Protein AF-A0A4Y2C2G0-F1 (afdb_monomer)

Secondary structure (DSSP, 8-state):
-HHHHHHHTSHHHHHHHHHHHHHHHHHHHHTSPPPEE-SS-TT-SEEE-SSTT--EEETTSSTT-----S-GGGSSTTHHHHHHHHHHTS-EEEEE-SSTTPPPEEEEHHHHHHHHHHHHHHHHHTTPPPSTT-EEEEE--S-HHHHHHHHHHHTTTPEEEE--TTTHHHHHHHHHHHTT-SEEEESSHHHHHHHHHTGGG-TT--EEEESS---HHHHHHHHHTT-EEEEHHHHHHHHHHS-----PPPTTSEEEEEEE--TTSSPEEEEEEHHHHHHHHHHHHHHHH--EE--SS--SS-HHHHHHHHHHT-----STT----HHHHHHHHHHHHHHHHHHHHH-----------S--------B-----------------SS----------SSSSGGGT-HHHHHHHHTT-HHHHHHHHGGG-TT--HHHHHHHHHHHHHHHHT--TTT--HHHHHHHHHHHHHTSS---GGGSPPPHHHHHHHHHHHHHHHHHHTT----GGGTTEEEETTEEEEPPP-S-SS-HHHHT-------SS--TT-HHHHTT--B-TT-TT--STT-S-BPP------------PPP------------------B---------------TTTTS-SS--TTS--TT-EEEE-S-TTSHHHHHHHHHHHHTT-EEEE--S-TTTHHHHHHHH--SEEEE-HHHHHHHHHHHHHHHTT-HHHHHHHHHHHHHHHHHHTTT---S-SHHIIIIIHHHHHHTTS---EEEE-SSPPPHHHHHHHHHHH-SEEEEEE--GGGTS-SEEPPTT----S---SBPTTEEEEEE-BGGGTB-GGGTEEEEEEEETTS---BTTBHHHHHTTB-TTS-EEEEEEEE---

Structure (mmCIF, N/CA/C/O backbone):
data_AF-A0A4Y2C2G0-F1
#
_entry.id   AF-A0A4Y2C2G0-F1
#
loop_
_atom_site.group_PDB
_atom_site.id
_atom_site.type_symbol
_atom_site.label_atom_id
_atom_site.label_alt_id
_atom_site.label_comp_id
_atom_site.label_asym_id
_atom_site.label_entity_id
_atom_site.label_seq_id
_atom_site.pdbx_PDB_ins_code
_atom_site.Cartn_x
_atom_site.Cartn_y
_atom_site.Cartn_z
_atom_site.occupancy
_atom_site.B_iso_or_equiv
_atom_site.auth_seq_id
_atom_site.auth_comp_id
_atom_site.auth_asym_id
_atom_site.auth_atom_id
_atom_site.pdbx_PDB_model_num
ATOM 1 N N . MET A 1 1 ? 35.100 42.587 -30.236 1.00 36.09 1 MET A N 1
ATOM 2 C CA . MET A 1 1 ? 33.977 41.600 -30.246 1.00 36.09 1 MET A CA 1
ATOM 3 C C . MET A 1 1 ? 34.137 40.690 -31.448 1.00 36.09 1 MET A C 1
ATOM 5 O O . MET A 1 1 ? 34.091 39.478 -31.284 1.00 36.09 1 MET A O 1
ATOM 9 N N . GLU A 1 2 ? 34.394 41.267 -32.622 1.00 31.27 2 GLU A N 1
ATOM 10 C CA . GLU A 1 2 ? 34.788 40.538 -33.831 1.00 31.27 2 GLU A CA 1
ATOM 11 C C . GLU A 1 2 ? 35.970 39.589 -33.584 1.00 31.27 2 GLU A C 1
ATOM 13 O O . GLU A 1 2 ? 35.878 38.430 -33.961 1.00 31.27 2 GLU A O 1
ATOM 18 N N . ASP A 1 3 ? 36.992 39.994 -32.825 1.00 39.81 3 ASP A N 1
ATOM 19 C CA . ASP A 1 3 ? 38.161 39.162 -32.466 1.00 39.81 3 ASP A CA 1
ATOM 20 C C . ASP A 1 3 ? 37.773 37.849 -31.764 1.00 39.81 3 ASP A C 1
ATOM 22 O O . ASP A 1 3 ? 38.381 36.803 -31.976 1.00 39.81 3 ASP A O 1
ATOM 26 N N . TYR A 1 4 ? 36.723 37.888 -30.937 1.00 40.72 4 TYR A N 1
ATOM 27 C CA . TYR A 1 4 ? 36.220 36.727 -30.201 1.00 40.72 4 TYR A CA 1
ATOM 28 C C . TYR A 1 4 ? 35.452 35.772 -31.125 1.00 40.72 4 TYR A C 1
ATOM 30 O O . TYR A 1 4 ? 35.603 34.556 -31.031 1.00 40.72 4 TYR A O 1
ATOM 38 N N . LEU A 1 5 ? 34.689 36.321 -32.077 1.00 36.00 5 LEU A N 1
ATOM 39 C CA . LEU A 1 5 ? 34.037 35.552 -33.142 1.00 36.00 5 LEU A CA 1
ATOM 40 C C . LEU A 1 5 ? 35.066 34.966 -34.124 1.00 36.00 5 LEU A C 1
ATOM 42 O O . LEU A 1 5 ? 34.912 33.833 -34.570 1.00 36.00 5 LEU A O 1
ATOM 46 N N . GLN A 1 6 ? 36.140 35.701 -34.412 1.00 41.50 6 GLN A N 1
ATOM 47 C CA . GLN A 1 6 ? 37.238 35.280 -35.280 1.00 41.50 6 GLN A CA 1
ATOM 48 C C . GLN A 1 6 ? 38.091 34.184 -34.620 1.00 41.50 6 GLN A C 1
ATOM 50 O O . GLN A 1 6 ? 38.476 33.223 -35.285 1.00 41.50 6 GLN A O 1
ATOM 55 N N . TYR A 1 7 ? 38.305 34.264 -33.301 1.00 46.50 7 TYR A N 1
ATOM 56 C CA . TYR A 1 7 ? 38.894 33.184 -32.510 1.00 46.50 7 TYR A CA 1
ATOM 57 C C . TYR A 1 7 ? 38.015 31.927 -32.548 1.00 46.50 7 TYR A C 1
ATOM 59 O O . TYR A 1 7 ? 38.510 30.864 -32.917 1.00 46.50 7 TYR A O 1
ATOM 67 N N . ILE A 1 8 ? 36.711 32.051 -32.261 1.00 39.62 8 ILE A N 1
ATOM 68 C CA . ILE A 1 8 ? 35.730 30.947 -32.315 1.00 39.62 8 ILE A CA 1
ATOM 69 C C . ILE A 1 8 ? 35.668 30.293 -33.704 1.00 39.62 8 ILE A C 1
ATOM 71 O O . ILE A 1 8 ? 35.632 29.068 -33.795 1.00 39.62 8 ILE A O 1
ATOM 75 N N . GLY A 1 9 ? 35.692 31.089 -34.777 1.00 36.72 9 GLY A N 1
ATOM 76 C CA . GLY A 1 9 ? 35.679 30.609 -36.163 1.00 36.72 9 GLY A CA 1
ATOM 77 C C . GLY A 1 9 ? 37.002 30.006 -36.655 1.00 36.72 9 GLY A C 1
ATOM 78 O O . GLY A 1 9 ? 37.049 29.472 -37.761 1.00 36.72 9 GLY A O 1
ATOM 79 N N . SER A 1 10 ? 38.080 30.079 -35.868 1.00 48.81 10 SER A N 1
ATOM 80 C CA . SER A 1 10 ? 39.360 29.450 -36.204 1.00 48.81 10 SER A CA 1
ATOM 81 C C . SER A 1 10 ? 39.348 27.945 -35.913 1.00 48.81 10 SER A C 1
ATOM 83 O O . SER A 1 10 ? 38.619 27.474 -35.041 1.00 48.81 10 SER A O 1
ATOM 85 N N . VAL A 1 11 ? 40.228 27.181 -36.571 1.00 44.66 11 VAL A N 1
ATOM 86 C CA . VAL A 1 11 ? 40.382 25.733 -36.313 1.00 44.66 11 VAL A CA 1
ATOM 87 C C . VAL A 1 11 ? 40.708 25.450 -34.838 1.00 44.66 11 VAL A C 1
ATOM 89 O O . VAL A 1 11 ? 40.210 24.475 -34.284 1.00 44.66 11 VAL A O 1
ATOM 92 N N . MET A 1 12 ? 41.478 26.321 -34.169 1.00 40.00 12 MET A N 1
ATOM 93 C CA . MET A 1 12 ? 41.769 26.175 -32.737 1.00 40.00 12 MET A CA 1
ATOM 94 C C . MET A 1 12 ? 40.580 26.542 -31.841 1.00 40.00 12 MET A C 1
ATOM 96 O O . MET A 1 12 ? 40.377 25.882 -30.829 1.00 40.00 12 MET A O 1
ATOM 100 N N . GLY A 1 13 ? 39.772 27.544 -32.204 1.00 39.56 13 GLY A N 1
ATOM 101 C CA . GLY A 1 13 ? 38.549 27.886 -31.470 1.00 39.56 13 GLY A CA 1
ATOM 102 C C . GLY A 1 13 ? 37.477 26.808 -31.597 1.00 39.56 13 GLY A C 1
ATOM 103 O O . GLY A 1 13 ? 36.889 26.408 -30.595 1.00 39.56 13 GLY A O 1
ATOM 104 N N . ALA A 1 14 ? 37.299 26.261 -32.801 1.00 41.44 14 ALA A N 1
ATOM 105 C CA . ALA A 1 14 ? 36.458 25.097 -33.048 1.00 41.44 14 ALA A CA 1
ATOM 106 C C . ALA A 1 14 ? 36.951 23.872 -32.259 1.00 41.44 14 ALA A C 1
ATOM 108 O O . ALA A 1 14 ? 36.154 23.242 -31.567 1.00 41.44 14 ALA A O 1
ATOM 109 N N . ALA A 1 15 ? 38.260 23.582 -32.279 1.00 43.28 15 ALA A N 1
ATOM 110 C CA . ALA A 1 15 ? 38.854 22.492 -31.505 1.00 43.28 15 ALA A CA 1
ATOM 111 C C . ALA A 1 15 ? 38.675 22.682 -29.988 1.00 43.28 15 ALA A C 1
ATOM 113 O O . ALA A 1 15 ? 38.294 21.738 -29.296 1.00 43.28 15 ALA A O 1
ATOM 114 N N . ALA A 1 16 ? 38.878 23.899 -29.471 1.00 44.44 16 ALA A N 1
ATOM 115 C CA . ALA A 1 16 ? 38.678 24.236 -28.063 1.00 44.44 16 ALA A CA 1
ATOM 116 C C . ALA A 1 16 ? 37.203 24.131 -27.646 1.00 44.44 16 ALA A C 1
ATOM 118 O O . ALA A 1 16 ? 36.913 23.596 -26.578 1.00 44.44 16 ALA A O 1
ATOM 119 N N . LEU A 1 17 ? 36.264 24.560 -28.497 1.00 43.09 17 LEU A N 1
ATOM 120 C CA . LEU A 1 17 ? 34.828 24.382 -28.272 1.00 43.09 17 LEU A CA 1
ATOM 121 C C . LEU A 1 17 ? 34.423 22.907 -28.315 1.00 43.09 17 LEU A C 1
ATOM 123 O O . LEU A 1 17 ? 33.691 22.471 -27.433 1.00 43.09 17 LEU A O 1
ATOM 127 N N . SER A 1 18 ? 34.927 22.115 -29.268 1.00 49.94 18 SER A N 1
ATOM 128 C CA . SER A 1 18 ? 34.667 20.670 -29.300 1.00 49.94 18 SER A CA 1
ATOM 129 C C . SER A 1 18 ? 35.321 19.931 -28.132 1.00 49.94 18 SER A C 1
ATOM 131 O O . SER A 1 18 ? 34.730 18.995 -27.610 1.00 49.94 18 SER A O 1
ATOM 133 N N . GLY A 1 19 ? 36.492 20.375 -27.664 1.00 46.22 19 GLY A N 1
ATOM 134 C CA . GLY A 1 19 ? 37.165 19.834 -26.484 1.00 46.22 19 GLY A CA 1
ATOM 135 C C . GLY A 1 19 ? 36.412 20.163 -25.197 1.00 46.22 19 GLY A C 1
ATOM 136 O O . GLY A 1 19 ? 36.141 19.270 -24.401 1.00 46.22 19 GLY A O 1
ATOM 137 N N . ALA A 1 20 ? 35.986 21.416 -25.020 1.00 48.75 20 ALA A N 1
ATOM 138 C CA . ALA A 1 20 ? 35.152 21.831 -23.895 1.00 48.75 20 ALA A CA 1
ATOM 139 C C . ALA A 1 20 ? 33.776 21.144 -23.916 1.00 48.75 20 ALA A C 1
ATOM 141 O O . ALA A 1 20 ? 33.302 20.703 -22.872 1.00 48.75 20 ALA A O 1
ATOM 142 N N . ALA A 1 21 ? 33.160 20.984 -25.092 1.00 50.19 21 ALA A N 1
ATOM 143 C CA . ALA A 1 21 ? 31.917 20.236 -25.258 1.00 50.19 21 ALA A CA 1
ATOM 144 C C . ALA A 1 21 ? 32.105 18.736 -24.982 1.00 50.19 21 ALA A C 1
ATOM 146 O O . ALA A 1 21 ? 31.253 18.140 -24.329 1.00 50.19 21 ALA A O 1
ATOM 147 N N . ALA A 1 22 ? 33.215 18.129 -25.409 1.00 51.44 22 ALA A N 1
ATOM 148 C CA . ALA A 1 22 ? 33.540 16.736 -25.109 1.00 51.44 22 ALA A CA 1
ATOM 149 C C . ALA A 1 22 ? 33.803 16.526 -23.611 1.00 51.44 22 ALA A C 1
ATOM 151 O O . ALA A 1 22 ? 33.259 15.593 -23.036 1.00 51.44 22 ALA A O 1
ATOM 152 N N . VAL A 1 23 ? 34.546 17.418 -22.947 1.00 52.75 23 VAL A N 1
ATOM 153 C CA . VAL A 1 23 ? 34.748 17.373 -21.487 1.00 52.75 23 VAL A CA 1
ATOM 154 C C . VAL A 1 23 ? 33.427 17.580 -20.745 1.00 52.75 23 VAL A C 1
ATOM 156 O O . VAL A 1 23 ? 33.126 16.817 -19.833 1.00 52.75 23 VAL A O 1
ATOM 159 N N . ALA A 1 24 ? 32.597 18.543 -21.157 1.00 54.22 24 ALA A N 1
ATOM 160 C CA . ALA A 1 24 ? 31.280 18.767 -20.563 1.00 54.22 24 ALA A CA 1
ATOM 161 C C . ALA A 1 24 ? 30.320 17.588 -20.799 1.00 54.22 24 ALA A C 1
ATOM 163 O O . ALA A 1 24 ? 29.557 17.245 -19.902 1.00 54.22 24 ALA A O 1
ATOM 164 N N . THR A 1 25 ? 30.385 16.935 -21.964 1.00 53.16 25 THR A N 1
ATOM 165 C CA . THR A 1 25 ? 29.585 15.743 -22.287 1.00 53.16 25 THR A CA 1
ATOM 166 C C . THR A 1 25 ? 30.076 14.526 -21.511 1.00 53.16 25 THR A C 1
ATOM 168 O O . THR A 1 25 ? 29.259 13.828 -20.927 1.00 53.16 25 THR A O 1
ATOM 171 N N . SER A 1 26 ? 31.384 14.284 -21.423 1.00 53.25 26 SER A N 1
ATOM 172 C CA . SER A 1 26 ? 31.941 13.191 -20.616 1.00 53.25 26 SER A CA 1
ATOM 173 C C . SER A 1 26 ? 31.661 13.390 -19.127 1.00 53.25 26 SER A C 1
ATOM 175 O O . SER A 1 26 ? 31.242 12.448 -18.460 1.00 53.25 26 SER A O 1
ATOM 177 N N . PHE A 1 27 ? 31.795 14.620 -18.615 1.00 56.88 27 PHE A N 1
ATOM 178 C CA . PHE A 1 27 ? 31.396 14.960 -17.249 1.00 56.88 27 PHE A CA 1
ATOM 179 C C . PHE A 1 27 ? 29.895 14.726 -17.042 1.00 56.88 27 PHE A C 1
ATOM 181 O O . PHE A 1 27 ? 29.511 14.037 -16.102 1.00 56.88 27 PHE A O 1
ATOM 188 N N . TYR A 1 28 ? 29.049 15.205 -17.961 1.00 61.09 28 TYR A N 1
ATOM 189 C CA . TYR A 1 28 ? 27.607 14.970 -17.932 1.00 61.09 28 TYR A CA 1
ATOM 190 C C . TYR A 1 28 ? 27.262 13.475 -17.887 1.00 61.09 28 TYR A C 1
ATOM 192 O O . TYR A 1 28 ? 26.554 13.046 -16.978 1.00 61.09 28 TYR A O 1
ATOM 200 N N . MET A 1 29 ? 27.826 12.674 -18.795 1.00 59.62 29 MET A N 1
ATOM 201 C CA . MET A 1 29 ? 27.631 11.221 -18.841 1.00 59.62 29 MET A CA 1
ATOM 202 C C . MET A 1 29 ? 28.123 10.544 -17.553 1.00 59.62 29 MET A C 1
ATOM 204 O O . MET A 1 29 ? 27.442 9.658 -17.052 1.00 59.62 29 MET A O 1
ATOM 208 N N . SER A 1 30 ? 29.223 11.013 -16.949 1.00 58.41 30 SER A N 1
ATOM 209 C CA . SER A 1 30 ? 29.698 10.532 -15.637 1.00 58.41 30 SER A CA 1
ATOM 210 C C . SER A 1 30 ? 28.842 10.976 -14.437 1.00 58.41 30 SER A C 1
ATOM 212 O O . SER A 1 30 ? 29.039 10.483 -13.331 1.00 58.41 30 SER A O 1
ATOM 214 N N . THR A 1 31 ? 27.885 11.894 -14.635 1.00 61.97 31 THR A N 1
ATOM 215 C CA . THR A 1 31 ? 26.891 12.292 -13.616 1.00 61.97 31 THR A CA 1
ATOM 216 C C . THR A 1 31 ? 25.510 11.659 -13.818 1.00 61.97 31 THR A C 1
ATOM 218 O O . THR A 1 31 ? 24.622 11.859 -12.984 1.00 61.97 31 THR A O 1
ATOM 221 N N . LEU A 1 32 ? 25.309 10.898 -14.899 1.00 64.69 32 LEU A N 1
ATOM 222 C CA . LEU A 1 32 ? 24.098 10.100 -15.090 1.00 64.69 32 LEU A CA 1
ATOM 223 C C . LEU A 1 32 ? 24.124 8.872 -14.161 1.00 64.69 32 LEU A C 1
ATOM 225 O O . LEU A 1 32 ? 25.192 8.307 -13.929 1.00 64.69 32 LEU A O 1
ATOM 229 N N . PRO A 1 33 ? 22.971 8.438 -13.620 1.00 68.44 33 PRO A N 1
ATOM 230 C CA . PRO A 1 33 ? 22.896 7.169 -12.911 1.00 68.44 33 PRO A CA 1
ATOM 231 C C . PRO A 1 33 ? 23.091 5.990 -13.885 1.00 68.44 33 PRO A C 1
ATOM 233 O O . PRO A 1 33 ? 22.782 6.128 -15.074 1.00 68.44 33 PRO A O 1
ATOM 236 N N . PRO A 1 34 ? 23.553 4.828 -13.392 1.00 66.81 34 PRO A N 1
ATOM 237 C CA . PRO A 1 34 ? 23.671 3.614 -14.197 1.00 66.81 34 PRO A CA 1
ATOM 238 C C . PRO A 1 34 ? 22.324 3.195 -14.824 1.00 66.81 34 PRO A C 1
ATOM 240 O O . PRO A 1 34 ? 21.275 3.412 -14.208 1.00 66.81 34 PRO A O 1
ATOM 243 N N . PRO A 1 35 ? 22.332 2.566 -16.017 1.00 73.75 35 PRO A N 1
ATOM 244 C CA . PRO A 1 35 ? 21.144 1.995 -16.650 1.00 73.75 35 PRO A CA 1
ATOM 245 C C . PRO A 1 35 ? 20.355 1.054 -15.734 1.00 73.75 35 PRO A C 1
ATOM 247 O O . PRO A 1 35 ? 20.924 0.165 -15.095 1.00 73.75 35 PRO A O 1
ATOM 250 N N . LEU A 1 36 ? 19.031 1.221 -15.716 1.00 74.19 36 LEU A N 1
ATOM 251 C CA . LEU A 1 36 ? 18.101 0.368 -14.979 1.00 74.19 36 LEU A CA 1
ATOM 252 C C . LEU A 1 36 ? 17.758 -0.864 -15.818 1.00 74.19 36 LEU A C 1
ATOM 254 O O . LEU A 1 36 ? 16.698 -0.926 -16.436 1.00 74.19 36 LEU A O 1
ATOM 258 N N . THR A 1 37 ? 18.672 -1.826 -15.888 1.00 69.00 37 THR A N 1
ATOM 259 C CA . THR A 1 37 ? 18.463 -3.045 -16.675 1.00 69.00 37 THR A CA 1
ATOM 260 C C . THR A 1 37 ? 17.424 -3.964 -16.018 1.00 69.00 37 THR A C 1
ATOM 262 O O . THR A 1 37 ? 17.632 -4.402 -14.880 1.00 69.00 37 THR A O 1
ATOM 265 N N . PRO A 1 38 ? 16.327 -4.310 -16.718 1.00 69.38 38 PRO A N 1
ATOM 266 C CA . PRO A 1 38 ? 15.430 -5.379 -16.293 1.00 69.38 38 PRO A CA 1
ATOM 267 C C . PRO A 1 38 ? 16.195 -6.706 -16.232 1.00 69.38 38 PRO A C 1
ATOM 269 O O . PRO A 1 38 ? 16.932 -7.046 -17.156 1.00 69.38 38 PRO A O 1
ATOM 272 N N . THR A 1 39 ? 15.994 -7.490 -15.174 1.00 67.19 39 THR A N 1
ATOM 273 C CA . THR A 1 39 ? 16.605 -8.827 -15.016 1.00 67.19 39 THR A CA 1
ATOM 274 C C . THR A 1 39 ? 16.009 -9.890 -15.936 1.00 67.19 39 THR A C 1
ATOM 276 O O . THR A 1 39 ? 16.542 -10.993 -16.034 1.00 67.19 39 THR A O 1
ATOM 279 N N . ILE A 1 40 ? 14.910 -9.571 -16.620 1.00 75.19 40 ILE A N 1
ATOM 280 C CA . ILE A 1 40 ? 14.229 -10.453 -17.563 1.00 75.19 40 ILE A CA 1
ATOM 281 C C . ILE A 1 40 ? 14.087 -9.717 -18.892 1.00 75.19 40 ILE A C 1
ATOM 283 O O . ILE A 1 40 ? 13.632 -8.575 -18.928 1.00 75.19 40 ILE A O 1
ATOM 287 N N . ASP A 1 41 ? 14.459 -10.402 -19.974 1.00 81.62 41 ASP A N 1
ATOM 288 C CA . ASP A 1 41 ? 14.264 -9.959 -21.355 1.00 81.62 41 ASP A CA 1
ATOM 289 C C . ASP A 1 41 ? 12.828 -9.447 -21.559 1.00 81.62 41 ASP A C 1
ATOM 291 O O . ASP A 1 41 ? 11.854 -10.174 -21.335 1.00 81.62 41 ASP A O 1
ATOM 295 N N . LEU A 1 42 ? 12.704 -8.187 -21.987 1.00 84.00 42 LEU A N 1
ATOM 296 C CA . LEU A 1 42 ? 11.422 -7.505 -22.169 1.00 84.00 42 LEU A CA 1
ATOM 297 C C . LEU A 1 42 ? 10.545 -8.160 -23.250 1.00 84.00 42 LEU A C 1
ATOM 299 O O . LEU A 1 42 ? 9.333 -7.994 -23.223 1.00 84.00 42 LEU A O 1
ATOM 303 N N . ASN A 1 43 ? 11.127 -8.981 -24.126 1.00 83.69 43 ASN A N 1
ATOM 304 C CA . ASN A 1 43 ? 10.408 -9.774 -25.128 1.00 83.69 43 ASN A CA 1
ATOM 305 C C . ASN A 1 43 ? 9.973 -11.156 -24.587 1.00 83.69 43 ASN A C 1
ATOM 307 O O . ASN A 1 43 ? 9.404 -11.965 -25.314 1.00 83.69 43 ASN A O 1
ATOM 311 N N . LYS A 1 44 ? 10.303 -11.489 -23.328 1.00 84.94 44 LYS A N 1
ATOM 312 C CA . LYS A 1 44 ? 10.062 -12.807 -22.706 1.00 84.94 44 LYS A CA 1
ATOM 313 C C . LYS A 1 44 ? 9.585 -12.696 -21.251 1.00 84.94 44 LYS A C 1
ATOM 315 O O . LYS A 1 44 ? 9.824 -13.598 -20.454 1.00 84.94 44 LYS A O 1
ATOM 320 N N . GLN A 1 45 ? 8.887 -11.618 -20.893 1.00 86.00 45 GLN A N 1
ATOM 321 C CA . GLN A 1 45 ? 8.479 -11.303 -19.511 1.00 86.00 45 GLN A CA 1
ATOM 322 C C . GLN A 1 45 ? 7.621 -12.398 -18.834 1.00 86.00 45 GLN A C 1
ATOM 324 O O . GLN A 1 45 ? 7.657 -12.560 -17.612 1.00 86.00 45 GLN A O 1
ATOM 329 N N . SER A 1 46 ? 6.869 -13.173 -19.623 1.00 88.94 46 SER A N 1
ATOM 330 C CA . SER A 1 46 ? 6.024 -14.287 -19.172 1.00 88.94 46 SER A CA 1
ATOM 331 C C . SER A 1 46 ? 6.450 -15.637 -19.772 1.00 88.94 46 SER A C 1
ATOM 333 O O . SER A 1 46 ? 7.205 -15.704 -20.750 1.00 88.94 46 SER A O 1
ATOM 335 N N . LYS A 1 47 ? 5.980 -16.731 -19.164 1.00 87.88 47 LYS A N 1
ATOM 336 C CA . LYS A 1 47 ? 6.089 -18.111 -19.669 1.00 87.88 47 LYS A CA 1
ATOM 337 C C . LYS A 1 47 ? 4.701 -18.751 -19.724 1.00 87.88 47 LYS A C 1
ATOM 339 O O . LYS A 1 47 ? 3.920 -18.569 -18.793 1.00 87.88 47 LYS A O 1
ATOM 344 N N . GLU A 1 48 ? 4.410 -19.484 -20.794 1.00 89.62 48 GLU A N 1
ATOM 345 C CA . GLU A 1 48 ? 3.226 -20.348 -20.879 1.00 89.62 48 GLU A CA 1
ATOM 346 C C . GLU A 1 48 ? 3.408 -21.577 -19.971 1.00 89.62 48 GLU A C 1
ATOM 348 O O . GLU A 1 48 ? 4.528 -22.060 -19.774 1.00 89.62 48 GLU A O 1
ATOM 353 N N . LEU A 1 49 ? 2.314 -22.038 -19.372 1.00 87.69 49 LEU A N 1
ATOM 354 C CA . LEU A 1 49 ? 2.239 -23.217 -18.516 1.00 87.69 49 LEU A CA 1
ATOM 355 C C . LEU A 1 49 ? 1.828 -24.445 -19.344 1.00 87.69 49 LEU A C 1
ATOM 357 O O . LEU A 1 49 ? 1.010 -24.320 -20.255 1.00 87.69 49 LEU A O 1
ATOM 361 N N . PRO A 1 50 ? 2.343 -25.646 -19.027 1.00 82.75 50 PRO A N 1
ATOM 362 C CA . PRO A 1 50 ? 1.975 -26.861 -19.744 1.00 82.75 50 PRO A CA 1
ATOM 363 C C . PRO A 1 50 ? 0.513 -27.243 -19.466 1.00 82.75 50 PRO A C 1
ATOM 365 O O . PRO A 1 50 ? 0.181 -27.713 -18.379 1.00 82.75 50 PRO A O 1
ATOM 368 N N . GLY A 1 51 ? -0.357 -27.078 -20.461 1.00 81.12 51 GLY A N 1
ATOM 369 C CA . GLY A 1 51 ? -1.767 -27.462 -20.388 1.00 81.12 51 GLY A CA 1
ATOM 370 C C . GLY A 1 51 ? -2.569 -26.993 -21.608 1.00 81.12 51 GLY A C 1
ATOM 371 O O . GLY A 1 51 ? -2.053 -26.229 -22.422 1.00 81.12 51 GLY A O 1
ATOM 372 N N . PRO A 1 52 ? -3.835 -27.425 -21.755 1.00 79.12 52 PRO A N 1
ATOM 373 C CA . PRO A 1 52 ? -4.697 -26.992 -22.858 1.00 79.12 52 PRO A CA 1
ATOM 374 C C . PRO A 1 52 ? -5.118 -25.516 -22.746 1.00 79.12 52 PRO A C 1
ATOM 376 O O . PRO A 1 52 ? -5.446 -24.902 -23.754 1.00 79.12 52 PRO A O 1
ATOM 379 N N . GLU A 1 53 ? -5.087 -24.942 -21.539 1.00 79.12 53 GLU A N 1
ATOM 380 C CA . GLU A 1 53 ? -5.555 -23.578 -21.247 1.00 79.12 53 GLU A CA 1
ATOM 381 C C . GLU A 1 53 ? -4.648 -22.456 -21.782 1.00 79.12 53 GLU A C 1
ATOM 383 O O . GLU A 1 53 ? -5.046 -21.294 -21.749 1.00 79.12 53 GLU A O 1
ATOM 388 N N . LYS A 1 54 ? -3.405 -22.771 -22.186 1.00 85.62 54 LYS A N 1
ATOM 389 C CA . LYS A 1 54 ? -2.351 -21.792 -22.535 1.00 85.62 54 LYS A CA 1
ATOM 390 C C . LYS A 1 54 ? -2.153 -20.668 -21.503 1.00 85.62 54 LYS A C 1
ATOM 392 O O . LYS A 1 54 ? -1.755 -19.549 -21.833 1.00 85.62 54 LYS A O 1
ATOM 397 N N . ALA A 1 55 ? -2.436 -20.959 -20.234 1.00 92.06 55 ALA A N 1
ATOM 398 C CA . ALA A 1 55 ? -2.259 -20.024 -19.134 1.00 92.06 55 ALA A CA 1
ATOM 399 C C . ALA A 1 55 ? -0.798 -19.561 -19.040 1.00 92.06 55 ALA A C 1
ATOM 401 O O . ALA A 1 55 ? 0.127 -20.361 -19.169 1.00 92.06 55 ALA A O 1
ATOM 402 N N . ARG A 1 56 ? -0.573 -18.275 -18.771 1.00 92.19 56 ARG A N 1
ATOM 403 C CA . ARG A 1 56 ? 0.761 -17.680 -18.639 1.00 92.19 56 ARG A CA 1
ATOM 404 C C . ARG A 1 56 ? 1.016 -17.228 -17.208 1.00 92.19 56 ARG A C 1
ATOM 406 O O . ARG A 1 56 ? 0.115 -16.780 -16.503 1.00 92.19 56 ARG A O 1
ATOM 413 N N . THR A 1 57 ? 2.271 -17.320 -16.791 1.00 90.44 57 THR A N 1
ATOM 414 C CA . THR A 1 57 ? 2.750 -16.885 -15.474 1.00 90.44 57 THR A CA 1
ATOM 415 C C . THR A 1 57 ? 4.014 -16.031 -15.602 1.00 90.44 57 THR A C 1
ATOM 417 O O . THR A 1 57 ? 4.641 -15.960 -16.666 1.00 90.44 57 THR A O 1
ATOM 420 N N . SER A 1 58 ? 4.393 -15.368 -14.512 1.00 88.25 58 SER A N 1
ATOM 421 C CA . SER A 1 58 ? 5.599 -14.547 -14.428 1.00 88.25 58 SER A CA 1
ATOM 422 C C . SER A 1 58 ? 6.873 -15.374 -14.627 1.00 88.25 58 SER A C 1
ATOM 424 O O . SER A 1 58 ? 6.962 -16.516 -14.167 1.00 88.25 58 SER A O 1
ATOM 426 N N . ARG A 1 59 ? 7.915 -14.796 -15.240 1.00 83.94 59 ARG A N 1
ATOM 427 C CA . ARG A 1 59 ? 9.261 -15.405 -15.204 1.00 83.94 59 ARG A CA 1
ATOM 428 C C . ARG A 1 59 ? 10.049 -15.107 -13.926 1.00 83.94 59 ARG A C 1
ATOM 430 O O . ARG A 1 59 ? 11.049 -15.776 -13.698 1.00 83.94 59 ARG A O 1
ATOM 437 N N . TYR A 1 60 ? 9.572 -14.203 -13.067 1.00 72.00 60 TYR A N 1
ATOM 438 C CA . TYR A 1 60 ? 10.213 -13.871 -11.785 1.00 72.00 60 TYR A CA 1
ATOM 439 C C . TYR A 1 60 ? 10.169 -14.969 -10.719 1.00 72.00 60 TYR A C 1
ATOM 441 O O . TYR A 1 60 ? 10.743 -14.785 -9.648 1.00 72.00 60 TYR A O 1
ATOM 449 N N . TYR A 1 61 ? 9.506 -16.097 -10.983 1.00 63.56 61 TYR A N 1
ATOM 450 C CA . TYR A 1 61 ? 9.439 -17.197 -10.030 1.00 63.56 61 TYR A CA 1
ATOM 451 C C . TYR A 1 61 ? 9.634 -18.567 -10.713 1.00 63.56 61 TYR A C 1
ATOM 453 O O . TYR A 1 61 ? 9.018 -18.826 -11.761 1.00 63.56 61 TYR A O 1
ATOM 461 N N . PRO A 1 62 ? 10.517 -19.442 -10.188 1.00 50.84 62 PRO A N 1
ATOM 462 C CA . PRO A 1 62 ? 10.752 -20.776 -10.737 1.00 50.84 62 PRO A CA 1
ATOM 463 C C . PRO A 1 62 ? 9.555 -21.714 -10.496 1.00 50.84 62 PRO A C 1
ATOM 465 O O . PRO A 1 62 ? 8.578 -21.359 -9.843 1.00 50.84 62 PRO A O 1
ATOM 468 N N . ASP A 1 63 ? 9.612 -22.902 -11.096 1.00 58.97 63 ASP A N 1
ATOM 469 C CA . ASP A 1 63 ? 8.823 -24.103 -10.756 1.00 58.97 63 ASP A CA 1
ATOM 470 C C . ASP A 1 63 ? 7.280 -24.019 -10.764 1.00 58.97 63 ASP A C 1
ATOM 472 O O . ASP A 1 63 ? 6.607 -24.989 -10.430 1.00 58.97 63 ASP A O 1
ATOM 476 N N . GLY A 1 64 ? 6.691 -22.896 -11.181 1.00 57.94 64 GLY A N 1
ATOM 477 C CA . GLY A 1 64 ? 5.243 -22.756 -11.405 1.00 57.94 64 GLY A CA 1
ATOM 478 C C . GLY A 1 64 ? 4.394 -22.604 -10.138 1.00 57.94 64 GLY A C 1
ATOM 479 O O . GLY A 1 64 ? 3.193 -22.376 -10.244 1.00 57.94 64 GLY A O 1
ATOM 480 N N . LYS A 1 65 ? 5.010 -22.662 -8.953 1.00 76.12 65 LYS A N 1
ATOM 481 C CA . LYS A 1 65 ? 4.392 -22.243 -7.687 1.00 76.12 65 LYS A CA 1
ATOM 482 C C . LYS A 1 65 ? 4.017 -20.751 -7.727 1.00 76.12 65 LYS A C 1
ATOM 484 O O . LYS A 1 65 ? 4.512 -19.993 -8.560 1.00 76.12 65 LYS A O 1
ATOM 489 N N . LEU A 1 66 ? 3.155 -20.336 -6.802 1.00 88.25 66 LEU A N 1
ATOM 490 C CA . LEU A 1 66 ? 2.740 -18.944 -6.621 1.00 88.25 66 LEU A CA 1
ATOM 491 C C . LEU A 1 66 ? 3.416 -18.340 -5.386 1.00 88.25 66 LEU A C 1
ATOM 493 O O . LEU A 1 66 ? 3.620 -19.032 -4.393 1.00 88.25 66 LEU A O 1
ATOM 497 N N . LEU A 1 67 ? 3.744 -17.050 -5.439 1.00 88.88 67 LEU A N 1
ATOM 498 C CA . LEU A 1 67 ? 4.396 -16.337 -4.340 1.00 88.88 67 LEU A CA 1
ATOM 499 C C . LEU A 1 67 ? 3.402 -16.012 -3.215 1.00 88.88 67 LEU A C 1
ATOM 501 O O . LEU A 1 67 ? 2.601 -15.087 -3.342 1.00 88.88 67 LEU A O 1
ATOM 505 N N . GLU A 1 68 ? 3.472 -16.734 -2.097 1.00 89.06 68 GLU A N 1
ATOM 506 C CA . GLU A 1 68 ? 2.606 -16.499 -0.930 1.00 89.06 68 GLU A CA 1
ATOM 507 C C . GLU A 1 68 ? 2.996 -15.254 -0.118 1.00 89.06 68 GLU A C 1
ATOM 509 O O . GLU A 1 68 ? 2.127 -14.486 0.293 1.00 89.06 68 GLU A O 1
ATOM 514 N N . TYR A 1 69 ? 4.292 -15.054 0.128 1.00 88.25 69 TYR A N 1
ATOM 515 C CA . TYR A 1 69 ? 4.854 -13.942 0.900 1.00 88.25 69 TYR A CA 1
ATOM 516 C C . TYR A 1 69 ? 6.335 -13.750 0.538 1.00 88.25 69 TYR A C 1
ATOM 518 O O . TYR A 1 69 ? 6.999 -14.700 0.132 1.00 88.25 69 TYR A O 1
ATOM 526 N N . CYS A 1 70 ? 6.874 -12.538 0.704 1.00 80.69 70 CYS A N 1
ATOM 527 C CA . CYS A 1 70 ? 8.312 -12.270 0.548 1.00 80.69 70 CYS A CA 1
ATOM 528 C C . CYS A 1 70 ? 9.081 -12.170 1.877 1.00 80.69 70 CYS A C 1
ATOM 530 O O . CYS A 1 70 ? 10.306 -12.228 1.855 1.00 80.69 70 CYS A O 1
ATOM 532 N N . PHE A 1 71 ? 8.397 -12.028 3.022 1.00 82.44 71 PHE A N 1
ATOM 533 C CA . PHE A 1 71 ? 9.031 -11.915 4.343 1.00 82.44 71 PHE A CA 1
ATOM 534 C C . PHE A 1 71 ? 8.326 -12.791 5.385 1.00 82.44 71 PHE A C 1
ATOM 536 O O . PHE A 1 71 ? 7.102 -12.745 5.525 1.00 82.44 71 PHE A O 1
ATOM 543 N N . GLU A 1 72 ? 9.108 -13.553 6.149 1.00 82.12 72 GLU A N 1
ATOM 544 C CA . GLU A 1 72 ? 8.614 -14.467 7.189 1.00 82.12 72 GLU A CA 1
ATOM 545 C C . GLU A 1 72 ? 7.915 -13.747 8.351 1.00 82.12 72 GLU A C 1
ATOM 547 O O . GLU A 1 72 ? 6.874 -14.187 8.842 1.00 82.12 72 GLU A O 1
ATOM 552 N N . ASP A 1 73 ? 8.440 -12.588 8.749 1.00 82.81 73 ASP A N 1
ATOM 553 C CA . ASP A 1 73 ? 7.896 -11.744 9.815 1.00 82.81 73 ASP A CA 1
ATOM 554 C C . ASP A 1 73 ? 6.729 -10.846 9.356 1.00 82.81 73 ASP A C 1
ATOM 556 O O . ASP A 1 73 ? 6.307 -9.970 10.107 1.00 82.81 73 ASP A O 1
ATOM 560 N N . ALA A 1 74 ? 6.176 -11.063 8.152 1.00 90.69 74 ALA A N 1
ATOM 561 C CA . ALA A 1 74 ? 5.087 -10.262 7.582 1.00 90.69 74 ALA A CA 1
ATOM 562 C C . ALA A 1 74 ? 4.035 -11.078 6.798 1.00 90.69 74 ALA A C 1
ATOM 564 O O . ALA A 1 74 ? 3.482 -10.606 5.806 1.00 90.69 74 ALA A O 1
ATOM 565 N N . ARG A 1 75 ? 3.703 -12.290 7.264 1.00 95.50 75 ARG A N 1
ATOM 566 C CA . ARG A 1 75 ? 2.673 -13.171 6.665 1.00 95.50 75 ARG A CA 1
ATOM 567 C C . ARG A 1 75 ? 1.218 -12.661 6.803 1.00 95.50 75 ARG A C 1
ATOM 569 O O . ARG A 1 75 ? 0.308 -13.259 6.230 1.00 95.50 75 ARG A O 1
ATOM 576 N N . THR A 1 76 ? 0.966 -11.573 7.542 1.00 98.44 76 THR A N 1
ATOM 577 C CA . THR A 1 76 ? -0.367 -10.958 7.740 1.00 98.44 76 THR A CA 1
ATOM 578 C C . THR A 1 76 ? -0.304 -9.430 7.838 1.00 98.44 76 THR A C 1
ATOM 580 O O . THR A 1 76 ? 0.719 -8.861 8.218 1.00 98.44 76 THR A O 1
ATOM 583 N N . LEU A 1 77 ? -1.431 -8.745 7.595 1.00 98.31 77 LEU A N 1
ATOM 584 C CA . LEU A 1 77 ? -1.529 -7.278 7.743 1.00 98.31 77 LEU A CA 1
ATOM 585 C C . LEU A 1 77 ? -1.457 -6.796 9.203 1.00 98.31 77 LEU A C 1
ATOM 587 O O . LEU A 1 77 ? -1.241 -5.613 9.447 1.00 98.31 77 LEU A O 1
ATOM 591 N N . TYR A 1 78 ? -1.601 -7.686 10.188 1.00 97.50 78 TYR A N 1
ATOM 592 C CA . TYR A 1 78 ? -1.225 -7.366 11.566 1.00 97.50 78 TYR A CA 1
ATOM 593 C C . TYR A 1 78 ? 0.303 -7.231 11.688 1.00 97.50 78 TYR A C 1
ATOM 595 O O . TYR A 1 78 ? 0.809 -6.253 12.234 1.00 97.50 78 TYR A O 1
ATOM 603 N N . GLN A 1 79 ? 1.045 -8.178 11.108 1.00 97.69 79 GLN A N 1
ATOM 604 C CA . GLN A 1 79 ? 2.501 -8.263 11.221 1.00 97.69 79 GLN A CA 1
ATOM 605 C C . GLN A 1 79 ? 3.265 -7.180 10.438 1.00 97.69 79 GLN A C 1
ATOM 607 O O . GLN A 1 79 ? 4.311 -6.745 10.917 1.00 97.69 79 GLN A O 1
ATOM 612 N N . ILE A 1 80 ? 2.754 -6.678 9.299 1.00 97.12 80 ILE A N 1
ATOM 613 C CA . ILE A 1 80 ? 3.477 -5.672 8.482 1.00 97.12 80 ILE A CA 1
ATOM 614 C C . ILE A 1 80 ? 3.884 -4.418 9.275 1.00 97.12 80 ILE A C 1
ATOM 616 O O . ILE A 1 80 ? 4.941 -3.856 9.014 1.00 97.12 80 ILE A O 1
ATOM 620 N N . MET A 1 81 ? 3.092 -4.004 10.272 1.00 95.38 81 MET A N 1
ATOM 621 C CA . MET A 1 81 ? 3.406 -2.840 11.114 1.00 95.38 81 MET A CA 1
ATOM 622 C C . MET A 1 81 ? 4.546 -3.124 12.097 1.00 95.38 81 MET A C 1
ATOM 624 O O . MET A 1 81 ? 5.356 -2.242 12.368 1.00 95.38 81 MET A O 1
ATOM 628 N N . HIS A 1 82 ? 4.644 -4.358 12.599 1.00 93.94 82 HIS A N 1
ATOM 629 C CA . HIS A 1 82 ? 5.745 -4.793 13.460 1.00 93.94 82 HIS A CA 1
ATOM 630 C C . HIS A 1 82 ? 7.044 -4.967 12.662 1.00 93.94 82 HIS A C 1
ATOM 632 O O . HIS A 1 82 ? 8.094 -4.510 13.115 1.00 93.94 82 HIS A O 1
ATOM 638 N N . ARG A 1 83 ? 6.973 -5.533 11.444 1.00 93.00 83 ARG A N 1
ATOM 639 C CA . ARG A 1 83 ? 8.112 -5.541 10.510 1.00 93.00 83 ARG A CA 1
ATOM 640 C C . ARG A 1 83 ? 8.560 -4.114 10.196 1.00 93.00 83 ARG A C 1
ATOM 642 O O . ARG A 1 83 ? 9.742 -3.816 10.336 1.00 93.00 83 ARG A O 1
ATOM 649 N N . GLY A 1 84 ? 7.627 -3.230 9.837 1.00 87.62 84 GLY A N 1
ATOM 650 C CA . GLY A 1 84 ? 7.904 -1.822 9.554 1.00 87.62 84 GLY A CA 1
ATOM 651 C C . GLY A 1 84 ? 8.593 -1.105 10.719 1.00 87.62 84 GLY A C 1
ATOM 652 O O . GLY A 1 84 ? 9.591 -0.421 10.501 1.00 87.62 84 GLY A O 1
ATOM 653 N N . ALA A 1 85 ? 8.146 -1.341 11.958 1.00 90.38 85 ALA A N 1
ATOM 654 C CA . ALA A 1 85 ? 8.793 -0.833 13.170 1.00 90.38 85 ALA A CA 1
ATOM 655 C C . ALA A 1 85 ? 10.244 -1.326 13.318 1.00 90.38 85 ALA A C 1
ATOM 657 O O . ALA A 1 85 ? 11.146 -0.514 13.532 1.00 90.38 85 ALA A O 1
ATOM 658 N N . LYS A 1 86 ? 10.469 -2.640 13.150 1.00 86.19 86 LYS A N 1
ATOM 659 C CA . LYS A 1 86 ? 11.793 -3.281 13.221 1.00 86.19 86 LYS A CA 1
ATOM 660 C C . LYS A 1 86 ? 12.750 -2.690 12.182 1.00 86.19 86 LYS A C 1
ATOM 662 O O . LYS A 1 86 ? 13.784 -2.144 12.547 1.00 86.19 86 LYS A O 1
ATOM 667 N N . ILE A 1 87 ? 12.406 -2.769 10.894 1.00 83.38 87 ILE A N 1
ATOM 668 C CA . ILE A 1 87 ? 13.347 -2.436 9.809 1.00 83.38 87 ILE A CA 1
ATOM 669 C C . ILE A 1 87 ? 13.551 -0.928 9.615 1.00 83.38 87 ILE A C 1
ATOM 671 O O . ILE A 1 87 ? 14.571 -0.522 9.069 1.00 83.38 87 ILE A O 1
ATOM 675 N N . SER A 1 88 ? 12.619 -0.088 10.082 1.00 83.31 88 SER A N 1
ATOM 676 C CA . SER A 1 88 ? 12.800 1.372 10.115 1.00 83.31 88 SER A CA 1
ATOM 677 C C . SER A 1 88 ? 13.549 1.880 11.353 1.00 83.31 88 SER A C 1
ATOM 679 O O . SER A 1 88 ? 13.882 3.064 11.393 1.00 83.31 88 SER A O 1
ATOM 681 N N . ASN A 1 89 ? 13.802 1.014 12.346 1.00 83.88 89 ASN A N 1
ATOM 682 C CA . ASN A 1 89 ? 14.276 1.378 13.684 1.00 83.88 89 ASN A CA 1
ATOM 683 C C . ASN A 1 89 ? 13.404 2.485 14.319 1.00 83.88 89 ASN A C 1
ATOM 685 O O . ASN A 1 89 ? 13.880 3.573 14.641 1.00 83.88 89 ASN A O 1
ATOM 689 N N . ASP A 1 90 ? 12.104 2.195 14.445 1.00 91.44 90 ASP A N 1
ATOM 690 C CA . ASP A 1 90 ? 11.057 3.123 14.908 1.00 91.44 90 ASP A CA 1
ATOM 691 C C . ASP A 1 90 ? 11.002 4.451 14.124 1.00 91.44 90 ASP A C 1
ATOM 693 O O . ASP A 1 90 ? 10.910 5.549 14.678 1.00 91.44 90 ASP A O 1
ATOM 697 N N . GLY A 1 91 ? 11.077 4.349 12.796 1.00 91.38 91 GLY A N 1
ATOM 698 C CA . GLY A 1 91 ? 11.016 5.497 11.898 1.00 91.38 91 GLY A CA 1
ATOM 699 C C . GLY A 1 91 ? 9.632 6.170 11.839 1.00 91.38 91 GLY A C 1
ATOM 700 O O . GLY A 1 91 ? 8.654 5.689 12.422 1.00 91.38 91 GLY A O 1
ATOM 701 N N . PRO A 1 92 ? 9.509 7.291 11.102 1.00 97.69 92 PRO A N 1
ATOM 702 C CA . PRO A 1 92 ? 8.224 7.940 10.853 1.00 97.69 92 PRO A CA 1
ATOM 703 C C . PRO A 1 92 ? 7.252 6.993 10.138 1.00 97.69 92 PRO A C 1
ATOM 705 O O . PRO A 1 92 ? 7.583 6.440 9.093 1.00 97.69 92 PRO A O 1
ATOM 708 N N . CYS A 1 93 ? 6.039 6.845 10.668 1.00 98.56 93 CYS A N 1
ATOM 709 C CA . CYS A 1 93 ? 5.030 5.932 10.137 1.00 98.56 93 CYS A CA 1
ATOM 710 C C . CYS A 1 93 ? 3.867 6.694 9.487 1.00 98.56 93 CYS A C 1
ATOM 712 O O . CYS A 1 93 ? 3.732 6.685 8.265 1.00 98.56 93 CYS A O 1
ATOM 714 N N . LEU A 1 94 ? 3.064 7.410 10.283 1.00 98.81 94 LEU A N 1
ATOM 715 C CA . LEU A 1 94 ? 1.853 8.102 9.824 1.00 98.81 94 LEU A CA 1
ATOM 716 C C . LEU A 1 94 ? 1.968 9.611 10.052 1.00 98.81 94 LEU A C 1
ATOM 718 O O . LEU A 1 94 ? 2.110 10.056 11.192 1.00 98.81 94 LEU A O 1
ATOM 722 N N . GLY A 1 95 ? 1.881 10.396 8.976 1.00 98.31 95 GLY A N 1
ATOM 723 C CA . GLY A 1 95 ? 2.044 11.848 8.994 1.00 98.31 95 GLY A CA 1
ATOM 724 C C . GLY A 1 95 ? 0.840 12.626 8.480 1.00 98.31 95 GLY A C 1
ATOM 725 O O . GLY A 1 95 ? 0.181 12.223 7.529 1.00 98.31 95 GLY A O 1
ATOM 726 N N . TRP A 1 96 ? 0.551 13.772 9.093 1.00 97.50 96 TRP A N 1
ATOM 727 C CA . TRP A 1 96 ? -0.563 14.651 8.723 1.00 97.50 96 TRP A CA 1
ATOM 728 C C . TRP A 1 96 ? -0.233 16.118 9.023 1.00 97.50 96 TRP A C 1
ATOM 730 O O . TRP A 1 96 ? 0.745 16.423 9.707 1.00 97.50 96 TRP A O 1
ATOM 740 N N . ARG A 1 97 ? -1.065 17.039 8.526 1.00 95.62 97 ARG A N 1
ATOM 741 C CA . ARG A 1 97 ? -0.971 18.484 8.795 1.00 95.62 97 ARG A CA 1
ATOM 742 C C . ARG A 1 97 ? -2.018 18.874 9.854 1.00 95.62 97 ARG A C 1
ATOM 744 O O . ARG A 1 97 ? -3.206 18.807 9.544 1.00 95.62 97 ARG A O 1
ATOM 751 N N . PRO A 1 98 ? -1.640 19.284 11.082 1.00 91.44 98 PRO A N 1
ATOM 752 C CA . PRO A 1 98 ? -2.602 19.645 12.136 1.00 91.44 98 PRO A CA 1
ATOM 753 C C . PRO A 1 98 ? -3.471 20.874 11.828 1.00 91.44 98 PRO A C 1
ATOM 755 O O . PRO A 1 98 ? -4.539 21.038 12.410 1.00 91.44 98 PRO A O 1
ATOM 758 N N . ALA A 1 99 ? -3.013 21.745 10.928 1.00 89.44 99 ALA A N 1
ATOM 759 C CA . ALA A 1 99 ? -3.758 22.895 10.421 1.00 89.44 99 ALA A CA 1
ATOM 760 C C . ALA A 1 99 ? -3.493 23.100 8.921 1.00 89.44 99 ALA A C 1
ATOM 762 O O . ALA A 1 99 ? -2.463 22.656 8.404 1.00 89.44 99 ALA A O 1
ATOM 763 N N . LYS A 1 100 ? -4.393 23.826 8.241 1.00 84.44 100 LYS A N 1
ATOM 764 C CA . LYS A 1 100 ? -4.378 24.030 6.781 1.00 84.44 100 LYS A CA 1
ATOM 765 C C . LYS A 1 100 ? -2.998 24.403 6.224 1.00 84.44 100 LYS A C 1
ATOM 767 O O . LYS A 1 100 ? -2.549 23.806 5.257 1.00 84.44 100 LYS A O 1
ATOM 772 N N . ASP A 1 101 ? -2.321 25.360 6.846 1.00 89.31 101 ASP A N 1
ATOM 773 C CA . ASP A 1 101 ? -1.067 25.928 6.333 1.00 89.31 101 ASP A CA 1
ATOM 774 C C . ASP A 1 101 ? 0.166 25.478 7.149 1.00 89.31 101 ASP A C 1
ATOM 776 O O . ASP A 1 101 ? 1.230 26.087 7.083 1.00 89.31 101 ASP A O 1
ATOM 780 N N . SER A 1 102 ? 0.030 24.406 7.942 1.00 93.06 102 SER A N 1
ATOM 781 C CA . SER A 1 102 ? 1.112 23.857 8.778 1.00 93.06 102 SER A CA 1
ATOM 782 C C . SER A 1 102 ? 2.028 22.885 8.024 1.00 93.06 102 SER A C 1
ATOM 784 O O . SER A 1 102 ? 1.644 22.313 7.000 1.00 93.06 102 SER A O 1
ATOM 786 N N . SER A 1 103 ? 3.231 22.658 8.557 1.00 95.69 103 SER A N 1
ATOM 787 C CA . SER A 1 103 ? 4.076 21.516 8.186 1.00 95.69 103 SER A CA 1
ATOM 788 C C . SER A 1 103 ? 3.399 20.181 8.520 1.00 95.69 103 SER A C 1
ATOM 790 O O . SER A 1 103 ? 2.520 20.114 9.380 1.00 95.69 103 SER A O 1
ATOM 792 N N . TYR A 1 104 ? 3.863 19.099 7.894 1.00 97.50 104 TYR A N 1
ATOM 793 C CA . TYR A 1 104 ? 3.552 17.750 8.366 1.00 97.50 104 TYR A CA 1
ATOM 794 C C . TYR A 1 104 ? 4.226 17.473 9.716 1.00 97.50 104 TYR A C 1
ATOM 796 O O . TYR A 1 104 ? 5.394 17.814 9.909 1.00 97.50 104 TYR A O 1
ATOM 804 N N . ILE A 1 105 ? 3.503 16.796 10.606 1.00 97.75 105 ILE A N 1
ATOM 805 C CA . ILE A 1 105 ? 4.063 16.059 11.745 1.00 97.75 105 ILE A CA 1
ATOM 806 C C . ILE A 1 105 ? 3.817 14.565 11.527 1.00 97.75 105 ILE A C 1
ATOM 808 O O . ILE A 1 105 ? 2.881 14.206 10.815 1.00 97.75 105 ILE A O 1
ATOM 812 N N . PHE A 1 106 ? 4.645 13.708 12.123 1.00 98.38 106 PHE A N 1
ATOM 813 C CA . PHE A 1 106 ? 4.546 12.250 12.022 1.00 98.38 106 PHE A CA 1
ATOM 814 C C . PHE A 1 106 ? 4.514 11.620 13.414 1.00 98.38 106 PHE A C 1
ATOM 816 O O . PHE A 1 106 ? 5.214 12.094 14.306 1.00 98.38 106 PHE A O 1
ATOM 823 N N . MET A 1 107 ? 3.745 10.542 13.565 1.00 98.62 107 MET A N 1
ATOM 824 C CA . MET A 1 107 ? 3.939 9.553 14.632 1.00 98.62 107 MET A CA 1
ATOM 825 C C . MET A 1 107 ? 4.966 8.512 14.173 1.00 98.62 107 MET A C 1
ATOM 827 O O . MET A 1 107 ? 5.003 8.174 12.981 1.00 98.62 107 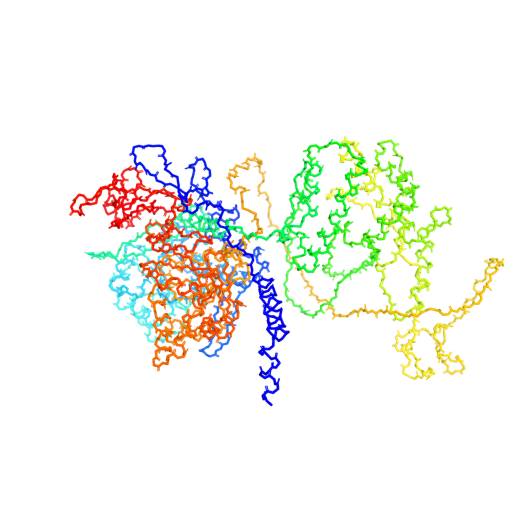MET A O 1
ATOM 831 N N . THR A 1 108 ? 5.762 7.978 15.097 1.00 98.56 108 THR A N 1
ATOM 832 C CA . THR A 1 108 ? 6.640 6.828 14.812 1.00 98.56 108 THR A CA 1
ATOM 833 C C . THR A 1 108 ? 5.846 5.522 14.682 1.00 98.56 108 THR A C 1
ATOM 835 O O . THR A 1 108 ? 4.649 5.475 14.985 1.00 98.56 108 THR A O 1
ATOM 838 N N . TYR A 1 109 ? 6.481 4.440 14.227 1.00 98.12 109 TYR A N 1
ATOM 839 C CA . TYR A 1 109 ? 5.837 3.123 14.164 1.00 98.12 109 TYR A CA 1
ATOM 840 C C . TYR A 1 109 ? 5.354 2.638 15.541 1.00 98.12 109 TYR A C 1
ATOM 842 O O . TYR A 1 109 ? 4.221 2.170 15.655 1.00 98.12 109 TYR A O 1
ATOM 850 N N . ASN A 1 110 ? 6.158 2.793 16.596 1.00 97.88 110 ASN A N 1
ATOM 851 C CA . ASN A 1 110 ? 5.780 2.406 17.956 1.00 97.88 110 ASN A CA 1
ATOM 852 C C . ASN A 1 110 ? 4.636 3.263 18.510 1.00 97.88 110 ASN A C 1
ATOM 854 O O . ASN A 1 110 ? 3.736 2.725 19.150 1.00 97.88 110 ASN A O 1
ATOM 858 N N . GLU A 1 111 ? 4.611 4.568 18.227 1.00 98.62 111 GLU A N 1
ATOM 859 C CA . GLU A 1 111 ? 3.499 5.445 18.625 1.00 98.62 111 GLU A CA 1
ATOM 860 C C . GLU A 1 111 ? 2.186 5.038 17.933 1.00 98.62 111 GLU A C 1
ATOM 862 O O . GLU A 1 111 ? 1.119 5.035 18.550 1.00 98.62 111 GLU A O 1
ATOM 867 N N . VAL A 1 112 ? 2.252 4.616 16.666 1.00 98.81 112 VAL A N 1
ATOM 868 C CA . VAL A 1 112 ? 1.095 4.074 15.936 1.00 98.81 112 VAL A CA 1
ATOM 869 C C . VAL A 1 112 ? 0.666 2.714 16.501 1.00 98.81 112 VAL A C 1
ATOM 871 O O . VAL A 1 112 ? -0.529 2.498 16.703 1.00 98.81 112 VAL A O 1
ATOM 874 N N . LEU A 1 113 ? 1.607 1.823 16.833 1.00 98.62 113 LEU A N 1
ATOM 875 C CA . LEU A 1 113 ? 1.329 0.531 17.478 1.00 98.62 113 LEU A CA 1
ATOM 876 C C . LEU A 1 113 ? 0.726 0.687 18.889 1.00 98.62 113 LEU A C 1
ATOM 878 O O . LEU A 1 113 ? -0.206 -0.044 19.233 1.00 98.62 113 LEU A O 1
ATOM 882 N N . GLU A 1 114 ? 1.181 1.661 19.687 1.00 98.56 114 GLU A N 1
ATOM 883 C CA . GLU A 1 114 ? 0.590 2.001 20.992 1.00 98.56 114 GLU A CA 1
ATOM 884 C C . GLU A 1 114 ? -0.871 2.450 20.817 1.00 98.56 114 GLU A C 1
ATOM 886 O O . GLU A 1 114 ? -1.767 1.948 21.501 1.00 98.56 114 GLU A O 1
ATOM 891 N N . ARG A 1 115 ? -1.150 3.325 19.841 1.00 98.69 115 ARG A N 1
ATOM 892 C CA . ARG A 1 115 ? -2.521 3.764 19.528 1.00 98.69 115 ARG A CA 1
ATOM 893 C C . ARG A 1 115 ? -3.402 2.641 18.981 1.00 98.69 115 ARG A C 1
ATOM 895 O O . ARG A 1 115 ? -4.564 2.554 19.365 1.00 98.69 115 ARG A O 1
ATOM 902 N N . ILE A 1 116 ? -2.862 1.724 18.175 1.00 98.81 116 ILE A N 1
ATOM 903 C CA . ILE A 1 116 ? -3.561 0.499 17.744 1.00 98.81 116 ILE A CA 1
ATOM 904 C C . ILE A 1 116 ? -3.906 -0.388 18.954 1.00 98.81 116 ILE A C 1
ATOM 906 O O . ILE A 1 116 ? -5.036 -0.879 19.053 1.00 98.81 116 ILE A O 1
ATOM 910 N N . LYS A 1 117 ? -2.984 -0.571 19.913 1.00 98.69 117 LYS A N 1
ATOM 911 C CA . LYS A 1 117 ? -3.245 -1.312 21.163 1.00 98.69 117 LYS A CA 1
ATOM 912 C C . LYS A 1 117 ? -4.348 -0.646 21.988 1.00 98.69 117 LYS A C 1
ATOM 914 O O . LYS A 1 117 ? -5.262 -1.343 22.431 1.00 98.69 117 LYS A O 1
ATOM 919 N N . HIS A 1 118 ? -4.306 0.674 22.155 1.00 98.81 118 HIS A N 1
ATOM 920 C CA . HIS A 1 118 ? -5.335 1.419 22.880 1.00 98.81 118 HIS A CA 1
ATOM 921 C C . HIS A 1 118 ? -6.691 1.375 22.180 1.00 98.81 118 HIS A C 1
ATOM 923 O O . HIS A 1 118 ? -7.661 0.926 22.782 1.00 98.81 118 HIS A O 1
ATOM 929 N N . PHE A 1 119 ? -6.775 1.755 20.904 1.00 98.81 119 PHE A N 1
ATOM 930 C CA . PHE A 1 119 ? -8.048 1.799 20.188 1.00 98.81 119 PHE A CA 1
ATOM 931 C C . PHE A 1 119 ? -8.700 0.411 20.082 1.00 98.81 119 PHE A C 1
ATOM 933 O O . PHE A 1 119 ? -9.880 0.275 20.392 1.00 98.81 119 PHE A O 1
ATOM 940 N N . SER A 1 120 ? -7.935 -0.647 19.766 1.00 98.50 120 SER A N 1
ATOM 941 C CA . SER A 1 120 ? -8.467 -2.025 19.768 1.00 98.50 120 SER A CA 1
ATOM 942 C C . SER A 1 120 ? -9.002 -2.451 21.138 1.00 98.50 120 SER A C 1
ATOM 944 O O . SER A 1 120 ? -10.086 -3.021 21.214 1.00 98.50 120 SER A O 1
ATOM 946 N N . SER A 1 121 ? -8.295 -2.127 22.224 1.00 98.69 121 SER A N 1
ATOM 947 C CA . SER A 1 121 ? -8.751 -2.443 23.584 1.00 98.69 121 SER A CA 1
ATOM 948 C C . SER A 1 121 ? -9.989 -1.638 23.986 1.00 98.69 121 SER A C 1
ATOM 950 O O . SER A 1 121 ? -10.883 -2.162 24.645 1.00 98.69 121 SER A O 1
ATOM 952 N N . GLY A 1 122 ? -10.098 -0.397 23.509 1.00 98.69 122 GLY A N 1
ATOM 953 C CA . GLY A 1 122 ? -11.280 0.439 23.676 1.00 98.69 122 GLY A CA 1
ATOM 954 C C . GLY A 1 122 ? -12.503 -0.119 22.958 1.00 98.69 122 GLY A C 1
ATOM 955 O O . GLY A 1 122 ? -13.584 -0.155 23.539 1.00 98.69 122 GLY A O 1
ATOM 956 N N . LEU A 1 123 ? -12.341 -0.607 21.723 1.00 98.44 123 LEU A N 1
ATOM 957 C CA . LEU A 1 123 ? -13.419 -1.274 20.986 1.00 98.44 123 LEU A CA 1
ATOM 958 C C . LEU A 1 123 ? -13.952 -2.484 21.769 1.00 98.44 123 LEU A C 1
ATOM 960 O O . LEU A 1 123 ? -15.166 -2.618 21.926 1.00 98.44 123 LEU A O 1
ATOM 964 N N . ILE A 1 124 ? -13.061 -3.326 22.308 1.00 98.38 124 ILE A N 1
ATOM 965 C CA . ILE A 1 124 ? -13.439 -4.472 23.153 1.00 98.38 124 ILE A CA 1
ATOM 966 C C . ILE A 1 124 ? -14.159 -4.006 24.431 1.00 98.38 124 ILE A C 1
ATOM 968 O O . ILE A 1 124 ? -15.225 -4.530 24.752 1.00 98.38 124 ILE A O 1
ATOM 972 N N . HIS A 1 125 ? -13.646 -2.979 25.121 1.00 98.00 125 HIS A N 1
ATOM 973 C CA . HIS A 1 125 ? -14.288 -2.394 26.307 1.00 98.00 125 HIS A CA 1
ATOM 974 C C . HIS A 1 125 ? -15.708 -1.872 26.016 1.00 98.00 125 HIS A C 1
ATOM 976 O O . HIS A 1 125 ? -16.622 -2.086 26.809 1.00 98.00 125 HIS A O 1
ATOM 982 N N . PHE A 1 126 ? -15.922 -1.248 24.854 1.00 97.06 126 PHE A N 1
ATOM 983 C CA . PHE A 1 126 ? -17.242 -0.794 24.408 1.00 97.06 126 PHE A CA 1
ATOM 984 C C . PHE A 1 126 ? -18.132 -1.908 23.820 1.00 97.06 126 PHE A C 1
ATOM 986 O O . PHE A 1 126 ? -19.238 -1.626 23.363 1.00 97.06 126 PHE A O 1
ATOM 993 N N . GLY A 1 127 ? -17.722 -3.179 23.895 1.00 95.31 127 GLY A N 1
ATOM 994 C CA . GLY A 1 127 ? -18.567 -4.333 23.570 1.00 95.31 127 GLY A CA 1
ATOM 995 C C . GLY A 1 127 ? -18.371 -4.918 22.170 1.00 95.31 127 GLY A C 1
ATOM 996 O O . GLY A 1 127 ? -19.165 -5.767 21.752 1.00 95.31 127 GLY A O 1
ATOM 997 N N . MET A 1 128 ? -17.319 -4.523 21.445 1.00 97.00 128 MET A N 1
ATOM 998 C CA . MET A 1 128 ? -16.856 -5.287 20.287 1.00 97.00 128 MET A CA 1
ATOM 999 C C . MET A 1 128 ? -16.435 -6.692 20.743 1.00 97.00 128 MET A C 1
ATOM 1001 O O . MET A 1 128 ? -15.716 -6.845 21.729 1.00 97.00 128 MET A O 1
ATOM 1005 N N . LYS A 1 129 ? -16.846 -7.732 20.011 1.00 96.56 129 LYS A N 1
ATOM 1006 C CA . LYS A 1 129 ? -16.284 -9.078 20.187 1.00 96.56 129 LYS A CA 1
ATOM 1007 C C . LYS A 1 129 ? -15.053 -9.236 19.289 1.00 96.56 129 LYS A C 1
ATOM 1009 O O . LYS A 1 129 ? -15.123 -8.792 18.142 1.00 96.56 129 LYS A O 1
ATOM 1014 N N . PRO A 1 130 ? -13.964 -9.872 19.740 1.00 97.06 130 PRO A N 1
ATOM 1015 C CA . PRO A 1 130 ? -12.868 -10.224 18.848 1.00 97.06 130 PRO A CA 1
ATOM 1016 C C . PRO A 1 130 ? -13.292 -11.382 17.926 1.00 97.06 130 PRO A C 1
ATOM 1018 O O . PRO A 1 130 ? -14.205 -12.145 18.252 1.00 97.06 130 PRO A O 1
ATOM 1021 N N . GLY A 1 131 ? -12.612 -11.528 16.792 1.00 97.50 131 GLY A N 1
ATOM 1022 C CA . GLY A 1 131 ? -12.798 -12.628 15.849 1.00 97.50 131 GLY A CA 1
ATOM 1023 C C . GLY A 1 131 ? -13.678 -12.318 14.634 1.00 97.50 131 GLY A C 1
ATOM 1024 O O . GLY A 1 131 ? -14.271 -11.251 14.484 1.00 97.50 131 GLY A O 1
ATOM 1025 N N . GLN A 1 132 ? -13.742 -13.306 13.743 1.00 97.56 132 GLN A N 1
ATOM 1026 C CA . GLN A 1 132 ? -14.147 -13.162 12.338 1.00 97.56 132 GLN A CA 1
ATOM 1027 C C . GLN A 1 132 ? -15.650 -12.936 12.098 1.00 97.56 132 GLN A C 1
ATOM 1029 O O . GLN A 1 132 ? -16.047 -12.608 10.985 1.00 97.56 132 GLN A O 1
ATOM 1034 N N . GLU A 1 133 ? -16.490 -13.079 13.126 1.00 96.12 133 GLU A N 1
ATOM 1035 C CA . GLU A 1 133 ? -17.919 -12.726 13.068 1.00 96.12 133 GLU A CA 1
ATOM 1036 C C . GLU A 1 133 ? -18.179 -11.223 13.299 1.00 96.12 133 GLU A C 1
ATOM 1038 O O . GLU A 1 133 ? -19.316 -10.753 13.184 1.00 96.12 133 GLU A O 1
ATOM 1043 N N . THR A 1 134 ? -17.145 -10.459 13.665 1.00 97.81 134 THR A N 1
ATOM 1044 C CA . THR A 1 134 ? -17.243 -9.023 13.933 1.00 97.81 134 THR A CA 1
ATOM 1045 C C . THR A 1 134 ? -16.834 -8.216 12.710 1.00 97.81 134 THR A C 1
ATOM 1047 O O . THR A 1 134 ? -15.683 -8.255 12.283 1.00 97.81 134 THR A O 1
ATOM 1050 N N . PHE A 1 135 ? -17.774 -7.412 12.213 1.00 98.38 135 PHE A N 1
ATOM 1051 C CA . PHE A 1 135 ? -17.579 -6.481 11.106 1.00 98.38 135 PHE A CA 1
ATOM 1052 C C . PHE A 1 135 ? -17.599 -5.040 11.628 1.00 98.38 135 PHE A C 1
ATOM 1054 O O . PHE A 1 135 ? -18.582 -4.615 12.248 1.00 98.38 135 PHE A O 1
ATOM 1061 N N . VAL A 1 136 ? -16.521 -4.295 11.375 1.00 98.62 136 VAL A N 1
ATOM 1062 C CA . VAL A 1 136 ? -16.371 -2.882 11.756 1.00 98.62 136 VAL A CA 1
ATOM 1063 C C . VAL A 1 136 ? -16.395 -2.026 10.496 1.00 98.62 136 VAL A C 1
ATOM 1065 O O . VAL A 1 136 ? -15.593 -2.230 9.585 1.00 98.62 136 VAL A O 1
ATOM 1068 N N . GLY A 1 137 ? -17.320 -1.070 10.438 1.00 98.19 137 GLY A N 1
ATOM 1069 C CA . GLY A 1 137 ? -17.396 -0.117 9.336 1.00 98.19 137 GLY A CA 1
ATOM 1070 C C . GLY A 1 137 ? -16.450 1.068 9.532 1.00 98.19 137 GLY A C 1
ATOM 1071 O O . GLY A 1 137 ? -16.280 1.527 10.661 1.00 98.19 137 GLY A O 1
ATOM 1072 N N . ILE A 1 138 ? -15.908 1.630 8.450 1.00 97.69 138 ILE A N 1
ATOM 1073 C CA . ILE A 1 138 ? -15.312 2.979 8.476 1.00 97.69 138 ILE A CA 1
ATOM 1074 C C . ILE A 1 138 ? -15.900 3.822 7.343 1.00 97.69 138 ILE A C 1
ATOM 1076 O O . ILE A 1 138 ? -15.845 3.411 6.189 1.00 97.69 138 ILE A O 1
ATOM 1080 N N . TYR A 1 139 ? -16.435 5.000 7.667 1.00 95.94 139 TYR A N 1
ATOM 1081 C CA . TYR A 1 139 ? -16.975 5.984 6.726 1.00 95.94 139 TYR A CA 1
ATOM 1082 C C . TYR A 1 139 ? -16.280 7.332 6.950 1.00 95.94 139 TYR A C 1
ATOM 1084 O O . TYR A 1 139 ? -16.702 8.140 7.774 1.00 95.94 139 TYR A O 1
ATOM 1092 N N . SER A 1 140 ? -15.144 7.526 6.285 1.00 93.56 140 SER A N 1
ATOM 1093 C CA . SER A 1 140 ? -14.167 8.576 6.593 1.00 93.56 140 SER A CA 1
ATOM 1094 C C . SER A 1 140 ? -13.260 8.827 5.389 1.00 93.56 140 SER A C 1
ATOM 1096 O O . SER A 1 140 ? -13.029 7.939 4.572 1.00 93.56 140 SER A O 1
ATOM 1098 N N . GLN A 1 141 ? -12.676 10.016 5.317 1.00 92.62 141 GLN A N 1
ATOM 1099 C CA . GLN A 1 141 ? -11.546 10.314 4.444 1.00 92.62 141 GLN A CA 1
ATOM 1100 C C . GLN A 1 141 ? -10.252 9.697 5.007 1.00 92.62 141 GLN A C 1
ATOM 1102 O O . GLN A 1 141 ? -10.192 9.281 6.173 1.00 92.62 141 GLN A O 1
ATOM 1107 N N . ASN A 1 142 ? -9.205 9.625 4.179 1.00 95.44 142 ASN A N 1
ATOM 1108 C CA . ASN A 1 142 ? -7.914 9.062 4.576 1.00 95.44 142 ASN A CA 1
ATOM 1109 C C . ASN A 1 142 ? -7.307 9.866 5.737 1.00 95.44 142 ASN A C 1
ATOM 1111 O O . ASN A 1 142 ? -7.194 11.088 5.669 1.00 95.44 142 ASN A O 1
ATOM 1115 N N . SER A 1 143 ? -6.893 9.179 6.799 1.00 96.50 143 SER A N 1
ATOM 1116 C CA . SER A 1 143 ? -6.339 9.800 8.004 1.00 96.50 143 SER A CA 1
ATOM 1117 C C . SER A 1 143 ? -5.508 8.791 8.804 1.00 96.50 143 SER A C 1
ATOM 1119 O O . SER A 1 143 ? -5.692 7.582 8.631 1.00 96.50 143 SER A O 1
ATOM 1121 N N . PRO A 1 144 ? -4.658 9.234 9.752 1.00 98.31 144 PRO A N 1
ATOM 1122 C CA . PRO A 1 144 ? -3.998 8.314 10.675 1.00 98.31 144 PRO A CA 1
ATOM 1123 C C . PRO A 1 144 ? -4.997 7.457 11.472 1.00 98.31 144 PRO A C 1
ATOM 1125 O O . PRO A 1 144 ? -4.740 6.288 11.737 1.00 98.31 144 PRO A O 1
ATOM 1128 N N . GLN A 1 145 ? -6.162 8.014 11.817 1.00 98.19 145 GLN A N 1
ATOM 1129 C CA . GLN A 1 145 ? -7.238 7.324 12.532 1.00 98.19 145 GLN A CA 1
ATOM 1130 C C . GLN A 1 145 ? -7.889 6.205 11.707 1.00 98.19 145 GLN A C 1
ATOM 1132 O O . GLN A 1 145 ? -8.312 5.204 12.288 1.00 98.19 145 GLN A O 1
ATOM 1137 N N . TRP A 1 146 ? -7.926 6.329 10.374 1.00 97.81 146 TRP A N 1
ATOM 1138 C CA . TRP A 1 146 ? -8.343 5.237 9.491 1.00 97.81 146 TRP A CA 1
ATOM 1139 C C . TRP A 1 146 ? -7.419 4.027 9.666 1.00 97.81 146 TRP A C 1
ATOM 1141 O O . TRP A 1 146 ? -7.882 2.943 10.008 1.00 97.81 146 TRP A O 1
ATOM 1151 N N . VAL A 1 147 ? -6.105 4.226 9.512 1.00 98.56 147 VAL A N 1
ATOM 1152 C CA . VAL A 1 147 ? -5.103 3.148 9.610 1.00 98.56 147 VAL A CA 1
ATOM 1153 C C . VAL A 1 147 ? -5.038 2.570 11.030 1.00 98.56 147 VAL A C 1
ATOM 1155 O O . VAL A 1 147 ? -4.958 1.356 11.202 1.00 98.56 147 VAL A O 1
ATOM 1158 N N . ILE A 1 148 ? -5.165 3.407 12.066 1.00 98.81 148 ILE A N 1
ATOM 1159 C CA . ILE A 1 148 ? -5.266 2.934 13.457 1.00 98.81 148 ILE A CA 1
ATOM 1160 C C . ILE A 1 148 ? -6.514 2.057 13.652 1.00 98.81 148 ILE A C 1
ATOM 1162 O O . ILE A 1 148 ? -6.421 1.028 14.314 1.00 98.81 148 ILE A O 1
ATOM 1166 N N . THR A 1 149 ? -7.658 2.404 13.048 1.00 98.75 149 THR A N 1
ATOM 1167 C CA . THR A 1 149 ? -8.876 1.567 13.087 1.00 98.75 149 THR A CA 1
ATOM 1168 C C . THR A 1 149 ? -8.678 0.249 12.343 1.00 98.75 149 THR A C 1
ATOM 1170 O O . THR A 1 149 ? -9.025 -0.809 12.862 1.00 98.75 149 THR A O 1
ATOM 1173 N N . GLU A 1 150 ? -8.097 0.302 11.145 1.00 98.50 150 GLU A N 1
ATOM 1174 C CA . GLU A 1 150 ? -7.811 -0.854 10.295 1.00 98.50 150 GLU A CA 1
ATOM 1175 C C . GLU A 1 150 ? -6.942 -1.890 11.017 1.00 98.50 150 GLU A C 1
ATOM 1177 O O . GLU A 1 150 ? -7.357 -3.034 11.214 1.00 98.50 150 GLU A O 1
ATOM 1182 N N . HIS A 1 151 ? -5.785 -1.472 11.529 1.00 98.69 151 HIS A N 1
ATOM 1183 C CA . HIS A 1 151 ? -4.898 -2.374 12.258 1.00 98.69 151 HIS A CA 1
ATOM 1184 C C . HIS A 1 151 ? -5.415 -2.724 13.665 1.00 98.69 151 HIS A C 1
ATOM 1186 O O . HIS A 1 151 ? -5.065 -3.784 14.185 1.00 98.69 151 HIS A O 1
ATOM 1192 N N . ALA A 1 152 ? -6.301 -1.921 14.269 1.00 98.69 152 ALA A N 1
ATOM 1193 C CA . ALA A 1 152 ? -7.024 -2.308 15.485 1.00 98.69 152 ALA A CA 1
ATOM 1194 C C . ALA A 1 152 ? -8.040 -3.437 15.241 1.00 98.69 152 ALA A C 1
ATOM 1196 O O . ALA A 1 152 ? -8.207 -4.287 16.119 1.00 98.69 152 ALA A O 1
ATOM 1197 N N . CYS A 1 153 ? -8.664 -3.492 14.058 1.00 98.62 153 CYS A N 1
ATOM 1198 C CA . CYS A 1 153 ? -9.490 -4.629 13.647 1.00 98.62 153 CYS A CA 1
ATOM 1199 C C . CYS A 1 153 ? -8.618 -5.880 13.466 1.00 98.62 153 CYS A C 1
ATOM 1201 O O . CYS A 1 153 ? -8.896 -6.913 14.077 1.00 98.62 153 CYS A O 1
ATOM 1203 N N . PHE A 1 154 ? -7.505 -5.763 12.727 1.00 98.50 154 PHE A N 1
ATOM 1204 C CA . PHE A 1 154 ? -6.566 -6.875 12.516 1.00 98.50 154 PHE A CA 1
ATOM 1205 C C . PHE A 1 154 ? -5.984 -7.410 13.834 1.00 98.50 154 PHE A C 1
ATOM 1207 O O . PHE A 1 154 ? -5.912 -8.622 14.013 1.00 98.50 154 PHE A O 1
ATOM 1214 N N . ARG A 1 155 ? -5.647 -6.535 14.795 1.00 98.12 155 ARG A N 1
ATOM 1215 C CA . ARG A 1 155 ? -5.160 -6.915 16.138 1.00 98.12 155 ARG A CA 1
ATOM 1216 C C . ARG A 1 155 ? -6.152 -7.780 16.933 1.00 98.12 155 ARG A C 1
ATOM 1218 O O . ARG A 1 155 ? -5.747 -8.449 17.880 1.00 98.12 155 ARG A O 1
ATOM 1225 N N . GLN A 1 156 ? -7.433 -7.758 16.572 1.00 98.25 156 GLN A N 1
ATOM 1226 C CA . GLN A 1 156 ? -8.492 -8.546 17.207 1.00 98.25 156 GLN A CA 1
ATOM 1227 C C . GLN A 1 156 ? -9.151 -9.551 16.249 1.00 98.25 156 GLN A C 1
ATOM 1229 O O . GLN A 1 156 ? -10.244 -10.037 16.537 1.00 98.25 156 GLN A O 1
ATOM 1234 N N . SER A 1 157 ? -8.516 -9.864 15.111 1.00 98.12 157 SER A N 1
ATOM 1235 C CA . SER A 1 157 ? -9.060 -10.729 14.047 1.00 98.12 157 SER A CA 1
ATOM 1236 C C . SER A 1 157 ? -10.476 -10.347 13.570 1.00 98.12 157 SER A C 1
ATOM 1238 O O . SER A 1 157 ? -11.223 -11.200 13.082 1.00 98.12 157 SER A O 1
ATOM 1240 N N . ALA A 1 158 ? -10.853 -9.075 13.716 1.00 98.50 158 ALA A N 1
ATOM 1241 C CA . ALA A 1 158 ? -12.123 -8.523 13.257 1.00 98.50 158 ALA A CA 1
ATOM 1242 C C . ALA A 1 158 ? -12.011 -8.036 11.803 1.00 98.50 158 ALA A C 1
ATOM 1244 O O . ALA A 1 158 ? -10.951 -7.587 11.360 1.00 98.50 158 ALA A O 1
ATOM 1245 N N . VAL A 1 159 ? -13.116 -8.107 11.064 1.00 98.69 159 VAL A N 1
ATOM 1246 C CA . VAL A 1 159 ? -13.169 -7.810 9.630 1.00 98.69 159 VAL A CA 1
ATOM 1247 C C . VAL A 1 159 ? -13.463 -6.329 9.391 1.00 98.69 159 VAL A C 1
ATOM 1249 O O . VAL A 1 159 ? -14.484 -5.801 9.839 1.00 98.69 159 VAL A O 1
ATOM 1252 N N . LEU A 1 160 ? -12.597 -5.661 8.627 1.00 98.50 160 LEU A N 1
ATOM 1253 C CA . LEU A 1 160 ? -12.782 -4.263 8.232 1.00 98.50 160 LEU A CA 1
ATOM 1254 C C . LEU A 1 160 ? -13.697 -4.131 7.002 1.00 98.50 160 LEU A C 1
ATOM 1256 O O . LEU A 1 160 ? -13.419 -4.711 5.951 1.00 98.50 160 LEU A O 1
ATOM 1260 N N . VAL A 1 161 ? -14.725 -3.286 7.080 1.00 98.38 161 VAL A N 1
ATOM 1261 C CA . VAL A 1 161 ? -15.630 -2.970 5.964 1.00 98.38 161 VAL A CA 1
ATOM 1262 C C . VAL A 1 161 ? -15.586 -1.467 5.636 1.00 98.38 161 VAL A C 1
ATOM 1264 O O . VAL A 1 161 ? -16.259 -0.672 6.297 1.00 98.38 161 VAL A O 1
ATOM 1267 N N . PRO A 1 162 ? -14.800 -1.022 4.639 1.00 96.62 162 PRO A N 1
ATOM 1268 C CA . PRO A 1 162 ? -14.832 0.369 4.199 1.00 96.62 162 PRO A CA 1
ATOM 1269 C C . PRO A 1 162 ? -16.185 0.756 3.579 1.00 96.62 162 PRO A C 1
ATOM 1271 O O . PRO A 1 162 ? -16.711 0.063 2.710 1.00 96.62 162 PRO A O 1
ATOM 1274 N N . LEU A 1 163 ? -16.711 1.910 3.988 1.00 93.88 163 LEU A N 1
ATOM 1275 C CA . LEU A 1 163 ? -17.887 2.568 3.421 1.00 93.88 163 LEU A CA 1
ATOM 1276 C C . LEU A 1 163 ? -17.415 3.748 2.565 1.00 93.88 163 LEU A C 1
ATOM 1278 O O . LEU A 1 163 ? -16.701 4.626 3.048 1.00 93.88 163 LEU A O 1
ATOM 1282 N N . TYR A 1 164 ? -17.778 3.755 1.282 1.00 83.81 164 TYR A N 1
ATOM 1283 C CA . TYR A 1 164 ? -17.148 4.636 0.298 1.00 83.81 164 TYR A CA 1
ATOM 1284 C C . TYR A 1 164 ? -17.981 5.892 -0.005 1.00 83.81 164 TYR A C 1
ATOM 1286 O O . TYR A 1 164 ? -19.108 5.812 -0.492 1.00 83.81 164 TYR A O 1
ATOM 1294 N N . ASP A 1 165 ? -17.369 7.057 0.225 1.00 77.56 165 ASP A N 1
ATOM 1295 C CA . ASP A 1 165 ? -17.877 8.420 0.002 1.00 77.56 165 ASP A CA 1
ATOM 1296 C C . ASP A 1 165 ? -18.706 8.661 -1.265 1.00 77.56 165 ASP A C 1
ATOM 1298 O O . ASP A 1 165 ? -19.620 9.484 -1.242 1.00 77.56 165 ASP A O 1
ATOM 1302 N N . THR A 1 166 ? -18.401 7.977 -2.368 1.00 78.94 166 THR A N 1
ATOM 1303 C CA . THR A 1 166 ? -19.072 8.197 -3.657 1.00 78.94 166 THR A CA 1
ATOM 1304 C C . THR A 1 166 ? -20.305 7.320 -3.882 1.00 78.94 166 THR A C 1
ATOM 1306 O O . THR A 1 166 ? -21.035 7.573 -4.834 1.00 78.94 166 THR A O 1
ATOM 1309 N N . LEU A 1 167 ? -20.555 6.307 -3.042 1.00 77.44 167 LEU A N 1
ATOM 1310 C CA . LEU A 1 167 ? -21.701 5.394 -3.194 1.00 77.44 167 LEU A CA 1
ATOM 1311 C C . LEU A 1 167 ? -23.025 5.992 -2.676 1.00 77.44 167 LEU A C 1
ATOM 1313 O O . LEU A 1 167 ? -24.103 5.578 -3.098 1.00 77.44 167 LEU A O 1
ATOM 1317 N N . GLY A 1 168 ? -22.957 6.978 -1.776 1.00 81.88 168 GLY A N 1
ATOM 1318 C CA . GLY A 1 168 ? -24.128 7.643 -1.198 1.00 81.88 168 GLY A CA 1
ATOM 1319 C C . GLY A 1 168 ? -24.808 6.882 -0.041 1.00 81.88 168 GLY A C 1
ATOM 1320 O O . GLY A 1 168 ? -24.470 5.735 0.261 1.00 81.88 168 GLY A O 1
ATOM 1321 N N . PRO A 1 169 ? -25.777 7.522 0.646 1.00 84.06 169 PRO A N 1
ATOM 1322 C CA . PRO A 1 169 ? -26.325 7.038 1.919 1.00 84.06 169 PRO A CA 1
ATOM 1323 C C . PRO A 1 169 ? -27.065 5.697 1.807 1.00 84.06 169 PRO A C 1
ATOM 1325 O O . PRO A 1 169 ? -26.904 4.836 2.674 1.00 84.06 169 PRO A O 1
ATOM 1328 N N . ASN A 1 170 ? -27.827 5.488 0.729 1.00 86.75 170 ASN A N 1
ATOM 1329 C CA . ASN A 1 170 ? -28.592 4.258 0.507 1.00 86.75 170 ASN A CA 1
ATOM 1330 C C . ASN A 1 170 ? -27.656 3.042 0.407 1.00 86.75 170 ASN A C 1
ATOM 1332 O O . ASN A 1 170 ? -27.881 2.026 1.060 1.00 86.75 170 ASN A O 1
ATOM 1336 N N . ALA A 1 171 ? -26.563 3.181 -0.348 1.00 89.06 171 ALA A N 1
ATOM 1337 C CA . ALA A 1 171 ? -25.548 2.148 -0.509 1.00 89.06 171 ALA A CA 1
ATOM 1338 C C . ALA A 1 171 ? -24.805 1.862 0.805 1.00 89.06 171 ALA A C 1
ATOM 1340 O O . ALA A 1 171 ? -24.654 0.702 1.177 1.00 89.06 171 ALA A O 1
ATOM 1341 N N . CYS A 1 172 ? -24.414 2.892 1.566 1.00 91.19 172 CYS A N 1
ATOM 1342 C CA . CYS A 1 172 ? -23.833 2.691 2.899 1.00 91.19 172 CYS A CA 1
ATOM 1343 C C . CYS A 1 172 ? -24.789 1.930 3.837 1.00 91.19 172 CYS A C 1
ATOM 1345 O O . CYS A 1 172 ? -24.352 1.069 4.597 1.00 91.19 172 CYS A O 1
ATOM 1347 N N . SER A 1 173 ? -26.093 2.196 3.751 1.00 92.31 173 SER A N 1
ATOM 1348 C CA . SER A 1 173 ? -27.123 1.525 4.557 1.00 92.31 173 SER A CA 1
ATOM 1349 C C . SER A 1 173 ? -27.321 0.064 4.155 1.00 92.31 173 SER A C 1
ATOM 1351 O O . SER A 1 173 ? -27.397 -0.814 5.016 1.00 92.31 173 SER A O 1
ATOM 1353 N N . TYR A 1 174 ? -27.333 -0.213 2.850 1.00 93.56 174 TYR A N 1
ATOM 1354 C CA . TYR A 1 174 ? -27.312 -1.566 2.301 1.00 93.56 174 TYR A CA 1
ATOM 1355 C C . TYR A 1 174 ? -26.083 -2.350 2.803 1.00 93.56 174 TYR A C 1
ATOM 1357 O O . TYR A 1 174 ? -26.241 -3.429 3.376 1.00 93.56 174 TYR A O 1
ATOM 1365 N N . ILE A 1 175 ? -24.881 -1.764 2.716 1.00 95.50 175 ILE A N 1
ATOM 1366 C CA . ILE A 1 175 ? -23.629 -2.383 3.182 1.00 95.50 175 ILE A CA 1
ATOM 1367 C C . ILE A 1 175 ? -23.669 -2.680 4.688 1.00 95.50 175 ILE A C 1
ATOM 1369 O O . ILE A 1 175 ? -23.325 -3.788 5.105 1.00 95.50 175 ILE A O 1
ATOM 1373 N N . ILE A 1 176 ? -24.121 -1.725 5.513 1.00 96.25 176 ILE A N 1
ATOM 1374 C CA . ILE A 1 176 ? -24.255 -1.901 6.970 1.00 96.25 176 ILE A CA 1
ATOM 1375 C C . ILE A 1 176 ? -25.161 -3.096 7.303 1.00 96.25 176 ILE A C 1
ATOM 1377 O O . ILE A 1 176 ? -24.850 -3.858 8.220 1.00 96.25 176 ILE A O 1
ATOM 1381 N N . ASN A 1 177 ? -26.234 -3.315 6.538 1.00 95.88 177 ASN A N 1
ATOM 1382 C CA . ASN A 1 177 ? -27.112 -4.470 6.716 1.00 95.88 177 ASN A CA 1
ATOM 1383 C C . ASN A 1 177 ? -26.506 -5.779 6.184 1.00 95.88 177 ASN A C 1
ATOM 1385 O O . ASN A 1 177 ? -26.510 -6.777 6.906 1.00 95.88 177 ASN A O 1
ATOM 1389 N N . GLN A 1 178 ? -25.957 -5.798 4.963 1.00 95.75 178 GLN A N 1
ATOM 1390 C CA . GLN A 1 178 ? -25.389 -7.011 4.357 1.00 95.75 178 GLN A CA 1
ATOM 1391 C C . GLN A 1 178 ? -24.181 -7.523 5.153 1.00 95.75 178 GLN A C 1
ATOM 1393 O O . GLN A 1 178 ? -24.110 -8.713 5.465 1.00 95.75 178 GLN A O 1
ATOM 1398 N N . ALA A 1 179 ? -23.279 -6.632 5.571 1.00 96.38 179 ALA A N 1
ATOM 1399 C CA . ALA A 1 179 ? -22.164 -6.952 6.464 1.00 96.38 179 ALA A CA 1
ATOM 1400 C C . ALA A 1 179 ? -22.544 -6.978 7.957 1.00 96.38 179 ALA A C 1
ATOM 1402 O O . ALA A 1 179 ? -21.695 -7.268 8.796 1.00 96.38 179 ALA A O 1
ATOM 1403 N N . THR A 1 180 ? -23.817 -6.764 8.316 1.00 96.44 180 THR A N 1
ATOM 1404 C CA . THR A 1 180 ? -24.324 -6.887 9.701 1.00 96.44 180 THR A CA 1
ATOM 1405 C C . THR A 1 180 ? -23.519 -6.059 10.722 1.00 96.44 180 THR A C 1
ATOM 1407 O O . THR A 1 180 ? -23.232 -6.500 11.839 1.00 96.44 180 THR A O 1
ATOM 1410 N N . ILE A 1 181 ? -23.123 -4.850 10.308 1.00 97.81 181 ILE A N 1
ATOM 1411 C CA . ILE A 1 181 ? -22.196 -3.964 11.020 1.00 97.81 181 ILE A CA 1
ATOM 1412 C C . ILE A 1 181 ? -22.873 -3.365 12.258 1.00 97.81 181 ILE A C 1
ATOM 1414 O O . ILE A 1 181 ? -23.957 -2.786 12.185 1.00 97.81 181 ILE A O 1
ATOM 1418 N N . LYS A 1 182 ? -22.195 -3.468 13.406 1.00 97.56 182 LYS A N 1
ATOM 1419 C CA . LYS A 1 182 ? -22.677 -2.959 14.708 1.00 97.56 182 LYS A CA 1
ATOM 1420 C C . LYS A 1 182 ? -22.000 -1.653 15.130 1.00 97.56 182 LYS A C 1
ATOM 1422 O O . LYS A 1 182 ? -22.601 -0.884 15.883 1.00 97.56 182 LYS A O 1
ATOM 1427 N N . ILE A 1 183 ? -20.786 -1.414 14.630 1.00 98.38 183 ILE A N 1
ATOM 1428 C CA . ILE A 1 183 ? -19.918 -0.278 14.954 1.00 98.38 183 ILE A CA 1
ATOM 1429 C C . ILE A 1 183 ? -19.442 0.350 13.641 1.00 98.38 183 ILE A C 1
ATOM 1431 O O . ILE A 1 183 ? -18.875 -0.357 12.807 1.00 98.38 183 ILE A O 1
ATOM 1435 N N . VAL A 1 184 ? -19.642 1.658 13.461 1.00 98.06 184 VAL A N 1
ATOM 1436 C CA . VAL A 1 184 ? -19.052 2.425 12.347 1.00 98.06 184 VAL A CA 1
ATOM 1437 C C . VAL A 1 184 ? -18.185 3.555 12.894 1.00 98.06 184 VAL A C 1
ATOM 1439 O O . VAL A 1 184 ? -18.635 4.324 13.744 1.00 98.06 184 VAL A O 1
ATOM 1442 N N . VAL A 1 185 ? -16.954 3.673 12.398 1.00 98.38 185 VAL A N 1
ATOM 1443 C CA . VAL A 1 185 ? -16.056 4.800 12.677 1.00 98.38 185 VAL A CA 1
ATOM 1444 C C . VAL A 1 185 ? -16.226 5.873 11.595 1.00 98.38 185 VAL A C 1
ATOM 1446 O O . VAL A 1 185 ? -16.158 5.572 10.407 1.00 98.38 185 VAL A O 1
ATOM 1449 N N . CYS A 1 186 ? -16.439 7.122 11.999 1.00 97.06 186 CYS A N 1
ATOM 1450 C CA . CYS A 1 186 ? -16.639 8.285 11.133 1.00 97.06 186 CYS A CA 1
ATOM 1451 C C . CYS A 1 186 ? -15.566 9.351 11.387 1.00 97.06 186 CYS A C 1
ATOM 1453 O O . CYS A 1 186 ? -15.158 9.550 12.534 1.00 97.06 186 CYS A O 1
ATOM 1455 N N . ASP A 1 187 ? -15.160 10.107 10.364 1.00 93.75 187 ASP A N 1
ATOM 1456 C CA . ASP A 1 187 ? -14.323 11.293 10.583 1.00 93.75 187 ASP A CA 1
ATOM 1457 C C . ASP A 1 187 ? -15.124 12.463 11.164 1.00 93.75 187 ASP A C 1
ATOM 1459 O O . ASP A 1 187 ? -14.718 13.020 12.186 1.00 93.75 187 ASP A O 1
ATOM 1463 N N . ASP A 1 188 ? -16.234 12.853 10.535 1.00 93.50 188 ASP A N 1
ATOM 1464 C CA . ASP A 1 188 ? -16.908 14.127 10.798 1.00 93.50 188 ASP A CA 1
ATOM 1465 C C . ASP A 1 188 ? -18.430 14.048 11.037 1.00 93.50 188 ASP A C 1
ATOM 1467 O O . ASP A 1 188 ? -19.091 13.012 10.917 1.00 93.50 188 ASP A O 1
ATOM 1471 N N . GLU A 1 189 ? -19.008 15.197 11.401 1.00 95.56 189 GLU A N 1
ATOM 1472 C CA . GLU A 1 189 ? -20.439 15.336 11.676 1.00 95.56 189 GLU A CA 1
ATOM 1473 C C . GLU A 1 189 ? -21.330 15.089 10.441 1.00 95.56 189 GLU A C 1
ATOM 1475 O O . GLU A 1 189 ? -22.487 14.696 10.592 1.00 95.56 189 GLU A O 1
ATOM 1480 N N . SER A 1 190 ? -20.827 15.294 9.219 1.00 93.56 190 SER A N 1
ATOM 1481 C CA . SER A 1 190 ? -21.575 15.032 7.983 1.00 93.56 190 SER A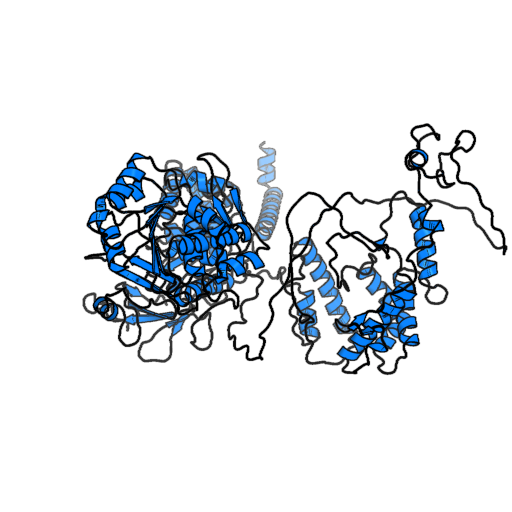 CA 1
ATOM 1482 C C . SER A 1 190 ? -21.768 13.531 7.754 1.00 93.56 190 SER A C 1
ATOM 1484 O O . SER A 1 190 ? -22.879 13.106 7.424 1.00 93.56 190 SER A O 1
ATOM 1486 N N . LYS A 1 191 ? -20.745 12.713 8.041 1.00 93.88 191 LYS A N 1
ATOM 1487 C CA . LYS A 1 191 ? -20.837 11.244 8.011 1.00 93.88 191 LYS A CA 1
ATOM 1488 C C . LYS A 1 191 ? -21.782 10.723 9.079 1.00 93.88 191 LYS A C 1
ATOM 1490 O O . LYS A 1 191 ? -22.667 9.925 8.772 1.00 93.88 191 LYS A O 1
ATOM 1495 N N . VAL A 1 192 ? -21.669 11.239 10.307 1.00 95.88 192 VAL A N 1
ATOM 1496 C CA . VAL A 1 192 ? -22.601 10.900 11.393 1.00 95.88 192 VAL A CA 1
ATOM 1497 C C . VAL A 1 192 ? -24.041 11.250 10.994 1.00 95.88 192 VAL A C 1
ATOM 1499 O O . VAL A 1 192 ? -24.900 10.377 11.053 1.00 95.88 192 VAL A O 1
ATOM 1502 N N . LYS A 1 193 ? -24.317 12.465 10.493 1.00 95.25 193 LYS A N 1
ATOM 1503 C CA . LYS A 1 193 ? -25.650 12.855 9.979 1.00 95.25 193 LYS A CA 1
ATOM 1504 C C . LYS A 1 193 ? -26.156 11.923 8.876 1.00 95.25 193 LYS A C 1
ATOM 1506 O O . LYS A 1 193 ? -27.313 11.515 8.917 1.00 95.25 193 LYS A O 1
ATOM 1511 N N . SER A 1 194 ? -25.298 11.568 7.919 1.00 93.50 194 SER A N 1
ATOM 1512 C CA . SER A 1 194 ? -25.640 10.655 6.822 1.00 93.50 194 SER A CA 1
ATOM 1513 C C . SER A 1 194 ? -26.088 9.280 7.326 1.00 93.50 194 SER A C 1
ATOM 1515 O O . SER A 1 194 ? -26.994 8.704 6.734 1.00 93.50 194 SER A O 1
ATOM 1517 N N . ILE A 1 195 ? -25.494 8.768 8.410 1.00 94.06 195 ILE A N 1
ATOM 1518 C CA . ILE A 1 195 ? -25.915 7.509 9.045 1.00 94.06 195 ILE A CA 1
ATOM 1519 C C . ILE A 1 195 ? -27.171 7.714 9.905 1.00 94.06 195 ILE A C 1
ATOM 1521 O O . ILE A 1 195 ? -28.086 6.899 9.848 1.00 94.06 195 ILE A O 1
ATOM 1525 N N . LEU A 1 196 ? -27.267 8.804 10.679 1.00 94.94 196 LEU A N 1
ATOM 1526 C CA . LEU A 1 196 ? -28.425 9.063 11.549 1.00 94.94 196 LEU A CA 1
ATOM 1527 C C . LEU A 1 196 ? -29.735 9.260 10.771 1.00 94.94 196 LEU A C 1
ATOM 1529 O O . LEU A 1 196 ? -30.794 8.881 11.268 1.00 94.94 196 LEU A O 1
ATOM 1533 N N . ASN A 1 197 ? -29.678 9.812 9.557 1.00 93.81 197 ASN A N 1
ATOM 1534 C CA . ASN A 1 197 ? -30.840 9.897 8.667 1.00 93.81 197 ASN A CA 1
ATOM 1535 C C . ASN A 1 197 ? -31.359 8.497 8.279 1.00 93.81 197 ASN A C 1
ATOM 1537 O O . ASN A 1 197 ? -32.567 8.266 8.265 1.00 93.81 197 ASN A O 1
ATOM 1541 N N . GLU A 1 198 ? -30.441 7.552 8.067 1.00 92.75 198 GLU A N 1
ATOM 1542 C CA . GLU A 1 198 ? -30.705 6.166 7.664 1.00 92.75 198 GLU A CA 1
ATOM 1543 C C . GLU A 1 198 ? -30.771 5.175 8.845 1.00 92.75 198 GLU A C 1
ATOM 1545 O O . GLU A 1 198 ? -30.872 3.962 8.651 1.00 92.75 198 GLU A O 1
ATOM 1550 N N . ALA A 1 199 ? -30.764 5.655 10.095 1.00 91.88 199 ALA A N 1
ATOM 1551 C CA . ALA A 1 199 ? -30.751 4.806 11.293 1.00 91.88 199 ALA A CA 1
ATOM 1552 C C . ALA A 1 199 ? -31.948 3.835 11.363 1.00 91.88 199 ALA A C 1
ATOM 1554 O O . ALA A 1 199 ? -31.827 2.715 11.857 1.00 91.88 199 ALA A O 1
ATOM 1555 N N . LYS A 1 200 ? -33.105 4.237 10.817 1.00 91.75 200 LYS A N 1
ATOM 1556 C CA . LYS A 1 200 ? -34.301 3.380 10.699 1.00 91.75 200 LYS A CA 1
ATOM 1557 C C . LYS A 1 200 ? -34.095 2.202 9.743 1.00 91.75 200 LYS A C 1
ATOM 1559 O O . LYS A 1 200 ? -34.674 1.142 9.955 1.00 91.75 200 LYS A O 1
ATOM 1564 N N . ASN A 1 201 ? -33.268 2.399 8.720 1.00 92.81 201 ASN A N 1
ATOM 1565 C CA . ASN A 1 201 ? -32.953 1.407 7.700 1.00 92.81 201 ASN A CA 1
ATOM 1566 C C . ASN A 1 201 ? -31.771 0.516 8.112 1.00 92.81 201 ASN A C 1
ATOM 1568 O O . ASN A 1 201 ? -31.518 -0.479 7.447 1.00 92.81 201 ASN A O 1
ATOM 1572 N N . THR A 1 202 ? -31.068 0.825 9.209 1.00 94.56 202 THR A N 1
ATOM 1573 C CA . THR A 1 202 ? -29.867 0.110 9.686 1.00 94.56 202 THR A CA 1
ATOM 1574 C C . THR A 1 202 ? -30.024 -0.438 11.121 1.00 94.56 202 THR A C 1
ATOM 1576 O O . THR A 1 202 ? -29.179 -0.199 11.985 1.00 94.56 202 THR A O 1
ATOM 1579 N N . PRO A 1 203 ? -31.080 -1.226 11.424 1.00 93.31 203 PRO A N 1
ATOM 1580 C CA . PRO A 1 203 ? -31.469 -1.594 12.795 1.00 93.31 203 PRO A CA 1
ATOM 1581 C C . PRO A 1 203 ? -30.439 -2.441 13.564 1.00 93.31 203 PRO A C 1
ATOM 1583 O O . PRO A 1 203 ? -30.556 -2.596 14.784 1.00 93.31 203 PRO A O 1
ATOM 1586 N N . GLN A 1 204 ? -29.427 -2.996 12.890 1.00 93.44 204 GLN A N 1
ATOM 1587 C CA . GLN A 1 204 ? -28.334 -3.740 13.526 1.00 93.44 204 GLN A CA 1
ATOM 1588 C C . GLN A 1 204 ? -27.221 -2.838 14.074 1.00 93.44 204 GLN A C 1
ATOM 1590 O O . GLN A 1 204 ? -26.549 -3.240 15.024 1.00 93.44 204 GLN A O 1
ATOM 1595 N N . LEU A 1 205 ? -27.083 -1.610 13.563 1.00 97.19 205 LEU A N 1
ATOM 1596 C CA . LEU A 1 205 ? -26.114 -0.632 14.050 1.00 97.19 205 LEU A CA 1
ATOM 1597 C C . LEU A 1 205 ? -26.414 -0.269 15.512 1.00 97.19 205 LEU A C 1
ATOM 1599 O O . LEU A 1 205 ? -27.576 -0.120 15.897 1.00 97.19 205 LEU A O 1
ATOM 1603 N N . LYS A 1 206 ? -25.380 -0.154 16.349 1.00 96.56 206 LYS A N 1
ATOM 1604 C CA . LYS A 1 206 ? -25.505 0.190 17.780 1.00 96.56 206 LYS A CA 1
ATOM 1605 C C . LYS A 1 206 ? -24.617 1.366 18.165 1.00 96.56 206 LYS A C 1
ATOM 1607 O O . LYS A 1 206 ? -25.026 2.191 18.979 1.00 96.56 206 LYS A O 1
ATOM 1612 N N . GLN A 1 207 ? -23.430 1.444 17.570 1.00 97.31 207 GLN A N 1
ATOM 1613 C CA . GLN A 1 207 ? -22.403 2.418 17.914 1.00 97.31 207 GLN A CA 1
ATOM 1614 C C . GLN A 1 207 ? -21.901 3.168 16.684 1.00 97.31 207 GLN A C 1
ATOM 1616 O O . GLN A 1 207 ? -21.656 2.583 15.627 1.00 97.31 207 GLN A O 1
ATOM 1621 N N . ILE A 1 208 ? -21.700 4.469 16.864 1.00 98.19 208 ILE A N 1
ATOM 1622 C CA . ILE A 1 208 ? -20.937 5.317 15.956 1.00 98.19 208 ILE A CA 1
ATOM 1623 C C . ILE A 1 208 ? -19.775 5.895 16.764 1.00 98.19 208 ILE A C 1
ATOM 1625 O O . ILE A 1 208 ? -19.984 6.486 17.825 1.00 98.19 208 ILE A O 1
ATOM 1629 N N . ILE A 1 209 ? -18.554 5.722 16.271 1.00 98.56 209 ILE A N 1
ATOM 1630 C CA . ILE A 1 209 ? -17.346 6.318 16.849 1.00 98.56 209 ILE A CA 1
ATOM 1631 C C . ILE A 1 209 ? -16.941 7.476 15.941 1.00 98.56 209 ILE A C 1
ATOM 1633 O O . ILE A 1 209 ? -16.836 7.277 14.737 1.00 98.56 209 ILE A O 1
ATOM 1637 N N . VAL A 1 210 ? -16.721 8.679 16.471 1.00 97.94 210 VAL A N 1
ATOM 1638 C CA . VAL A 1 210 ? -16.396 9.862 15.654 1.00 97.94 210 VAL A CA 1
ATOM 1639 C C . VAL A 1 210 ? -15.033 10.459 16.009 1.00 97.94 210 VAL A C 1
ATOM 1641 O O . VAL A 1 210 ? -14.713 10.653 17.182 1.00 97.94 210 VAL A O 1
ATOM 1644 N N . VAL A 1 211 ? -14.205 10.732 14.997 1.00 96.75 211 VAL A N 1
ATOM 1645 C CA . VAL A 1 211 ? -12.850 11.288 15.174 1.00 96.75 211 VAL A CA 1
ATOM 1646 C C . VAL A 1 211 ? -12.902 12.762 15.569 1.00 96.75 211 VAL A C 1
ATOM 1648 O O . VAL A 1 211 ? -12.263 13.167 16.541 1.00 96.75 211 VAL A O 1
ATOM 1651 N N . ASN A 1 212 ? -13.657 13.572 14.825 1.00 94.06 212 ASN A N 1
ATOM 1652 C CA . ASN A 1 212 ? -13.776 15.006 15.067 1.00 94.06 212 ASN A CA 1
ATOM 1653 C C . ASN A 1 212 ? -14.912 15.341 16.046 1.00 94.06 212 ASN A C 1
ATOM 1655 O O . ASN A 1 212 ? -15.809 14.544 16.319 1.00 94.06 212 ASN A O 1
ATOM 1659 N N . LYS A 1 213 ? -14.888 16.566 16.582 1.00 92.94 213 LYS A N 1
ATOM 1660 C CA . LYS A 1 213 ? -15.942 17.054 17.482 1.00 92.94 213 LYS A CA 1
ATOM 1661 C C . LYS A 1 213 ? -17.268 17.215 16.735 1.00 92.94 213 LYS A C 1
ATOM 1663 O O . LYS A 1 213 ? -17.313 17.828 15.672 1.00 92.94 213 LYS A O 1
ATOM 1668 N N . VAL A 1 214 ? -18.343 16.743 17.360 1.00 93.94 214 VAL A N 1
ATOM 1669 C CA . VAL A 1 214 ? -19.735 16.902 16.911 1.00 93.94 214 VAL A CA 1
ATOM 1670 C C . VAL A 1 214 ? -20.523 17.789 17.874 1.00 93.94 214 VAL A C 1
ATOM 1672 O O . VAL A 1 214 ? -20.263 17.807 19.083 1.00 93.94 214 VAL A O 1
ATOM 1675 N N . SER A 1 215 ? -21.502 18.510 17.337 1.00 94.69 215 SER A N 1
ATOM 1676 C CA . SER A 1 215 ? -22.450 19.336 18.082 1.00 94.69 215 SER A CA 1
ATOM 1677 C C . SER A 1 215 ? -23.368 18.504 18.981 1.00 94.69 215 SER A C 1
ATOM 1679 O O . SER A 1 215 ? -23.696 17.349 18.697 1.00 94.69 215 SER A O 1
ATOM 1681 N N . ASP A 1 216 ? -23.833 19.106 20.076 1.00 93.69 216 ASP A N 1
ATOM 1682 C CA . ASP A 1 216 ? -24.705 18.423 21.038 1.00 93.69 216 ASP A CA 1
ATOM 1683 C C . ASP A 1 216 ? -26.073 18.054 20.445 1.00 93.69 216 ASP A C 1
ATOM 1685 O O . ASP A 1 216 ? -26.658 17.049 20.844 1.00 93.69 216 ASP A O 1
ATOM 1689 N N . ALA A 1 217 ? -26.534 18.775 19.417 1.00 94.00 217 ALA A N 1
ATOM 1690 C CA . ALA A 1 217 ? -27.722 18.413 18.644 1.00 94.00 217 ALA A CA 1
ATOM 1691 C C . ALA A 1 217 ? -27.605 17.011 18.013 1.00 94.00 217 ALA A C 1
ATOM 1693 O O . ALA A 1 217 ? -28.562 16.239 18.045 1.00 94.00 217 ALA A O 1
ATOM 1694 N N . ILE A 1 218 ? -26.421 16.645 17.507 1.00 95.50 218 ILE A N 1
ATOM 1695 C CA . ILE A 1 218 ? -26.163 15.327 16.909 1.00 95.50 218 ILE A CA 1
ATOM 1696 C C . ILE A 1 218 ? -26.004 14.235 17.972 1.00 95.50 218 ILE A C 1
ATOM 1698 O O . ILE A 1 218 ? -26.486 13.120 17.773 1.00 95.50 218 ILE A O 1
ATOM 1702 N N . LYS A 1 219 ? -25.445 14.560 19.146 1.00 94.25 219 LYS A N 1
ATOM 1703 C CA . LYS A 1 219 ? -25.433 13.647 20.307 1.00 94.25 219 LYS A CA 1
ATOM 1704 C C . LYS A 1 219 ? -26.855 13.338 20.789 1.00 94.25 219 LYS A C 1
ATOM 1706 O O . LYS A 1 219 ? -27.173 12.183 21.071 1.00 94.25 219 LYS A O 1
ATOM 1711 N N . VAL A 1 220 ? -27.725 14.351 20.839 1.00 94.62 220 VAL A N 1
ATOM 1712 C CA . VAL A 1 220 ? -29.152 14.189 21.164 1.00 94.62 220 VAL A CA 1
ATOM 1713 C C . VAL A 1 220 ? -29.863 13.364 20.089 1.00 94.62 220 VAL A C 1
ATOM 1715 O O . VAL A 1 220 ? -30.522 12.389 20.440 1.00 94.62 220 VAL A O 1
ATOM 1718 N N . GLN A 1 221 ? -29.682 13.675 18.799 1.00 95.50 221 GLN A N 1
ATOM 1719 C CA . GLN A 1 221 ? -30.295 12.922 17.696 1.00 95.50 221 GLN A CA 1
ATOM 1720 C C . GLN A 1 221 ? -29.903 11.434 17.726 1.00 95.50 221 GLN A C 1
ATOM 1722 O O . GLN A 1 221 ? -30.782 10.577 17.635 1.00 95.50 221 GLN A O 1
ATOM 1727 N N . ALA A 1 222 ? -28.616 11.117 17.909 1.00 95.19 222 ALA A N 1
ATOM 1728 C CA . ALA A 1 222 ? -28.141 9.739 18.035 1.00 95.19 222 ALA A CA 1
ATOM 1729 C C . ALA A 1 222 ? -28.811 9.012 19.214 1.00 95.19 222 ALA A C 1
ATOM 1731 O O . ALA A 1 222 ? -29.373 7.930 19.036 1.00 95.19 222 ALA A O 1
ATOM 1732 N N . LYS A 1 223 ? -28.854 9.653 20.391 1.00 94.62 223 LYS A N 1
ATOM 1733 C CA . LYS A 1 223 ? -29.495 9.100 21.592 1.00 94.62 223 LYS A CA 1
ATOM 1734 C C . LYS A 1 223 ? -31.001 8.870 21.408 1.00 94.62 223 LYS A C 1
ATOM 1736 O O . LYS A 1 223 ? -31.506 7.838 21.841 1.00 94.62 223 LYS A O 1
ATOM 1741 N N . THR A 1 224 ? -31.715 9.780 20.742 1.00 95.19 224 THR A N 1
ATOM 1742 C CA . THR A 1 224 ? -33.142 9.619 20.399 1.00 95.19 224 THR A CA 1
ATOM 1743 C C . THR A 1 224 ? -33.384 8.455 19.432 1.00 95.19 224 THR A C 1
ATOM 1745 O O . THR A 1 224 ? -34.433 7.820 19.497 1.00 95.19 224 THR A O 1
ATOM 1748 N N . LEU A 1 225 ? -32.413 8.138 18.571 1.00 95.25 225 LEU A N 1
ATOM 1749 C CA . LEU A 1 225 ? -32.447 6.996 17.650 1.00 95.25 225 LEU A CA 1
ATOM 1750 C C . LEU A 1 225 ? -31.921 5.686 18.273 1.00 95.25 225 LEU A C 1
ATOM 1752 O O . LEU A 1 225 ? -31.839 4.675 17.582 1.00 95.25 225 LEU A O 1
ATOM 1756 N N . GLY A 1 226 ? -31.570 5.680 19.566 1.00 94.19 226 GLY A N 1
ATOM 1757 C CA . GLY A 1 226 ? -31.040 4.501 20.260 1.00 94.19 226 GLY A CA 1
ATOM 1758 C C . GLY A 1 226 ? -29.600 4.131 19.882 1.00 94.19 226 GLY A C 1
ATOM 1759 O O . GLY A 1 226 ? -29.163 3.021 20.183 1.00 94.19 226 GLY A O 1
ATOM 1760 N N . LEU A 1 227 ? -28.864 5.040 19.234 1.00 96.00 227 LEU A N 1
ATOM 1761 C CA . LEU A 1 227 ? -27.467 4.860 18.844 1.00 96.00 227 LEU A CA 1
ATOM 1762 C C . LEU A 1 227 ? -26.530 5.508 19.868 1.00 96.00 227 LEU A C 1
ATOM 1764 O O . LEU A 1 227 ? -26.704 6.664 20.261 1.00 96.00 227 LEU A O 1
ATOM 1768 N N . GLN A 1 228 ? -25.500 4.769 20.277 1.00 96.06 228 GLN A N 1
ATOM 1769 C CA . GLN A 1 228 ? -24.437 5.280 21.134 1.00 96.06 228 GLN A CA 1
ATOM 1770 C C . GLN A 1 228 ? -23.390 5.998 20.272 1.00 96.06 228 GLN A C 1
ATOM 1772 O O . GLN A 1 228 ? -22.766 5.386 19.407 1.00 96.06 228 GLN A O 1
ATOM 1777 N N . LEU A 1 229 ? -23.194 7.295 20.513 1.00 97.06 229 LEU A N 1
ATOM 1778 C CA . LEU A 1 229 ? -22.183 8.114 19.844 1.00 97.06 229 LEU A CA 1
ATOM 1779 C C . LEU A 1 229 ? -21.011 8.350 20.807 1.00 97.06 229 LEU A C 1
ATOM 1781 O O . LEU A 1 229 ? -21.217 8.893 21.891 1.00 97.06 229 LEU A O 1
ATOM 1785 N N . ILE A 1 230 ? -19.811 7.921 20.416 1.00 97.12 230 ILE A N 1
ATOM 1786 C CA . ILE A 1 230 ? -18.579 7.935 21.227 1.00 97.12 230 ILE A CA 1
ATOM 1787 C C . ILE A 1 230 ? -17.502 8.690 20.438 1.00 97.12 230 ILE A C 1
ATOM 1789 O O . ILE A 1 230 ? -17.447 8.552 19.217 1.00 97.12 230 ILE A O 1
ATOM 1793 N N . SER A 1 231 ? -16.624 9.474 21.066 1.00 98.06 231 SER A N 1
ATOM 1794 C CA . SER A 1 231 ? -15.451 10.001 20.354 1.00 98.06 231 SER A CA 1
ATOM 1795 C C . SER A 1 231 ? -14.326 8.967 20.263 1.00 98.06 231 SER A C 1
ATOM 1797 O O . SER A 1 231 ? -14.122 8.156 21.164 1.00 98.06 231 SER A O 1
ATOM 1799 N N . PHE A 1 232 ? -13.533 9.029 19.194 1.00 98.50 232 PHE A N 1
ATOM 1800 C CA . PHE A 1 232 ? -12.350 8.180 18.998 1.00 98.50 232 PHE A CA 1
ATOM 1801 C C . PHE A 1 232 ? -11.383 8.251 20.194 1.00 98.50 232 PHE A C 1
ATOM 1803 O O . PHE A 1 232 ? -10.813 7.245 20.606 1.00 98.50 232 PHE A O 1
ATOM 1810 N N . LYS A 1 233 ? -11.264 9.440 20.801 1.00 97.88 233 LYS A N 1
ATOM 1811 C CA . LYS A 1 233 ? -10.427 9.689 21.977 1.00 97.88 233 LYS A CA 1
ATOM 1812 C C . LYS A 1 233 ? -10.938 8.967 23.230 1.00 97.88 233 LYS A C 1
ATOM 1814 O O . LYS A 1 233 ? -10.130 8.382 23.939 1.00 97.88 233 LYS A O 1
ATOM 1819 N N . GLU A 1 234 ? -12.250 8.947 23.477 1.00 98.12 234 GLU A N 1
ATOM 1820 C CA . GLU A 1 234 ? -12.837 8.175 24.589 1.00 98.12 234 GLU A CA 1
ATOM 1821 C C . GLU A 1 234 ? -12.597 6.665 24.421 1.00 98.12 234 GLU A C 1
ATOM 1823 O O . GLU A 1 234 ? -12.397 5.967 25.412 1.00 98.12 234 GLU A O 1
ATOM 1828 N N . VAL A 1 235 ? -12.553 6.163 23.180 1.00 98.69 235 VAL A N 1
ATOM 1829 C CA . VAL A 1 235 ? -12.191 4.766 22.882 1.00 98.69 235 VAL A CA 1
ATOM 1830 C C . VAL A 1 235 ? -10.712 4.503 23.192 1.00 98.69 235 VAL A C 1
ATOM 1832 O O . VAL A 1 235 ? -10.410 3.554 23.912 1.00 98.69 235 VAL A O 1
ATOM 1835 N N . GLU A 1 236 ? -9.786 5.355 22.737 1.00 98.44 236 GLU A N 1
ATOM 1836 C CA . GLU A 1 236 ? -8.360 5.225 23.091 1.00 98.44 236 GLU A CA 1
ATOM 1837 C C . GLU A 1 236 ? -8.120 5.318 24.611 1.00 98.44 236 GLU A C 1
ATOM 1839 O O . GLU A 1 236 ? -7.355 4.528 25.164 1.00 98.44 236 GLU A O 1
ATOM 1844 N N . GLU A 1 237 ? -8.796 6.233 25.310 1.00 98.56 237 GLU A N 1
ATOM 1845 C CA . GLU A 1 237 ? -8.660 6.409 26.762 1.00 98.56 237 GLU A CA 1
ATOM 1846 C C . GLU A 1 237 ? -9.245 5.225 27.547 1.00 98.56 237 GLU A C 1
ATOM 1848 O O . GLU A 1 237 ? -8.586 4.707 28.452 1.00 98.56 237 GLU A O 1
ATOM 1853 N N . ALA A 1 238 ? -10.424 4.723 27.164 1.00 98.44 238 ALA A N 1
ATOM 1854 C CA . ALA A 1 238 ? -11.002 3.522 27.764 1.00 98.44 238 ALA A CA 1
ATOM 1855 C C . ALA A 1 238 ? -10.109 2.289 27.552 1.00 98.44 238 ALA A C 1
ATOM 1857 O O . ALA A 1 238 ? -9.917 1.508 28.483 1.00 98.44 238 ALA A O 1
ATOM 1858 N N . GLY A 1 239 ? -9.518 2.136 26.364 1.00 98.50 239 GLY A N 1
ATOM 1859 C CA . GLY A 1 239 ? -8.611 1.034 26.043 1.00 98.50 239 GLY A CA 1
ATOM 1860 C C . GLY A 1 239 ? -7.217 1.137 26.664 1.00 98.50 239 GLY A C 1
ATOM 1861 O O . GLY A 1 239 ? -6.575 0.110 26.877 1.00 98.50 239 GLY A O 1
ATOM 1862 N N . LYS A 1 240 ? -6.756 2.346 27.010 1.00 98.12 240 LYS A N 1
ATOM 1863 C CA . LYS A 1 240 ? -5.554 2.552 27.836 1.00 98.12 240 LYS A CA 1
ATOM 1864 C C . LYS A 1 240 ? -5.775 2.141 29.292 1.00 98.12 240 LYS A C 1
ATOM 1866 O O . LYS A 1 240 ? -4.856 1.626 29.922 1.00 98.12 240 LYS A O 1
ATOM 1871 N N . LEU A 1 241 ? -6.990 2.331 29.810 1.00 98.19 241 LEU A N 1
ATOM 1872 C CA . LEU A 1 241 ? -7.384 1.889 31.153 1.00 98.19 241 LEU A CA 1
ATOM 1873 C C . LEU A 1 241 ? -7.723 0.388 31.220 1.00 98.19 241 LEU A C 1
ATOM 1875 O O . LEU A 1 241 ? -7.539 -0.229 32.265 1.00 98.19 241 LEU A O 1
ATOM 1879 N N . HIS A 1 242 ? -8.187 -0.201 30.114 1.00 97.38 242 HIS A N 1
ATOM 1880 C CA . HIS A 1 242 ? -8.603 -1.605 30.025 1.00 97.38 242 HIS A CA 1
ATOM 1881 C C . HIS A 1 242 ? -7.883 -2.319 28.865 1.00 97.38 242 HIS A C 1
ATOM 1883 O O . HIS A 1 242 ? -8.528 -2.684 27.879 1.00 97.38 242 HIS A O 1
ATOM 1889 N N . PRO A 1 243 ? -6.548 -2.492 28.930 1.00 95.88 243 PRO A N 1
ATOM 1890 C CA . PRO A 1 243 ? -5.790 -3.138 27.866 1.00 95.88 243 PRO A CA 1
ATOM 1891 C C . PRO A 1 243 ? -6.224 -4.598 27.683 1.00 95.88 243 PRO A C 1
ATOM 1893 O O . PRO A 1 243 ? -6.427 -5.325 28.653 1.00 95.88 243 PRO A O 1
ATOM 1896 N N . CYS A 1 244 ? -6.316 -5.039 26.429 1.00 94.50 244 CYS A N 1
ATOM 1897 C CA . CYS A 1 244 ? -6.569 -6.435 26.075 1.00 94.50 244 CYS A CA 1
ATOM 1898 C C . CYS A 1 244 ? -5.452 -6.997 25.190 1.00 94.50 244 CYS A C 1
ATOM 1900 O O . CYS A 1 244 ? -4.821 -6.264 24.414 1.00 94.50 244 CYS A O 1
ATOM 1902 N N . GLU A 1 245 ? -5.232 -8.305 25.277 1.00 94.75 245 GLU A N 1
ATOM 1903 C CA . GLU A 1 245 ? -4.270 -9.021 24.439 1.00 94.75 245 GLU A CA 1
ATOM 1904 C C . GLU A 1 245 ? -4.760 -9.190 22.990 1.00 94.75 245 GLU A C 1
ATOM 1906 O O . GLU A 1 245 ? -5.960 -9.062 22.727 1.00 94.75 245 GLU A O 1
ATOM 1911 N N . PRO A 1 246 ? -3.848 -9.376 22.016 1.00 95.62 246 PRO A N 1
ATOM 1912 C CA . PRO A 1 246 ? -4.217 -9.463 20.612 1.00 95.62 246 PRO A CA 1
ATOM 1913 C C . PRO A 1 246 ? -4.762 -10.856 20.274 1.00 95.62 246 PRO A C 1
ATOM 1915 O O . PRO A 1 246 ? -4.086 -11.861 20.497 1.00 95.62 246 PRO A O 1
ATOM 1918 N N . LEU A 1 247 ? -5.935 -10.925 19.643 1.00 96.69 247 LEU A N 1
ATOM 1919 C CA . LEU A 1 247 ? -6.333 -12.125 18.908 1.00 96.69 247 LEU A CA 1
ATOM 1920 C C . LEU A 1 247 ? -5.657 -12.083 17.531 1.00 96.69 247 LEU A C 1
ATOM 1922 O O . LEU A 1 247 ? -6.219 -11.557 16.568 1.00 96.69 247 LEU A O 1
ATOM 1926 N N . VAL A 1 248 ? -4.419 -12.581 17.475 1.00 90.56 248 VAL A N 1
ATOM 1927 C CA . VAL A 1 248 ? -3.555 -12.549 16.283 1.00 90.56 248 VAL A CA 1
ATOM 1928 C C . VAL A 1 248 ? -4.194 -13.340 15.127 1.00 90.56 248 VAL A C 1
ATOM 1930 O O . VAL A 1 248 ? -4.534 -14.508 15.324 1.00 90.56 248 VAL A O 1
ATOM 1933 N N . PRO A 1 249 ? -4.348 -12.744 13.930 1.00 97.06 249 PRO A N 1
ATOM 1934 C CA . PRO A 1 249 ? -4.986 -13.403 12.797 1.00 97.06 249 PRO A CA 1
ATOM 1935 C C . PRO A 1 249 ? -4.045 -14.387 12.094 1.00 97.06 249 PRO A C 1
ATOM 1937 O O . PRO A 1 249 ? -2.826 -14.218 12.080 1.00 97.06 249 PRO A O 1
ATOM 1940 N N . THR A 1 250 ? -4.628 -15.388 11.438 1.00 97.75 250 THR A N 1
ATOM 1941 C CA . THR A 1 250 ? -3.937 -16.269 10.484 1.00 97.75 250 THR A CA 1
ATOM 1942 C C . THR A 1 250 ? -3.963 -15.670 9.068 1.00 97.75 250 THR A C 1
ATOM 1944 O O . THR A 1 250 ? -4.820 -14.829 8.777 1.00 97.75 250 THR A O 1
ATOM 1947 N N . PRO A 1 251 ? -3.085 -16.098 8.139 1.00 98.00 251 PRO A N 1
ATOM 1948 C CA . PRO A 1 251 ? -3.137 -15.652 6.742 1.00 98.00 251 PRO A CA 1
ATOM 1949 C C . PRO A 1 251 ? -4.491 -15.925 6.064 1.00 98.00 251 PRO A C 1
ATOM 1951 O O . PRO A 1 251 ? -4.943 -15.133 5.243 1.00 98.00 251 PRO A O 1
ATOM 1954 N N . GLN A 1 252 ? -5.170 -17.011 6.438 1.00 97.62 252 GLN A N 1
ATOM 1955 C CA . GLN A 1 252 ? -6.466 -17.415 5.891 1.00 97.62 252 GLN A CA 1
ATOM 1956 C C . GLN A 1 252 ? -7.644 -16.608 6.461 1.00 97.62 252 GLN A C 1
ATOM 1958 O O . GLN A 1 252 ? -8.747 -16.688 5.925 1.00 97.62 252 GLN A O 1
ATOM 1963 N N . ASN A 1 253 ? -7.445 -15.820 7.524 1.00 98.50 253 ASN A N 1
ATOM 1964 C CA . ASN A 1 253 ? -8.506 -14.967 8.048 1.00 98.50 253 ASN A CA 1
ATOM 1965 C C . ASN A 1 253 ? -8.849 -13.830 7.075 1.00 98.50 253 ASN A C 1
ATOM 1967 O O . ASN A 1 253 ? -7.968 -13.199 6.484 1.00 98.50 253 ASN A O 1
ATOM 1971 N N . VAL A 1 254 ? -10.149 -13.553 6.949 1.00 98.75 254 VAL A N 1
ATOM 1972 C CA . VAL A 1 254 ? -10.693 -12.393 6.243 1.00 98.75 254 VAL A CA 1
ATOM 1973 C C . VAL A 1 254 ? -10.184 -11.138 6.941 1.00 98.75 254 VAL A C 1
ATOM 1975 O O . VAL A 1 254 ? -10.451 -10.922 8.124 1.00 98.75 254 VAL A O 1
ATOM 1978 N N . ALA A 1 255 ? -9.461 -10.312 6.193 1.00 98.50 255 ALA A N 1
ATOM 1979 C CA . ALA A 1 255 ? -8.976 -9.023 6.654 1.00 98.50 255 ALA A CA 1
ATOM 1980 C C . ALA A 1 255 ? -10.028 -7.940 6.398 1.00 98.50 255 ALA A C 1
ATOM 1982 O O . ALA A 1 255 ? -10.290 -7.084 7.245 1.00 98.50 255 ALA A O 1
ATOM 1983 N N . THR A 1 256 ? -10.636 -7.953 5.207 1.00 98.50 256 THR A N 1
ATOM 1984 C CA . THR A 1 256 ? -11.501 -6.860 4.773 1.00 98.50 256 THR A CA 1
ATOM 1985 C C . THR A 1 256 ? -12.534 -7.283 3.733 1.00 98.50 256 THR A C 1
ATOM 1987 O O . THR A 1 256 ? -12.331 -8.253 3.005 1.00 98.50 256 THR A O 1
ATOM 1990 N N . ILE A 1 257 ? -13.641 -6.539 3.663 1.00 98.31 257 ILE A N 1
ATOM 1991 C CA . ILE A 1 257 ? -14.672 -6.699 2.634 1.00 98.31 257 ILE A CA 1
ATOM 1992 C C . ILE A 1 257 ? -14.852 -5.367 1.910 1.00 98.31 257 ILE A C 1
ATOM 1994 O O . ILE A 1 257 ? -15.471 -4.445 2.439 1.00 98.31 257 ILE A O 1
ATOM 1998 N N . CYS A 1 258 ? -14.284 -5.260 0.711 1.00 95.62 258 CYS A N 1
ATOM 1999 C CA . CYS A 1 258 ? -14.286 -4.030 -0.081 1.00 95.62 258 CYS A CA 1
ATOM 2000 C C . CYS A 1 258 ? -15.480 -4.013 -1.034 1.00 95.62 258 CYS A C 1
ATOM 2002 O O . CYS A 1 258 ? -15.654 -4.942 -1.816 1.00 95.62 258 CYS A O 1
ATOM 2004 N N . TYR A 1 259 ? -16.298 -2.964 -0.986 1.00 94.19 259 TYR A N 1
ATOM 2005 C CA . TYR A 1 259 ? -17.511 -2.898 -1.797 1.00 94.19 259 TYR A CA 1
ATOM 2006 C C . TYR A 1 259 ? -17.285 -2.222 -3.150 1.00 94.19 259 TYR A C 1
ATOM 2008 O O . TYR A 1 259 ? -16.918 -1.047 -3.210 1.00 94.19 259 TYR A O 1
ATOM 2016 N N . THR A 1 260 ? -17.550 -2.955 -4.231 1.00 88.62 260 THR A N 1
ATOM 2017 C CA . THR A 1 260 ? -17.525 -2.444 -5.607 1.00 88.62 260 THR A CA 1
ATOM 2018 C C . THR A 1 260 ? -18.914 -1.962 -6.025 1.00 88.62 260 THR A C 1
ATOM 2020 O O . THR A 1 260 ? -19.931 -2.575 -5.698 1.00 88.62 260 THR A O 1
ATOM 2023 N N . SER A 1 261 ? -18.984 -0.844 -6.752 1.00 74.81 261 SER A N 1
ATOM 2024 C CA . SER A 1 261 ? -20.217 -0.403 -7.412 1.00 74.81 261 SER A CA 1
ATOM 2025 C C . SER A 1 261 ? -20.465 -1.278 -8.640 1.00 74.81 261 SER A C 1
ATOM 2027 O O . SER A 1 261 ? -19.796 -1.100 -9.659 1.00 74.81 261 SER A O 1
ATOM 2029 N N . GLY A 1 262 ? -21.396 -2.228 -8.537 1.00 61.16 262 GLY A N 1
ATOM 2030 C CA . GLY A 1 262 ? -21.771 -3.091 -9.655 1.00 61.16 262 GLY A CA 1
ATOM 2031 C C . GLY A 1 262 ? -22.337 -2.292 -10.833 1.00 61.16 262 GLY A C 1
ATOM 2032 O O . GLY A 1 262 ? -22.978 -1.259 -10.649 1.00 61.16 262 GLY A O 1
ATOM 2033 N N . THR A 1 263 ? -22.134 -2.786 -12.053 1.00 52.19 263 THR A N 1
ATOM 2034 C CA . THR A 1 263 ? -22.564 -2.118 -13.295 1.00 52.19 263 THR A CA 1
ATOM 2035 C C . THR A 1 263 ? -24.083 -1.963 -13.431 1.00 52.19 263 THR A C 1
ATOM 2037 O O . THR A 1 263 ? -24.535 -1.109 -14.192 1.00 52.19 263 THR A O 1
ATOM 2040 N N . THR A 1 264 ? -24.879 -2.766 -12.711 1.00 53.19 264 THR A N 1
ATOM 2041 C CA . THR A 1 264 ? -26.342 -2.851 -12.883 1.00 53.19 264 THR A CA 1
ATOM 2042 C C . THR A 1 264 ? -27.142 -3.051 -11.582 1.00 53.19 264 THR A C 1
ATOM 2044 O O . THR A 1 264 ? -28.272 -3.535 -11.646 1.00 53.19 264 THR A O 1
ATOM 2047 N N . GLY A 1 265 ? -26.601 -2.750 -10.393 1.00 71.50 265 GLY A N 1
ATOM 2048 C CA . GLY A 1 265 ? -27.311 -3.037 -9.135 1.00 71.50 265 GLY A CA 1
ATOM 2049 C C . GLY A 1 265 ? -26.605 -2.587 -7.855 1.00 71.50 265 GLY A C 1
ATOM 2050 O O . GLY A 1 265 ? -25.715 -1.738 -7.894 1.00 71.50 265 GLY A O 1
ATOM 2051 N N . ASP A 1 266 ? -27.027 -3.158 -6.722 1.00 82.81 266 ASP A N 1
ATOM 2052 C CA . ASP A 1 266 ? -26.466 -2.868 -5.398 1.00 82.81 266 ASP A CA 1
ATOM 2053 C C . ASP A 1 266 ? -24.955 -3.196 -5.304 1.00 82.81 266 ASP A C 1
ATOM 2055 O O . ASP A 1 266 ? -24.451 -4.049 -6.046 1.00 82.81 266 ASP A O 1
ATOM 2059 N N . PRO A 1 267 ? -24.199 -2.541 -4.397 1.00 90.94 267 PRO A N 1
ATOM 2060 C CA . PRO A 1 267 ? -22.765 -2.782 -4.249 1.00 90.94 267 PRO A CA 1
ATOM 2061 C C . PRO A 1 267 ? -22.435 -4.225 -3.840 1.00 90.94 267 PRO A C 1
ATOM 2063 O O . PRO A 1 267 ? -23.046 -4.768 -2.921 1.00 90.94 267 PRO A O 1
ATOM 2066 N N . LYS A 1 268 ? -21.405 -4.832 -4.440 1.00 93.31 268 LYS A N 1
ATOM 2067 C CA . LYS A 1 268 ? -20.965 -6.194 -4.088 1.00 93.31 268 LYS A CA 1
ATOM 2068 C C . LYS A 1 268 ? -19.775 -6.163 -3.126 1.00 93.31 268 LYS A C 1
ATOM 2070 O O . LYS A 1 268 ? -18.789 -5.485 -3.397 1.00 93.31 268 LYS A O 1
ATOM 2075 N N . GLY A 1 269 ? -19.830 -6.912 -2.024 1.00 96.00 269 GLY A N 1
ATOM 2076 C CA . GLY A 1 269 ? -18.747 -6.963 -1.034 1.00 96.00 269 GLY A CA 1
ATOM 2077 C C . GLY A 1 269 ? -17.690 -8.018 -1.362 1.00 96.00 269 GLY A C 1
ATOM 2078 O O . GLY A 1 269 ? -17.913 -9.193 -1.088 1.00 96.00 269 GLY A O 1
ATOM 2079 N N . VAL A 1 270 ? -16.542 -7.615 -1.907 1.00 97.81 270 VAL A N 1
ATOM 2080 C CA . VAL A 1 270 ? -15.397 -8.482 -2.242 1.00 97.81 270 VAL A CA 1
ATOM 2081 C C . VAL A 1 270 ? -14.691 -8.949 -0.965 1.00 97.81 270 VAL A C 1
ATOM 2083 O O . VAL A 1 270 ? -14.114 -8.123 -0.257 1.00 97.81 270 VAL A O 1
ATOM 2086 N N . VAL A 1 271 ? -14.715 -10.251 -0.662 1.00 98.56 271 VAL A N 1
ATOM 2087 C CA . VAL A 1 271 ? -14.135 -10.817 0.572 1.00 98.56 271 VAL A CA 1
ATOM 2088 C C . VAL A 1 271 ? -12.649 -11.149 0.390 1.00 98.56 271 VAL A C 1
ATOM 2090 O O . VAL A 1 271 ? -12.305 -12.053 -0.371 1.00 98.56 271 VAL A O 1
ATOM 2093 N N . LEU A 1 272 ? -11.765 -10.450 1.114 1.00 98.69 272 LEU A N 1
ATOM 2094 C CA . LEU A 1 272 ? -10.306 -10.573 0.988 1.00 98.69 272 LEU A CA 1
ATOM 2095 C C . LEU A 1 272 ? -9.643 -11.028 2.298 1.00 98.69 272 LEU A C 1
ATOM 2097 O O . LEU A 1 272 ? -9.851 -10.429 3.360 1.00 98.69 272 LEU A O 1
ATOM 2101 N N . THR A 1 273 ? -8.801 -12.060 2.220 1.00 98.81 273 THR A N 1
ATOM 2102 C CA . THR A 1 273 ? -7.983 -12.550 3.341 1.00 98.81 273 THR A CA 1
ATOM 2103 C C . THR A 1 273 ? -6.694 -11.749 3.522 1.00 98.81 273 THR A C 1
ATOM 2105 O O . THR A 1 273 ? -6.276 -10.981 2.651 1.00 98.81 273 THR A O 1
ATOM 2108 N N . HIS A 1 274 ? -6.011 -11.960 4.649 1.00 98.69 274 HIS A N 1
ATOM 2109 C CA . HIS A 1 274 ? -4.640 -11.484 4.816 1.00 98.69 274 HIS A CA 1
ATOM 2110 C C . HIS A 1 274 ? -3.693 -12.066 3.752 1.00 98.69 274 HIS A C 1
ATOM 2112 O O . HIS A 1 274 ? -2.896 -11.314 3.195 1.00 98.69 274 HIS A O 1
ATOM 2118 N N . SER A 1 275 ? -3.800 -13.359 3.422 1.00 98.12 275 SER A N 1
ATOM 2119 C CA . SER A 1 275 ? -2.957 -14.014 2.415 1.00 98.12 275 SER A CA 1
ATOM 2120 C C . SER A 1 275 ? -3.167 -13.446 1.012 1.00 98.12 275 SER A C 1
ATOM 2122 O O . SER A 1 275 ? -2.176 -13.229 0.318 1.00 98.12 275 SER A O 1
ATOM 2124 N N . ASN A 1 276 ? -4.405 -13.111 0.620 1.00 98.44 276 ASN A N 1
ATOM 2125 C CA . ASN A 1 276 ? -4.677 -12.462 -0.667 1.00 98.44 276 ASN A CA 1
ATOM 2126 C C . ASN A 1 276 ? -3.869 -11.161 -0.813 1.00 98.44 276 ASN A C 1
ATOM 2128 O O . ASN A 1 276 ? -3.235 -10.912 -1.841 1.00 98.44 276 ASN A O 1
ATOM 2132 N N . ILE A 1 277 ? -3.870 -10.339 0.241 1.00 98.62 277 ILE A N 1
ATOM 2133 C CA . ILE A 1 277 ? -3.270 -9.002 0.222 1.00 98.62 277 ILE A CA 1
ATOM 2134 C C . ILE A 1 277 ? -1.742 -9.071 0.370 1.00 98.62 277 ILE A C 1
ATOM 2136 O O . ILE A 1 277 ? -1.026 -8.359 -0.338 1.00 98.62 277 ILE A O 1
ATOM 2140 N N . ILE A 1 278 ? -1.226 -9.956 1.230 1.00 98.25 278 ILE A N 1
ATOM 2141 C CA . ILE A 1 278 ? 0.219 -10.169 1.412 1.00 98.25 278 ILE A CA 1
ATOM 2142 C C . ILE A 1 278 ? 0.859 -10.797 0.170 1.00 98.25 278 ILE A C 1
ATOM 2144 O O . ILE A 1 278 ? 1.919 -10.329 -0.246 1.00 98.25 278 ILE A O 1
ATOM 2148 N N . SER A 1 279 ? 0.217 -11.779 -0.470 1.00 96.56 279 SER A N 1
ATOM 2149 C CA . SER A 1 279 ? 0.720 -12.406 -1.700 1.00 96.56 279 SER A CA 1
ATOM 2150 C C . SER A 1 279 ? 0.832 -11.395 -2.844 1.00 96.56 279 SER A C 1
ATOM 2152 O O . SER A 1 279 ? 1.897 -11.258 -3.451 1.00 96.56 279 SER A O 1
ATOM 2154 N N . CYS A 1 280 ? -0.220 -10.601 -3.077 1.00 97.44 280 CYS A N 1
ATOM 2155 C CA . CYS A 1 280 ? -0.189 -9.533 -4.075 1.00 97.44 280 CYS A CA 1
ATOM 2156 C C . CYS A 1 280 ? 0.895 -8.484 -3.769 1.00 97.44 280 CYS A C 1
ATOM 2158 O O . CYS A 1 280 ? 1.680 -8.128 -4.648 1.00 97.44 280 CYS A O 1
ATOM 2160 N N . SER A 1 281 ? 0.984 -8.020 -2.518 1.00 96.50 281 SER A N 1
ATOM 2161 C CA . SER A 1 281 ? 1.990 -7.027 -2.109 1.00 96.50 281 SER A CA 1
ATOM 2162 C C . SER A 1 281 ? 3.415 -7.560 -2.277 1.00 96.50 281 SER A C 1
ATOM 2164 O O . SER A 1 281 ? 4.282 -6.858 -2.786 1.00 96.50 281 SER A O 1
ATOM 2166 N N . SER A 1 282 ? 3.643 -8.828 -1.932 1.00 92.19 282 SER A N 1
ATOM 2167 C CA . SER A 1 282 ? 4.937 -9.506 -2.079 1.00 92.19 282 SER A CA 1
ATOM 2168 C C . SER A 1 282 ? 5.349 -9.654 -3.544 1.00 92.19 282 SER A C 1
ATOM 2170 O O . SER A 1 282 ? 6.513 -9.444 -3.880 1.00 92.19 282 SER A O 1
ATOM 2172 N N . ALA A 1 283 ? 4.399 -9.955 -4.433 1.00 91.62 283 ALA A N 1
ATOM 2173 C CA . ALA A 1 283 ? 4.635 -10.024 -5.874 1.00 91.62 283 ALA A CA 1
ATOM 2174 C C . ALA A 1 283 ? 4.977 -8.655 -6.479 1.00 91.62 283 ALA A C 1
ATOM 2176 O O . ALA A 1 283 ? 5.870 -8.561 -7.322 1.00 91.62 283 ALA A O 1
ATOM 2177 N N . VAL A 1 284 ? 4.330 -7.589 -6.001 1.00 92.25 284 VAL A N 1
ATOM 2178 C CA . VAL A 1 284 ? 4.656 -6.208 -6.379 1.00 92.25 284 VAL A CA 1
ATOM 2179 C C . VAL A 1 284 ? 6.044 -5.796 -5.860 1.00 92.25 284 VAL A C 1
ATOM 2181 O O . VAL A 1 284 ? 6.828 -5.252 -6.636 1.00 92.25 284 VAL A O 1
ATOM 2184 N N . ILE A 1 285 ? 6.400 -6.112 -4.604 1.00 87.56 285 ILE A N 1
ATOM 2185 C CA . ILE A 1 285 ? 7.752 -5.871 -4.057 1.00 87.56 285 ILE A CA 1
ATOM 2186 C C . ILE A 1 285 ? 8.812 -6.610 -4.879 1.00 87.56 285 ILE A C 1
ATOM 2188 O O . ILE A 1 285 ? 9.786 -5.986 -5.297 1.00 87.56 285 ILE A O 1
ATOM 2192 N N . LEU A 1 286 ? 8.614 -7.904 -5.163 1.00 84.19 286 LEU A N 1
ATOM 2193 C CA . LEU A 1 286 ? 9.569 -8.714 -5.925 1.00 84.19 286 LEU A CA 1
ATOM 2194 C C . LEU A 1 286 ? 9.852 -8.104 -7.306 1.00 84.19 286 LEU A C 1
ATOM 2196 O O . LEU A 1 286 ? 11.013 -7.913 -7.655 1.00 84.19 286 LEU A O 1
ATOM 2200 N N . VAL A 1 287 ? 8.813 -7.727 -8.058 1.00 82.44 287 VAL A N 1
ATOM 2201 C CA . VAL A 1 287 ? 8.968 -7.086 -9.379 1.00 82.44 287 VAL A CA 1
ATOM 2202 C C . VAL A 1 287 ? 9.631 -5.702 -9.285 1.00 82.44 287 VAL A C 1
ATOM 2204 O O . VAL A 1 287 ? 10.360 -5.306 -10.193 1.00 82.44 287 VAL A O 1
ATOM 2207 N N . MET A 1 288 ? 9.420 -4.949 -8.200 1.00 82.81 288 MET A N 1
ATOM 2208 C CA . MET A 1 288 ? 10.055 -3.636 -8.011 1.00 82.81 288 MET A CA 1
ATOM 2209 C C . MET A 1 288 ? 11.515 -3.705 -7.549 1.00 82.81 288 MET A C 1
ATOM 2211 O O . MET A 1 288 ? 12.291 -2.789 -7.830 1.00 82.81 288 MET A O 1
ATOM 2215 N N . TRP A 1 289 ? 11.892 -4.747 -6.809 1.00 73.69 289 TRP A N 1
ATOM 2216 C CA . TRP A 1 289 ? 13.254 -4.951 -6.309 1.00 73.69 289 TRP A CA 1
ATOM 2217 C C . TRP A 1 289 ? 14.143 -5.741 -7.276 1.00 73.69 289 TRP A C 1
ATOM 2219 O O . TRP A 1 289 ? 15.359 -5.732 -7.103 1.00 73.69 289 TRP A O 1
ATOM 2229 N N . SER A 1 290 ? 13.572 -6.382 -8.299 1.00 65.25 290 SER A N 1
ATOM 2230 C CA . SER A 1 290 ? 14.310 -7.265 -9.206 1.00 65.25 290 SER A CA 1
ATOM 2231 C C . SER A 1 290 ? 15.193 -6.570 -10.247 1.00 65.25 290 SER A C 1
ATOM 2233 O O . SER A 1 290 ? 16.027 -7.242 -10.849 1.00 65.25 290 SER A O 1
ATOM 2235 N N . ALA A 1 291 ? 15.037 -5.270 -10.508 1.00 57.78 291 ALA A N 1
ATOM 2236 C CA . ALA A 1 291 ? 15.877 -4.574 -11.486 1.00 57.78 291 ALA A CA 1
ATOM 2237 C C . ALA A 1 291 ? 17.282 -4.294 -10.933 1.00 57.78 291 ALA A C 1
ATOM 2239 O O . ALA A 1 291 ? 17.435 -3.777 -9.823 1.00 57.78 291 ALA A O 1
ATOM 2240 N N . HIS A 1 292 ? 18.305 -4.584 -11.737 1.00 52.56 292 HIS A N 1
ATOM 2241 C CA . HIS A 1 292 ? 19.694 -4.272 -11.411 1.00 52.56 292 HIS A CA 1
ATOM 2242 C C . HIS A 1 292 ? 20.120 -2.964 -12.079 1.00 52.56 292 HIS A C 1
ATOM 2244 O O . HIS A 1 292 ? 19.849 -2.731 -13.258 1.00 52.56 292 HIS A O 1
ATOM 2250 N N . SER A 1 293 ? 20.852 -2.136 -11.340 1.00 41.84 293 SER A N 1
ATOM 2251 C CA . SER A 1 293 ? 21.633 -1.042 -11.907 1.00 41.84 293 SER A CA 1
ATOM 2252 C C . SER A 1 293 ? 22.920 -1.595 -12.521 1.00 41.84 293 SER A C 1
ATOM 2254 O O . SER A 1 293 ? 23.780 -2.082 -11.783 1.00 41.84 293 SER A O 1
ATOM 2256 N N . MET A 1 294 ? 23.087 -1.501 -13.843 1.00 33.03 294 MET A N 1
ATOM 2257 C CA . MET A 1 294 ? 24.355 -1.859 -14.492 1.00 33.03 294 MET A CA 1
ATOM 2258 C C . MET A 1 294 ? 25.406 -0.766 -14.260 1.00 33.03 294 MET A C 1
ATOM 2260 O O . MET A 1 294 ? 25.592 0.127 -15.086 1.00 33.03 294 MET A O 1
ATOM 2264 N N . ASP A 1 295 ? 26.109 -0.850 -13.131 1.00 32.69 295 ASP A N 1
ATOM 2265 C CA . ASP A 1 295 ? 27.327 -0.083 -12.871 1.00 32.69 295 ASP A CA 1
ATOM 2266 C C . ASP A 1 295 ? 28.551 -1.023 -12.889 1.00 32.69 295 ASP A C 1
ATOM 2268 O O . ASP A 1 295 ? 28.707 -1.838 -11.977 1.00 32.69 295 ASP A O 1
ATOM 2272 N N . PRO A 1 296 ? 29.439 -0.940 -13.902 1.00 29.98 296 PRO A N 1
ATOM 2273 C CA . PRO A 1 296 ? 30.637 -1.783 -13.975 1.00 29.98 296 PRO A CA 1
ATOM 2274 C C . PRO A 1 296 ? 31.625 -1.579 -12.813 1.00 29.98 296 PRO A C 1
ATOM 2276 O O . PRO A 1 296 ? 32.476 -2.436 -12.567 1.00 29.98 296 PRO A O 1
ATOM 2279 N N . TRP A 1 297 ? 31.532 -0.453 -12.100 1.00 37.00 297 TRP A N 1
ATOM 2280 C CA . TRP A 1 297 ? 32.496 -0.029 -11.084 1.00 37.00 297 TRP A CA 1
ATOM 2281 C C . TRP A 1 297 ? 31.900 0.034 -9.675 1.00 37.00 297 TRP A C 1
ATOM 2283 O O . TRP A 1 297 ? 32.644 -0.107 -8.705 1.00 37.00 297 TRP A O 1
ATOM 2293 N N . ASN A 1 298 ? 30.579 0.174 -9.560 1.00 32.03 298 ASN A N 1
ATOM 2294 C CA . ASN A 1 298 ? 29.874 0.481 -8.316 1.00 32.03 298 ASN A CA 1
ATOM 2295 C C . ASN A 1 298 ? 28.756 -0.526 -7.984 1.00 32.03 298 ASN A C 1
ATOM 2297 O O . ASN A 1 298 ? 27.656 -0.152 -7.571 1.00 32.03 298 ASN A O 1
ATOM 2301 N N . ASP A 1 299 ? 29.054 -1.821 -8.124 1.00 30.88 299 ASP A N 1
ATOM 2302 C CA . ASP A 1 299 ? 28.399 -2.823 -7.277 1.00 30.88 299 ASP A CA 1
ATOM 2303 C C . ASP A 1 299 ? 28.547 -2.374 -5.813 1.00 30.88 299 ASP A C 1
ATOM 2305 O O . ASP A 1 299 ? 29.654 -2.095 -5.342 1.00 30.88 299 ASP A O 1
ATOM 2309 N N . THR A 1 300 ? 27.408 -2.219 -5.141 1.00 34.81 300 THR A N 1
ATOM 2310 C CA . THR A 1 300 ? 27.316 -1.700 -3.767 1.00 34.81 300 THR A CA 1
ATOM 2311 C C . THR A 1 300 ? 27.290 -2.813 -2.723 1.00 34.81 300 THR A C 1
ATOM 2313 O O . THR A 1 300 ? 27.321 -2.529 -1.524 1.00 34.81 300 THR A O 1
ATOM 2316 N N . SER A 1 301 ? 27.345 -4.070 -3.168 1.00 36.47 301 SER A N 1
ATOM 2317 C CA . SER A 1 301 ? 27.923 -5.157 -2.383 1.00 36.47 301 SER A CA 1
ATOM 2318 C C . SER A 1 301 ? 29.397 -4.818 -2.109 1.00 36.47 301 SER A C 1
ATOM 2320 O O . SER A 1 301 ? 30.123 -4.486 -3.050 1.00 36.47 301 SER A O 1
ATOM 2322 N N . PRO A 1 302 ? 29.899 -4.884 -0.863 1.00 36.38 302 PRO A N 1
ATOM 2323 C CA . PRO A 1 302 ? 31.315 -4.654 -0.623 1.00 36.38 302 PRO A CA 1
ATOM 2324 C C . PRO A 1 302 ? 32.101 -5.837 -1.196 1.00 36.38 302 PRO A C 1
ATOM 2326 O O . PRO A 1 302 ? 32.061 -6.938 -0.642 1.00 36.38 302 PRO A O 1
ATOM 2329 N N . LYS A 1 303 ? 32.841 -5.609 -2.290 1.00 36.19 303 LYS A N 1
ATOM 2330 C CA . LYS A 1 303 ? 33.566 -6.664 -3.027 1.00 36.19 303 LYS A CA 1
ATOM 2331 C C . LYS A 1 303 ? 34.587 -7.400 -2.153 1.00 36.19 303 LYS A C 1
ATOM 2333 O O . LYS A 1 303 ? 34.904 -8.550 -2.424 1.00 36.19 303 LYS A O 1
ATOM 2338 N N . PHE A 1 304 ? 35.028 -6.760 -1.067 1.00 36.38 304 PHE A N 1
ATOM 2339 C CA . PHE A 1 304 ? 35.802 -7.364 0.018 1.00 36.38 304 PHE A CA 1
ATOM 2340 C C . PHE A 1 304 ? 35.187 -8.666 0.556 1.00 36.38 304 PHE A C 1
ATOM 2342 O O . PHE A 1 304 ? 35.909 -9.642 0.718 1.00 36.38 304 PHE A O 1
ATOM 2349 N N . PHE A 1 305 ? 33.875 -8.702 0.816 1.00 37.50 305 PHE A N 1
ATOM 2350 C CA . PHE A 1 305 ? 33.219 -9.912 1.321 1.00 37.50 305 PHE A CA 1
ATOM 2351 C C . PHE A 1 305 ? 33.032 -10.937 0.203 1.00 37.50 305 PHE A C 1
ATOM 2353 O O . PHE A 1 305 ? 33.486 -12.062 0.362 1.00 37.50 305 PHE A O 1
ATOM 2360 N N . PHE A 1 306 ? 32.502 -10.529 -0.955 1.00 37.69 306 PHE A N 1
ATOM 2361 C CA . PHE A 1 306 ? 32.273 -11.438 -2.085 1.00 37.69 306 PHE A CA 1
ATOM 2362 C C . PHE A 1 306 ? 33.546 -12.138 -2.585 1.00 37.69 306 PHE A C 1
ATOM 2364 O O . PHE A 1 306 ? 33.500 -13.326 -2.894 1.00 37.69 306 PHE A O 1
ATOM 2371 N N . GLU A 1 307 ? 34.690 -11.448 -2.654 1.00 39.53 307 GLU A N 1
ATOM 2372 C CA . GLU A 1 307 ? 35.956 -12.089 -3.035 1.00 39.53 307 GLU A CA 1
ATOM 2373 C C . GLU A 1 307 ? 36.542 -12.958 -1.907 1.00 39.53 307 GLU A C 1
ATOM 2375 O O . GLU A 1 307 ? 37.216 -13.931 -2.219 1.00 39.53 307 GLU A O 1
ATOM 2380 N N . ILE A 1 308 ? 36.250 -12.693 -0.625 1.00 36.78 308 ILE A N 1
ATOM 2381 C CA . ILE A 1 308 ? 36.624 -13.590 0.489 1.00 36.78 308 ILE A CA 1
ATOM 2382 C C . ILE A 1 308 ? 35.737 -14.843 0.513 1.00 36.78 308 ILE A C 1
ATOM 2384 O O . ILE A 1 308 ? 36.258 -15.947 0.625 1.00 36.78 308 ILE A O 1
ATOM 2388 N N . GLU A 1 309 ? 34.421 -14.702 0.347 1.00 42.31 309 GLU A N 1
ATOM 2389 C CA . GLU A 1 309 ? 33.468 -15.815 0.218 1.00 42.31 309 GLU A CA 1
ATOM 2390 C C . GLU A 1 309 ? 33.869 -16.756 -0.929 1.00 42.31 309 GLU A C 1
ATOM 2392 O O . GLU A 1 309 ? 33.972 -17.969 -0.759 1.00 42.31 309 GLU A O 1
ATOM 2397 N N . LYS A 1 310 ? 34.194 -16.170 -2.086 1.00 39.00 310 LYS A N 1
ATOM 2398 C CA . LYS A 1 310 ? 34.632 -16.853 -3.312 1.00 39.00 310 LYS A CA 1
ATOM 2399 C C . LYS A 1 310 ? 36.066 -17.402 -3.252 1.00 39.00 310 LYS A C 1
ATOM 2401 O O . LYS A 1 310 ? 36.377 -18.332 -3.990 1.00 39.00 310 LYS A O 1
ATOM 2406 N N . PHE A 1 311 ? 36.932 -16.847 -2.403 1.00 41.06 311 PHE A N 1
ATOM 2407 C CA . PHE A 1 311 ? 38.283 -17.363 -2.140 1.00 41.06 311 PHE A CA 1
ATOM 2408 C C . PHE A 1 311 ? 38.261 -18.543 -1.157 1.00 41.06 311 PHE A C 1
ATOM 2410 O O . PHE A 1 311 ? 38.979 -19.521 -1.357 1.00 41.06 311 PHE A O 1
ATOM 2417 N N . CYS A 1 312 ? 37.415 -18.470 -0.126 1.00 34.22 312 CYS A N 1
ATOM 2418 C CA . CYS A 1 312 ? 37.292 -19.499 0.905 1.00 34.22 312 CYS A CA 1
ATOM 2419 C C . CYS A 1 312 ? 36.268 -20.605 0.574 1.00 34.22 312 CYS A C 1
ATOM 2421 O O . CYS A 1 312 ? 36.274 -21.626 1.253 1.00 34.22 312 CYS A O 1
ATOM 2423 N N . ASP A 1 313 ? 35.423 -20.425 -0.451 1.00 36.28 313 ASP A N 1
ATOM 2424 C CA . ASP A 1 313 ? 34.329 -21.339 -0.847 1.00 36.28 313 ASP A CA 1
ATOM 2425 C C . ASP A 1 313 ? 33.208 -21.446 0.223 1.00 36.28 313 ASP A C 1
ATOM 2427 O O . ASP A 1 313 ? 32.592 -22.492 0.416 1.00 36.28 313 ASP A O 1
ATOM 2431 N N . ILE A 1 314 ? 32.938 -20.342 0.939 1.00 35.59 314 ILE A N 1
ATOM 2432 C CA . ILE A 1 314 ? 31.962 -20.250 2.048 1.00 35.59 314 ILE A CA 1
ATOM 2433 C C . ILE A 1 314 ? 31.048 -19.034 1.856 1.00 35.59 314 ILE A C 1
ATOM 2435 O O . ILE A 1 314 ? 31.441 -18.047 1.244 1.00 35.59 314 ILE A O 1
ATOM 2439 N N . LYS A 1 315 ? 29.837 -19.075 2.422 1.00 32.69 315 LYS A N 1
ATOM 2440 C CA . LYS A 1 315 ? 28.817 -18.023 2.294 1.00 32.69 315 LYS A CA 1
ATOM 2441 C C . LYS A 1 315 ? 28.516 -17.368 3.645 1.00 32.69 315 LYS A C 1
ATOM 2443 O O . LYS A 1 315 ? 28.186 -18.069 4.600 1.00 32.69 315 LYS A O 1
ATOM 2448 N N . LEU A 1 316 ? 28.600 -16.042 3.722 1.00 35.88 316 LEU A N 1
ATOM 2449 C CA . LEU A 1 316 ? 28.428 -15.258 4.946 1.00 35.88 316 LEU A CA 1
ATOM 2450 C C . LEU A 1 316 ? 27.027 -14.634 5.040 1.00 35.88 316 LEU A C 1
ATOM 2452 O O . LEU A 1 316 ? 26.419 -14.223 4.053 1.00 35.88 316 LEU A O 1
ATOM 2456 N N . THR A 1 317 ? 26.514 -14.512 6.264 1.00 31.73 317 THR A N 1
ATOM 2457 C CA . THR A 1 317 ? 25.246 -13.829 6.570 1.00 31.73 317 THR A CA 1
ATOM 2458 C C . THR A 1 317 ? 25.526 -12.481 7.238 1.00 31.73 317 THR A C 1
ATOM 2460 O O . THR A 1 317 ? 25.439 -12.368 8.458 1.00 31.73 317 THR A O 1
ATOM 2463 N N . SER A 1 318 ? 25.916 -11.462 6.462 1.00 37.56 318 SER A N 1
ATOM 2464 C CA . SER A 1 318 ? 26.349 -10.164 7.015 1.00 37.56 318 SER A CA 1
ATOM 2465 C C . SER A 1 318 ? 25.900 -8.940 6.199 1.00 37.56 318 SER A C 1
ATOM 2467 O O . SER A 1 318 ? 26.719 -8.168 5.699 1.00 37.56 318 SER A O 1
ATOM 2469 N N . SER A 1 319 ? 24.587 -8.727 6.096 1.00 31.41 319 SER A N 1
ATOM 2470 C CA . SER A 1 319 ? 23.988 -7.480 5.582 1.00 31.41 319 SER A CA 1
ATOM 2471 C C . SER A 1 319 ? 24.083 -6.306 6.573 1.00 31.41 319 SER A C 1
ATOM 2473 O O . SER A 1 319 ? 24.132 -5.150 6.156 1.00 31.41 319 SER A O 1
ATOM 2475 N N . GLU A 1 320 ? 24.146 -6.574 7.881 1.00 31.06 320 GLU A N 1
ATOM 2476 C CA . GLU A 1 320 ? 23.978 -5.563 8.942 1.00 31.06 320 GLU A CA 1
ATOM 2477 C C . GLU A 1 320 ? 25.248 -4.770 9.322 1.00 31.06 320 GLU A C 1
ATOM 2479 O O . GLU A 1 320 ? 25.235 -4.001 10.284 1.00 31.06 320 GLU A O 1
ATOM 2484 N N . HIS A 1 321 ? 26.375 -4.949 8.623 1.00 35.62 321 HIS A N 1
ATOM 2485 C CA . HIS A 1 321 ? 27.681 -4.386 9.031 1.00 35.62 321 HIS A CA 1
ATOM 2486 C C . HIS A 1 321 ? 28.339 -3.454 7.991 1.00 35.62 321 HIS A C 1
ATOM 2488 O O . HIS A 1 321 ? 29.506 -3.084 8.132 1.00 35.62 321 HIS A O 1
ATOM 2494 N N . VAL A 1 322 ? 27.608 -3.036 6.952 1.00 35.53 322 VAL A N 1
ATOM 2495 C CA . VAL A 1 322 ? 28.152 -2.211 5.857 1.00 35.53 322 VAL A CA 1
ATOM 2496 C C . VAL A 1 322 ? 27.936 -0.710 6.097 1.00 35.53 322 VAL A C 1
ATOM 2498 O O . VAL A 1 322 ? 26.809 -0.221 6.146 1.00 35.53 322 VAL A O 1
ATOM 2501 N N . ASP A 1 323 ? 29.029 0.056 6.167 1.00 35.72 323 ASP A N 1
ATOM 2502 C CA . ASP A 1 323 ? 29.005 1.527 6.172 1.00 35.72 323 ASP A CA 1
ATOM 2503 C C . ASP A 1 323 ? 28.744 2.056 4.748 1.00 35.72 323 ASP A C 1
ATOM 2505 O O . ASP A 1 323 ? 29.669 2.272 3.966 1.00 35.72 323 ASP A O 1
ATOM 2509 N N . THR A 1 324 ? 27.468 2.260 4.405 1.00 36.28 324 THR A N 1
ATOM 2510 C CA . THR A 1 324 ? 26.975 2.572 3.045 1.00 36.28 324 THR A CA 1
ATOM 2511 C C . THR A 1 324 ? 27.372 3.952 2.486 1.00 36.28 324 THR A C 1
ATOM 2513 O O . THR A 1 324 ? 26.822 4.412 1.483 1.00 36.28 324 THR A O 1
ATOM 2516 N N . ARG A 1 325 ? 28.334 4.652 3.101 1.00 42.25 325 ARG A N 1
ATOM 2517 C CA . ARG A 1 325 ? 28.822 5.960 2.635 1.00 42.25 325 ARG A CA 1
ATOM 2518 C C . ARG A 1 325 ? 29.757 5.789 1.420 1.00 42.25 325 ARG A C 1
ATOM 2520 O O . ARG A 1 325 ? 30.796 5.148 1.567 1.00 42.25 325 ARG A O 1
ATOM 2527 N N . PRO A 1 326 ? 29.493 6.419 0.252 1.00 34.97 326 PRO A N 1
ATOM 2528 C CA . PRO A 1 326 ? 30.224 6.141 -0.998 1.00 34.97 326 PRO A CA 1
ATOM 2529 C C . PRO A 1 326 ? 31.756 6.262 -0.930 1.00 34.97 326 PRO A C 1
ATOM 2531 O O . PRO A 1 326 ? 32.466 5.448 -1.512 1.00 34.97 326 PRO A O 1
ATOM 2534 N N . PHE A 1 327 ? 32.278 7.234 -0.173 1.00 37.56 327 PHE A N 1
ATOM 2535 C CA . PHE A 1 327 ? 33.721 7.398 0.072 1.00 37.56 327 PHE A CA 1
ATOM 2536 C C . PHE A 1 327 ? 34.363 6.159 0.726 1.00 37.56 327 PHE A C 1
ATOM 2538 O O . P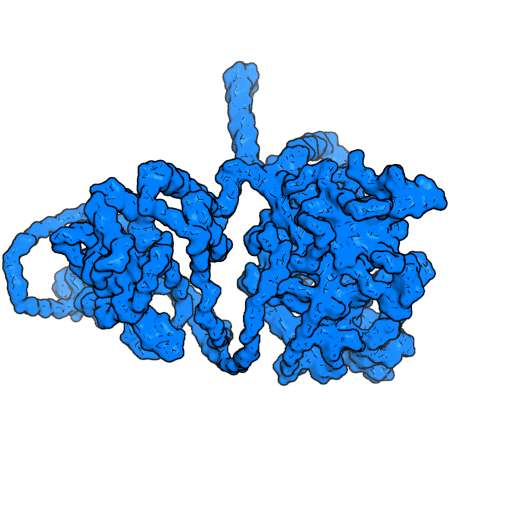HE A 1 327 ? 35.512 5.833 0.434 1.00 37.56 327 PHE A O 1
ATOM 2545 N N . ARG A 1 328 ? 33.623 5.466 1.600 1.00 41.09 328 ARG A N 1
ATOM 2546 C CA . ARG A 1 328 ? 34.097 4.273 2.302 1.00 41.09 328 ARG A CA 1
ATOM 2547 C C . ARG A 1 328 ? 34.152 3.077 1.356 1.00 41.09 328 ARG A C 1
ATOM 2549 O O . ARG A 1 328 ? 35.197 2.449 1.250 1.00 41.09 328 ARG A O 1
ATOM 2556 N N . ILE A 1 329 ? 33.069 2.852 0.608 1.00 39.00 329 ILE A N 1
ATOM 2557 C CA . ILE A 1 329 ? 32.941 1.782 -0.396 1.00 39.00 329 ILE A CA 1
ATOM 2558 C C . ILE A 1 329 ? 34.078 1.857 -1.427 1.00 39.00 329 ILE A C 1
ATOM 2560 O O . ILE A 1 329 ? 34.709 0.844 -1.714 1.00 39.00 329 ILE A O 1
ATOM 2564 N N . ALA A 1 330 ? 34.391 3.055 -1.937 1.00 40.47 330 ALA A N 1
ATOM 2565 C CA . ALA A 1 330 ? 35.460 3.245 -2.918 1.00 40.47 330 ALA A CA 1
ATOM 2566 C C . ALA A 1 330 ? 36.837 2.781 -2.401 1.00 40.47 330 ALA A C 1
ATOM 2568 O O . ALA A 1 330 ? 37.515 2.007 -3.074 1.00 40.47 330 ALA A O 1
ATOM 2569 N N . ARG A 1 331 ? 37.225 3.200 -1.187 1.00 44.31 331 ARG A N 1
ATOM 2570 C CA . ARG A 1 331 ? 38.492 2.790 -0.560 1.00 44.31 331 ARG A CA 1
ATOM 2571 C C . ARG A 1 331 ? 38.493 1.305 -0.198 1.00 44.31 331 ARG A C 1
ATOM 2573 O O . ARG A 1 331 ? 39.466 0.611 -0.462 1.00 44.31 331 ARG A O 1
ATOM 2580 N N . ASP A 1 332 ? 37.411 0.815 0.397 1.00 40.91 332 ASP A N 1
ATOM 2581 C CA . ASP A 1 332 ? 37.350 -0.557 0.901 1.00 40.91 332 ASP A CA 1
ATOM 2582 C C . ASP A 1 332 ? 37.333 -1.577 -0.273 1.00 40.91 332 ASP A C 1
ATOM 2584 O O . ASP A 1 332 ? 37.868 -2.677 -0.135 1.00 40.91 332 ASP A O 1
ATOM 2588 N N . ASN A 1 333 ? 36.854 -1.186 -1.467 1.00 40.38 333 ASN A N 1
ATOM 2589 C CA . ASN A 1 333 ? 37.023 -1.931 -2.729 1.00 40.38 333 ASN A CA 1
ATOM 2590 C C . ASN A 1 333 ? 38.454 -1.834 -3.315 1.00 40.38 333 ASN A C 1
ATOM 2592 O O . ASN A 1 333 ? 38.962 -2.808 -3.879 1.00 40.38 333 ASN A O 1
ATOM 2596 N N . GLU A 1 334 ? 39.131 -0.687 -3.181 1.00 43.31 334 GLU A N 1
AT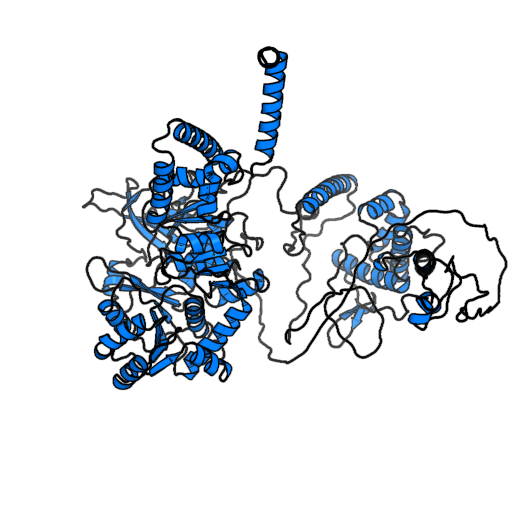OM 2597 C CA . GLU A 1 334 ? 40.543 -0.532 -3.571 1.00 43.31 334 GLU A CA 1
ATOM 2598 C C . GLU A 1 334 ? 41.451 -1.436 -2.716 1.00 43.31 334 GLU A C 1
ATOM 2600 O O . GLU A 1 334 ? 42.341 -2.111 -3.235 1.00 43.31 334 GLU A O 1
ATOM 2605 N N . ASP A 1 335 ? 41.188 -1.513 -1.410 1.00 42.19 335 ASP A N 1
ATOM 2606 C CA . ASP A 1 335 ? 41.918 -2.377 -0.478 1.00 42.19 335 ASP A CA 1
ATOM 2607 C C . ASP A 1 335 ? 41.559 -3.868 -0.657 1.00 42.19 335 ASP A C 1
ATOM 2609 O O . ASP A 1 335 ? 42.446 -4.719 -0.569 1.00 42.19 335 ASP A O 1
ATOM 2613 N N . ALA A 1 336 ? 40.313 -4.204 -1.022 1.00 40.03 336 ALA A N 1
ATOM 2614 C CA . ALA A 1 336 ? 39.931 -5.566 -1.424 1.00 40.03 336 ALA A CA 1
ATOM 2615 C C . ALA A 1 336 ? 40.728 -6.070 -2.639 1.00 40.03 336 ALA A C 1
ATOM 2617 O O . ALA A 1 336 ? 41.165 -7.220 -2.663 1.00 40.03 336 ALA A O 1
ATOM 2618 N N . THR A 1 337 ? 40.973 -5.195 -3.620 1.00 42.28 337 THR A N 1
ATOM 2619 C CA . THR A 1 337 ? 41.768 -5.524 -4.817 1.00 42.28 337 THR A CA 1
ATOM 2620 C C . THR A 1 337 ? 43.209 -5.899 -4.439 1.00 42.28 337 THR A C 1
ATOM 2622 O O . THR A 1 337 ? 43.765 -6.858 -4.972 1.00 42.28 337 THR A O 1
ATOM 2625 N N . LYS A 1 338 ? 43.792 -5.199 -3.456 1.00 44.19 338 LYS A N 1
ATOM 2626 C CA . LYS A 1 338 ? 45.149 -5.460 -2.940 1.00 44.19 338 LYS A CA 1
ATOM 2627 C C . LYS A 1 338 ? 45.224 -6.769 -2.144 1.00 44.19 338 LYS A C 1
ATOM 2629 O O . LYS A 1 338 ? 46.194 -7.507 -2.300 1.00 44.19 338 LYS A O 1
ATOM 2634 N N . LEU A 1 339 ? 44.207 -7.087 -1.332 1.00 39.97 339 LEU A N 1
ATOM 2635 C CA . LEU A 1 339 ? 44.130 -8.386 -0.641 1.00 39.97 339 LEU A CA 1
ATOM 2636 C C . LEU A 1 339 ? 43.961 -9.550 -1.624 1.00 39.97 339 LEU A C 1
ATOM 2638 O O . LEU A 1 339 ? 44.633 -10.563 -1.466 1.00 39.97 339 LEU A O 1
ATOM 2642 N N . SER A 1 340 ? 43.099 -9.406 -2.636 1.00 39.72 340 SER A N 1
ATOM 2643 C CA . SER A 1 340 ? 42.882 -10.433 -3.665 1.00 39.72 340 SER A CA 1
ATOM 2644 C C . SER A 1 340 ? 44.191 -10.791 -4.385 1.00 39.72 340 SER A C 1
ATOM 2646 O O . SER A 1 340 ? 44.536 -11.971 -4.483 1.00 39.72 340 SER A O 1
ATOM 2648 N N . GLN A 1 341 ? 44.981 -9.782 -4.777 1.00 43.53 341 GLN A N 1
ATOM 2649 C CA . GLN A 1 341 ? 46.315 -10.003 -5.337 1.00 43.53 341 GLN A CA 1
ATOM 2650 C C . GLN A 1 341 ? 47.243 -10.726 -4.342 1.00 43.53 341 GLN A C 1
ATOM 2652 O O . GLN A 1 341 ? 47.817 -11.758 -4.684 1.00 43.53 341 GLN A O 1
ATOM 2657 N N . TRP A 1 342 ? 47.351 -10.249 -3.099 1.00 43.44 342 TRP A N 1
ATOM 2658 C CA . TRP A 1 342 ? 48.228 -10.867 -2.097 1.00 43.44 342 TRP A CA 1
ATOM 2659 C C . TRP A 1 342 ? 47.888 -12.343 -1.813 1.00 43.44 342 TRP A C 1
ATOM 2661 O O . TRP A 1 342 ? 48.787 -13.187 -1.779 1.00 43.44 342 TRP A O 1
ATOM 2671 N N . PHE A 1 343 ? 46.599 -12.677 -1.676 1.00 41.28 343 PHE A N 1
ATOM 2672 C CA . PHE A 1 343 ? 46.135 -14.052 -1.462 1.00 41.28 343 PHE A CA 1
ATOM 2673 C C . PHE A 1 343 ? 46.446 -14.984 -2.641 1.00 41.28 343 PHE A C 1
ATOM 2675 O O . PHE A 1 343 ? 46.738 -16.161 -2.421 1.00 41.28 343 PHE A O 1
ATOM 2682 N N . SER A 1 344 ? 46.424 -14.471 -3.877 1.00 41.75 344 SER A N 1
ATOM 2683 C CA . SER A 1 344 ? 46.790 -15.247 -5.072 1.00 41.75 344 SER A CA 1
ATOM 2684 C C . SER A 1 344 ? 48.280 -15.604 -5.149 1.00 41.75 344 SER A C 1
ATOM 2686 O O . SER A 1 344 ? 48.650 -16.540 -5.854 1.00 41.75 344 SER A O 1
ATOM 2688 N N . GLU A 1 345 ? 49.120 -14.882 -4.404 1.00 38.78 345 GLU A N 1
ATOM 2689 C CA . GLU A 1 345 ? 50.574 -15.057 -4.375 1.00 38.78 345 GLU A CA 1
ATOM 2690 C C . GLU A 1 345 ? 51.050 -15.870 -3.144 1.00 38.78 345 GLU A C 1
ATOM 2692 O O . GLU A 1 345 ? 52.071 -16.548 -3.233 1.00 38.78 345 GLU A O 1
ATOM 2697 N N . HIS A 1 346 ? 50.320 -15.844 -2.012 1.00 44.56 346 HIS A N 1
ATOM 2698 C CA . HIS A 1 346 ? 50.817 -16.320 -0.700 1.00 44.56 346 HIS A CA 1
ATOM 2699 C C . HIS A 1 346 ? 49.864 -17.244 0.102 1.00 44.56 346 HIS A C 1
ATOM 2701 O O . HIS A 1 346 ? 49.977 -17.308 1.325 1.00 44.56 346 HIS A O 1
ATOM 2707 N N . ASN A 1 347 ? 48.910 -17.939 -0.535 1.00 43.06 347 ASN A N 1
ATOM 2708 C CA . ASN A 1 347 ? 47.857 -18.723 0.146 1.00 43.06 347 ASN A CA 1
ATOM 2709 C C . ASN A 1 347 ? 48.363 -19.667 1.281 1.00 43.06 347 ASN A C 1
ATOM 2711 O O . ASN A 1 347 ? 49.019 -20.667 0.977 1.00 43.06 347 ASN A O 1
ATOM 2715 N N . PRO A 1 348 ? 47.989 -19.427 2.560 1.00 40.53 348 PRO A N 1
ATOM 2716 C CA . PRO A 1 348 ? 48.432 -20.223 3.705 1.00 40.53 348 PRO A CA 1
ATOM 2717 C C . PRO A 1 348 ? 47.355 -21.166 4.291 1.00 40.53 348 PRO A C 1
ATOM 2719 O O . PRO A 1 348 ? 47.579 -21.732 5.361 1.00 40.53 348 PRO A O 1
ATOM 2722 N N . PHE A 1 349 ? 46.185 -21.328 3.653 1.00 36.16 349 PHE A N 1
ATOM 2723 C CA . PHE A 1 349 ? 45.032 -22.037 4.238 1.00 36.16 349 PHE A CA 1
ATOM 2724 C C . PHE A 1 349 ? 44.586 -23.274 3.435 1.00 36.16 349 PHE A C 1
ATOM 2726 O O . PHE A 1 349 ? 44.561 -23.274 2.203 1.00 36.16 349 PHE A O 1
ATOM 2733 N N . SER A 1 350 ? 44.181 -24.334 4.145 1.00 36.12 350 SER A N 1
ATOM 2734 C CA . SER A 1 350 ? 43.537 -25.533 3.584 1.00 36.12 350 SER A CA 1
ATOM 2735 C C . SER A 1 350 ? 42.007 -25.414 3.594 1.00 36.12 350 SER A C 1
ATOM 2737 O O . SER A 1 350 ? 41.454 -24.803 4.504 1.00 36.12 350 SER A O 1
ATOM 2739 N N . LYS A 1 351 ? 41.324 -26.032 2.616 1.00 34.75 351 LYS A N 1
ATOM 2740 C CA . LYS A 1 351 ? 39.853 -25.994 2.462 1.00 34.75 351 LYS A CA 1
ATOM 2741 C C . LYS A 1 351 ? 39.086 -26.464 3.710 1.00 34.75 351 LYS A C 1
ATOM 2743 O O . LYS A 1 351 ? 39.475 -27.453 4.329 1.00 34.75 351 LYS A O 1
ATOM 2748 N N . ILE A 1 352 ? 37.968 -25.790 4.002 1.00 35.59 352 ILE A N 1
ATOM 2749 C CA . ILE A 1 352 ? 36.984 -26.119 5.048 1.00 35.59 352 ILE A CA 1
ATOM 2750 C C . ILE A 1 352 ? 35.593 -25.748 4.507 1.00 35.59 352 ILE A C 1
ATOM 2752 O O . ILE A 1 352 ? 35.411 -24.623 4.054 1.00 35.59 352 ILE A O 1
ATOM 2756 N N . ASP A 1 353 ? 34.620 -26.663 4.549 1.00 30.52 353 ASP A N 1
ATOM 2757 C CA . ASP A 1 353 ? 33.392 -26.531 3.740 1.00 30.52 353 ASP A CA 1
ATOM 2758 C C . ASP A 1 353 ? 32.228 -25.748 4.401 1.00 30.52 353 ASP A C 1
ATOM 2760 O O . ASP A 1 353 ? 31.251 -25.427 3.726 1.00 30.52 353 ASP A O 1
ATOM 2764 N N . VAL A 1 354 ? 32.272 -25.448 5.712 1.00 26.72 354 VAL A N 1
ATOM 2765 C CA . VAL A 1 354 ? 31.195 -24.722 6.432 1.00 26.72 354 VAL A CA 1
ATOM 2766 C C . VAL A 1 354 ? 31.742 -23.890 7.602 1.00 26.72 354 VAL A C 1
ATOM 2768 O O . VAL A 1 354 ? 32.543 -24.383 8.392 1.00 26.72 354 VAL A O 1
ATOM 2771 N N . ILE A 1 355 ? 31.219 -22.670 7.787 1.00 27.34 355 ILE A N 1
ATOM 2772 C CA . ILE A 1 355 ? 31.303 -21.892 9.038 1.00 27.34 355 ILE A CA 1
ATOM 2773 C C . ILE A 1 355 ? 29.887 -21.440 9.434 1.00 27.34 355 ILE A C 1
ATOM 2775 O O . ILE A 1 355 ? 29.117 -21.002 8.581 1.00 27.34 355 ILE A O 1
ATOM 2779 N N . MET A 1 356 ? 29.537 -21.528 10.723 1.00 24.09 356 MET A N 1
ATOM 2780 C CA . MET A 1 356 ? 28.297 -20.944 11.259 1.00 24.09 356 MET A CA 1
ATOM 2781 C C . MET A 1 356 ? 28.510 -19.486 11.680 1.00 24.09 356 MET A C 1
ATOM 2783 O O . MET A 1 356 ? 29.523 -19.162 12.300 1.00 24.09 356 MET A O 1
ATOM 2787 N N . SER A 1 357 ? 27.521 -18.626 11.426 1.00 25.73 357 SER A N 1
ATOM 2788 C CA . SER A 1 357 ? 27.452 -17.307 12.067 1.00 25.73 357 SER A CA 1
ATOM 2789 C C . SER A 1 357 ? 27.117 -17.450 13.555 1.00 25.73 357 SER A C 1
ATOM 2791 O O . SER A 1 357 ? 26.264 -18.260 13.923 1.00 25.73 357 SER A O 1
ATOM 2793 N N . ILE A 1 358 ? 27.757 -16.652 14.414 1.00 27.06 358 ILE A N 1
ATOM 2794 C CA . ILE A 1 358 ? 27.449 -16.609 15.849 1.00 27.06 358 ILE A CA 1
ATOM 2795 C C . ILE A 1 358 ? 26.319 -15.599 16.085 1.00 27.06 358 ILE A C 1
ATOM 2797 O O . ILE A 1 358 ? 26.572 -14.455 16.452 1.00 27.06 358 ILE A O 1
ATOM 2801 N N . ASP A 1 359 ? 25.070 -16.041 15.914 1.00 24.58 359 ASP A N 1
ATOM 2802 C CA . ASP A 1 359 ? 23.910 -15.374 16.524 1.00 24.58 359 ASP A CA 1
ATOM 2803 C C . ASP A 1 359 ? 22.830 -16.376 16.973 1.00 24.58 359 ASP A C 1
ATOM 2805 O O . ASP A 1 359 ? 21.793 -16.578 16.341 1.00 24.58 359 ASP A O 1
ATOM 2809 N N . SER A 1 360 ? 23.093 -17.056 18.093 1.00 29.06 360 SER A N 1
ATOM 2810 C CA . SER A 1 360 ? 22.094 -17.884 18.781 1.00 29.06 360 SER A CA 1
ATOM 2811 C C . SER A 1 360 ? 22.367 -17.954 20.293 1.00 29.06 360 SER A C 1
ATOM 2813 O O . SER A 1 360 ? 22.718 -19.007 20.824 1.00 29.06 360 SER A O 1
ATOM 2815 N N . GLY A 1 361 ? 22.235 -16.809 20.981 1.00 23.64 361 GLY A N 1
ATOM 2816 C CA . GLY A 1 361 ? 22.711 -16.602 22.364 1.00 23.64 361 GLY A CA 1
ATOM 2817 C C . GLY A 1 361 ? 21.679 -16.344 23.482 1.00 23.64 361 GLY A C 1
ATOM 2818 O O . GLY A 1 361 ? 22.112 -16.135 24.606 1.00 23.64 361 GLY A O 1
ATOM 2819 N N . ILE A 1 362 ? 20.358 -16.398 23.218 1.00 27.09 362 ILE A N 1
ATOM 2820 C CA . ILE A 1 362 ? 19.240 -16.220 24.199 1.00 27.09 362 ILE A CA 1
ATOM 2821 C C . ILE A 1 362 ? 19.090 -14.760 24.723 1.00 27.09 362 ILE A C 1
ATOM 2823 O O . ILE A 1 362 ? 19.886 -14.277 25.512 1.00 27.09 362 ILE A O 1
ATOM 2827 N N . VAL A 1 363 ? 18.173 -13.944 24.177 1.00 25.42 363 VAL A N 1
ATOM 2828 C CA . VAL A 1 363 ? 16.764 -13.700 24.616 1.00 25.42 363 VAL A CA 1
ATOM 2829 C C . VAL A 1 363 ? 16.571 -13.059 26.019 1.00 25.42 363 VAL A C 1
ATOM 2831 O O . VAL A 1 363 ? 16.479 -13.769 27.011 1.00 25.42 363 VAL A O 1
ATOM 2834 N N . GLY A 1 364 ? 16.311 -11.736 26.054 1.00 27.25 364 GLY A N 1
ATOM 2835 C CA . GLY A 1 364 ? 14.966 -11.204 26.394 1.00 27.25 364 GLY A CA 1
ATOM 2836 C C . GLY A 1 364 ? 14.677 -10.455 27.725 1.00 27.25 364 GLY A C 1
ATOM 2837 O O . GLY A 1 364 ? 14.456 -11.094 28.746 1.00 27.25 364 GLY A O 1
ATOM 2838 N N . GLY A 1 365 ? 14.431 -9.130 27.637 1.00 24.91 365 GLY A N 1
ATOM 2839 C CA . GLY A 1 365 ? 13.550 -8.331 28.536 1.00 24.91 365 GLY A CA 1
ATOM 2840 C C . GLY A 1 365 ? 14.215 -7.517 29.672 1.00 24.91 365 GLY A C 1
ATOM 2841 O O . GLY A 1 365 ? 15.238 -7.937 30.193 1.00 24.91 365 GLY A O 1
ATOM 2842 N N . GLU A 1 366 ? 13.689 -6.363 30.127 1.00 27.05 366 GLU A N 1
ATOM 2843 C CA . GLU A 1 366 ? 12.610 -5.483 29.604 1.00 27.05 366 GLU A CA 1
ATOM 2844 C C . GLU A 1 366 ? 12.626 -4.081 30.305 1.00 27.05 366 GLU A C 1
ATOM 2846 O O . GLU A 1 366 ? 12.749 -4.039 31.524 1.00 27.05 366 GLU A O 1
ATOM 2851 N N . ARG A 1 367 ? 12.341 -2.973 29.572 1.00 25.45 367 ARG A N 1
ATOM 2852 C CA . ARG A 1 367 ? 11.981 -1.590 30.056 1.00 25.45 367 ARG A CA 1
ATOM 2853 C C . ARG A 1 367 ? 13.135 -0.707 30.631 1.00 25.45 367 ARG A C 1
ATOM 2855 O O . ARG A 1 367 ? 14.190 -1.235 30.949 1.00 25.45 367 ARG A O 1
ATOM 2862 N N . MET A 1 368 ? 13.033 0.640 30.729 1.00 22.66 368 MET A N 1
ATOM 2863 C CA . MET A 1 368 ? 11.843 1.527 30.633 1.00 22.66 368 MET A CA 1
ATOM 2864 C C . MET A 1 368 ? 11.982 2.802 29.738 1.00 22.66 368 MET A C 1
ATOM 2866 O O . MET A 1 368 ? 12.215 2.662 28.541 1.00 22.66 368 MET A O 1
ATOM 2870 N N . LEU A 1 369 ? 11.649 4.019 30.224 1.00 22.91 369 LEU A N 1
ATOM 2871 C CA . LEU A 1 369 ? 11.071 5.125 29.419 1.00 22.91 369 LEU A CA 1
ATOM 2872 C C . LEU A 1 369 ? 11.811 6.489 29.457 1.00 22.91 369 LEU A C 1
ATOM 2874 O O . LEU A 1 369 ? 11.879 7.135 30.494 1.00 22.91 369 LEU A O 1
ATOM 2878 N N . LYS A 1 370 ? 12.166 6.982 28.256 1.00 24.77 370 LYS A N 1
ATOM 2879 C CA . LYS A 1 370 ? 12.258 8.391 27.776 1.00 24.77 370 LYS A CA 1
ATOM 2880 C C . LYS A 1 370 ? 12.554 9.540 28.786 1.00 24.77 370 LYS A C 1
ATOM 2882 O O . LYS A 1 370 ? 11.624 10.115 29.349 1.00 24.77 370 LYS A O 1
ATOM 2887 N N . GLY A 1 371 ? 13.776 10.092 28.712 1.00 24.19 371 GLY A N 1
ATOM 2888 C CA . GLY A 1 371 ? 14.077 11.530 28.916 1.00 24.19 371 GLY A CA 1
ATOM 2889 C C . GLY A 1 371 ? 15.220 11.818 29.909 1.00 24.19 371 GLY A C 1
ATOM 2890 O O . GLY A 1 371 ? 15.180 11.307 31.015 1.00 24.19 371 GLY A O 1
ATOM 2891 N N . THR A 1 372 ? 16.236 12.645 29.619 1.00 21.70 372 THR A N 1
ATOM 2892 C CA . THR A 1 372 ? 16.433 13.630 28.528 1.00 21.70 372 THR A CA 1
ATOM 2893 C C . THR A 1 372 ? 17.899 13.739 28.066 1.00 21.70 372 THR A C 1
ATOM 2895 O O . THR A 1 372 ? 18.801 13.394 28.810 1.00 21.70 372 THR A O 1
ATOM 2898 N N . LYS A 1 373 ? 18.084 14.294 26.853 1.00 26.30 373 LYS A N 1
ATOM 2899 C CA . LYS A 1 373 ? 19.319 14.809 26.203 1.00 26.30 373 LYS A CA 1
ATOM 2900 C C . LYS A 1 373 ? 20.481 15.212 27.152 1.00 26.30 373 LYS A C 1
ATOM 2902 O O . LYS A 1 373 ? 20.202 15.889 28.136 1.00 26.30 373 LYS A O 1
ATOM 2907 N N . SER A 1 374 ? 21.759 14.996 26.799 1.00 24.58 374 SER A N 1
ATOM 2908 C CA . SER A 1 374 ? 22.315 14.550 25.496 1.00 24.58 374 SER A CA 1
ATOM 2909 C C . SER A 1 374 ? 23.808 14.198 25.529 1.00 24.58 374 SER A C 1
ATOM 2911 O O . SER A 1 374 ? 24.586 15.069 25.866 1.00 24.58 374 SER A O 1
ATOM 2913 N N . SER A 1 375 ? 24.193 13.059 24.934 1.00 26.36 375 SER A N 1
ATOM 2914 C CA . SER A 1 375 ? 25.514 12.736 24.330 1.00 26.36 375 SER A CA 1
ATOM 2915 C C . SER A 1 375 ? 26.774 12.623 25.211 1.00 26.36 375 SER A C 1
ATOM 2917 O O . SER A 1 375 ? 27.536 13.574 25.310 1.00 26.36 375 SER A O 1
ATOM 2919 N N . LEU A 1 376 ? 27.121 11.401 25.644 1.00 24.39 376 LEU A N 1
ATOM 2920 C CA . LEU A 1 376 ? 28.521 10.929 25.712 1.00 24.39 376 LEU A CA 1
ATOM 2921 C C . LEU A 1 376 ? 28.572 9.387 25.661 1.00 24.39 376 LEU A C 1
ATOM 2923 O O . LEU A 1 376 ? 27.778 8.761 26.350 1.00 24.39 376 LEU A O 1
ATOM 2927 N N . TYR A 1 377 ? 29.475 8.793 24.866 1.00 22.33 377 TYR A N 1
ATOM 2928 C CA . TYR A 1 377 ? 29.742 7.339 24.752 1.00 22.33 377 TYR A CA 1
ATOM 2929 C C . TYR A 1 377 ? 31.068 7.116 23.978 1.00 22.33 377 TYR A C 1
ATOM 2931 O O . TYR A 1 377 ? 31.234 7.741 22.931 1.00 22.33 377 TYR A O 1
ATOM 2939 N N . THR A 1 378 ? 32.031 6.247 24.333 1.00 25.36 378 THR A N 1
ATOM 2940 C CA . THR A 1 378 ? 32.336 5.475 25.571 1.00 25.36 378 THR A CA 1
ATOM 2941 C C . THR A 1 378 ? 33.703 4.787 25.384 1.00 25.36 378 THR A C 1
ATOM 2943 O O . THR A 1 378 ? 33.971 4.287 24.292 1.00 25.36 378 THR A O 1
ATOM 2946 N N . SER A 1 379 ? 34.531 4.644 26.430 1.00 23.55 379 SER A N 1
ATOM 2947 C CA . SER A 1 379 ? 35.641 3.664 26.432 1.00 23.55 379 SER A CA 1
ATOM 2948 C C . SER A 1 379 ? 36.160 3.332 27.842 1.00 23.55 379 SER A C 1
ATOM 2950 O O . SER A 1 379 ? 36.848 4.153 28.433 1.00 23.55 379 SER A O 1
ATOM 2952 N N . PHE A 1 380 ? 35.866 2.110 28.309 1.00 24.91 380 PHE A N 1
ATOM 2953 C CA . PHE A 1 380 ? 36.485 1.352 29.419 1.00 24.91 380 PHE A CA 1
ATOM 2954 C C . PHE A 1 380 ? 36.742 2.045 30.780 1.00 24.91 380 PHE A C 1
ATOM 2956 O O . PHE A 1 380 ? 37.589 2.920 30.906 1.00 24.91 380 PHE A O 1
ATOM 2963 N N . SER A 1 381 ? 36.119 1.508 31.837 1.00 23.78 381 SER A N 1
ATOM 2964 C CA . SER A 1 381 ? 36.469 1.759 33.246 1.00 23.78 381 SER A CA 1
ATOM 2965 C C . SER A 1 381 ? 36.435 0.445 34.049 1.00 23.78 381 SER A C 1
ATOM 2967 O O . SER A 1 381 ? 35.583 -0.401 33.750 1.00 23.78 381 SER A O 1
ATOM 2969 N N . PRO A 1 382 ? 37.322 0.247 35.048 1.00 25.64 382 PRO A N 1
ATOM 2970 C CA . PRO A 1 382 ? 37.193 -0.804 36.059 1.00 25.64 382 PRO A CA 1
ATOM 2971 C C . PRO A 1 382 ? 36.103 -0.464 37.101 1.00 25.64 382 PRO A C 1
ATOM 2973 O O . PRO A 1 382 ? 35.366 0.513 36.952 1.00 25.64 382 PRO A O 1
ATOM 2976 N N . ILE A 1 383 ? 35.955 -1.328 38.111 1.00 26.94 383 ILE A N 1
ATOM 2977 C CA . ILE A 1 383 ? 34.776 -1.427 38.988 1.00 26.94 383 ILE A CA 1
ATOM 2978 C C . ILE A 1 383 ? 34.831 -0.453 40.175 1.00 26.94 383 ILE A C 1
ATOM 2980 O O . ILE A 1 383 ? 35.720 -0.553 41.015 1.00 26.94 383 ILE A O 1
ATOM 2984 N N . THR A 1 384 ? 33.770 0.338 40.336 1.00 24.47 384 THR A N 1
ATOM 2985 C CA . THR A 1 384 ? 33.202 0.709 41.645 1.00 24.47 384 THR A CA 1
ATOM 2986 C C . THR A 1 384 ? 31.675 0.556 41.602 1.00 24.47 384 THR A C 1
ATOM 2988 O O . THR A 1 384 ? 31.094 0.343 40.535 1.00 24.47 384 THR A O 1
ATOM 2991 N N . GLU A 1 385 ? 31.031 0.559 42.769 1.00 31.88 385 GLU A N 1
ATOM 2992 C CA . GLU A 1 385 ? 29.599 0.269 42.931 1.00 31.88 385 GLU A CA 1
ATOM 2993 C C . GLU A 1 385 ? 28.694 1.452 42.508 1.00 31.88 385 GLU A C 1
ATOM 2995 O O . GLU A 1 385 ? 29.113 2.607 42.533 1.00 31.88 385 GLU A O 1
ATOM 3000 N N . ASP A 1 386 ? 27.445 1.141 42.136 1.00 33.34 386 ASP A N 1
ATOM 3001 C CA . ASP A 1 386 ? 26.329 2.062 41.842 1.00 33.34 386 ASP A CA 1
ATOM 3002 C C . ASP A 1 386 ? 26.536 3.184 40.789 1.00 33.34 386 ASP A C 1
ATOM 3004 O O . ASP A 1 386 ? 26.604 4.361 41.133 1.00 33.34 386 ASP A O 1
ATOM 3008 N N . VAL A 1 387 ? 26.470 2.842 39.485 1.00 23.80 387 VAL A N 1
ATOM 3009 C CA . VAL A 1 387 ? 25.842 3.664 38.408 1.00 23.80 387 VAL A CA 1
ATOM 3010 C C . VAL A 1 387 ? 25.692 2.863 37.090 1.00 23.80 387 VAL A C 1
ATOM 3012 O O . VAL A 1 387 ? 26.513 2.000 36.785 1.00 23.80 387 VAL A O 1
ATOM 3015 N N . LYS A 1 388 ? 24.653 3.153 36.284 1.00 32.91 388 LYS A N 1
ATOM 3016 C CA . LYS A 1 388 ? 24.486 2.690 34.882 1.00 32.91 388 LYS A CA 1
ATOM 3017 C C . LYS A 1 388 ? 24.665 3.863 33.910 1.00 32.91 388 LYS A C 1
ATOM 3019 O O . LYS A 1 388 ? 24.082 4.910 34.168 1.00 32.91 388 LYS A O 1
ATOM 3024 N N . PRO A 1 389 ? 25.290 3.646 32.741 1.00 29.30 389 PRO A N 1
ATOM 3025 C CA . PRO A 1 389 ? 24.668 4.114 31.494 1.00 29.30 389 PRO A CA 1
ATOM 3026 C C . PRO A 1 389 ? 24.665 3.047 30.375 1.00 29.30 389 PRO A C 1
ATOM 3028 O O . PRO A 1 389 ? 25.034 1.891 30.584 1.00 29.30 389 PRO A O 1
ATOM 3031 N N . GLU A 1 390 ? 24.162 3.414 29.192 1.00 29.11 390 GLU A N 1
ATOM 3032 C CA . GLU A 1 390 ? 23.910 2.510 28.059 1.00 29.11 390 GLU A CA 1
ATOM 3033 C C . GLU A 1 390 ? 25.185 2.268 27.205 1.00 29.11 390 GLU A C 1
ATOM 3035 O O . GLU A 1 390 ? 26.314 2.530 27.613 1.00 29.11 390 GLU A O 1
ATOM 3040 N N . GLY A 1 391 ? 25.006 1.815 25.959 1.00 32.59 391 GLY A N 1
ATOM 3041 C CA . GLY A 1 391 ? 25.864 2.282 24.866 1.00 32.59 391 GLY A CA 1
ATOM 3042 C C . GLY A 1 391 ? 27.319 1.805 24.861 1.00 32.59 391 GLY A C 1
ATOM 3043 O O . GLY A 1 391 ? 28.238 2.618 24.842 1.00 32.59 391 GLY A O 1
ATOM 3044 N N . SER A 1 392 ? 27.559 0.501 24.711 1.00 23.23 392 SER A N 1
ATOM 3045 C CA . SER A 1 392 ? 28.803 0.024 24.084 1.00 23.23 392 SER A CA 1
ATOM 3046 C C . SER A 1 392 ? 28.508 -1.043 23.027 1.00 23.23 392 SER A C 1
ATOM 3048 O O . SER A 1 392 ? 27.942 -2.097 23.299 1.00 23.23 392 SER A O 1
ATOM 3050 N N . ARG A 1 393 ? 28.864 -0.732 21.775 1.00 31.62 393 ARG A N 1
ATOM 3051 C CA . ARG A 1 393 ? 28.893 -1.691 20.662 1.00 31.62 393 ARG A CA 1
ATOM 3052 C C . ARG A 1 393 ? 30.286 -2.305 20.607 1.00 31.62 393 ARG A C 1
ATOM 3054 O O . ARG A 1 393 ? 31.254 -1.555 20.666 1.00 31.62 393 ARG A O 1
ATOM 3061 N N . GLY A 1 394 ? 30.381 -3.617 20.395 1.00 24.73 394 GLY A N 1
ATOM 3062 C CA . GLY A 1 394 ? 31.630 -4.226 19.937 1.00 24.73 394 GLY A CA 1
ATOM 3063 C C . GLY A 1 394 ? 31.879 -5.662 20.387 1.00 24.73 394 GLY A C 1
ATOM 3064 O O . GLY A 1 394 ? 32.378 -5.894 21.482 1.00 24.73 394 GLY A O 1
ATOM 3065 N N . CYS A 1 395 ? 31.720 -6.606 19.458 1.00 27.14 395 CYS A N 1
ATOM 3066 C CA . CYS A 1 395 ? 32.767 -7.607 19.250 1.00 27.14 395 CYS A CA 1
ATOM 3067 C C . CYS A 1 395 ? 33.659 -7.090 18.107 1.00 27.14 395 CYS A C 1
ATOM 3069 O O . CYS A 1 395 ? 33.590 -7.549 16.968 1.00 27.14 395 CYS A O 1
ATOM 3071 N N . ASP A 1 396 ? 34.392 -6.006 18.374 1.00 33.66 396 ASP A N 1
ATOM 3072 C CA . ASP A 1 396 ? 34.985 -5.175 17.321 1.00 33.66 396 ASP A CA 1
ATOM 3073 C C . ASP A 1 396 ? 36.395 -5.635 16.929 1.00 33.66 396 ASP A C 1
ATOM 3075 O O . ASP A 1 396 ? 37.405 -4.988 17.199 1.00 33.66 396 ASP A O 1
ATOM 3079 N N . ILE A 1 397 ? 36.459 -6.801 16.286 1.00 32.84 397 ILE A N 1
ATOM 3080 C CA . ILE A 1 397 ? 37.721 -7.428 15.869 1.00 32.84 397 ILE A CA 1
ATOM 3081 C C . ILE A 1 397 ? 38.361 -6.676 14.676 1.00 32.84 397 ILE A C 1
ATOM 3083 O O . ILE A 1 397 ? 39.543 -6.864 14.390 1.00 32.84 397 ILE A O 1
ATOM 3087 N N . THR A 1 398 ? 37.625 -5.809 13.955 1.00 34.94 398 THR A N 1
ATOM 3088 C CA . THR A 1 398 ? 38.105 -5.258 12.666 1.00 34.94 398 THR A CA 1
ATOM 3089 C C . THR A 1 398 ? 37.933 -3.753 12.408 1.00 34.94 398 THR A C 1
ATOM 3091 O O . THR A 1 398 ? 38.429 -3.291 11.367 1.00 34.94 398 THR A O 1
ATOM 3094 N N . SER A 1 399 ? 37.376 -2.943 13.322 1.00 34.84 399 SER A N 1
ATOM 3095 C CA . SER A 1 399 ? 37.420 -1.468 13.218 1.00 34.84 399 SER A CA 1
ATOM 3096 C C . SER A 1 399 ? 38.798 -0.899 13.575 1.00 34.84 399 SER A C 1
ATOM 3098 O O . SER A 1 399 ? 38.992 -0.170 14.542 1.00 34.84 399 SER A O 1
ATOM 3100 N N . ALA A 1 400 ? 39.767 -1.192 12.708 1.00 42.75 400 ALA A N 1
ATOM 3101 C CA . ALA A 1 400 ? 41.082 -0.558 12.655 1.00 42.75 400 ALA A CA 1
ATOM 3102 C C . ALA A 1 400 ? 41.991 -0.739 13.891 1.00 42.75 400 ALA A C 1
ATOM 3104 O O . ALA A 1 400 ? 42.680 0.214 14.252 1.00 42.75 400 ALA A O 1
ATOM 3105 N N . LEU A 1 401 ? 42.074 -1.963 14.444 1.00 43.59 401 LEU A N 1
ATOM 3106 C CA . LEU A 1 401 ? 43.209 -2.469 15.252 1.00 43.59 401 LEU A CA 1
ATOM 3107 C C . LEU A 1 401 ? 43.806 -1.410 16.199 1.00 43.59 401 LEU A C 1
ATOM 3109 O O . LEU A 1 401 ? 44.879 -0.864 15.938 1.00 43.59 401 LEU A O 1
ATOM 3113 N N . PHE A 1 402 ? 43.058 -1.072 17.253 1.00 50.34 402 PHE A N 1
ATOM 3114 C CA . PHE A 1 402 ? 43.450 -0.108 18.293 1.00 50.34 402 PHE A CA 1
ATOM 3115 C C . PHE A 1 402 ? 43.965 1.247 17.755 1.00 50.34 402 PHE A C 1
ATOM 3117 O O . PHE A 1 402 ? 44.952 1.818 18.222 1.00 50.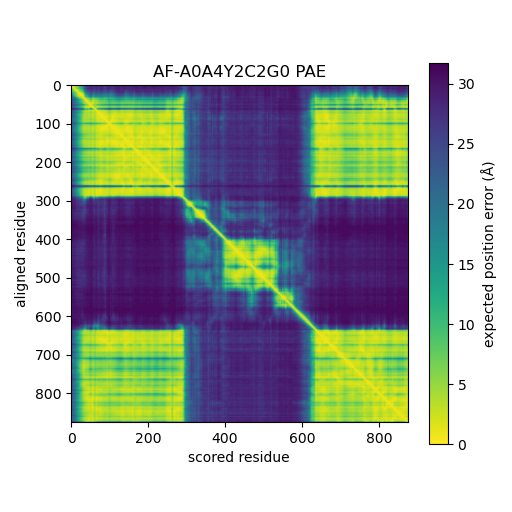34 402 PHE A O 1
ATOM 3124 N N . GLY A 1 403 ? 43.331 1.743 16.689 1.00 49.03 403 GLY A N 1
ATOM 3125 C CA . GLY A 1 403 ? 43.678 3.004 16.033 1.00 49.03 403 GLY A CA 1
ATOM 3126 C C . GLY A 1 403 ? 44.962 2.979 15.191 1.00 49.03 403 GLY A C 1
ATOM 3127 O O . GLY A 1 403 ? 45.312 4.012 14.621 1.00 49.03 403 GLY A O 1
ATOM 3128 N N . GLN A 1 404 ? 45.647 1.834 15.071 1.00 53.59 404 GLN A N 1
ATOM 3129 C CA . GLN A 1 404 ? 46.902 1.691 14.317 1.00 53.59 404 GLN A CA 1
ATOM 3130 C C . GLN A 1 404 ? 46.682 1.560 12.798 1.00 53.59 404 GLN A C 1
ATOM 3132 O O . GLN A 1 404 ? 47.548 1.941 12.011 1.00 53.59 404 GLN A O 1
ATOM 3137 N N . GLY A 1 405 ? 45.510 1.065 12.379 1.00 50.34 405 GLY A N 1
ATOM 3138 C CA . GLY A 1 405 ? 45.093 0.986 10.974 1.00 50.34 405 GLY A CA 1
ATOM 3139 C C . GLY A 1 405 ? 45.608 -0.239 10.199 1.00 50.34 405 GLY A C 1
ATOM 3140 O O . GLY A 1 405 ? 46.761 -0.654 10.318 1.00 50.34 405 GLY A O 1
ATOM 3141 N N . LYS A 1 406 ? 44.740 -0.804 9.343 1.00 49.59 406 LYS A N 1
ATOM 3142 C CA . LYS A 1 406 ? 44.979 -2.077 8.629 1.00 49.59 406 LYS A CA 1
ATOM 3143 C C . LYS A 1 406 ? 46.258 -2.064 7.774 1.00 49.59 406 LYS A C 1
ATOM 3145 O O . LYS A 1 406 ? 47.020 -3.024 7.807 1.00 49.59 406 LYS A O 1
ATOM 3150 N N . ASN A 1 407 ? 46.559 -0.955 7.095 1.00 49.69 407 ASN A N 1
ATOM 3151 C CA . ASN A 1 407 ? 47.740 -0.859 6.223 1.00 49.69 407 ASN A CA 1
ATOM 3152 C C . ASN A 1 407 ? 49.068 -0.801 7.006 1.00 49.69 407 ASN A C 1
ATOM 3154 O O . ASN A 1 407 ? 50.082 -1.287 6.505 1.00 49.69 407 ASN A O 1
ATOM 3158 N N . LYS A 1 408 ? 49.073 -0.282 8.248 1.00 54.38 408 LYS A N 1
ATOM 3159 C CA . LYS A 1 408 ? 50.246 -0.351 9.141 1.00 54.38 408 LYS A CA 1
ATOM 3160 C C . LYS A 1 408 ? 50.492 -1.799 9.567 1.00 54.38 408 LYS A C 1
ATOM 3162 O O . LYS A 1 408 ? 51.612 -2.277 9.448 1.00 54.38 408 LYS A O 1
ATOM 3167 N N . PHE A 1 409 ? 49.434 -2.497 9.990 1.00 58.38 409 PHE A N 1
ATOM 3168 C CA . PHE A 1 409 ? 49.473 -3.908 10.389 1.00 58.38 409 PHE A CA 1
ATOM 3169 C C . PHE A 1 409 ? 49.977 -4.815 9.254 1.00 58.38 409 PHE A C 1
ATOM 3171 O O . PHE A 1 409 ? 50.944 -5.546 9.439 1.00 58.38 409 PHE A O 1
ATOM 3178 N N . ILE A 1 410 ? 49.405 -4.701 8.049 1.00 56.03 410 ILE A N 1
ATOM 3179 C CA . ILE A 1 410 ? 49.847 -5.478 6.878 1.00 56.03 410 ILE A CA 1
ATOM 3180 C C . ILE A 1 410 ? 51.309 -5.149 6.529 1.00 56.03 410 ILE A C 1
ATOM 3182 O O . ILE A 1 410 ? 52.117 -6.058 6.357 1.00 56.03 410 ILE A O 1
ATOM 3186 N N . SER A 1 411 ? 51.701 -3.867 6.512 1.00 59.50 411 SER A N 1
ATOM 3187 C CA . SER A 1 411 ? 53.104 -3.493 6.276 1.00 59.50 411 SER A CA 1
ATOM 3188 C C . SER A 1 411 ? 54.069 -3.991 7.360 1.00 59.50 411 SER A C 1
ATOM 3190 O O . SER A 1 411 ? 55.264 -4.046 7.076 1.00 59.50 411 SER A O 1
ATOM 3192 N N . LEU A 1 412 ? 53.608 -4.272 8.578 1.00 62.59 412 LEU A N 1
ATOM 3193 C CA . LEU A 1 412 ? 54.437 -4.769 9.674 1.00 62.59 412 LEU A CA 1
ATOM 3194 C C . LEU A 1 412 ? 54.728 -6.264 9.479 1.00 62.59 412 LEU A C 1
ATOM 3196 O O . LEU A 1 412 ? 55.888 -6.663 9.438 1.00 62.59 412 LEU A O 1
ATOM 3200 N N . PHE A 1 413 ? 53.689 -7.068 9.243 1.00 60.69 413 PHE A N 1
ATOM 3201 C CA . PHE A 1 413 ? 53.833 -8.496 8.937 1.00 60.69 413 PHE A CA 1
ATOM 3202 C C . PHE A 1 413 ? 54.637 -8.751 7.651 1.00 60.69 413 PHE A C 1
ATOM 3204 O O . PHE A 1 413 ? 55.433 -9.682 7.608 1.00 60.69 413 PHE A O 1
ATOM 3211 N N . LEU A 1 414 ? 54.520 -7.881 6.639 1.00 59.72 414 LEU A N 1
ATOM 3212 C CA . LEU A 1 414 ? 55.340 -7.936 5.417 1.00 59.72 414 LEU A CA 1
ATOM 3213 C C . LEU A 1 414 ? 56.815 -7.521 5.606 1.00 59.72 414 LEU A C 1
ATOM 3215 O O . LEU A 1 414 ? 57.600 -7.657 4.672 1.00 59.72 414 LEU A O 1
ATOM 3219 N N . LYS A 1 415 ? 57.199 -6.968 6.765 1.00 60.97 415 LYS A N 1
ATOM 3220 C CA . LYS A 1 415 ? 58.577 -6.516 7.060 1.00 60.97 415 LYS A CA 1
ATOM 3221 C C . LYS A 1 415 ? 59.293 -7.358 8.112 1.00 60.97 415 LYS A C 1
ATOM 3223 O O . LYS A 1 415 ? 60.516 -7.301 8.185 1.00 60.97 415 LYS A O 1
ATOM 3228 N N . HIS A 1 416 ? 58.549 -8.112 8.917 1.00 62.47 416 HIS A N 1
ATOM 3229 C CA . HIS A 1 416 ? 59.075 -8.882 10.039 1.00 62.47 416 HIS A CA 1
ATOM 3230 C C . HIS A 1 416 ? 58.576 -10.328 9.944 1.00 62.47 416 HIS A C 1
ATOM 3232 O O . HIS A 1 416 ? 57.546 -10.685 10.513 1.00 62.47 416 HIS A O 1
ATOM 3238 N N . GLU A 1 417 ? 59.324 -11.162 9.220 1.00 62.31 417 GLU A N 1
ATOM 3239 C CA . GLU A 1 417 ? 59.028 -12.587 8.988 1.00 62.31 417 GLU A CA 1
ATOM 3240 C C . GLU A 1 417 ? 58.860 -13.378 10.303 1.00 62.31 417 GLU A C 1
ATOM 3242 O O . GLU A 1 417 ? 58.025 -14.274 10.412 1.00 62.31 417 GLU A O 1
ATOM 3247 N N . GLU A 1 418 ? 59.560 -12.968 11.362 1.00 64.12 418 GLU A N 1
ATOM 3248 C CA . GLU A 1 418 ? 59.396 -13.507 12.717 1.00 64.12 418 GLU A CA 1
ATOM 3249 C C . GLU A 1 418 ? 57.972 -13.349 13.280 1.00 64.12 418 GLU A C 1
ATOM 3251 O O . GLU A 1 418 ? 57.526 -14.198 14.050 1.00 64.12 418 GLU A O 1
ATOM 3256 N N . LEU A 1 419 ? 57.219 -12.316 12.881 1.00 63.31 419 LEU A N 1
ATOM 3257 C CA . LEU A 1 419 ? 55.824 -12.142 13.304 1.00 63.31 419 LEU A CA 1
ATOM 3258 C C . LEU A 1 419 ? 54.885 -13.123 12.594 1.00 63.31 419 LEU A C 1
ATOM 3260 O O . LEU A 1 419 ? 53.919 -13.577 13.204 1.00 63.31 419 LEU A O 1
ATOM 3264 N N . LEU A 1 420 ? 55.185 -13.506 11.346 1.00 62.09 420 LEU A N 1
ATOM 3265 C CA . LEU A 1 420 ? 54.474 -14.587 10.651 1.00 62.09 420 LEU A CA 1
ATOM 3266 C C . LEU A 1 420 ? 54.741 -15.930 11.345 1.00 62.09 420 LEU A C 1
ATOM 3268 O O . LEU A 1 420 ? 53.802 -16.679 11.607 1.00 62.09 420 LEU A O 1
ATOM 3272 N N . ASN A 1 421 ? 55.992 -16.189 11.742 1.00 63.97 421 ASN A N 1
ATOM 3273 C CA . ASN A 1 421 ? 56.358 -17.382 12.511 1.00 63.97 421 ASN A CA 1
ATOM 3274 C C . ASN A 1 421 ? 55.677 -17.424 13.894 1.00 63.97 421 ASN A C 1
ATOM 3276 O O . ASN A 1 421 ? 55.187 -18.476 14.299 1.00 63.97 421 ASN A O 1
ATOM 3280 N N . ARG A 1 422 ? 55.562 -16.286 14.597 1.00 68.00 422 ARG A N 1
ATOM 3281 C CA . ARG A 1 422 ? 54.801 -16.189 15.859 1.00 68.00 422 ARG A CA 1
ATOM 3282 C C . ARG A 1 422 ? 53.292 -16.370 15.639 1.00 68.00 422 ARG A C 1
ATOM 3284 O O . ARG A 1 422 ? 52.647 -17.057 16.423 1.00 68.00 422 ARG A O 1
ATOM 3291 N N . ALA A 1 423 ? 52.723 -15.833 14.559 1.00 63.84 423 ALA A N 1
ATOM 3292 C CA . ALA A 1 423 ? 51.318 -16.063 14.212 1.00 63.84 423 ALA A CA 1
ATOM 3293 C C . ALA A 1 423 ? 51.028 -17.532 13.845 1.00 63.84 423 ALA A C 1
ATOM 3295 O O . ALA A 1 423 ? 49.958 -18.041 14.176 1.00 63.84 423 ALA A O 1
ATOM 3296 N N . ALA A 1 424 ? 51.983 -18.250 13.241 1.00 67.00 424 ALA A N 1
ATOM 3297 C CA . ALA A 1 424 ? 51.845 -19.673 12.925 1.00 67.00 424 ALA A CA 1
ATOM 3298 C C . ALA A 1 424 ? 51.645 -20.562 14.172 1.00 67.00 424 ALA A C 1
ATOM 3300 O O . ALA A 1 424 ? 51.011 -21.614 14.069 1.00 67.00 424 ALA A O 1
ATOM 3301 N N . THR A 1 425 ? 52.072 -20.118 15.364 1.00 72.19 425 THR A N 1
ATOM 3302 C CA . THR A 1 425 ? 51.740 -20.768 16.647 1.00 72.19 425 THR A CA 1
ATOM 3303 C C . THR A 1 425 ? 50.234 -20.965 16.820 1.00 72.19 425 THR A C 1
ATOM 3305 O O . THR A 1 425 ? 49.815 -21.992 17.349 1.00 72.19 425 THR A O 1
ATOM 3308 N N . PHE A 1 426 ? 49.401 -20.047 16.312 1.00 72.31 426 PHE A N 1
ATOM 3309 C CA . PHE A 1 426 ? 47.946 -20.156 16.442 1.00 72.31 426 PHE A CA 1
ATOM 3310 C C . PHE A 1 426 ? 47.338 -21.296 15.610 1.00 72.31 426 PHE A C 1
ATOM 3312 O O . PHE A 1 426 ? 46.234 -21.753 15.908 1.00 72.31 426 PHE A O 1
ATOM 3319 N N . LEU A 1 427 ? 48.060 -21.782 14.596 1.00 61.72 427 LEU A N 1
ATOM 3320 C CA . LEU A 1 427 ? 47.643 -22.895 13.742 1.00 61.72 427 LEU A CA 1
ATOM 3321 C C . LEU A 1 427 ? 48.069 -24.259 14.310 1.00 61.72 427 LEU A C 1
ATOM 3323 O O . LEU A 1 427 ? 47.436 -25.267 14.003 1.00 61.72 427 LEU A O 1
ATOM 3327 N N . ASN A 1 428 ? 49.102 -24.310 15.160 1.00 76.88 428 ASN A N 1
ATOM 3328 C CA . ASN A 1 428 ? 49.593 -25.545 15.774 1.00 76.88 428 ASN A CA 1
ATOM 3329 C C . ASN A 1 428 ? 48.612 -26.063 16.851 1.00 76.88 428 ASN A C 1
ATOM 3331 O O . ASN A 1 428 ? 48.542 -25.464 17.922 1.00 76.88 428 ASN A O 1
ATOM 3335 N N . PRO A 1 429 ? 47.932 -27.212 16.659 1.00 78.31 429 PRO A N 1
ATOM 3336 C CA . PRO A 1 429 ? 46.960 -27.729 17.624 1.00 78.31 429 PRO A CA 1
ATOM 3337 C C . PRO A 1 429 ? 47.577 -28.246 18.930 1.00 78.31 429 PRO A C 1
ATOM 3339 O O . PRO A 1 429 ? 46.829 -28.610 19.839 1.00 78.31 429 PRO A O 1
ATOM 3342 N N . GLN A 1 430 ? 48.906 -28.318 19.034 1.00 84.50 430 GLN A N 1
ATOM 3343 C CA . GLN A 1 430 ? 49.635 -28.722 20.240 1.00 84.50 430 GLN A CA 1
ATOM 3344 C C . GLN A 1 430 ? 50.383 -27.549 20.900 1.00 84.50 430 GLN A C 1
ATOM 3346 O O . GLN A 1 430 ? 51.210 -27.786 21.777 1.00 84.50 430 GLN A O 1
ATOM 3351 N N . ALA A 1 431 ? 50.120 -26.298 20.496 1.00 82.75 431 ALA A N 1
ATOM 3352 C CA . ALA A 1 431 ? 50.690 -25.137 21.176 1.00 82.75 431 ALA A CA 1
ATOM 3353 C C . ALA A 1 431 ? 50.160 -25.033 22.616 1.00 82.75 431 ALA A C 1
ATOM 3355 O O . ALA A 1 431 ? 48.964 -25.245 22.865 1.00 82.75 431 ALA A O 1
ATOM 3356 N N . THR A 1 432 ? 51.052 -24.720 23.559 1.00 89.56 432 THR A N 1
ATOM 3357 C CA . THR A 1 432 ? 50.695 -24.526 24.971 1.00 89.56 432 THR A CA 1
ATOM 3358 C C . THR A 1 432 ? 50.092 -23.143 25.212 1.00 89.56 432 THR A C 1
ATOM 3360 O O . THR A 1 432 ? 50.184 -22.245 24.372 1.00 89.56 432 THR A O 1
ATOM 3363 N N . THR A 1 433 ? 49.473 -22.962 26.377 1.00 82.69 433 THR A N 1
ATOM 3364 C CA . THR A 1 433 ? 48.918 -21.679 26.824 1.00 82.69 433 THR A CA 1
ATOM 3365 C C . THR A 1 433 ? 49.965 -20.565 26.810 1.00 82.69 433 THR A C 1
ATOM 3367 O O . THR A 1 433 ? 49.684 -19.476 26.323 1.00 82.69 433 THR A O 1
ATOM 3370 N N . GLU A 1 434 ? 51.194 -20.871 27.224 1.00 86.38 434 GLU A N 1
ATOM 3371 C CA . GLU A 1 434 ? 52.322 -19.934 27.309 1.00 86.38 434 GLU A CA 1
ATOM 3372 C C . GLU A 1 434 ? 52.830 -19.542 25.917 1.00 86.38 434 GLU A C 1
ATOM 3374 O O . GLU A 1 434 ? 53.081 -18.372 25.650 1.00 86.38 434 GLU A O 1
ATOM 3379 N N . GLN A 1 435 ? 52.923 -20.505 24.994 1.00 83.50 435 GLN A N 1
ATOM 3380 C CA . GLN A 1 435 ? 53.328 -20.241 23.609 1.00 83.50 435 GLN A CA 1
ATOM 3381 C C . GLN A 1 435 ? 52.317 -19.343 22.882 1.00 83.50 435 GLN A C 1
ATOM 3383 O O . GLN A 1 435 ? 52.696 -18.501 22.069 1.00 83.50 435 GLN A O 1
ATOM 3388 N N . VAL A 1 436 ? 51.026 -19.517 23.175 1.00 78.81 436 VAL A N 1
ATOM 3389 C CA . VAL A 1 436 ? 49.936 -18.712 22.611 1.00 78.81 436 VAL A CA 1
ATOM 3390 C C . VAL A 1 436 ? 49.928 -17.293 23.183 1.00 78.81 436 VAL A C 1
ATOM 3392 O O . VAL A 1 436 ? 49.780 -16.337 22.417 1.00 78.81 436 VAL A O 1
ATOM 3395 N N . THR A 1 437 ? 50.105 -17.131 24.498 1.00 81.38 437 THR A N 1
ATOM 3396 C CA . THR A 1 437 ? 50.163 -15.803 25.126 1.00 81.38 437 THR A CA 1
ATOM 3397 C C . THR A 1 437 ? 51.413 -15.038 24.713 1.00 81.38 437 THR A C 1
ATOM 3399 O O . THR A 1 437 ? 51.286 -13.894 24.279 1.00 81.38 437 THR A O 1
ATOM 3402 N N . GLU A 1 438 ? 52.585 -15.679 24.730 1.00 83.00 438 GLU A N 1
ATOM 3403 C CA . GLU A 1 438 ? 53.843 -15.102 24.247 1.00 83.00 438 GLU A CA 1
ATOM 3404 C C . GLU A 1 438 ? 53.726 -14.669 22.776 1.00 83.00 438 GLU A C 1
ATOM 3406 O O . GLU A 1 438 ? 54.121 -13.558 22.420 1.00 83.00 438 GLU A O 1
ATOM 3411 N N . ALA A 1 439 ? 53.163 -15.509 21.902 1.00 78.31 439 ALA A N 1
ATOM 3412 C CA . ALA A 1 439 ? 52.980 -15.163 20.494 1.00 78.31 439 ALA A CA 1
ATOM 3413 C C . ALA A 1 439 ? 52.036 -13.963 20.301 1.00 78.31 439 ALA A C 1
ATOM 3415 O O . ALA A 1 439 ? 52.346 -13.059 19.522 1.00 78.31 439 ALA A O 1
ATOM 3416 N N . GLY A 1 440 ? 50.901 -13.939 21.009 1.00 74.94 440 GLY A N 1
ATOM 3417 C CA . GLY A 1 440 ? 49.911 -12.864 20.910 1.00 74.94 440 GLY A CA 1
ATOM 3418 C C . GLY A 1 440 ? 50.408 -11.523 21.456 1.00 74.94 440 GLY A C 1
ATOM 3419 O O . GLY A 1 440 ? 50.211 -10.489 20.815 1.00 74.94 440 GLY A O 1
ATOM 3420 N N . GLU A 1 441 ? 51.097 -11.534 22.598 1.00 77.75 441 GLU A N 1
ATOM 3421 C CA . GLU A 1 441 ? 51.710 -10.342 23.188 1.00 77.75 441 GLU A CA 1
ATOM 3422 C C . GLU A 1 441 ? 52.797 -9.758 22.279 1.00 77.75 441 GLU A C 1
ATOM 3424 O O . GLU A 1 441 ? 52.739 -8.577 21.940 1.00 77.75 441 GLU A O 1
ATOM 3429 N N . ASN A 1 442 ? 53.734 -10.582 21.803 1.00 79.88 442 ASN A N 1
ATOM 3430 C CA . ASN A 1 442 ? 54.841 -10.117 20.963 1.00 79.88 442 ASN A CA 1
ATOM 3431 C C . ASN A 1 442 ? 54.378 -9.556 19.605 1.00 79.88 442 ASN A C 1
ATOM 3433 O O . ASN A 1 442 ? 54.965 -8.601 19.090 1.00 79.88 442 ASN A O 1
ATOM 3437 N N . VAL A 1 443 ? 53.290 -10.088 19.035 1.00 75.19 443 VAL A N 1
ATOM 3438 C CA . VAL A 1 443 ? 52.635 -9.482 17.863 1.00 75.19 443 VAL A CA 1
ATOM 3439 C C . VAL A 1 443 ? 52.083 -8.092 18.195 1.00 75.19 443 VAL A C 1
ATOM 3441 O O . VAL A 1 443 ? 52.252 -7.162 17.404 1.00 75.19 443 VAL A O 1
ATOM 3444 N N . LEU A 1 444 ? 51.451 -7.916 19.358 1.00 72.88 444 LEU A N 1
ATOM 3445 C CA . LEU A 1 444 ? 50.906 -6.623 19.772 1.00 72.88 444 LEU A CA 1
ATOM 3446 C C . LEU A 1 444 ? 52.013 -5.602 20.087 1.00 72.88 444 LEU A C 1
ATOM 3448 O O . LEU A 1 444 ? 51.909 -4.470 19.615 1.00 72.88 444 LEU A O 1
ATOM 3452 N N . VAL A 1 445 ? 53.101 -5.996 20.761 1.00 77.69 445 VAL A N 1
ATOM 3453 C CA . VAL A 1 445 ? 54.295 -5.151 20.989 1.00 77.69 445 VAL A CA 1
ATOM 3454 C C . VAL A 1 445 ? 54.772 -4.515 19.676 1.00 77.69 445 VAL A C 1
ATOM 3456 O O . VAL A 1 445 ? 54.863 -3.286 19.567 1.00 77.69 445 VAL A O 1
ATOM 3459 N N . ALA A 1 446 ? 54.963 -5.334 18.636 1.00 74.94 446 ALA A N 1
ATOM 3460 C CA . ALA A 1 446 ? 55.386 -4.857 17.321 1.00 74.94 446 ALA A CA 1
ATOM 3461 C C . ALA A 1 446 ? 54.326 -3.972 16.630 1.00 74.94 446 ALA A C 1
ATOM 3463 O O . ALA A 1 446 ? 54.665 -2.965 16.006 1.00 74.94 446 ALA A O 1
ATOM 3464 N N . VAL A 1 447 ? 53.031 -4.291 16.759 1.00 71.81 447 VAL A N 1
ATOM 3465 C CA . VAL A 1 447 ? 51.929 -3.484 16.191 1.00 71.81 447 VAL A CA 1
ATOM 3466 C C . VAL A 1 447 ? 51.881 -2.075 16.787 1.00 71.81 447 VAL A C 1
ATOM 3468 O O . VAL A 1 447 ? 51.630 -1.110 16.052 1.00 71.81 447 VAL A O 1
ATOM 3471 N N . TYR A 1 448 ? 52.175 -1.923 18.079 1.00 73.19 448 TYR A N 1
ATOM 3472 C CA . TYR A 1 448 ? 52.311 -0.612 18.721 1.00 73.19 448 TYR A CA 1
ATOM 3473 C C . TYR A 1 448 ? 53.654 0.075 18.435 1.00 73.19 448 TYR A C 1
ATOM 3475 O O . TYR A 1 448 ? 53.722 1.304 18.482 1.00 73.19 448 TYR A O 1
ATOM 3483 N N . GLY A 1 449 ? 54.663 -0.675 17.987 1.00 74.12 449 GLY A N 1
ATOM 3484 C CA . GLY A 1 449 ? 55.951 -0.157 17.520 1.00 74.12 449 GLY A CA 1
ATOM 3485 C C . GLY A 1 449 ? 57.071 -0.218 18.557 1.00 74.12 449 GLY A C 1
ATOM 3486 O O . GLY A 1 449 ? 58.011 0.567 18.450 1.00 74.12 449 GLY A O 1
ATOM 3487 N N . GLY A 1 450 ? 56.955 -1.107 19.547 1.00 76.44 450 GLY A N 1
ATOM 3488 C CA . GLY A 1 450 ? 58.080 -1.530 20.379 1.00 76.44 450 GLY A CA 1
ATOM 3489 C C . GLY A 1 450 ? 58.802 -2.746 19.799 1.00 76.44 450 GLY A C 1
ATOM 3490 O O . GLY A 1 450 ? 58.358 -3.327 18.805 1.00 76.44 450 GLY A O 1
ATOM 3491 N N . ASP A 1 451 ? 59.908 -3.129 20.432 1.00 80.44 451 ASP A N 1
ATOM 3492 C CA . ASP A 1 451 ? 60.704 -4.308 20.076 1.00 80.44 451 ASP A CA 1
ATOM 3493 C C . ASP A 1 451 ? 60.293 -5.551 20.902 1.00 80.44 451 ASP A C 1
ATOM 3495 O O . ASP A 1 451 ? 60.542 -5.578 22.109 1.00 80.44 451 ASP A O 1
ATOM 3499 N N . PRO A 1 452 ? 59.728 -6.610 20.283 1.00 74.69 452 PRO A N 1
ATOM 3500 C CA . PRO A 1 452 ? 59.349 -7.847 20.976 1.00 74.69 452 PRO A CA 1
ATOM 3501 C C . PRO A 1 452 ? 60.527 -8.668 21.529 1.00 74.69 452 PRO A C 1
ATOM 3503 O O . PRO A 1 452 ? 60.310 -9.667 22.207 1.00 74.69 452 PRO A O 1
ATOM 3506 N N . ALA A 1 453 ? 61.777 -8.309 21.220 1.00 73.69 453 ALA A N 1
ATOM 3507 C CA . ALA A 1 453 ? 62.947 -8.938 21.830 1.00 73.69 453 ALA A CA 1
ATOM 3508 C C . ALA A 1 453 ? 63.367 -8.282 23.159 1.00 73.69 453 ALA A C 1
ATOM 3510 O O . ALA A 1 453 ? 64.139 -8.886 23.905 1.00 73.69 453 ALA A O 1
ATOM 3511 N N . THR A 1 454 ? 62.899 -7.060 23.457 1.00 69.62 454 THR A N 1
ATOM 3512 C CA . THR A 1 454 ? 63.397 -6.260 24.594 1.00 69.62 454 THR A CA 1
ATOM 3513 C C . THR A 1 454 ? 62.331 -5.505 25.396 1.00 69.62 454 THR A C 1
ATOM 3515 O O . THR A 1 454 ? 62.685 -4.915 26.414 1.00 69.62 454 THR A O 1
ATOM 3518 N N . GLN A 1 455 ? 61.054 -5.513 24.991 1.00 71.50 455 GLN A N 1
ATOM 3519 C CA . GLN A 1 455 ? 59.985 -4.729 25.631 1.00 71.50 455 GLN A CA 1
ATOM 3520 C C . GLN A 1 455 ? 58.686 -5.527 25.804 1.00 71.50 455 GLN A C 1
ATOM 3522 O O . GLN A 1 455 ? 58.290 -6.269 24.905 1.00 71.50 455 GLN A O 1
ATOM 3527 N N . ASN A 1 456 ? 57.972 -5.305 26.911 1.00 77.25 456 ASN A N 1
ATOM 3528 C CA . ASN A 1 456 ? 56.604 -5.811 27.116 1.00 77.25 456 ASN A CA 1
ATOM 3529 C C . ASN A 1 456 ? 55.533 -4.723 26.889 1.00 77.25 456 ASN A C 1
ATOM 3531 O O . ASN A 1 456 ? 55.833 -3.536 26.715 1.00 77.25 456 ASN A O 1
ATOM 3535 N N . LEU A 1 457 ? 54.259 -5.132 26.855 1.00 69.06 457 LEU A N 1
ATOM 3536 C CA . LEU A 1 457 ? 53.147 -4.210 26.604 1.00 69.06 457 LEU A CA 1
ATOM 3537 C C . LEU A 1 457 ? 52.916 -3.209 27.742 1.00 69.06 457 LEU A C 1
ATOM 3539 O O . LEU A 1 457 ? 52.579 -2.062 27.452 1.00 69.06 457 LEU A O 1
ATOM 3543 N N . ASP A 1 458 ? 53.126 -3.601 29.001 1.00 69.50 458 ASP A N 1
ATOM 3544 C CA . ASP A 1 458 ? 52.926 -2.718 30.158 1.00 69.50 458 ASP A CA 1
ATOM 3545 C C . ASP A 1 458 ? 53.948 -1.557 30.172 1.00 69.50 458 ASP A C 1
ATOM 3547 O O . ASP A 1 458 ? 53.572 -0.400 30.381 1.00 69.50 458 ASP A O 1
ATOM 3551 N N . GLU A 1 459 ? 55.218 -1.814 29.837 1.00 66.81 459 GLU A N 1
ATOM 3552 C CA . GLU A 1 459 ? 56.259 -0.788 29.633 1.00 66.81 459 GLU A CA 1
ATOM 3553 C C . GLU A 1 459 ? 55.930 0.159 28.472 1.00 66.81 459 GLU A C 1
ATOM 3555 O O . GLU A 1 459 ? 56.030 1.386 28.595 1.00 66.81 459 GLU A O 1
ATOM 3560 N N . LEU A 1 460 ? 55.507 -0.392 27.331 1.00 68.44 460 LEU A N 1
ATOM 3561 C CA . LEU A 1 460 ? 55.098 0.399 26.168 1.00 68.44 460 LEU A CA 1
ATOM 3562 C C . LEU A 1 460 ? 53.844 1.225 26.461 1.00 68.44 460 LEU A C 1
ATOM 3564 O O . LEU A 1 460 ? 53.741 2.363 25.991 1.00 68.44 460 LEU A O 1
ATOM 3568 N N . GLY A 1 461 ? 52.923 0.688 27.261 1.00 65.75 461 GLY A N 1
ATOM 3569 C CA . GLY A 1 461 ? 51.769 1.384 27.815 1.00 65.75 461 GLY A CA 1
ATOM 3570 C C . GLY A 1 461 ? 52.203 2.561 28.681 1.00 65.75 461 GLY A C 1
ATOM 3571 O O . GLY A 1 461 ? 51.829 3.698 28.395 1.00 65.75 461 GLY A O 1
ATOM 3572 N N . TYR A 1 462 ? 53.072 2.321 29.665 1.00 60.84 462 TYR A N 1
ATOM 3573 C CA . TYR A 1 462 ? 53.624 3.347 30.551 1.00 60.84 462 TYR A CA 1
ATOM 3574 C C . TYR A 1 462 ? 54.320 4.476 29.776 1.00 60.84 462 TYR A C 1
ATOM 3576 O O . TYR A 1 462 ? 53.955 5.646 29.920 1.00 60.84 462 TYR A O 1
ATOM 3584 N N . HIS A 1 463 ? 55.261 4.154 28.881 1.00 61.81 463 HIS A N 1
ATOM 3585 C CA . HIS A 1 463 ? 55.956 5.160 28.072 1.00 61.81 463 HIS A CA 1
ATOM 3586 C C . HIS A 1 463 ? 55.015 5.914 27.120 1.00 61.81 463 HIS A C 1
ATOM 3588 O O . HIS A 1 463 ? 55.183 7.123 26.919 1.00 61.81 463 HIS A O 1
ATOM 3594 N N . SER A 1 464 ? 53.999 5.245 26.563 1.00 63.25 464 SER A N 1
ATOM 3595 C CA . SER A 1 464 ? 52.970 5.894 25.741 1.00 63.25 464 SER A CA 1
ATOM 3596 C C . SER A 1 464 ? 52.106 6.851 26.565 1.00 63.25 464 SER A C 1
ATOM 3598 O O . SER A 1 464 ? 51.867 7.972 26.119 1.00 63.25 464 SER A O 1
ATOM 3600 N N . SER A 1 465 ? 51.711 6.461 27.780 1.00 57.72 465 SER A N 1
ATOM 3601 C CA . SER A 1 465 ? 50.921 7.272 28.715 1.00 57.72 465 SER A CA 1
ATOM 3602 C C . SER A 1 465 ? 51.697 8.476 29.261 1.00 57.72 465 SER A C 1
ATOM 3604 O O . SER A 1 465 ? 51.162 9.583 29.292 1.00 57.72 465 SER A O 1
ATOM 3606 N N . VAL A 1 466 ? 52.987 8.332 29.583 1.00 54.53 466 VAL A N 1
ATOM 3607 C CA . VAL A 1 466 ? 53.861 9.469 29.942 1.00 54.53 466 VAL A CA 1
ATOM 3608 C C . VAL A 1 466 ? 53.970 10.461 28.773 1.00 54.53 466 VAL A C 1
ATOM 3610 O O . VAL A 1 466 ? 53.823 11.673 28.947 1.00 54.53 466 VAL A O 1
ATOM 3613 N N . LYS A 1 467 ? 54.158 9.955 27.547 1.00 55.38 467 LYS A N 1
ATOM 3614 C CA . LYS A 1 467 ? 54.233 10.761 26.312 1.00 55.38 467 LYS A CA 1
ATOM 3615 C C . LYS A 1 467 ? 52.879 11.351 25.884 1.00 55.38 467 LYS A C 1
ATOM 3617 O O . LYS A 1 467 ? 52.848 12.294 25.089 1.00 55.38 467 LYS A O 1
ATOM 3622 N N . ALA A 1 468 ? 51.778 10.814 26.406 1.00 55.56 468 ALA A N 1
ATOM 3623 C CA . ALA A 1 468 ? 50.420 11.321 26.258 1.00 55.56 468 ALA A CA 1
ATOM 3624 C C . ALA A 1 468 ? 50.109 12.448 27.252 1.00 55.56 468 ALA A C 1
ATOM 3626 O O . ALA A 1 468 ? 49.659 13.509 26.829 1.00 55.56 468 ALA A O 1
ATOM 3627 N N . ALA A 1 469 ? 50.418 12.262 28.540 1.00 48.56 469 ALA A N 1
ATOM 3628 C CA . ALA A 1 469 ? 50.192 13.247 29.606 1.00 48.56 469 ALA A CA 1
ATOM 3629 C C . ALA A 1 469 ? 50.970 14.566 29.403 1.00 48.56 469 ALA A C 1
ATOM 3631 O O . ALA A 1 469 ? 50.611 15.609 29.949 1.00 48.56 469 ALA A O 1
ATOM 3632 N N . ALA A 1 470 ? 52.019 14.543 28.574 1.00 44.75 470 ALA A N 1
ATOM 3633 C CA . ALA A 1 470 ? 52.750 15.728 28.129 1.00 44.75 470 ALA A CA 1
ATOM 3634 C C . ALA A 1 470 ? 52.024 16.570 27.048 1.00 44.75 470 ALA A C 1
ATOM 3636 O O . ALA A 1 470 ? 52.530 17.631 26.674 1.00 44.75 470 ALA A O 1
ATOM 3637 N N . LYS A 1 471 ? 50.874 16.119 26.521 1.00 47.34 471 LYS A N 1
ATOM 3638 C CA . LYS A 1 471 ? 50.116 16.774 25.437 1.00 47.34 471 LYS A CA 1
ATOM 3639 C C . LYS A 1 471 ? 48.822 17.410 25.944 1.00 47.34 471 LYS A C 1
ATOM 3641 O O . LYS A 1 471 ? 48.262 17.004 26.953 1.00 47.34 471 LYS A O 1
ATOM 3646 N N . THR A 1 472 ? 48.331 18.417 25.219 1.00 42.31 472 THR A N 1
ATOM 3647 C CA . THR A 1 472 ? 47.151 19.208 25.636 1.00 42.31 472 THR A CA 1
ATOM 3648 C C . THR A 1 472 ? 45.802 18.530 25.366 1.00 42.31 472 THR A C 1
ATOM 3650 O O . THR A 1 472 ? 44.774 19.005 25.846 1.00 42.31 472 THR A O 1
ATOM 3653 N N . LYS A 1 473 ? 45.806 17.418 24.624 1.00 41.16 473 LYS A N 1
ATOM 3654 C CA . LYS A 1 473 ? 44.729 16.425 24.489 1.00 41.16 473 LYS A CA 1
ATOM 3655 C C . LYS A 1 473 ? 45.384 15.046 24.343 1.00 41.16 473 LYS A C 1
ATOM 3657 O O . LYS A 1 473 ? 46.581 14.963 24.059 1.00 41.16 473 LYS A O 1
ATOM 3662 N N . PHE A 1 474 ? 44.618 13.962 24.441 1.00 46.59 474 PHE A N 1
ATOM 3663 C CA . PHE A 1 474 ? 45.061 12.629 24.023 1.00 46.59 474 PHE A CA 1
ATOM 3664 C C . PHE A 1 474 ? 43.875 11.673 23.849 1.00 46.59 474 PHE A C 1
ATOM 3666 O O . PHE A 1 474 ? 42.922 11.756 24.608 1.00 46.59 474 PHE A O 1
ATOM 3673 N N . ASN A 1 475 ? 43.959 10.753 22.881 1.00 51.84 475 ASN A N 1
ATOM 3674 C CA . ASN A 1 475 ? 42.952 9.712 22.670 1.00 51.84 475 ASN A CA 1
ATOM 3675 C C . ASN A 1 475 ? 43.428 8.406 23.325 1.00 51.84 475 ASN A C 1
ATOM 3677 O O . ASN A 1 475 ? 44.335 7.749 22.808 1.00 51.84 475 ASN A O 1
ATOM 3681 N N . LEU A 1 476 ? 42.817 8.035 24.453 1.00 48.72 476 LEU A N 1
ATOM 3682 C CA . LEU A 1 476 ? 43.219 6.873 25.260 1.00 48.72 476 LEU A CA 1
ATOM 3683 C C . LEU A 1 476 ? 43.096 5.539 24.503 1.00 48.72 476 LEU A C 1
ATOM 3685 O O . LEU A 1 476 ? 43.920 4.650 24.695 1.00 48.72 476 LEU A O 1
ATOM 3689 N N . ALA A 1 477 ? 42.156 5.429 23.559 1.00 50.44 477 ALA A N 1
ATOM 3690 C CA . ALA A 1 477 ? 41.946 4.237 22.728 1.00 50.44 477 ALA A CA 1
ATOM 3691 C C . ALA A 1 477 ? 43.079 3.938 21.712 1.00 50.44 477 ALA A C 1
ATOM 3693 O O . ALA A 1 477 ? 42.956 3.011 20.910 1.00 50.44 477 ALA A O 1
ATOM 3694 N N . ARG A 1 478 ? 44.181 4.706 21.735 1.00 55.62 478 ARG A N 1
ATOM 3695 C CA . ARG A 1 478 ? 45.430 4.438 20.995 1.00 55.62 478 ARG A CA 1
ATOM 3696 C C . ARG A 1 478 ? 46.588 3.944 21.869 1.00 55.62 478 ARG A C 1
ATOM 3698 O O . ARG A 1 478 ? 47.685 3.760 21.340 1.00 55.62 478 ARG A O 1
ATOM 3705 N N . LEU A 1 479 ? 46.387 3.757 23.175 1.00 59.62 479 LEU A N 1
ATOM 3706 C CA . LEU A 1 479 ? 47.385 3.125 24.044 1.00 59.62 479 LEU A CA 1
ATOM 3707 C C . LEU A 1 479 ? 47.505 1.621 23.749 1.00 59.62 479 LEU A C 1
ATOM 3709 O O . LEU A 1 479 ? 46.531 1.019 23.284 1.00 59.62 479 LEU A O 1
ATOM 3713 N N . PRO A 1 480 ? 48.672 1.008 24.019 1.00 64.31 480 PRO A N 1
ATOM 3714 C CA . PRO A 1 480 ? 48.793 -0.438 24.195 1.00 64.31 480 PRO A CA 1
ATOM 3715 C C . PRO A 1 480 ? 47.776 -0.968 25.221 1.00 64.31 480 PRO A C 1
ATOM 3717 O O . PRO A 1 480 ? 47.534 -0.287 26.221 1.00 64.31 480 PRO A O 1
ATOM 3720 N N . PRO A 1 481 ? 47.175 -2.156 25.014 1.00 66.25 481 PRO A N 1
ATOM 3721 C CA . PRO A 1 481 ? 46.514 -2.873 26.100 1.00 66.25 481 PRO A CA 1
ATOM 3722 C C . PRO A 1 481 ? 47.568 -3.337 27.113 1.00 66.25 481 PRO A C 1
ATOM 3724 O O . PRO A 1 481 ? 48.737 -3.473 26.757 1.00 66.25 481 PRO A O 1
ATOM 3727 N N . THR A 1 482 ? 47.158 -3.643 28.344 1.00 65.50 482 THR A N 1
ATOM 3728 C CA . THR A 1 482 ? 48.059 -4.297 29.304 1.00 65.50 482 THR A CA 1
ATOM 3729 C C . THR A 1 482 ? 48.422 -5.711 28.853 1.00 65.50 482 THR A C 1
ATOM 3731 O O . THR A 1 482 ? 47.644 -6.366 28.146 1.00 65.50 482 THR A O 1
ATOM 3734 N N . THR A 1 483 ? 49.581 -6.198 29.298 1.00 70.06 483 THR A N 1
ATOM 3735 C CA . THR A 1 483 ? 50.078 -7.560 29.056 1.00 70.06 483 THR A CA 1
ATOM 3736 C C . THR A 1 483 ? 48.994 -8.598 29.369 1.00 70.06 483 THR A C 1
ATOM 3738 O O . THR A 1 483 ? 48.582 -9.339 28.478 1.00 70.06 483 THR A O 1
ATOM 3741 N N . ASP A 1 484 ? 48.409 -8.585 30.570 1.00 61.09 484 ASP A N 1
ATOM 3742 C CA . ASP A 1 484 ? 47.352 -9.532 30.963 1.00 61.09 484 ASP A CA 1
ATOM 3743 C C . ASP A 1 484 ? 46.133 -9.488 30.026 1.00 61.09 484 ASP A C 1
ATOM 3745 O O . ASP A 1 484 ? 45.599 -10.527 29.636 1.00 61.09 484 ASP A O 1
ATOM 3749 N N . ALA A 1 485 ? 45.682 -8.295 29.622 1.00 62.50 485 ALA A N 1
ATOM 3750 C CA . ALA A 1 485 ? 44.529 -8.158 28.732 1.00 62.50 485 ALA A CA 1
ATOM 3751 C C . ALA A 1 485 ? 44.817 -8.712 27.323 1.00 62.50 485 ALA A C 1
ATOM 3753 O O . ALA A 1 485 ? 43.946 -9.349 26.718 1.00 62.50 485 ALA A O 1
ATOM 3754 N N . ALA A 1 486 ? 46.038 -8.509 26.821 1.00 67.19 486 ALA A N 1
ATOM 3755 C CA . ALA A 1 486 ? 46.513 -9.070 25.561 1.00 67.19 486 ALA A CA 1
ATOM 3756 C C . ALA A 1 486 ? 46.636 -10.600 25.615 1.00 67.19 486 ALA A C 1
ATOM 3758 O O . ALA A 1 486 ? 46.152 -11.285 24.712 1.00 67.19 486 ALA A O 1
ATOM 3759 N N . GLN A 1 487 ? 47.206 -11.145 26.692 1.00 73.62 487 GLN A N 1
ATOM 3760 C CA . GLN A 1 487 ? 47.366 -12.585 26.895 1.00 73.62 487 GLN A CA 1
ATOM 3761 C C . GLN A 1 487 ? 46.006 -13.306 27.004 1.00 73.62 487 GLN A C 1
ATOM 3763 O O . GLN A 1 487 ? 45.757 -14.272 26.277 1.00 73.62 487 GLN A O 1
ATOM 3768 N N . LEU A 1 488 ? 45.067 -12.780 27.802 1.00 64.12 488 LEU A N 1
ATOM 3769 C CA . LEU A 1 488 ? 43.691 -13.299 27.892 1.00 64.12 488 LEU A CA 1
ATOM 3770 C C . LEU A 1 488 ? 42.955 -13.250 26.535 1.00 64.12 488 LEU A C 1
ATOM 3772 O O . LEU A 1 488 ? 42.114 -14.103 26.238 1.00 64.12 488 LEU A O 1
ATOM 3776 N N . HIS A 1 489 ? 43.229 -12.242 25.698 1.00 66.69 489 HIS A N 1
ATOM 3777 C CA . HIS A 1 489 ? 42.692 -12.174 24.336 1.00 66.69 489 HIS A CA 1
ATOM 3778 C C . HIS A 1 489 ? 43.333 -13.228 23.417 1.00 66.69 489 HIS A C 1
ATOM 3780 O O . HIS A 1 489 ? 42.608 -13.910 22.692 1.00 66.69 489 HIS A O 1
ATOM 3786 N N . ALA A 1 490 ? 44.654 -13.415 23.492 1.00 68.00 490 ALA A N 1
ATOM 3787 C CA . ALA A 1 490 ? 45.391 -14.416 22.724 1.00 68.00 490 ALA A CA 1
ATOM 3788 C C . ALA A 1 490 ? 44.861 -15.841 22.965 1.00 68.00 490 ALA A C 1
ATOM 3790 O O . ALA A 1 490 ? 44.543 -16.540 22.002 1.00 68.00 490 ALA A O 1
ATOM 3791 N N . MET A 1 491 ? 44.666 -16.246 24.228 1.00 70.00 491 MET A N 1
ATOM 3792 C CA . MET A 1 491 ? 44.138 -17.578 24.566 1.00 70.00 491 MET A CA 1
ATOM 3793 C C . MET A 1 491 ? 42.751 -17.845 23.962 1.00 70.00 491 MET A C 1
ATOM 3795 O O . MET A 1 491 ? 42.511 -18.910 23.386 1.00 70.00 491 MET A O 1
ATOM 3799 N N . ARG A 1 492 ? 41.838 -16.867 24.039 1.00 73.56 492 ARG A N 1
ATOM 3800 C CA . ARG A 1 492 ? 40.488 -16.993 23.463 1.00 73.56 492 ARG A CA 1
ATOM 3801 C C . ARG A 1 492 ? 40.512 -17.034 21.937 1.00 73.56 492 ARG A C 1
ATOM 3803 O O . ARG A 1 492 ? 39.813 -17.856 21.348 1.00 73.56 492 ARG A O 1
ATOM 3810 N N . SER A 1 493 ? 41.336 -16.197 21.308 1.00 63.31 493 SER A N 1
ATOM 3811 C CA . SER A 1 493 ? 41.523 -16.187 19.854 1.00 63.31 493 SER A CA 1
ATOM 3812 C C . SER A 1 493 ? 42.120 -17.506 19.347 1.00 63.31 493 SER A C 1
ATOM 3814 O O . SER A 1 493 ? 41.661 -18.023 18.334 1.00 63.31 493 SER A O 1
ATOM 3816 N N . TYR A 1 494 ? 43.064 -18.115 20.075 1.00 67.94 494 TYR A N 1
ATOM 3817 C CA . TYR A 1 494 ? 43.589 -19.445 19.748 1.00 67.94 494 TYR A CA 1
ATOM 3818 C C . TYR A 1 494 ? 42.531 -20.542 19.846 1.00 67.94 494 TYR A C 1
ATOM 3820 O O . TYR A 1 494 ? 42.386 -21.317 18.908 1.00 67.94 494 TYR A O 1
ATOM 3828 N N . ASN A 1 495 ? 41.760 -20.592 20.937 1.00 61.41 495 ASN A N 1
ATOM 3829 C CA . ASN A 1 495 ? 40.665 -21.554 21.077 1.00 61.41 495 ASN A CA 1
ATOM 3830 C C . ASN A 1 495 ? 39.682 -21.445 19.895 1.00 61.41 495 ASN A C 1
ATOM 3832 O O . ASN A 1 495 ? 39.347 -22.444 19.261 1.00 61.41 495 ASN A O 1
ATOM 3836 N N . GLN A 1 496 ? 39.315 -20.216 19.520 1.00 54.72 496 GLN A N 1
ATOM 3837 C CA . GLN A 1 496 ? 38.430 -19.969 18.386 1.00 54.72 496 GLN A CA 1
ATOM 3838 C C . GLN A 1 496 ? 39.033 -20.407 17.035 1.00 54.72 496 GLN A C 1
ATOM 3840 O O . GLN A 1 496 ? 38.321 -21.010 16.231 1.00 54.72 496 GLN A O 1
ATOM 3845 N N . VAL A 1 497 ? 40.329 -20.163 16.799 1.00 52.91 497 VAL A N 1
ATOM 3846 C CA . VAL A 1 497 ? 41.056 -20.633 15.602 1.00 52.91 497 VAL A CA 1
ATOM 3847 C C . VAL A 1 497 ? 41.156 -22.159 15.57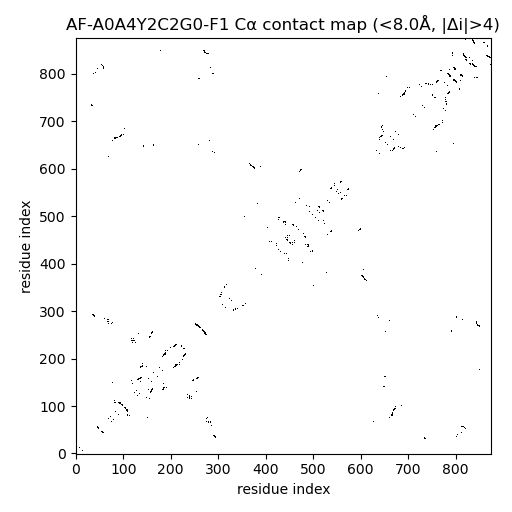0 1.00 52.91 497 VAL A C 1
ATOM 3849 O O . VAL A 1 497 ? 40.941 -22.771 14.528 1.00 52.91 497 VAL A O 1
ATOM 3852 N N . GLN A 1 498 ? 41.428 -22.797 16.706 1.00 64.50 498 GLN A N 1
ATOM 3853 C CA . GLN A 1 498 ? 41.516 -24.252 16.797 1.00 64.50 498 GLN A CA 1
ATOM 3854 C C . GLN A 1 498 ? 40.160 -24.925 16.566 1.00 64.50 498 GLN A C 1
ATOM 3856 O O . GLN A 1 498 ? 40.104 -25.916 15.839 1.00 64.50 498 GLN A O 1
ATOM 3861 N N . ALA A 1 499 ? 39.068 -24.333 17.058 1.00 52.03 499 ALA A N 1
ATOM 3862 C CA . ALA A 1 499 ? 37.712 -24.766 16.736 1.00 52.03 499 ALA A CA 1
ATOM 3863 C C . ALA A 1 499 ? 37.390 -24.633 15.232 1.00 52.03 499 ALA A C 1
ATOM 3865 O O . ALA A 1 499 ? 36.780 -25.540 14.669 1.00 52.03 499 ALA A O 1
ATOM 3866 N N . TRP A 1 500 ? 37.841 -23.565 14.553 1.00 51.38 500 TRP A N 1
ATOM 3867 C CA . TRP A 1 500 ? 37.718 -23.450 13.088 1.00 51.38 500 TRP A CA 1
ATOM 3868 C C . TRP A 1 500 ? 38.504 -24.540 12.349 1.00 51.38 500 TRP A C 1
ATOM 3870 O O . TRP A 1 500 ? 38.015 -25.081 11.364 1.00 51.38 500 TRP A O 1
ATOM 3880 N N . LEU A 1 501 ? 39.684 -24.914 12.851 1.00 47.50 501 LEU A N 1
ATOM 3881 C CA . LEU A 1 501 ? 40.508 -26.013 12.328 1.00 47.50 501 LEU A CA 1
ATOM 3882 C C . LEU A 1 501 ? 39.989 -27.418 12.715 1.00 47.50 501 LEU A C 1
ATOM 3884 O O . LEU A 1 501 ? 40.688 -28.407 12.501 1.00 47.50 501 LEU A O 1
ATOM 3888 N N . GLY A 1 502 ? 38.789 -27.526 13.299 1.00 50.56 502 GLY A N 1
ATOM 3889 C CA . GLY A 1 502 ? 38.168 -28.793 13.703 1.00 50.56 502 GLY A CA 1
ATOM 3890 C C . GLY A 1 502 ? 38.754 -29.433 14.969 1.00 50.56 502 GLY A C 1
ATOM 3891 O O . GLY A 1 502 ? 38.399 -30.562 15.303 1.00 50.56 502 GLY A O 1
ATOM 3892 N N . ASN A 1 503 ? 39.637 -28.736 15.689 1.00 60.41 503 ASN A N 1
ATOM 3893 C CA . ASN A 1 503 ? 40.268 -29.223 16.913 1.00 60.41 503 ASN A CA 1
ATOM 3894 C C . ASN A 1 503 ? 39.468 -28.771 18.141 1.00 60.41 503 ASN A C 1
ATOM 3896 O O . ASN A 1 503 ? 39.579 -27.626 18.577 1.00 60.41 503 ASN A O 1
ATOM 3900 N N . GLU A 1 504 ? 38.698 -29.680 18.740 1.00 69.31 504 GLU A N 1
ATOM 3901 C CA . GLU A 1 504 ? 37.949 -29.392 19.966 1.00 69.31 504 GLU A CA 1
ATOM 3902 C C . GLU A 1 504 ? 38.900 -29.099 21.147 1.00 69.31 504 GLU A C 1
ATOM 3904 O O . GLU A 1 504 ? 39.828 -29.862 21.437 1.00 69.31 504 GLU A O 1
ATOM 3909 N N . LYS A 1 505 ? 38.678 -27.968 21.830 1.00 68.38 505 LYS A N 1
ATOM 3910 C CA . LYS A 1 505 ? 39.447 -27.517 22.998 1.00 68.38 505 LYS A CA 1
ATOM 3911 C C . LYS A 1 505 ? 38.503 -27.225 24.160 1.00 68.38 505 LYS A C 1
ATOM 3913 O O . LYS A 1 505 ? 37.500 -26.544 23.994 1.00 68.38 505 LYS A O 1
ATOM 3918 N N . ASP A 1 506 ? 38.871 -27.692 25.351 1.00 77.25 506 ASP A N 1
ATOM 3919 C CA . ASP A 1 506 ? 38.193 -27.372 26.614 1.00 77.25 506 ASP A CA 1
ATOM 3920 C C . ASP A 1 506 ? 38.261 -25.854 26.894 1.00 77.25 506 ASP A C 1
ATOM 3922 O O . ASP A 1 506 ? 39.354 -25.356 27.194 1.00 77.25 506 ASP A O 1
ATOM 3926 N N . PRO A 1 507 ? 37.144 -25.098 26.828 1.00 69.62 507 PRO A N 1
ATOM 3927 C CA . PRO A 1 507 ? 37.187 -23.641 26.934 1.00 69.62 507 PRO A CA 1
ATOM 3928 C C . PRO A 1 507 ? 37.692 -23.133 28.287 1.00 69.62 507 PRO A C 1
ATOM 3930 O O . PRO A 1 507 ? 38.271 -22.049 28.357 1.00 69.62 507 PRO A O 1
ATOM 3933 N N . LEU A 1 508 ? 37.538 -23.919 29.358 1.00 73.69 508 LEU A N 1
ATOM 3934 C CA . LEU A 1 508 ? 37.963 -23.538 30.710 1.00 73.69 508 LEU A CA 1
ATOM 3935 C C . LEU A 1 508 ? 39.494 -23.437 30.831 1.00 73.69 508 LEU A C 1
ATOM 3937 O O . LEU A 1 508 ? 40.009 -22.730 31.702 1.00 73.69 508 LEU A O 1
ATOM 3941 N N . LYS A 1 509 ? 40.221 -24.100 29.920 1.00 75.94 509 LYS A N 1
ATOM 3942 C CA . LYS A 1 509 ? 41.684 -24.032 29.783 1.00 75.94 509 LYS A CA 1
ATOM 3943 C C . LYS A 1 509 ? 42.172 -22.883 28.889 1.00 75.94 509 LYS A C 1
ATOM 3945 O O . LYS A 1 509 ? 43.372 -22.664 28.821 1.00 75.94 509 LYS A O 1
ATOM 3950 N N . TRP A 1 510 ? 41.265 -22.150 28.238 1.00 74.50 510 TRP A N 1
ATOM 3951 C CA . TRP A 1 510 ? 41.568 -21.060 27.298 1.00 74.50 510 TRP A CA 1
ATOM 3952 C C . TRP A 1 510 ? 40.767 -19.792 27.635 1.00 74.50 510 TRP A C 1
ATOM 3954 O O . TRP A 1 510 ? 40.081 -19.208 26.797 1.00 74.50 510 TRP A O 1
ATOM 3964 N N . ASP A 1 511 ? 40.827 -19.419 28.913 1.00 67.25 511 ASP A N 1
ATOM 3965 C CA . ASP A 1 511 ? 40.256 -18.207 29.514 1.00 67.25 511 ASP A CA 1
ATOM 3966 C C . ASP A 1 511 ? 38.769 -17.938 29.294 1.00 67.25 511 ASP A C 1
ATOM 3968 O O . ASP A 1 511 ? 38.315 -16.788 29.223 1.00 67.25 511 ASP A O 1
ATOM 3972 N N . TRP A 1 512 ? 38.007 -19.028 29.355 1.00 69.12 512 TRP A N 1
ATOM 3973 C CA . TRP A 1 512 ? 36.607 -19.023 29.761 1.00 69.12 512 TRP A CA 1
ATOM 3974 C C . TRP A 1 512 ? 36.452 -19.535 31.201 1.00 69.12 512 TRP A C 1
ATOM 3976 O O . TRP A 1 512 ? 37.327 -20.204 31.751 1.00 69.12 512 TRP A O 1
ATOM 3986 N N . MET A 1 513 ? 35.321 -19.216 31.819 1.00 60.69 513 MET A N 1
ATOM 3987 C CA . MET A 1 513 ? 34.891 -19.704 33.128 1.00 60.69 513 MET A CA 1
ATOM 3988 C C . MET A 1 513 ? 33.393 -20.012 33.095 1.00 60.69 513 MET A C 1
ATOM 3990 O O . MET A 1 513 ? 32.641 -19.362 32.366 1.00 60.69 513 MET A O 1
ATOM 3994 N N . HIS A 1 514 ? 32.942 -20.979 33.893 1.00 55.72 514 HIS A N 1
ATOM 3995 C CA . HIS A 1 514 ? 31.511 -21.226 34.055 1.00 55.72 514 HIS A CA 1
ATOM 3996 C C . HIS A 1 514 ? 30.860 -20.203 34.987 1.00 55.72 514 HIS A C 1
ATOM 3998 O O . HIS A 1 514 ? 31.379 -19.889 36.058 1.00 55.72 514 HIS A O 1
ATOM 4004 N N . THR A 1 515 ? 29.672 -19.755 34.598 1.00 49.75 515 THR A N 1
ATOM 4005 C CA . THR A 1 515 ? 28.730 -18.995 35.425 1.00 49.75 515 THR A CA 1
ATOM 4006 C C . THR A 1 515 ? 27.352 -19.672 35.347 1.00 49.75 515 THR A C 1
ATOM 4008 O O . THR A 1 515 ? 27.128 -20.505 34.463 1.00 49.75 515 THR A O 1
ATOM 4011 N N . PRO A 1 516 ? 26.377 -19.308 36.202 1.00 37.00 516 PRO A N 1
ATOM 4012 C CA . PRO A 1 516 ? 24.997 -19.785 36.065 1.00 37.00 516 PRO A CA 1
ATOM 4013 C C . PRO A 1 516 ? 24.328 -19.428 34.724 1.00 37.00 516 PRO A C 1
ATOM 4015 O O . PRO A 1 516 ? 23.303 -20.011 34.385 1.00 37.00 516 PRO A O 1
ATOM 4018 N N . SER A 1 517 ? 24.896 -18.481 33.970 1.00 35.47 517 SER A N 1
ATOM 4019 C CA . SER A 1 517 ? 24.424 -18.018 32.661 1.00 35.47 517 SER A CA 1
ATOM 4020 C C . SER A 1 517 ? 25.240 -18.551 31.470 1.00 35.47 517 SER A C 1
ATOM 4022 O O . SER A 1 517 ? 24.949 -18.174 30.339 1.00 35.47 517 SER A O 1
ATOM 4024 N N . GLY A 1 518 ? 26.227 -19.437 31.680 1.00 48.94 518 GLY A N 1
ATOM 4025 C CA . GLY A 1 518 ? 26.927 -20.147 30.598 1.00 48.94 518 GLY A CA 1
ATOM 4026 C C . GLY A 1 518 ? 28.450 -20.200 30.749 1.00 48.94 518 GLY A C 1
ATOM 4027 O O . GLY A 1 518 ? 28.977 -20.489 31.825 1.00 48.94 518 GLY A O 1
ATOM 4028 N N . LEU A 1 519 ? 29.161 -19.960 29.643 1.00 46.38 519 LEU A N 1
ATOM 4029 C CA . LEU A 1 519 ? 30.607 -19.728 29.611 1.00 46.38 519 LEU A CA 1
ATOM 4030 C C . LEU A 1 519 ? 30.862 -18.233 29.406 1.00 46.38 519 LEU A C 1
ATOM 4032 O O . LEU A 1 519 ? 30.363 -17.646 28.450 1.00 46.38 519 LEU A O 1
ATOM 4036 N N . PHE A 1 520 ? 31.653 -17.628 30.288 1.00 47.97 520 PHE A N 1
ATOM 4037 C CA . PHE A 1 520 ? 32.037 -16.217 30.222 1.00 47.97 520 PHE A CA 1
ATOM 4038 C C . PHE A 1 520 ? 33.554 -16.083 30.063 1.00 47.97 520 PHE A C 1
ATOM 4040 O O . PHE A 1 520 ? 34.288 -16.903 30.614 1.00 47.97 520 PHE A O 1
ATOM 4047 N N . PRO A 1 521 ? 34.055 -15.067 29.340 1.00 53.00 521 PRO A N 1
ATOM 4048 C CA . PRO A 1 521 ? 35.486 -14.813 29.247 1.00 53.00 521 PRO A CA 1
ATOM 4049 C C . PRO A 1 521 ? 36.026 -14.316 30.595 1.00 53.00 521 PRO A C 1
ATOM 4051 O O . PRO A 1 521 ? 35.435 -13.424 31.210 1.00 53.00 521 PRO A O 1
ATOM 4054 N N . LYS A 1 522 ? 37.176 -14.839 31.036 1.00 57.66 522 LYS A N 1
ATOM 4055 C CA . LYS A 1 522 ? 37.888 -14.284 32.198 1.00 57.66 522 LYS A CA 1
ATOM 4056 C C . LYS A 1 522 ? 38.349 -12.853 31.892 1.00 57.66 522 LYS A C 1
ATOM 4058 O O . LYS A 1 522 ? 38.841 -12.571 30.792 1.00 57.66 522 LYS A O 1
ATOM 4063 N N . LYS A 1 523 ? 38.191 -11.958 32.866 1.00 55.53 523 LYS A N 1
ATOM 4064 C CA . LYS A 1 523 ? 38.686 -10.574 32.825 1.00 55.53 523 LYS A CA 1
ATOM 4065 C C . LYS A 1 523 ? 40.073 -10.501 33.474 1.00 55.53 523 LYS A C 1
ATOM 4067 O O . LYS A 1 523 ? 40.427 -11.396 34.233 1.00 55.53 523 LYS A O 1
ATOM 4072 N N . SER A 1 524 ? 40.830 -9.445 33.181 1.00 60.56 524 SER A N 1
ATOM 4073 C CA . SER A 1 524 ? 41.998 -9.098 33.999 1.00 60.56 524 SER A CA 1
ATOM 4074 C C . SER A 1 524 ? 41.530 -8.457 35.307 1.00 60.56 524 SER A C 1
ATOM 4076 O O . SER A 1 524 ? 40.519 -7.751 35.314 1.00 60.56 524 SER A O 1
ATOM 4078 N N . GLU A 1 525 ? 42.270 -8.707 36.384 1.00 51.47 525 GLU A N 1
ATOM 4079 C CA . GLU A 1 525 ? 42.076 -8.095 37.706 1.00 51.47 525 GLU A CA 1
ATOM 4080 C C . GLU A 1 525 ? 43.084 -6.956 37.972 1.00 51.47 525 GLU A C 1
ATOM 4082 O O . GLU A 1 525 ? 43.018 -6.315 39.015 1.00 51.47 525 GLU A O 1
ATOM 4087 N N . LYS A 1 526 ? 44.006 -6.678 37.033 1.00 51.47 526 LYS A N 1
ATOM 4088 C CA . LYS A 1 526 ? 44.942 -5.543 37.113 1.00 51.47 526 LYS A CA 1
ATOM 4089 C C . LYS A 1 526 ? 44.311 -4.250 36.596 1.00 51.47 526 LYS A C 1
ATOM 4091 O O . LYS A 1 526 ? 43.697 -4.240 35.526 1.00 51.47 526 LYS A O 1
ATOM 4096 N N . ASP A 1 527 ? 44.558 -3.150 37.302 1.00 49.00 527 ASP A N 1
ATOM 4097 C CA . ASP A 1 527 ? 44.153 -1.810 36.874 1.00 49.00 527 ASP A CA 1
ATOM 4098 C C . ASP A 1 527 ? 44.860 -1.356 35.582 1.00 49.00 527 ASP A C 1
ATOM 4100 O O . ASP A 1 527 ? 46.039 -1.654 35.372 1.00 49.00 527 ASP A O 1
ATOM 4104 N N . PRO A 1 528 ? 44.176 -0.598 34.703 1.00 47.75 528 PRO A N 1
ATOM 4105 C CA . PRO A 1 528 ? 44.687 -0.265 33.374 1.00 47.75 528 PRO A CA 1
ATOM 4106 C C . PRO A 1 528 ? 45.754 0.845 33.347 1.00 47.75 528 PRO A C 1
ATOM 4108 O O . PRO A 1 528 ? 46.305 1.118 32.283 1.00 47.75 528 PRO A O 1
ATOM 4111 N N . THR A 1 529 ? 46.027 1.545 34.455 1.00 49.44 529 THR A N 1
ATOM 4112 C CA . THR A 1 529 ? 47.067 2.592 34.556 1.00 49.44 529 THR A CA 1
ATOM 4113 C C . THR A 1 529 ? 47.424 2.849 36.033 1.00 49.44 529 THR A C 1
ATOM 4115 O O . THR A 1 529 ? 46.506 2.936 36.845 1.00 49.44 529 THR A O 1
ATOM 4118 N N . PRO A 1 530 ? 48.712 3.031 36.402 1.00 47.47 530 PRO A N 1
ATOM 4119 C CA . PRO A 1 530 ? 49.117 3.368 37.771 1.00 47.47 530 PRO A CA 1
ATOM 4120 C C . PRO A 1 530 ? 48.522 4.686 38.292 1.00 47.47 530 PRO A C 1
ATOM 4122 O O . PRO A 1 530 ? 48.527 5.702 37.594 1.00 47.47 530 PRO A O 1
ATOM 4125 N N . GLU A 1 531 ? 48.093 4.704 39.556 1.00 42.69 531 GLU A N 1
ATOM 4126 C CA . GLU A 1 531 ? 47.400 5.847 40.174 1.00 42.69 531 GLU A CA 1
ATOM 4127 C C . GLU A 1 531 ? 48.219 7.156 40.144 1.00 42.69 531 GLU A C 1
ATOM 4129 O O . GLU A 1 531 ? 47.670 8.238 39.930 1.00 42.69 531 GLU A O 1
ATOM 4134 N N . SER A 1 532 ? 49.548 7.069 40.258 1.00 43.34 532 SER A N 1
ATOM 4135 C CA . SER A 1 532 ? 50.460 8.221 40.186 1.00 43.34 532 SER A CA 1
ATOM 4136 C C . SER A 1 532 ? 50.434 8.955 38.835 1.00 43.34 532 SER A C 1
ATOM 4138 O O . SER A 1 532 ? 50.679 10.163 38.789 1.00 43.34 532 SER A O 1
ATOM 4140 N N . LEU A 1 533 ? 50.092 8.266 37.738 1.00 46.91 533 LEU A N 1
ATOM 4141 C CA . LEU A 1 533 ? 49.915 8.882 36.417 1.00 46.91 533 LEU A CA 1
ATOM 4142 C C . LEU A 1 533 ? 48.569 9.605 36.288 1.00 46.91 533 LEU A C 1
ATOM 4144 O O . LEU A 1 533 ? 48.508 10.660 35.654 1.00 46.91 533 LEU A O 1
ATOM 4148 N N . LEU A 1 534 ? 47.512 9.091 36.926 1.00 45.59 534 LEU A N 1
ATOM 4149 C CA . LEU A 1 534 ? 46.165 9.681 36.887 1.00 45.59 534 LEU A CA 1
ATOM 4150 C C . LEU A 1 534 ? 46.103 11.071 37.551 1.00 45.59 534 LEU A C 1
ATOM 4152 O O . LEU A 1 534 ? 45.210 11.864 37.257 1.00 45.59 534 LEU A O 1
ATOM 4156 N N . GLN A 1 535 ? 47.074 11.399 38.407 1.00 44.50 535 GLN A N 1
ATOM 4157 C CA . GLN A 1 535 ? 47.155 12.679 39.122 1.00 44.50 535 GLN A CA 1
ATOM 4158 C C . GLN A 1 535 ? 47.863 13.803 38.325 1.00 44.50 535 GLN A C 1
ATOM 4160 O O . GLN A 1 535 ? 47.961 14.936 38.804 1.00 44.50 535 GLN A O 1
ATOM 4165 N N . CYS A 1 536 ? 48.349 13.538 37.104 1.00 46.47 536 CYS A N 1
ATOM 4166 C CA . CYS A 1 536 ? 49.123 14.497 36.303 1.00 46.47 536 CYS A CA 1
ATOM 4167 C C . CYS A 1 536 ? 48.319 15.140 35.155 1.00 46.47 536 CYS A C 1
ATOM 4169 O O . CYS A 1 536 ? 47.987 14.488 34.171 1.00 46.47 536 CYS A O 1
ATOM 4171 N N . ILE A 1 537 ? 48.096 16.462 35.225 1.00 49.25 537 ILE A N 1
ATOM 4172 C CA . ILE A 1 537 ? 47.400 17.252 34.185 1.00 49.25 537 ILE A CA 1
ATOM 4173 C C . ILE A 1 537 ? 48.177 18.504 33.737 1.00 49.25 537 ILE A C 1
ATOM 4175 O O . ILE A 1 537 ? 48.914 19.121 34.515 1.00 49.25 537 ILE A O 1
ATOM 4179 N N . SER A 1 538 ? 47.974 18.924 32.481 1.00 45.00 538 SER A N 1
ATOM 4180 C CA . SER A 1 538 ? 48.547 20.152 31.906 1.00 45.00 538 SER A CA 1
ATOM 4181 C C . SER A 1 538 ? 47.684 21.393 32.196 1.00 45.00 538 SER A C 1
ATOM 4183 O O . SER A 1 538 ? 46.503 21.409 31.850 1.00 45.00 538 SER A O 1
ATOM 4185 N N . CYS A 1 539 ? 48.249 22.476 32.752 1.00 51.38 539 CYS A N 1
ATOM 4186 C CA . CYS A 1 539 ? 47.507 23.741 32.888 1.00 51.38 539 CYS A CA 1
ATOM 4187 C C . CYS A 1 539 ? 47.539 24.584 31.601 1.00 51.38 539 CYS A C 1
ATOM 4189 O O . CYS A 1 539 ? 48.602 24.854 31.049 1.00 51.38 539 CYS A O 1
ATOM 4191 N N . THR A 1 540 ? 46.395 25.165 31.231 1.00 49.97 540 THR A N 1
ATOM 4192 C CA . THR A 1 540 ? 46.244 26.205 30.189 1.00 49.97 540 THR A CA 1
ATOM 4193 C C . THR A 1 540 ? 46.659 27.622 30.648 1.00 49.97 540 THR A C 1
ATOM 4195 O O . THR A 1 540 ? 46.340 28.627 30.007 1.00 49.97 540 THR A O 1
ATOM 4198 N N . CYS A 1 541 ? 47.373 27.715 31.773 1.00 57.50 541 CYS A N 1
ATOM 4199 C CA . CYS A 1 541 ? 47.857 28.922 32.443 1.00 57.50 541 CYS A CA 1
ATOM 4200 C C . CYS A 1 541 ? 48.740 29.783 31.506 1.00 57.50 541 CYS A C 1
ATOM 4202 O O . CYS A 1 541 ? 49.867 29.396 31.239 1.00 57.50 541 CYS A O 1
ATOM 4204 N N . ARG A 1 542 ? 48.294 30.960 31.025 1.00 54.56 542 ARG A N 1
ATOM 4205 C CA . ARG A 1 542 ? 49.047 31.723 29.989 1.00 54.56 542 ARG A CA 1
ATOM 4206 C C . ARG A 1 542 ? 50.109 32.718 30.494 1.00 54.56 542 ARG A C 1
ATOM 4208 O O . ARG A 1 542 ? 51.072 32.969 29.777 1.00 54.56 542 ARG A O 1
ATOM 4215 N N . LYS A 1 543 ? 49.951 33.310 31.686 1.00 55.50 543 LYS A N 1
ATOM 4216 C CA . LYS A 1 543 ? 50.954 34.182 32.345 1.00 55.50 543 LYS A CA 1
ATOM 4217 C C . LYS A 1 543 ? 50.762 34.177 33.867 1.00 55.50 543 LYS A C 1
ATOM 4219 O O . LYS A 1 543 ? 49.933 34.926 34.377 1.00 55.50 543 LYS A O 1
ATOM 4224 N N . GLY A 1 544 ? 51.557 33.374 34.577 1.00 58.56 544 GLY A N 1
ATOM 4225 C CA . GLY A 1 544 ? 51.551 33.300 36.042 1.00 58.56 544 GLY A CA 1
ATOM 4226 C C . GLY A 1 544 ? 50.308 32.626 36.642 1.00 58.56 544 GLY A C 1
ATOM 4227 O O . GLY A 1 544 ? 49.254 32.520 36.015 1.00 58.56 544 GLY A O 1
ATOM 4228 N N . CYS A 1 545 ? 50.434 32.162 37.885 1.00 63.09 545 CYS A N 1
ATOM 4229 C CA . CYS A 1 545 ? 49.361 31.475 38.604 1.00 63.09 545 CYS A CA 1
ATOM 4230 C C . CYS A 1 545 ? 48.568 32.458 39.474 1.00 63.09 545 CYS A C 1
ATOM 4232 O O . CYS A 1 545 ? 48.910 32.682 40.629 1.00 63.09 545 CYS A O 1
ATOM 4234 N N . THR A 1 546 ? 47.499 33.028 38.920 1.00 62.44 546 THR A N 1
ATOM 4235 C CA . THR A 1 546 ? 46.574 33.932 39.630 1.00 62.44 546 THR A CA 1
ATOM 4236 C C . THR A 1 546 ? 45.287 33.205 40.054 1.00 62.44 546 THR A C 1
ATOM 4238 O O . THR A 1 546 ? 45.137 32.002 39.830 1.00 62.44 546 THR A O 1
ATOM 4241 N N . ASN A 1 547 ? 44.310 33.935 40.604 1.00 61.75 547 ASN A N 1
ATOM 4242 C CA . ASN A 1 547 ? 42.986 33.423 41.006 1.00 61.75 547 ASN A CA 1
ATOM 4243 C C . ASN A 1 547 ? 42.179 32.779 39.851 1.00 61.75 547 ASN A C 1
ATOM 4245 O O . ASN A 1 547 ? 41.148 32.149 40.081 1.00 61.75 547 ASN A O 1
ATOM 4249 N N . ALA A 1 548 ? 42.633 32.915 38.600 1.00 56.66 548 ALA A N 1
ATOM 4250 C CA . ALA A 1 548 ? 42.065 32.229 37.442 1.00 56.66 548 ALA A CA 1
ATOM 4251 C C . ALA A 1 548 ? 42.584 30.785 37.239 1.00 56.66 548 ALA A C 1
ATOM 4253 O O . ALA A 1 548 ? 42.057 30.094 36.370 1.00 56.66 548 ALA A O 1
ATOM 4254 N N . CYS A 1 549 ? 43.590 30.333 38.002 1.00 62.88 549 CYS A N 1
ATOM 4255 C CA . CYS A 1 549 ? 44.275 29.046 37.821 1.00 62.88 549 CYS A CA 1
ATOM 4256 C C . CYS A 1 549 ? 43.321 27.836 37.813 1.00 62.88 549 CYS A C 1
ATOM 4258 O O . CYS A 1 549 ? 42.625 27.581 38.797 1.00 62.88 549 CYS A O 1
ATOM 4260 N N . GLY A 1 550 ? 43.347 27.063 36.718 1.00 58.00 550 GLY A N 1
ATOM 4261 C CA . GLY A 1 550 ? 42.500 25.883 36.519 1.00 58.00 550 GLY A CA 1
ATOM 4262 C C . GLY A 1 550 ? 42.699 24.813 37.593 1.00 58.00 550 GLY A C 1
ATOM 4263 O O . GLY A 1 550 ? 41.727 24.417 38.224 1.00 58.00 550 GLY A O 1
ATOM 4264 N N . CYS A 1 551 ? 43.949 24.432 37.887 1.00 61.53 551 CYS A N 1
ATOM 4265 C CA . CYS A 1 551 ? 44.267 23.434 38.917 1.00 61.53 551 CYS A CA 1
ATOM 4266 C C . CYS A 1 551 ? 43.659 23.812 40.279 1.00 61.53 551 CYS A C 1
ATOM 4268 O O . CYS A 1 551 ? 42.953 23.012 40.883 1.00 61.53 551 CYS A O 1
ATOM 4270 N N . ARG A 1 552 ? 43.826 25.075 40.715 1.00 61.50 552 ARG A N 1
ATOM 4271 C CA . ARG A 1 552 ? 43.272 25.552 41.997 1.00 61.50 552 ARG A CA 1
ATOM 4272 C C . ARG A 1 552 ? 41.734 25.576 41.998 1.00 61.50 552 ARG A C 1
ATOM 4274 O O . ARG A 1 552 ? 41.138 25.321 43.036 1.00 61.50 552 ARG A O 1
ATOM 4281 N N . LYS A 1 553 ? 41.088 25.854 40.858 1.00 58.41 553 LYS A N 1
ATOM 4282 C CA . LYS A 1 553 ? 39.619 25.780 40.714 1.00 58.41 553 LYS A CA 1
ATOM 4283 C C . LYS A 1 553 ? 39.082 24.345 40.704 1.00 58.41 553 LYS A C 1
ATOM 4285 O O . LYS A 1 553 ? 37.964 24.137 41.151 1.00 58.41 553 LYS A O 1
ATOM 4290 N N . ALA A 1 554 ? 39.874 23.389 40.224 1.00 55.22 554 ALA A N 1
ATOM 4291 C CA . ALA A 1 554 ? 39.561 21.960 40.235 1.00 55.22 554 ALA A CA 1
ATOM 4292 C C . ALA A 1 554 ? 39.919 21.260 41.565 1.00 55.22 554 ALA A C 1
ATOM 4294 O O . ALA A 1 554 ? 39.746 20.054 41.677 1.00 55.22 554 ALA A O 1
ATOM 4295 N N . GLY A 1 555 ? 40.447 21.985 42.561 1.00 55.25 555 GLY A N 1
ATOM 4296 C CA . GLY A 1 555 ? 40.888 21.411 43.841 1.00 55.25 555 GLY A CA 1
ATOM 4297 C C . GLY A 1 555 ? 42.223 20.652 43.790 1.00 55.25 555 GLY A C 1
ATOM 4298 O O . GLY A 1 555 ? 42.611 20.050 44.784 1.00 55.25 555 GLY A O 1
ATOM 4299 N N . LEU A 1 556 ? 42.942 20.699 42.665 1.00 59.53 556 LEU A N 1
ATOM 4300 C CA . LEU A 1 556 ? 44.161 19.925 42.410 1.00 59.53 556 LEU A CA 1
ATOM 4301 C C . LEU A 1 556 ? 45.434 20.766 42.586 1.00 59.53 556 LEU A C 1
ATOM 4303 O O . LEU A 1 556 ? 45.454 21.973 42.316 1.00 59.53 556 LEU A O 1
ATOM 4307 N N . HIS A 1 557 ? 46.530 20.125 42.991 1.00 58.03 557 HIS A N 1
ATOM 4308 C CA . HIS A 1 557 ? 47.840 20.770 43.104 1.00 58.03 557 HIS A CA 1
ATOM 4309 C C . HIS A 1 557 ? 48.483 21.072 41.734 1.00 58.03 557 HIS A C 1
ATOM 4311 O O . HIS A 1 557 ? 48.248 20.387 40.741 1.00 58.03 557 HIS A O 1
ATOM 4317 N N . CYS A 1 558 ? 49.322 22.112 41.658 1.00 60.50 558 CYS A N 1
ATOM 4318 C CA . CYS A 1 558 ? 50.007 22.496 40.419 1.00 60.50 558 CYS A CA 1
ATOM 4319 C C . CYS A 1 558 ? 51.289 21.673 40.193 1.00 60.50 558 CYS A C 1
ATOM 4321 O O . CYS A 1 558 ? 52.294 21.869 40.886 1.00 60.50 558 CYS A O 1
ATOM 4323 N N . SER A 1 559 ? 51.265 20.806 39.178 1.00 58.62 559 SER A N 1
ATOM 4324 C CA . SER A 1 559 ? 52.399 19.983 38.733 1.00 58.62 559 SER A CA 1
ATOM 4325 C C . SER A 1 559 ? 53.540 20.804 38.097 1.00 58.62 559 SER A C 1
ATOM 4327 O O . SER A 1 559 ? 53.393 21.988 37.772 1.00 58.62 559 SER A O 1
ATOM 4329 N N . LEU A 1 560 ? 54.697 20.158 37.893 1.00 50.69 560 LEU A N 1
ATOM 4330 C CA . LEU A 1 560 ? 55.866 20.739 37.209 1.00 50.69 560 LEU A CA 1
ATOM 4331 C C . LEU A 1 560 ? 55.673 20.941 35.694 1.00 50.69 560 LEU A C 1
ATOM 4333 O O . LEU A 1 560 ? 56.398 21.729 35.094 1.00 50.69 560 LEU A O 1
ATOM 4337 N N . LEU A 1 561 ? 54.687 20.283 35.075 1.00 49.69 561 LEU A N 1
ATOM 4338 C CA . LEU A 1 561 ? 54.451 20.328 33.622 1.00 49.69 561 LEU A CA 1
ATOM 4339 C C . LEU A 1 561 ? 53.912 21.691 33.133 1.00 49.69 561 LEU A C 1
ATOM 4341 O O . LEU A 1 561 ? 53.900 21.981 31.936 1.00 49.69 561 LEU A O 1
ATOM 4345 N N . CYS A 1 562 ? 53.486 22.568 34.047 1.00 53.59 562 CYS A N 1
ATOM 4346 C CA . CYS A 1 562 ? 53.008 23.908 33.719 1.00 53.59 562 CYS A CA 1
ATOM 4347 C C . CYS A 1 562 ? 54.169 24.876 33.399 1.00 53.59 562 CYS A C 1
ATOM 4349 O O . CYS A 1 562 ? 54.638 25.600 34.281 1.00 53.59 562 CYS A O 1
ATOM 4351 N N . LYS A 1 563 ? 54.539 24.988 32.109 1.00 50.56 563 LYS A N 1
ATOM 4352 C CA . LYS A 1 563 ? 55.578 25.898 31.551 1.00 50.56 563 LYS A CA 1
ATOM 4353 C C . LYS A 1 563 ? 55.450 27.396 31.924 1.00 50.56 563 LYS A C 1
ATOM 4355 O O . LYS A 1 563 ? 56.337 28.184 31.609 1.00 50.56 563 LYS A O 1
ATOM 4360 N N . HIS A 1 564 ? 54.368 27.808 32.587 1.00 54.00 564 HIS A N 1
ATOM 4361 C CA . HIS A 1 564 ? 54.093 29.193 32.996 1.00 54.00 564 HIS A CA 1
ATOM 4362 C C . HIS A 1 564 ? 53.938 29.393 34.520 1.00 54.00 564 HIS A C 1
ATOM 4364 O O . HIS A 1 564 ? 53.601 30.496 34.961 1.00 54.00 564 HIS A O 1
ATOM 4370 N N . CYS A 1 565 ? 54.186 28.358 35.337 1.00 57.09 565 CYS A N 1
ATOM 4371 C CA . CYS A 1 565 ? 54.181 28.453 36.800 1.00 57.09 565 CYS A CA 1
ATOM 4372 C C . CYS A 1 565 ? 55.598 28.727 37.329 1.00 57.09 565 CYS A C 1
ATOM 4374 O O . CYS A 1 565 ? 56.417 27.822 37.439 1.00 57.09 565 CYS A O 1
ATOM 4376 N N . ILE A 1 566 ? 55.883 29.973 37.719 1.00 56.75 566 ILE A N 1
ATOM 4377 C CA . ILE A 1 566 ? 57.221 30.393 38.193 1.00 56.75 566 ILE A CA 1
ATOM 4378 C C . ILE A 1 566 ? 57.562 29.912 39.624 1.00 56.75 566 ILE A C 1
ATOM 4380 O O . ILE A 1 566 ? 58.594 30.292 40.168 1.00 56.75 566 ILE A O 1
ATOM 4384 N N . ARG A 1 567 ? 56.677 29.122 40.259 1.00 53.59 567 ARG A N 1
ATOM 4385 C CA . ARG A 1 567 ? 56.669 28.659 41.670 1.00 53.59 567 ARG A CA 1
ATOM 4386 C C . ARG A 1 567 ? 56.723 29.740 42.770 1.00 53.59 567 ARG A C 1
ATOM 4388 O O . ARG A 1 567 ? 55.982 29.615 43.734 1.00 53.59 567 ARG A O 1
ATOM 4395 N N . GLN A 1 568 ? 57.467 30.835 42.607 1.00 54.31 568 GLN A N 1
ATOM 4396 C CA . GLN A 1 568 ? 57.641 31.923 43.590 1.00 54.31 568 GLN A CA 1
ATOM 4397 C C . GLN A 1 568 ? 56.353 32.677 43.979 1.00 54.31 568 GLN A C 1
ATOM 4399 O O . GLN A 1 568 ? 56.337 33.389 44.977 1.00 54.31 568 GLN A O 1
ATOM 4404 N N . SER A 1 569 ? 55.283 32.557 43.189 1.00 54.16 569 SER A N 1
ATOM 4405 C CA . SER A 1 569 ? 54.002 33.258 43.405 1.00 54.16 569 SER A CA 1
ATOM 4406 C C . SER A 1 569 ? 52.797 32.312 43.393 1.00 54.16 569 SER A C 1
ATOM 4408 O O . SER A 1 569 ? 51.667 32.757 43.214 1.00 54.16 569 SER A O 1
ATOM 4410 N N . CYS A 1 570 ? 53.020 30.998 43.502 1.00 61.31 570 CYS A N 1
ATOM 4411 C CA . CYS A 1 570 ? 51.953 30.003 43.473 1.00 61.31 570 CYS A CA 1
ATOM 4412 C C . CYS A 1 570 ? 51.803 29.356 44.851 1.00 61.31 570 CYS A C 1
ATOM 4414 O O . CYS A 1 570 ? 52.669 28.602 45.274 1.00 61.31 570 CYS A O 1
ATOM 4416 N N . GLU A 1 571 ? 50.679 29.611 45.519 1.00 63.22 571 GLU A N 1
ATOM 4417 C CA . GLU A 1 571 ? 50.354 29.060 46.849 1.00 63.22 571 GLU A CA 1
ATOM 4418 C C . GLU A 1 571 ? 49.796 27.623 46.784 1.00 63.22 571 GLU A C 1
ATOM 4420 O O . GLU A 1 571 ? 49.370 27.079 47.795 1.00 63.22 571 GLU A O 1
ATOM 4425 N N . ASN A 1 572 ? 49.745 27.018 45.592 1.00 66.25 572 ASN A N 1
ATOM 4426 C CA . ASN A 1 572 ? 49.237 25.661 45.370 1.00 66.25 572 ASN A CA 1
ATOM 4427 C C . ASN A 1 572 ? 50.195 24.810 44.500 1.00 66.25 572 ASN A C 1
ATOM 4429 O O . ASN A 1 572 ? 49.775 24.307 43.454 1.00 66.25 572 ASN A O 1
ATOM 4433 N N . PRO A 1 573 ? 51.495 24.690 44.839 1.00 64.12 573 PRO A N 1
ATOM 4434 C CA . PRO A 1 573 ? 52.398 23.769 44.161 1.00 64.12 573 PRO A CA 1
ATOM 4435 C C . PRO A 1 573 ? 52.140 22.330 44.629 1.00 64.12 573 PRO A C 1
ATOM 4437 O O . PRO A 1 573 ? 51.745 22.101 45.768 1.00 64.12 573 PRO A O 1
ATOM 4440 N N . MET A 1 574 ? 52.417 21.354 43.769 1.00 60.16 574 MET A N 1
ATOM 4441 C CA . MET A 1 574 ? 52.462 19.946 44.170 1.00 60.16 574 MET A CA 1
ATOM 4442 C C . MET A 1 574 ? 53.598 19.708 45.180 1.00 60.16 574 MET A C 1
ATOM 4444 O O . MET A 1 574 ? 54.730 20.131 44.897 1.00 60.16 574 MET A O 1
ATOM 4448 N N . PRO A 1 575 ? 53.336 19.042 46.325 1.00 51.34 575 PRO A N 1
ATOM 4449 C CA . PRO A 1 575 ? 54.390 18.530 47.193 1.00 51.34 575 PRO A CA 1
ATOM 4450 C C . PRO A 1 575 ? 55.320 17.627 46.382 1.00 51.34 575 PRO A C 1
ATOM 4452 O O . PRO A 1 575 ? 54.856 16.768 45.635 1.00 51.34 575 PRO A O 1
ATOM 4455 N N . VAL A 1 576 ? 56.630 17.834 46.497 1.00 46.22 576 VAL A N 1
ATOM 4456 C CA . VAL A 1 576 ? 57.610 16.942 45.869 1.00 46.22 576 VAL A CA 1
ATOM 4457 C C . VAL A 1 576 ? 58.002 15.904 46.910 1.00 46.22 576 VAL A C 1
ATOM 4459 O O . VAL A 1 576 ? 58.813 16.191 47.788 1.00 46.22 576 VAL A O 1
ATOM 4462 N N . ILE A 1 577 ? 57.397 14.723 46.820 1.00 38.62 577 ILE A N 1
ATOM 4463 C CA . ILE A 1 577 ? 57.870 13.536 47.529 1.00 38.62 577 ILE A CA 1
ATOM 4464 C C . ILE A 1 577 ? 59.008 12.959 46.680 1.00 38.62 577 ILE A C 1
ATOM 4466 O O . ILE A 1 577 ? 58.806 12.634 45.511 1.00 38.62 577 ILE A O 1
ATOM 4470 N N . LEU A 1 578 ? 60.217 12.928 47.244 1.00 34.31 578 LEU A N 1
ATOM 4471 C CA . LEU A 1 578 ? 61.385 12.270 46.658 1.00 34.31 578 LEU A CA 1
ATOM 4472 C C . LEU A 1 578 ? 61.610 10.956 47.403 1.00 34.31 578 LEU A C 1
ATOM 4474 O O . LEU A 1 578 ? 62.470 10.878 48.282 1.00 34.31 578 LEU A O 1
ATOM 4478 N N . ASP A 1 579 ? 60.823 9.944 47.051 1.00 31.30 579 ASP A N 1
ATOM 4479 C CA . ASP A 1 579 ? 61.106 8.575 47.464 1.00 31.30 579 ASP A CA 1
ATOM 4480 C C . ASP A 1 579 ? 62.270 8.067 46.605 1.00 31.30 579 ASP A C 1
ATOM 4482 O O . ASP A 1 579 ? 62.114 7.720 45.434 1.00 31.30 579 ASP A O 1
ATOM 4486 N N . ASN A 1 580 ? 63.473 8.132 47.175 1.00 33.66 580 ASN A N 1
ATOM 4487 C CA . ASN A 1 580 ? 64.676 7.568 46.571 1.00 33.66 580 ASN A CA 1
ATOM 4488 C C . ASN A 1 580 ? 64.675 6.050 46.778 1.00 33.66 580 ASN A C 1
ATOM 4490 O O . ASN A 1 580 ? 64.445 5.622 47.905 1.00 33.66 580 ASN A O 1
ATOM 4494 N N . GLU A 1 581 ? 65.062 5.276 45.761 1.00 32.69 581 GLU A N 1
ATOM 4495 C CA . GLU A 1 581 ? 66.213 4.355 45.833 1.00 32.69 581 GLU A CA 1
ATOM 4496 C C . GLU A 1 581 ? 66.480 3.666 44.476 1.00 32.69 581 GLU A C 1
ATOM 4498 O O . GLU A 1 581 ? 65.556 3.183 43.832 1.00 32.69 581 GLU A O 1
ATOM 4503 N N . SER A 1 582 ? 67.766 3.591 44.088 1.00 29.89 582 SER A N 1
ATOM 4504 C CA . SER A 1 582 ? 68.356 2.888 42.918 1.00 29.89 582 SER A CA 1
ATOM 4505 C C . SER A 1 582 ? 67.875 3.275 41.493 1.00 29.89 582 SER A C 1
ATOM 4507 O O . SER A 1 582 ? 66.690 3.436 41.239 1.00 29.89 582 SER A O 1
ATOM 4509 N N . GLU A 1 583 ? 68.737 3.420 40.478 1.00 30.22 583 GLU A N 1
ATOM 4510 C CA . GLU A 1 583 ? 70.207 3.569 40.456 1.00 30.22 583 GLU A CA 1
ATOM 4511 C C . GLU A 1 583 ? 70.639 4.396 39.213 1.00 30.22 583 GLU A C 1
ATOM 4513 O O . GLU A 1 583 ? 69.799 4.785 38.401 1.00 30.22 583 GLU A O 1
ATOM 4518 N N . GLU A 1 584 ? 71.921 4.759 39.092 1.00 29.91 584 GLU A N 1
ATOM 4519 C CA . GLU A 1 584 ? 72.397 5.784 38.139 1.00 29.91 584 GLU A CA 1
ATOM 4520 C C . GLU A 1 584 ? 72.561 5.289 36.681 1.00 29.91 584 GLU A C 1
ATOM 4522 O O . GLU A 1 584 ? 73.185 4.257 36.438 1.00 29.91 584 GLU A O 1
ATOM 4527 N N . GLY A 1 585 ? 72.109 6.076 35.689 1.00 30.88 585 GLY A N 1
ATOM 4528 C CA . GLY A 1 585 ? 72.417 5.835 34.267 1.00 30.88 585 GLY A CA 1
ATOM 4529 C C . GLY A 1 585 ? 71.757 6.797 33.261 1.00 30.88 585 GLY A C 1
ATOM 4530 O O . GLY A 1 585 ? 70.541 6.817 33.129 1.00 30.88 585 GLY A O 1
ATOM 4531 N N . ASP A 1 586 ? 72.580 7.569 32.542 1.00 25.89 586 ASP A N 1
ATOM 4532 C CA . ASP A 1 586 ? 72.327 8.299 31.280 1.00 25.89 586 ASP A CA 1
ATOM 4533 C C . ASP A 1 586 ? 70.975 9.012 31.034 1.00 25.89 586 ASP A C 1
ATOM 4535 O O . ASP A 1 586 ? 70.010 8.452 30.513 1.00 25.89 586 ASP A O 1
ATOM 4539 N N . ALA A 1 587 ? 70.979 10.342 31.209 1.00 26.25 587 ALA A N 1
ATOM 4540 C CA . ALA A 1 587 ? 69.930 11.247 30.728 1.00 26.25 587 ALA A CA 1
ATOM 4541 C C . ALA A 1 587 ? 70.458 12.268 29.689 1.00 26.25 587 ALA A C 1
ATOM 4543 O O . ALA A 1 587 ? 71.239 13.156 30.044 1.00 26.25 587 ALA A O 1
ATOM 4544 N N . PRO A 1 588 ? 69.996 12.221 28.422 1.00 26.52 588 PRO A N 1
ATOM 4545 C CA . PRO A 1 588 ? 70.160 13.310 27.452 1.00 26.52 588 PRO A CA 1
ATOM 4546 C C . PRO A 1 588 ? 69.018 14.346 27.517 1.00 26.52 588 PRO A C 1
ATOM 4548 O O . PRO A 1 588 ? 67.868 14.021 27.808 1.00 26.52 588 PRO A O 1
ATOM 4551 N N . ALA A 1 589 ? 69.327 15.607 27.202 1.00 25.78 589 ALA A N 1
ATOM 4552 C CA . ALA A 1 589 ? 68.378 16.730 27.208 1.00 25.78 589 ALA A CA 1
ATOM 4553 C C . ALA A 1 589 ? 67.505 16.809 25.919 1.00 25.78 589 ALA A C 1
ATOM 4555 O O . ALA A 1 589 ? 67.858 16.197 24.910 1.00 25.78 589 ALA A O 1
ATOM 4556 N N . PRO A 1 590 ? 66.366 17.542 25.921 1.00 33.56 590 PRO A N 1
ATOM 4557 C CA . PRO A 1 590 ? 65.325 17.411 24.892 1.00 33.56 590 PRO A CA 1
ATOM 4558 C C . PRO A 1 590 ? 65.427 18.397 23.712 1.00 33.56 590 PRO A C 1
ATOM 4560 O O . PRO A 1 590 ? 65.914 19.517 23.866 1.00 33.56 590 PRO A O 1
ATOM 4563 N N . THR A 1 591 ? 64.803 18.028 22.584 1.00 24.23 591 THR A N 1
ATOM 4564 C CA . THR A 1 591 ? 64.455 18.936 21.469 1.00 24.23 591 THR A CA 1
ATOM 4565 C C . THR A 1 591 ? 63.085 18.570 20.867 1.00 24.23 591 THR A C 1
ATOM 4567 O O . THR A 1 591 ? 62.604 17.449 21.036 1.00 24.23 591 THR A O 1
ATOM 4570 N N . ASP A 1 592 ? 62.427 19.529 20.211 1.00 25.36 592 ASP A N 1
ATOM 4571 C CA . ASP A 1 592 ? 60.984 19.527 19.917 1.00 25.36 592 ASP A CA 1
ATOM 4572 C C . ASP A 1 592 ? 60.484 18.571 18.811 1.00 25.36 592 ASP A C 1
ATOM 4574 O O . ASP A 1 592 ? 61.140 18.366 17.793 1.00 25.36 592 ASP A O 1
ATOM 4578 N N . MET A 1 593 ? 59.222 18.130 18.946 1.00 22.83 593 MET A N 1
ATOM 4579 C CA . MET A 1 593 ? 58.273 17.920 17.835 1.00 22.83 593 MET A CA 1
ATOM 4580 C C . MET A 1 593 ? 56.842 18.279 18.290 1.00 22.83 593 MET A C 1
ATOM 4582 O O . MET A 1 593 ? 56.519 18.150 19.470 1.00 22.83 593 MET A O 1
ATOM 4586 N N . VAL A 1 594 ? 56.005 18.762 17.362 1.00 24.83 594 VAL A N 1
ATOM 4587 C CA . VAL A 1 594 ? 54.795 19.574 17.643 1.00 24.83 594 VAL A CA 1
ATOM 4588 C C . VAL A 1 594 ? 53.467 18.811 17.419 1.00 24.83 594 VAL A C 1
ATOM 4590 O O . VAL A 1 594 ? 53.441 17.740 16.815 1.00 24.83 594 VAL A O 1
ATOM 4593 N N . ASP A 1 595 ? 52.390 19.358 17.993 1.00 24.83 595 ASP A N 1
ATOM 4594 C CA . ASP A 1 595 ? 51.002 18.874 18.100 1.00 24.83 595 ASP A CA 1
ATOM 4595 C C . ASP A 1 595 ? 50.256 18.528 16.787 1.00 24.83 595 ASP A C 1
ATOM 4597 O O . ASP A 1 595 ? 50.598 19.015 15.716 1.00 24.83 595 ASP A O 1
ATOM 4601 N N . GLU A 1 596 ? 49.153 17.765 16.900 1.00 24.56 596 GLU A N 1
ATOM 4602 C CA . GLU A 1 596 ? 47.773 18.307 16.764 1.00 24.56 596 GLU A CA 1
ATOM 4603 C C . GLU A 1 596 ? 46.679 17.261 17.096 1.00 24.56 596 GLU A C 1
ATOM 4605 O O . GLU A 1 596 ? 46.841 16.075 16.809 1.00 24.56 596 GLU A O 1
ATOM 4610 N N . GLN A 1 597 ? 45.561 17.692 17.716 1.00 21.52 597 GLN A N 1
ATOM 4611 C CA . GLN A 1 597 ? 44.471 16.835 18.242 1.00 21.52 597 GLN A CA 1
ATOM 4612 C C . GLN A 1 597 ? 43.093 17.546 18.342 1.00 21.52 597 GLN A C 1
ATOM 4614 O O . GLN A 1 597 ? 43.003 18.746 18.630 1.00 21.52 597 GLN A O 1
ATOM 4619 N N . LEU A 1 598 ? 41.998 16.774 18.246 1.00 24.75 598 LEU A N 1
ATOM 4620 C CA . LEU A 1 598 ? 40.588 17.180 18.427 1.00 24.75 598 LEU A CA 1
ATOM 4621 C C . LEU A 1 598 ? 39.764 16.052 19.084 1.00 24.75 598 LEU A C 1
ATOM 4623 O O . LEU A 1 598 ? 39.911 14.917 18.649 1.00 24.75 598 LEU A O 1
ATOM 4627 N N . GLU A 1 599 ? 38.898 16.386 20.056 1.00 25.09 599 GLU A N 1
ATOM 4628 C CA . GLU A 1 599 ? 37.852 15.538 20.689 1.00 25.09 599 GLU A CA 1
ATOM 4629 C C . GLU A 1 599 ? 36.673 16.427 21.188 1.00 25.09 599 GLU A C 1
ATOM 4631 O O . GLU A 1 599 ? 36.710 17.634 20.925 1.00 25.09 599 GLU A O 1
ATOM 4636 N N . CYS A 1 600 ? 35.635 15.845 21.825 1.00 25.31 600 CYS A N 1
ATOM 4637 C CA . CYS A 1 600 ? 34.305 16.443 22.117 1.00 25.31 600 CYS A CA 1
ATOM 4638 C C . CYS A 1 600 ? 33.705 16.049 23.504 1.00 25.31 600 CYS A C 1
ATOM 4640 O O . CYS A 1 600 ? 34.251 15.175 24.170 1.00 25.31 600 CYS A O 1
ATOM 4642 N N . GLU A 1 601 ? 32.558 16.656 23.864 1.00 24.61 601 GLU A N 1
ATOM 4643 C CA . GLU A 1 601 ? 31.768 16.632 25.134 1.00 24.61 601 GLU A CA 1
ATOM 4644 C C . GLU A 1 601 ? 30.232 16.448 24.834 1.00 24.61 601 GLU A C 1
ATOM 4646 O O . GLU A 1 601 ? 29.871 16.576 23.660 1.00 24.61 601 GLU A O 1
ATOM 4651 N N . ASP A 1 602 ? 29.195 16.287 25.693 1.00 25.73 602 ASP A N 1
ATOM 4652 C CA . ASP A 1 602 ? 28.838 15.778 27.064 1.00 25.73 602 ASP A CA 1
ATOM 4653 C C . ASP A 1 602 ? 27.265 15.881 27.173 1.00 25.73 602 ASP A C 1
ATOM 4655 O O . ASP A 1 602 ? 26.736 16.819 26.568 1.00 25.73 602 ASP A O 1
ATOM 4659 N N . ILE A 1 603 ? 26.385 15.110 27.872 1.00 26.94 603 ILE A N 1
ATOM 4660 C CA . ILE A 1 603 ? 26.352 13.871 28.705 1.00 26.94 603 ILE A CA 1
ATOM 4661 C C . ILE A 1 603 ? 24.911 13.199 28.760 1.00 26.94 603 ILE A C 1
ATOM 4663 O O . ILE A 1 603 ? 23.912 13.916 28.714 1.00 26.94 603 ILE A O 1
ATOM 4667 N N . GLU A 1 604 ? 24.820 11.845 28.858 1.00 25.08 604 GLU A N 1
ATOM 4668 C CA . GLU A 1 604 ? 23.732 10.898 29.356 1.00 25.08 604 GLU A CA 1
ATOM 4669 C C . GLU A 1 604 ? 22.203 11.075 28.967 1.00 25.08 604 GLU A C 1
ATOM 4671 O O . GLU A 1 604 ? 21.961 11.744 27.959 1.00 25.08 604 GLU A O 1
ATOM 4676 N N . LEU A 1 605 ? 21.093 10.462 29.512 1.00 26.41 605 LEU A N 1
ATOM 4677 C CA . LEU A 1 605 ? 20.629 9.572 30.664 1.00 26.41 605 LEU A CA 1
ATOM 4678 C C . LEU A 1 605 ? 19.310 8.754 30.272 1.00 26.41 605 LEU A C 1
ATOM 4680 O O . LEU A 1 605 ? 18.711 9.176 29.281 1.00 26.41 605 LEU A O 1
ATOM 4684 N N . ILE A 1 606 ? 18.594 7.804 30.969 1.00 25.53 606 ILE A N 1
ATOM 4685 C CA . ILE A 1 606 ? 18.707 6.573 31.864 1.00 25.53 606 ILE A CA 1
ATOM 4686 C C . ILE A 1 606 ? 17.247 5.940 32.089 1.00 25.53 606 ILE A C 1
ATOM 4688 O O . ILE A 1 606 ? 16.301 6.562 31.606 1.00 25.53 606 ILE A O 1
ATOM 4692 N N . VAL A 1 607 ? 17.027 4.779 32.796 1.00 26.12 607 VAL A N 1
ATOM 4693 C CA . VAL A 1 607 ? 15.787 4.240 33.536 1.00 26.12 607 VAL A CA 1
ATOM 4694 C C . VAL A 1 607 ? 15.205 2.810 33.175 1.00 26.12 607 VAL A C 1
ATOM 4696 O O . VAL A 1 607 ? 15.201 2.408 32.013 1.00 26.12 607 VAL A O 1
ATOM 4699 N N . ASP A 1 608 ? 14.660 2.049 34.168 1.00 26.12 608 ASP A N 1
ATOM 4700 C CA . ASP A 1 608 ? 14.593 0.548 34.265 1.00 26.12 608 ASP A CA 1
ATOM 4701 C C . ASP A 1 608 ? 13.226 -0.228 34.344 1.00 26.12 608 ASP A C 1
ATOM 4703 O O . ASP A 1 608 ? 12.241 0.267 34.886 1.00 26.12 608 ASP A O 1
ATOM 4707 N N . ASP A 1 609 ? 13.257 -1.517 33.939 1.00 26.06 609 ASP A N 1
ATOM 4708 C CA . ASP A 1 609 ? 12.591 -2.744 34.485 1.00 26.06 609 ASP A CA 1
ATOM 4709 C C . ASP A 1 609 ? 11.062 -3.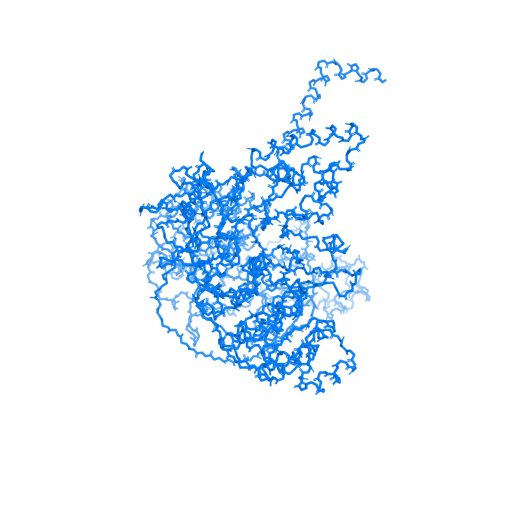052 34.401 1.00 26.06 609 ASP A C 1
ATOM 4711 O O . ASP A 1 609 ? 10.200 -2.288 34.837 1.00 26.06 609 ASP A O 1
ATOM 4715 N N . CYS A 1 610 ? 10.727 -4.280 33.937 1.00 21.80 610 CYS A N 1
ATOM 4716 C CA . CYS A 1 610 ? 9.815 -5.279 34.572 1.00 21.80 610 CYS A CA 1
ATOM 4717 C C . CYS A 1 610 ? 9.846 -6.644 33.814 1.00 21.80 610 CYS A C 1
ATOM 4719 O O . CYS A 1 610 ? 10.334 -6.688 32.696 1.00 21.80 610 CYS A O 1
ATOM 4721 N N . GLN A 1 611 ? 9.330 -7.759 34.363 1.00 23.72 611 GLN A N 1
ATOM 4722 C CA . GLN A 1 611 ? 9.606 -9.131 33.862 1.00 23.72 611 GLN A CA 1
ATOM 4723 C C . GLN A 1 611 ? 8.399 -9.975 33.367 1.00 23.72 611 GLN A C 1
ATOM 4725 O O . GLN A 1 611 ? 7.274 -9.835 33.847 1.00 23.72 611 GLN A O 1
ATOM 4730 N N . SER A 1 612 ? 8.742 -11.016 32.584 1.00 23.00 612 SER A N 1
ATOM 4731 C CA . SER A 1 612 ? 8.157 -12.382 32.518 1.00 23.00 612 SER A CA 1
ATOM 4732 C C . SER A 1 612 ? 7.001 -12.721 31.550 1.00 23.00 612 SER A C 1
ATOM 4734 O O . SER A 1 612 ? 5.862 -12.302 31.727 1.00 23.00 612 SER A O 1
ATOM 4736 N N . LEU A 1 613 ? 7.280 -13.633 30.601 1.00 22.22 613 LEU A N 1
ATOM 4737 C CA . LEU A 1 613 ? 6.706 -14.996 30.506 1.00 22.22 613 LEU A CA 1
ATOM 4738 C C . LEU A 1 613 ? 7.415 -15.797 29.389 1.00 22.22 613 LEU A C 1
ATOM 4740 O O . LEU A 1 613 ? 7.892 -15.213 28.422 1.00 22.22 613 LEU A O 1
ATOM 4744 N N . ASP A 1 614 ? 7.521 -17.123 29.532 1.00 24.44 614 ASP A N 1
ATOM 4745 C CA . ASP A 1 614 ? 8.447 -17.965 28.748 1.00 24.44 614 ASP A CA 1
ATOM 4746 C C . ASP A 1 614 ? 7.829 -19.329 28.347 1.00 24.44 614 ASP A C 1
ATOM 4748 O O . ASP A 1 614 ? 6.880 -19.788 28.989 1.00 24.44 614 ASP A O 1
ATOM 4752 N N . ARG A 1 615 ? 8.440 -20.011 27.357 1.00 24.30 615 ARG A N 1
ATOM 4753 C CA . ARG A 1 615 ? 8.050 -21.285 26.689 1.00 24.30 615 ARG A CA 1
ATOM 4754 C C . ARG A 1 615 ? 6.913 -21.093 25.664 1.00 24.30 615 ARG A C 1
ATOM 4756 O O . ARG A 1 615 ? 5.935 -20.414 25.930 1.00 24.30 615 ARG A O 1
ATOM 4763 N N . ILE A 1 616 ? 6.955 -21.676 24.460 1.00 22.20 616 ILE A N 1
ATOM 4764 C CA . ILE A 1 616 ? 7.498 -22.988 24.052 1.00 22.20 616 ILE A CA 1
ATOM 4765 C C . ILE A 1 616 ? 8.385 -22.874 22.792 1.00 22.20 616 ILE A C 1
ATOM 4767 O O . ILE A 1 616 ? 8.020 -22.200 21.835 1.00 22.20 616 ILE A O 1
ATOM 4771 N N . ARG A 1 617 ? 9.500 -23.623 22.747 1.00 24.94 617 ARG A N 1
ATOM 4772 C CA . ARG A 1 617 ? 10.261 -23.938 21.519 1.00 24.94 617 ARG A CA 1
ATOM 4773 C C . ARG A 1 617 ? 10.240 -25.449 21.264 1.00 24.94 617 ARG A C 1
ATOM 4775 O O . ARG A 1 617 ? 10.636 -26.201 22.152 1.00 24.94 617 ARG A O 1
ATOM 4782 N N . GLN A 1 618 ? 9.878 -25.884 20.054 1.00 23.69 618 GLN A N 1
ATOM 4783 C CA . GLN A 1 618 ? 10.217 -27.214 19.528 1.00 23.69 618 GLN A CA 1
ATOM 4784 C C . GLN A 1 618 ? 10.508 -27.157 18.017 1.00 23.69 618 GLN A C 1
ATOM 4786 O O . GLN A 1 618 ? 9.614 -26.873 17.232 1.00 23.69 618 GLN A O 1
ATOM 4791 N N . ARG A 1 619 ? 11.769 -27.454 17.678 1.00 22.41 619 ARG A N 1
ATOM 4792 C CA . ARG A 1 619 ? 12.311 -28.056 16.442 1.00 22.41 619 ARG A CA 1
ATOM 4793 C C . ARG A 1 619 ? 11.801 -27.605 15.059 1.00 22.41 619 ARG A C 1
ATOM 4795 O O . ARG A 1 619 ? 10.774 -28.064 14.581 1.00 22.41 619 ARG A O 1
ATOM 4802 N N . ASP A 1 620 ? 12.661 -26.851 14.376 1.00 32.31 620 ASP A N 1
ATOM 4803 C CA . ASP A 1 620 ? 13.403 -27.323 13.191 1.00 32.31 620 ASP A CA 1
ATOM 4804 C C . ASP A 1 620 ? 12.633 -28.039 12.059 1.00 32.31 620 ASP A C 1
ATOM 4806 O O . ASP A 1 620 ? 12.793 -29.239 11.857 1.00 32.31 620 ASP A O 1
ATOM 4810 N N . GLU A 1 621 ? 11.910 -27.276 11.230 1.00 22.80 621 GLU A N 1
ATOM 4811 C CA . GLU A 1 621 ? 11.629 -27.639 9.824 1.00 22.80 621 GLU A CA 1
ATOM 4812 C C . GLU A 1 621 ? 11.351 -26.364 8.983 1.00 22.80 621 GLU A C 1
ATOM 4814 O O . GLU A 1 621 ? 10.223 -26.046 8.607 1.00 22.80 621 GLU A O 1
ATOM 4819 N N . CYS A 1 622 ? 12.386 -25.545 8.741 1.00 24.94 622 CYS A N 1
ATOM 4820 C CA . CYS A 1 622 ? 12.243 -24.208 8.134 1.00 24.94 622 CYS A CA 1
ATOM 4821 C C . CYS A 1 622 ? 12.097 -24.243 6.593 1.00 24.94 622 CYS A C 1
ATOM 4823 O O . CYS A 1 622 ? 12.999 -23.867 5.843 1.00 24.94 622 CYS A O 1
ATOM 4825 N N . GLY A 1 623 ? 10.952 -24.724 6.106 1.00 24.33 623 GLY A N 1
ATOM 4826 C CA . GLY A 1 623 ? 10.655 -24.887 4.678 1.00 24.33 623 GLY A CA 1
ATOM 4827 C C . GLY A 1 623 ? 10.198 -23.614 3.949 1.00 24.33 623 GLY A C 1
ATOM 4828 O O . GLY A 1 623 ? 9.054 -23.560 3.502 1.00 24.33 623 GLY A O 1
ATOM 4829 N N . SER A 1 624 ? 11.071 -22.610 3.789 1.00 32.28 624 SER A N 1
ATOM 4830 C CA . SER A 1 624 ? 10.752 -21.358 3.068 1.00 32.28 624 SER A CA 1
ATOM 4831 C C . SER A 1 624 ? 11.434 -21.270 1.684 1.00 32.28 624 SER A C 1
ATOM 4833 O O . SER A 1 624 ? 12.632 -20.993 1.605 1.00 32.28 624 SER A O 1
ATOM 4835 N N . PRO A 1 625 ? 10.718 -21.484 0.557 1.00 30.69 625 PRO A N 1
ATOM 4836 C CA . PRO A 1 625 ? 11.295 -21.532 -0.797 1.00 30.69 625 PRO A CA 1
ATOM 4837 C C . PRO A 1 625 ? 11.503 -20.143 -1.446 1.00 30.69 625 PRO A C 1
ATOM 4839 O O . PRO A 1 625 ? 11.424 -20.003 -2.668 1.00 30.69 625 PRO A O 1
ATOM 4842 N N . TYR A 1 626 ? 11.715 -19.095 -0.645 1.00 46.22 626 TYR A N 1
ATOM 4843 C CA . TYR A 1 626 ? 11.622 -17.691 -1.079 1.00 46.22 626 TYR A CA 1
ATOM 4844 C C . TYR A 1 626 ? 12.932 -16.887 -0.918 1.00 46.22 626 TYR A C 1
ATOM 4846 O O . TYR A 1 626 ? 12.931 -15.663 -1.033 1.00 46.22 626 TYR A O 1
ATOM 4854 N N . SER A 1 627 ? 14.072 -17.555 -0.699 1.00 30.89 627 SER A N 1
ATOM 4855 C CA . SER A 1 627 ? 15.371 -16.963 -0.314 1.00 30.89 627 SER A CA 1
ATOM 4856 C C . SER A 1 627 ? 16.117 -16.156 -1.401 1.00 30.89 627 SER A C 1
ATOM 4858 O O . SER A 1 627 ? 17.346 -16.074 -1.375 1.00 30.89 627 SER A O 1
ATOM 4860 N N . CYS A 1 628 ? 15.415 -15.598 -2.388 1.00 31.91 628 CYS A N 1
ATOM 4861 C CA . CYS A 1 628 ? 15.998 -14.862 -3.519 1.00 31.91 628 CYS A CA 1
ATOM 4862 C C . CYS A 1 628 ? 16.026 -13.337 -3.315 1.00 31.91 628 CYS A C 1
ATOM 4864 O O . CYS A 1 628 ? 16.494 -12.612 -4.190 1.00 31.91 628 CYS A O 1
ATOM 4866 N N . VAL A 1 629 ? 15.504 -12.845 -2.189 1.00 37.91 629 VAL A N 1
ATOM 4867 C CA . VAL A 1 629 ? 15.330 -11.416 -1.909 1.00 37.91 629 VAL A CA 1
ATOM 4868 C C . VAL A 1 629 ? 16.135 -11.041 -0.667 1.00 37.91 629 VAL A C 1
ATOM 4870 O O . VAL A 1 629 ? 15.757 -11.390 0.448 1.00 37.91 629 VAL A O 1
ATOM 4873 N N . GLY A 1 630 ? 17.256 -10.343 -0.858 1.00 36.78 630 GLY A N 1
ATOM 4874 C CA . GLY A 1 630 ? 18.057 -9.823 0.252 1.00 36.78 630 GLY A CA 1
ATOM 4875 C C . GLY A 1 630 ? 17.302 -8.753 1.047 1.00 36.78 630 GLY A C 1
ATOM 4876 O O . GLY A 1 630 ? 16.551 -7.961 0.477 1.00 36.78 630 GLY A O 1
ATOM 4877 N N . GLU A 1 631 ? 17.518 -8.701 2.364 1.00 36.44 631 GLU A N 1
ATOM 4878 C CA . GLU A 1 631 ? 16.862 -7.713 3.239 1.00 36.44 631 GLU A CA 1
ATOM 4879 C C . GLU A 1 631 ? 17.309 -6.266 2.962 1.00 36.44 631 GLU A C 1
ATOM 4881 O O . GLU A 1 631 ? 16.594 -5.313 3.278 1.00 36.44 631 GLU A O 1
ATOM 4886 N N . SER A 1 632 ? 18.450 -6.097 2.287 1.00 35.25 632 SER A N 1
ATOM 4887 C CA . SER A 1 632 ? 18.865 -4.878 1.592 1.00 35.25 632 SER A CA 1
ATOM 4888 C C . SER A 1 632 ? 17.955 -4.597 0.386 1.00 35.25 632 SER A C 1
ATOM 4890 O O . SER A 1 632 ? 18.337 -4.798 -0.767 1.00 35.25 632 SER A O 1
ATOM 4892 N N . GLY A 1 633 ? 16.735 -4.131 0.675 1.00 40.72 633 GLY A N 1
ATOM 4893 C CA . GLY A 1 633 ? 15.657 -3.929 -0.295 1.00 40.72 633 GLY A CA 1
ATOM 4894 C C . GLY A 1 633 ? 16.092 -3.224 -1.583 1.00 40.72 633 GLY A C 1
ATOM 4895 O O . GLY A 1 633 ? 16.721 -2.162 -1.549 1.00 40.72 633 GLY A O 1
ATOM 4896 N N . GLY A 1 634 ? 15.750 -3.841 -2.719 1.00 45.94 634 GLY A N 1
ATOM 4897 C CA . GLY A 1 634 ? 16.278 -3.504 -4.040 1.00 45.94 634 GLY A CA 1
ATOM 4898 C C . GLY A 1 634 ? 16.113 -2.030 -4.414 1.00 45.94 634 GLY A C 1
ATOM 4899 O O . GLY A 1 634 ? 15.079 -1.413 -4.155 1.00 45.94 634 GLY A O 1
ATOM 4900 N N . VAL A 1 635 ? 17.144 -1.486 -5.072 1.00 53.56 635 VAL A N 1
ATOM 4901 C CA . VAL A 1 635 ? 17.438 -0.047 -5.264 1.00 53.56 635 VAL A CA 1
ATOM 4902 C C . VAL A 1 635 ? 16.235 0.811 -5.707 1.00 53.56 635 VAL A C 1
ATOM 4904 O O . VAL A 1 635 ? 16.172 2.006 -5.388 1.00 53.56 635 VAL A O 1
ATOM 4907 N N . HIS A 1 636 ? 15.269 0.218 -6.415 1.00 66.44 636 HIS A N 1
ATOM 4908 C CA . HIS A 1 636 ? 14.172 0.917 -7.084 1.00 66.44 636 HIS A CA 1
ATOM 4909 C C . HIS A 1 636 ? 12.801 0.809 -6.401 1.00 66.44 636 HIS A C 1
ATOM 4911 O O . HIS A 1 636 ? 12.051 1.787 -6.450 1.00 66.44 636 HIS A O 1
ATOM 4917 N N . GLY A 1 637 ? 12.477 -0.286 -5.708 1.00 75.69 637 GLY A N 1
ATOM 4918 C CA . GLY A 1 637 ? 11.207 -0.412 -4.974 1.00 75.69 637 GLY A CA 1
ATOM 4919 C C . GLY A 1 637 ? 11.209 0.295 -3.612 1.00 75.69 637 GLY A C 1
ATOM 4920 O O . GLY A 1 637 ? 12.208 0.925 -3.260 1.00 75.69 637 GLY A O 1
ATOM 4921 N N . PRO A 1 638 ? 10.104 0.244 -2.845 1.00 85.50 638 PRO A N 1
ATOM 4922 C CA . PRO A 1 638 ? 9.938 0.999 -1.598 1.00 85.50 638 PRO A CA 1
ATOM 4923 C C . PRO A 1 638 ? 10.959 0.642 -0.510 1.00 85.50 638 PRO A C 1
ATOM 4925 O O . PRO A 1 638 ? 11.357 -0.517 -0.391 1.00 85.50 638 PRO A O 1
ATOM 4928 N N . LYS A 1 639 ? 11.348 1.634 0.301 1.00 84.75 639 LYS A N 1
ATOM 4929 C CA . LYS A 1 639 ? 12.319 1.515 1.407 1.00 84.75 639 LYS A CA 1
ATOM 4930 C C . LYS A 1 639 ? 12.000 2.459 2.574 1.00 84.75 639 LYS A C 1
ATOM 4932 O O . LYS A 1 639 ? 11.228 3.403 2.432 1.00 84.75 639 LYS A O 1
ATOM 4937 N N . THR A 1 640 ? 12.692 2.275 3.695 1.00 88.19 640 THR A N 1
ATOM 4938 C CA . THR A 1 640 ? 12.495 3.012 4.963 1.00 88.19 640 THR A CA 1
ATOM 4939 C C . THR A 1 640 ? 12.594 4.538 4.866 1.00 88.19 640 THR A C 1
ATOM 4941 O O . THR A 1 640 ? 11.986 5.259 5.650 1.00 88.19 640 THR A O 1
ATOM 4944 N N . SER A 1 641 ? 13.338 5.057 3.886 1.00 89.44 641 SER A N 1
ATOM 4945 C CA . SER A 1 641 ? 13.501 6.499 3.641 1.00 89.44 641 SER A CA 1
ATOM 4946 C C . SER A 1 641 ? 12.433 7.112 2.722 1.00 89.44 641 SER A C 1
ATOM 4948 O O . SER A 1 641 ? 12.510 8.303 2.408 1.00 89.44 641 SER A O 1
ATOM 4950 N N . ASP A 1 642 ? 11.445 6.331 2.275 1.00 95.56 642 ASP A N 1
ATOM 4951 C CA . ASP A 1 642 ? 10.363 6.821 1.425 1.00 95.56 642 ASP A CA 1
ATOM 4952 C C . ASP A 1 642 ? 9.203 7.460 2.196 1.00 95.56 642 ASP A C 1
ATOM 4954 O O . ASP A 1 642 ? 8.936 7.178 3.368 1.00 95.56 642 ASP A O 1
ATOM 4958 N N . CYS A 1 643 ? 8.463 8.305 1.479 1.00 98.00 643 CYS A N 1
ATOM 4959 C CA . CYS A 1 643 ? 7.204 8.872 1.929 1.00 98.00 643 CYS A CA 1
ATOM 4960 C C . CYS A 1 643 ? 6.163 8.819 0.805 1.00 98.00 643 CYS A C 1
ATOM 4962 O O . CYS A 1 643 ? 6.381 9.391 -0.270 1.00 98.00 643 CYS A O 1
ATOM 4964 N N . LEU A 1 644 ? 5.047 8.135 1.061 1.00 98.50 644 LEU A N 1
ATOM 4965 C CA . LEU A 1 644 ? 3.889 8.053 0.176 1.00 98.50 644 LEU A CA 1
ATOM 4966 C C . LEU A 1 644 ? 2.941 9.229 0.440 1.00 98.50 644 LEU A C 1
ATOM 4968 O O . LEU A 1 644 ? 2.644 9.529 1.594 1.00 98.50 644 LEU A O 1
ATOM 4972 N N . MET A 1 645 ? 2.429 9.867 -0.616 1.00 97.62 645 MET A N 1
ATOM 4973 C CA . MET A 1 645 ? 1.289 10.788 -0.501 1.00 97.62 645 MET A CA 1
ATOM 4974 C C . MET A 1 645 ? -0.030 10.015 -0.569 1.00 97.62 645 MET A C 1
ATOM 4976 O O . MET A 1 645 ? -0.357 9.463 -1.618 1.00 97.62 645 MET A O 1
ATOM 4980 N N . SER A 1 646 ? -0.804 10.037 0.517 1.00 97.62 646 SER A N 1
ATOM 4981 C CA . SER A 1 646 ? -2.119 9.401 0.597 1.00 97.62 646 SER A CA 1
ATOM 4982 C C . SER A 1 646 ? -3.242 10.378 0.250 1.00 97.62 646 SER A C 1
ATOM 4984 O O . SER A 1 646 ? -3.469 11.380 0.943 1.00 97.62 646 SER A O 1
ATOM 4986 N N . TYR A 1 647 ? -3.952 10.085 -0.842 1.00 94.19 647 TYR A N 1
ATOM 4987 C CA . TYR A 1 647 ? -5.061 10.912 -1.338 1.00 94.19 647 TYR A CA 1
ATOM 4988 C C . TYR A 1 647 ? -6.079 10.167 -2.218 1.00 94.19 647 TYR A C 1
ATOM 4990 O O . TYR A 1 647 ? -7.169 10.699 -2.437 1.00 94.19 647 TYR A O 1
ATOM 4998 N N . LEU A 1 648 ? -5.765 8.972 -2.740 1.00 93.06 648 LEU A N 1
ATOM 4999 C CA . LEU A 1 648 ? -6.786 8.124 -3.357 1.00 93.06 648 LEU A CA 1
ATOM 5000 C C . LEU A 1 648 ? -7.584 7.454 -2.222 1.00 93.06 648 LEU A C 1
ATOM 5002 O O . LEU A 1 648 ? -6.978 7.076 -1.224 1.00 93.06 648 LEU A O 1
ATOM 5006 N N . PRO A 1 649 ? -8.919 7.315 -2.303 1.00 92.44 649 PRO A N 1
ATOM 5007 C CA . PRO A 1 649 ? -9.714 6.877 -1.153 1.00 92.44 649 PRO A CA 1
ATOM 5008 C C . PRO A 1 649 ? -9.313 5.492 -0.627 1.00 92.44 649 PRO A C 1
ATOM 5010 O O . PRO A 1 649 ? -9.299 4.525 -1.385 1.00 92.44 649 PRO A O 1
ATOM 5013 N N . LEU A 1 650 ? -9.075 5.370 0.683 1.00 94.00 650 LEU A N 1
ATOM 5014 C CA . LEU A 1 650 ? -8.704 4.106 1.340 1.00 94.00 650 LEU A CA 1
ATOM 5015 C C . LEU A 1 650 ? -9.810 3.034 1.335 1.00 94.00 650 LEU A C 1
ATOM 5017 O O . LEU A 1 650 ? -9.561 1.893 1.708 1.00 94.00 650 LEU A O 1
ATOM 5021 N N . ALA A 1 651 ? -11.012 3.352 0.849 1.00 91.81 651 ALA A N 1
ATOM 5022 C CA . ALA A 1 651 ? -12.011 2.346 0.492 1.00 91.81 651 ALA A CA 1
ATOM 5023 C C . ALA A 1 651 ? -11.645 1.543 -0.778 1.00 91.81 651 ALA A C 1
ATOM 5025 O O . ALA A 1 651 ? -12.193 0.466 -1.002 1.00 91.81 651 ALA A O 1
ATOM 5026 N N . HIS A 1 652 ? -10.719 2.046 -1.602 1.00 92.25 652 HIS A N 1
ATOM 5027 C CA . HIS A 1 652 ? -10.302 1.452 -2.870 1.00 92.25 652 HIS A CA 1
ATOM 5028 C C . HIS A 1 652 ? -8.964 0.704 -2.723 1.00 92.25 652 HIS A C 1
ATOM 5030 O O . HIS A 1 652 ? -7.978 1.252 -2.225 1.00 92.25 652 HIS A O 1
ATOM 5036 N N . MET A 1 653 ? -8.896 -0.545 -3.201 1.00 94.50 653 MET A N 1
ATOM 5037 C CA . MET A 1 653 ? -7.756 -1.442 -2.932 1.00 94.50 653 MET A CA 1
ATOM 5038 C C . MET A 1 653 ? -6.402 -0.953 -3.466 1.00 94.50 653 MET A C 1
ATOM 5040 O O . MET A 1 653 ? -5.373 -1.288 -2.884 1.00 94.50 653 MET A O 1
ATOM 5044 N N . PHE A 1 654 ? -6.381 -0.125 -4.515 1.00 94.81 654 PHE A N 1
ATOM 5045 C CA . PHE A 1 654 ? -5.139 0.427 -5.075 1.00 94.81 654 PHE A CA 1
ATOM 5046 C C . PHE A 1 654 ? -4.347 1.284 -4.065 1.00 94.81 654 PHE A C 1
ATOM 5048 O O . PHE A 1 654 ? -3.137 1.111 -3.935 1.00 94.81 654 PHE A O 1
ATOM 5055 N N . GLU A 1 655 ? -5.013 2.162 -3.305 1.00 95.31 655 GLU A N 1
ATOM 5056 C CA . GLU A 1 655 ? -4.357 2.964 -2.257 1.00 95.31 655 GLU A CA 1
ATOM 5057 C C . GLU A 1 655 ? -3.838 2.055 -1.135 1.00 95.31 655 GLU A C 1
ATOM 5059 O O . GLU A 1 655 ? -2.696 2.195 -0.699 1.00 95.31 655 GLU A O 1
ATOM 5064 N N . ARG A 1 656 ? -4.663 1.088 -0.704 1.00 95.94 656 ARG A N 1
ATOM 5065 C CA . ARG A 1 656 ? -4.326 0.157 0.382 1.00 95.94 656 ARG A CA 1
ATOM 5066 C C . ARG A 1 656 ? -3.098 -0.677 0.046 1.00 95.94 656 ARG A C 1
ATOM 5068 O O . ARG A 1 656 ? -2.202 -0.755 0.877 1.00 95.94 656 ARG A O 1
ATOM 5075 N N . ILE A 1 657 ? -3.001 -1.225 -1.170 1.00 96.56 657 ILE A N 1
ATOM 5076 C CA . ILE A 1 657 ? -1.786 -1.921 -1.618 1.00 96.56 657 ILE A CA 1
ATOM 5077 C C . ILE A 1 657 ? -0.574 -0.992 -1.545 1.00 96.56 657 ILE A C 1
ATOM 5079 O O . ILE A 1 657 ? 0.424 -1.358 -0.932 1.00 96.56 657 ILE A O 1
ATOM 5083 N N . CYS A 1 658 ? -0.667 0.237 -2.056 1.00 97.44 658 CYS A N 1
ATOM 5084 C CA . CYS A 1 658 ? 0.451 1.180 -1.989 1.00 97.44 658 CYS A CA 1
ATOM 5085 C C . CYS A 1 658 ? 0.896 1.495 -0.544 1.00 97.44 658 CYS A C 1
ATOM 5087 O O . CYS A 1 658 ? 2.090 1.680 -0.311 1.00 97.44 658 CYS A O 1
ATOM 5089 N N . GLN A 1 659 ? -0.015 1.497 0.436 1.00 98.06 659 GLN A N 1
ATOM 5090 C CA . GLN A 1 659 ? 0.340 1.631 1.856 1.00 98.06 659 GLN A CA 1
ATOM 5091 C C . GLN A 1 659 ? 0.910 0.343 2.465 1.00 98.06 659 GLN A C 1
ATOM 5093 O O . GLN A 1 659 ? 1.893 0.414 3.198 1.00 98.06 659 GLN A O 1
ATOM 5098 N N . VAL A 1 660 ? 0.383 -0.837 2.119 1.00 98.25 660 VAL A N 1
ATOM 5099 C CA . VAL A 1 660 ? 0.940 -2.128 2.566 1.00 98.25 660 VAL A CA 1
ATOM 5100 C C . VAL A 1 660 ? 2.389 -2.294 2.099 1.00 98.25 660 VAL A C 1
ATOM 5102 O O . VAL A 1 660 ? 3.232 -2.681 2.908 1.00 98.25 660 VAL A O 1
ATOM 5105 N N . LEU A 1 661 ? 2.714 -1.902 0.859 1.00 96.25 661 LEU A N 1
ATOM 5106 C CA . LEU A 1 661 ? 4.100 -1.840 0.369 1.00 96.25 661 LEU A CA 1
ATOM 5107 C C . LEU A 1 661 ? 4.995 -0.967 1.266 1.00 96.25 661 LEU A C 1
ATOM 5109 O O . LEU A 1 661 ? 6.136 -1.326 1.544 1.00 96.25 661 LEU A O 1
ATOM 5113 N N . MET A 1 662 ? 4.484 0.177 1.730 1.00 97.00 662 MET A N 1
ATOM 5114 C CA . MET A 1 662 ? 5.235 1.087 2.595 1.00 97.00 662 MET A CA 1
ATOM 5115 C C . MET A 1 662 ? 5.469 0.493 3.982 1.00 97.00 662 MET A C 1
ATOM 5117 O O . MET A 1 662 ? 6.599 0.548 4.462 1.00 97.00 662 MET A O 1
ATOM 5121 N N . TYR A 1 663 ? 4.458 -0.127 4.596 1.00 97.44 663 TYR A N 1
ATOM 5122 C CA . TYR A 1 663 ? 4.601 -0.753 5.914 1.00 97.44 663 TYR A CA 1
ATOM 5123 C C . TYR A 1 663 ? 5.523 -1.985 5.871 1.00 97.44 663 TYR A C 1
ATOM 5125 O O . TYR A 1 663 ? 6.412 -2.114 6.710 1.00 97.44 663 TYR A O 1
ATOM 5133 N N . MET A 1 664 ? 5.411 -2.831 4.837 1.00 93.75 664 MET A N 1
ATOM 5134 C CA . MET A 1 664 ? 6.312 -3.977 4.611 1.00 93.75 664 MET A CA 1
ATOM 5135 C C . MET A 1 664 ? 7.783 -3.576 4.380 1.00 93.75 664 MET A C 1
ATOM 5137 O O . MET A 1 664 ? 8.677 -4.379 4.660 1.00 93.75 664 MET A O 1
ATOM 5141 N N . SER A 1 665 ? 8.025 -2.346 3.910 1.00 89.50 665 SER A N 1
ATOM 5142 C CA . SER A 1 665 ? 9.354 -1.755 3.682 1.00 89.50 665 SER A CA 1
ATOM 5143 C C . SER A 1 665 ? 9.767 -0.697 4.724 1.00 89.50 665 SER A C 1
ATOM 5145 O O . SER A 1 665 ? 10.782 -0.024 4.535 1.00 89.50 665 SER A O 1
ATOM 5147 N N . GLY A 1 666 ? 9.001 -0.522 5.810 1.00 93.00 666 GLY A N 1
ATOM 5148 C CA . GLY A 1 666 ? 9.291 0.425 6.898 1.00 93.00 666 GLY A CA 1
ATOM 5149 C C . GLY A 1 666 ? 9.297 1.907 6.500 1.00 93.00 666 GLY A C 1
ATOM 5150 O O . GLY A 1 666 ? 9.908 2.721 7.187 1.00 93.00 666 GLY A O 1
ATOM 5151 N N . GLY A 1 667 ? 8.674 2.268 5.376 1.00 95.31 667 GLY A N 1
ATOM 5152 C CA . GLY A 1 667 ? 8.543 3.652 4.912 1.00 95.31 667 GLY A CA 1
ATOM 5153 C C . GLY A 1 667 ? 7.409 4.414 5.609 1.00 95.31 667 GLY A C 1
ATOM 5154 O O . GLY A 1 667 ? 6.701 3.868 6.452 1.00 95.31 667 GLY A O 1
ATOM 5155 N N . SER A 1 668 ? 7.204 5.677 5.227 1.00 98.50 668 SER A N 1
ATOM 5156 C CA . SER A 1 668 ? 6.202 6.571 5.834 1.00 98.50 668 SER A CA 1
ATOM 5157 C C . SER A 1 668 ? 5.014 6.902 4.913 1.00 98.50 668 SER A C 1
ATOM 5159 O O . SER A 1 668 ? 5.146 6.931 3.689 1.00 98.50 668 SER A O 1
ATOM 5161 N N . VAL A 1 669 ? 3.850 7.215 5.486 1.00 98.81 669 VAL A N 1
ATOM 5162 C CA . VAL A 1 669 ? 2.631 7.636 4.771 1.00 98.81 669 VAL A CA 1
ATOM 5163 C C . VAL A 1 669 ? 2.205 9.024 5.252 1.00 98.81 669 VAL A C 1
ATOM 5165 O O . VAL A 1 669 ? 1.931 9.216 6.434 1.00 98.81 669 VAL A O 1
ATOM 5168 N N . GLY A 1 670 ? 2.142 9.999 4.342 1.00 98.44 670 GLY A N 1
ATOM 5169 C CA . GLY A 1 670 ? 1.643 11.351 4.602 1.00 98.44 670 GLY A CA 1
ATOM 5170 C C . GLY A 1 670 ? 0.242 11.563 4.028 1.00 98.44 670 GLY A C 1
ATOM 5171 O O . GLY A 1 670 ? 0.044 11.437 2.822 1.00 98.44 670 GLY A O 1
ATOM 5172 N N . PHE A 1 671 ? -0.727 11.903 4.875 1.00 98.00 671 PHE A N 1
ATOM 5173 C CA . PHE A 1 671 ? -2.124 12.122 4.493 1.00 98.00 671 PHE A CA 1
ATOM 5174 C C . PHE A 1 671 ? -2.391 13.545 3.999 1.00 98.00 671 PHE A C 1
ATOM 5176 O O . PHE A 1 671 ? -2.104 14.517 4.701 1.00 98.00 671 PHE A O 1
ATOM 5183 N N . SER A 1 672 ? -3.017 13.653 2.825 1.00 95.06 672 SER A N 1
ATOM 5184 C CA . SER A 1 672 ? -3.594 14.908 2.332 1.00 95.06 672 SER A CA 1
ATOM 5185 C C . SER A 1 672 ? -4.734 15.418 3.225 1.00 95.06 672 SER A C 1
ATOM 5187 O O . SER A 1 672 ? -5.362 14.668 3.969 1.00 95.06 672 SER A O 1
ATOM 5189 N N . GLN A 1 673 ? -5.057 16.707 3.120 1.00 91.75 673 GLN A N 1
ATOM 5190 C CA . GLN A 1 673 ? -6.101 17.375 3.910 1.00 91.75 673 GLN A CA 1
ATOM 5191 C C . GLN A 1 673 ? -7.537 17.080 3.430 1.00 91.75 673 GLN A C 1
ATOM 5193 O O . GLN A 1 673 ? -8.440 17.889 3.656 1.00 91.75 673 GLN A O 1
ATOM 5198 N N . GLY A 1 674 ? -7.754 15.992 2.680 1.00 86.25 674 GLY A N 1
ATOM 5199 C CA . GLY A 1 674 ? -9.048 15.593 2.101 1.00 86.25 674 GLY A CA 1
ATOM 5200 C C . GLY A 1 674 ? -9.585 16.497 0.977 1.00 86.25 674 GLY A C 1
ATOM 5201 O O . GLY A 1 674 ? -10.301 16.058 0.078 1.00 86.25 674 GLY A O 1
ATOM 5202 N N . ASN A 1 675 ? -9.204 17.774 0.964 1.00 85.88 675 ASN A N 1
ATOM 5203 C CA . ASN A 1 675 ? -9.632 18.747 -0.0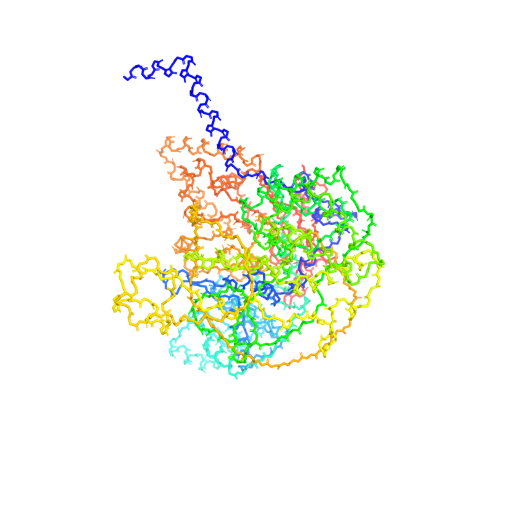29 1.00 85.88 675 ASN A CA 1
ATOM 5204 C C . ASN A 1 675 ? -8.738 18.704 -1.277 1.00 85.88 675 ASN A C 1
ATOM 5206 O O . ASN A 1 675 ? -7.629 19.235 -1.286 1.00 85.88 675 ASN A O 1
ATOM 5210 N N . ILE A 1 676 ? -9.270 18.177 -2.383 1.00 84.44 676 ILE A N 1
ATOM 5211 C CA . ILE A 1 676 ? -8.580 18.087 -3.684 1.00 84.44 676 ILE A CA 1
ATOM 5212 C C . ILE A 1 676 ? -8.037 19.430 -4.221 1.00 84.44 676 ILE A C 1
ATOM 5214 O O . ILE A 1 676 ? -7.128 19.435 -5.048 1.00 84.44 676 ILE A O 1
ATOM 5218 N N . LYS A 1 677 ? -8.550 20.579 -3.750 1.00 87.44 677 LYS A N 1
ATOM 5219 C CA . LYS A 1 677 ? -8.025 21.916 -4.100 1.00 87.44 677 LYS A CA 1
ATOM 5220 C C . LYS A 1 677 ? -6.709 22.257 -3.386 1.00 87.44 677 LYS A C 1
ATOM 5222 O O . LYS A 1 677 ? -6.010 23.161 -3.831 1.00 87.44 677 LYS A O 1
ATOM 5227 N N . LEU A 1 678 ? -6.389 21.559 -2.295 1.00 90.38 678 LEU A N 1
ATOM 5228 C CA . LEU A 1 678 ? -5.182 21.735 -1.480 1.00 90.38 678 LEU A CA 1
ATOM 5229 C C . LEU A 1 678 ? -4.125 20.649 -1.739 1.00 90.38 678 LEU A C 1
ATOM 5231 O O . LEU A 1 678 ? -2.979 20.830 -1.344 1.00 90.38 678 LEU A O 1
ATOM 5235 N N . LEU A 1 679 ? -4.453 19.579 -2.477 1.00 90.25 679 LEU A N 1
ATOM 5236 C CA . LEU A 1 679 ? -3.541 18.459 -2.751 1.00 90.25 679 LEU A CA 1
ATOM 5237 C C . LEU A 1 679 ? -2.172 18.898 -3.316 1.00 90.25 679 LEU A C 1
ATOM 5239 O O . LEU A 1 679 ? -1.144 18.340 -2.948 1.00 90.25 679 LEU A O 1
ATOM 5243 N N . THR A 1 680 ? -2.122 19.923 -4.172 1.00 89.25 680 THR A N 1
ATOM 5244 C CA . THR A 1 680 ? -0.850 20.457 -4.700 1.00 89.25 680 THR A CA 1
ATOM 5245 C C . THR A 1 680 ? -0.000 21.147 -3.623 1.00 89.25 680 THR A C 1
ATOM 5247 O O . THR A 1 680 ? 1.225 21.146 -3.717 1.00 89.25 680 THR A O 1
ATOM 5250 N N . ASP A 1 681 ? -0.625 21.737 -2.602 1.00 93.06 681 ASP A N 1
ATOM 5251 C CA . ASP A 1 681 ? 0.063 22.318 -1.442 1.00 93.06 681 ASP A CA 1
ATOM 5252 C C . ASP A 1 681 ? 0.525 21.224 -0.468 1.00 93.06 681 ASP A C 1
ATOM 5254 O O . ASP A 1 681 ? 1.676 21.228 -0.030 1.00 93.06 681 ASP A O 1
ATOM 5258 N N . ASP A 1 682 ? -0.321 20.217 -0.228 1.00 95.44 682 ASP A N 1
ATOM 5259 C CA . ASP A 1 682 ? 0.031 19.017 0.536 1.00 95.44 682 ASP A CA 1
ATOM 5260 C C . ASP A 1 682 ? 1.248 18.304 -0.069 1.00 95.44 682 ASP A C 1
ATOM 5262 O O . ASP A 1 682 ? 2.201 18.005 0.648 1.00 95.44 682 ASP A O 1
ATOM 5266 N N . ILE A 1 683 ? 1.263 18.083 -1.389 1.00 94.69 683 ILE A N 1
ATOM 5267 C CA . ILE A 1 683 ? 2.374 17.430 -2.100 1.00 94.69 683 ILE A CA 1
ATOM 5268 C C . ILE A 1 683 ? 3.659 18.268 -2.013 1.00 94.69 683 ILE A C 1
ATOM 5270 O O . ILE A 1 683 ? 4.734 17.721 -1.761 1.00 94.69 683 ILE A O 1
ATOM 5274 N N . LYS A 1 684 ? 3.573 19.596 -2.162 1.00 94.31 684 LYS A N 1
ATOM 5275 C CA . LYS A 1 684 ? 4.731 20.499 -2.024 1.00 94.31 684 LYS A CA 1
ATOM 5276 C C . LYS A 1 684 ? 5.275 20.582 -0.598 1.00 94.31 684 LYS A C 1
ATOM 5278 O O . LYS A 1 684 ? 6.480 20.776 -0.427 1.00 94.31 684 LYS A O 1
ATOM 5283 N N . THR A 1 685 ? 4.409 20.424 0.400 1.00 96.69 685 THR A N 1
ATOM 5284 C CA . THR A 1 685 ? 4.769 20.454 1.824 1.00 96.69 685 THR A CA 1
ATOM 5285 C C . THR A 1 685 ? 5.366 19.117 2.272 1.00 96.69 685 THR A C 1
ATOM 5287 O O . THR A 1 685 ? 6.414 19.107 2.911 1.00 96.69 685 THR A O 1
ATOM 5290 N N . LEU A 1 686 ? 4.753 17.989 1.888 1.00 97.62 686 LEU A N 1
ATOM 5291 C CA . LEU A 1 686 ? 5.226 16.633 2.197 1.00 97.62 686 LEU A CA 1
ATOM 5292 C C . LEU A 1 686 ? 6.513 16.274 1.442 1.00 97.62 686 LEU A C 1
ATOM 5294 O O . LEU A 1 686 ? 7.390 15.587 1.969 1.00 97.62 686 LEU A O 1
ATOM 5298 N N . LYS A 1 687 ? 6.612 16.722 0.183 1.00 97.31 687 LYS A N 1
ATOM 5299 C CA . LYS A 1 687 ? 7.654 16.327 -0.775 1.00 97.31 687 LYS A CA 1
ATOM 5300 C C . LYS A 1 687 ? 7.771 14.798 -0.855 1.00 97.31 687 LYS A C 1
ATOM 5302 O O . LYS A 1 687 ? 8.814 14.266 -0.468 1.00 97.31 687 LYS A O 1
ATOM 5307 N N . PRO A 1 688 ? 6.714 14.079 -1.273 1.00 97.69 688 PRO A N 1
ATOM 5308 C CA . PRO A 1 688 ? 6.705 12.618 -1.291 1.00 97.69 688 PRO A CA 1
ATOM 5309 C C . PRO A 1 688 ? 7.791 12.059 -2.219 1.00 97.69 688 PRO A C 1
ATOM 5311 O O . PRO A 1 688 ? 8.228 12.721 -3.163 1.00 97.69 688 PRO A O 1
ATOM 5314 N N . THR A 1 689 ? 8.206 10.821 -1.963 1.00 96.75 689 THR A N 1
ATOM 5315 C CA . THR A 1 689 ? 9.068 10.046 -2.870 1.00 96.75 689 THR A CA 1
ATOM 5316 C C . THR A 1 689 ? 8.265 9.047 -3.705 1.00 96.75 689 THR A C 1
ATOM 5318 O O . THR A 1 689 ? 8.682 8.710 -4.816 1.00 96.75 689 THR A O 1
ATOM 5321 N N . PHE A 1 690 ? 7.095 8.634 -3.210 1.00 96.81 690 PHE A N 1
ATOM 5322 C CA . PHE A 1 690 ? 6.161 7.724 -3.867 1.00 96.81 690 PHE A CA 1
ATOM 5323 C C . PHE A 1 690 ? 4.780 8.392 -3.989 1.00 96.81 690 PHE A C 1
ATOM 5325 O O . PHE A 1 690 ? 4.260 8.957 -3.025 1.00 96.81 690 PHE A O 1
ATOM 5332 N N . ILE A 1 691 ? 4.184 8.364 -5.183 1.00 95.75 691 ILE A N 1
ATOM 5333 C CA . ILE A 1 691 ? 2.804 8.814 -5.416 1.00 95.75 691 ILE A CA 1
ATOM 5334 C C . ILE A 1 691 ? 2.033 7.709 -6.161 1.00 95.75 691 ILE A C 1
ATOM 5336 O O . ILE A 1 691 ? 2.411 7.390 -7.292 1.00 95.75 691 ILE A O 1
ATOM 5340 N N . PRO A 1 692 ? 0.940 7.154 -5.601 1.00 94.94 692 PRO A N 1
ATOM 5341 C CA . PRO A 1 692 ? -0.020 6.384 -6.384 1.00 94.94 692 PRO A CA 1
ATOM 5342 C C . PRO A 1 692 ? -0.798 7.345 -7.295 1.00 94.94 692 PRO A C 1
ATOM 5344 O O . PRO A 1 692 ? -1.323 8.365 -6.846 1.00 94.94 692 PRO A O 1
ATOM 5347 N N . ALA A 1 693 ? -0.846 7.079 -8.596 1.00 91.69 693 ALA A N 1
ATOM 5348 C CA . ALA A 1 693 ? -1.371 8.012 -9.588 1.00 91.69 693 ALA A CA 1
ATOM 5349 C C . ALA A 1 693 ? -2.488 7.387 -10.427 1.00 91.69 693 ALA A C 1
ATOM 5351 O O . ALA A 1 693 ? -2.398 6.242 -10.853 1.00 91.69 693 ALA A O 1
ATOM 5352 N N . VAL A 1 694 ? -3.521 8.166 -10.741 1.00 89.50 694 VAL A N 1
ATOM 5353 C CA . VAL A 1 694 ? -4.553 7.782 -11.719 1.00 89.50 694 VAL A CA 1
ATOM 5354 C C . VAL A 1 694 ? -4.356 8.560 -13.027 1.00 89.50 694 VAL A C 1
ATOM 5356 O O . VAL A 1 694 ? -3.978 9.737 -12.959 1.00 89.50 694 VAL A O 1
ATOM 5359 N N . PRO A 1 695 ? -4.665 7.994 -14.212 1.00 87.75 695 PRO A N 1
ATOM 5360 C CA . PRO A 1 695 ? -4.467 8.668 -15.500 1.00 87.75 695 PRO A CA 1
ATOM 5361 C C . PRO A 1 695 ? -5.084 10.068 -15.584 1.00 87.75 695 PRO A C 1
ATOM 5363 O O . PRO A 1 695 ? -4.509 10.968 -16.184 1.00 87.75 695 PRO A O 1
ATOM 5366 N N . ARG A 1 696 ? -6.206 10.320 -14.894 1.00 85.88 696 ARG A N 1
ATOM 5367 C CA . ARG A 1 696 ? -6.838 11.651 -14.813 1.00 85.88 696 ARG A CA 1
ATOM 5368 C C . ARG A 1 696 ? -5.951 12.729 -14.163 1.00 85.88 696 ARG A C 1
ATOM 5370 O O . ARG A 1 696 ? -6.085 13.903 -14.505 1.00 85.88 696 ARG A O 1
ATOM 5377 N N . LEU A 1 697 ? -5.075 12.361 -13.225 1.00 84.75 697 LEU A N 1
ATOM 5378 C CA . LEU A 1 697 ? -4.085 13.274 -12.641 1.00 84.75 697 LEU A CA 1
ATOM 5379 C C . LEU A 1 697 ? -2.902 13.466 -13.598 1.00 84.75 697 LEU A C 1
ATOM 5381 O O . LEU A 1 697 ? -2.474 14.595 -13.825 1.00 84.75 697 LEU A O 1
ATOM 5385 N N . LEU A 1 698 ? -2.420 12.370 -14.185 1.00 88.31 698 LEU A N 1
ATOM 5386 C CA . LEU A 1 698 ? -1.274 12.349 -15.094 1.00 88.31 698 LEU A CA 1
ATOM 5387 C C . LEU A 1 698 ? -1.541 13.143 -16.388 1.00 88.31 698 LEU A C 1
ATOM 5389 O O . LEU A 1 698 ? -0.745 14.011 -16.746 1.00 88.31 698 LEU A O 1
ATOM 5393 N N . ASN A 1 699 ? -2.711 12.957 -17.005 1.00 89.25 699 ASN A N 1
ATOM 5394 C CA . ASN A 1 699 ? -3.182 13.752 -18.143 1.00 89.25 699 ASN A CA 1
ATOM 5395 C C . ASN A 1 699 ? -3.289 15.245 -17.785 1.00 89.25 699 ASN A C 1
ATOM 5397 O O . ASN A 1 699 ? -2.790 16.083 -18.524 1.00 89.25 699 ASN A O 1
ATOM 5401 N N . ARG A 1 700 ? -3.829 15.603 -16.607 1.00 86.44 700 ARG A N 1
ATOM 5402 C CA . ARG A 1 700 ? -3.897 17.014 -16.172 1.00 86.44 700 ARG A CA 1
ATOM 5403 C C . ARG A 1 700 ? -2.510 17.657 -16.063 1.00 86.44 700 ARG A C 1
ATOM 5405 O O . ARG A 1 700 ? -2.359 18.824 -16.418 1.00 86.44 700 ARG A O 1
ATOM 5412 N N . ILE A 1 701 ? -1.517 16.921 -15.559 1.00 85.38 701 ILE A N 1
ATOM 5413 C CA . ILE A 1 701 ? -0.128 17.395 -15.469 1.00 85.38 701 ILE A CA 1
ATOM 5414 C C . ILE A 1 701 ? 0.432 17.620 -16.881 1.00 85.38 701 ILE A C 1
ATOM 5416 O O . ILE A 1 701 ? 0.963 18.696 -17.152 1.00 85.38 701 ILE A O 1
ATOM 5420 N N . TYR A 1 702 ? 0.247 16.658 -17.790 1.00 89.81 702 TYR A N 1
ATOM 5421 C CA . TYR A 1 702 ? 0.619 16.777 -19.204 1.00 89.81 702 TYR A CA 1
ATOM 5422 C C . TYR A 1 702 ? -0.016 18.010 -19.867 1.00 89.81 702 TYR A C 1
ATOM 5424 O O . TYR A 1 702 ? 0.707 18.885 -20.349 1.00 89.81 702 TYR A O 1
ATOM 5432 N N . ASP A 1 703 ? -1.345 18.136 -19.809 1.00 88.50 703 ASP A N 1
ATOM 5433 C CA . ASP A 1 703 ? -2.110 19.241 -20.397 1.00 88.50 703 ASP A CA 1
ATOM 5434 C C . ASP A 1 703 ? -1.634 20.601 -19.875 1.00 88.50 703 ASP A C 1
ATOM 5436 O O . ASP A 1 703 ? -1.422 21.538 -20.646 1.00 88.50 703 ASP A O 1
ATOM 5440 N N . GLN A 1 704 ? -1.418 20.721 -18.560 1.00 84.81 704 GLN A N 1
ATOM 5441 C CA . GLN A 1 704 ? -0.960 21.963 -17.938 1.00 84.81 704 GLN A CA 1
ATOM 5442 C C . GLN A 1 704 ? 0.424 22.396 -18.452 1.00 84.81 704 GLN A C 1
ATOM 5444 O O . GLN A 1 704 ? 0.660 23.594 -18.631 1.00 84.81 704 GLN A O 1
ATOM 5449 N N . ILE A 1 705 ? 1.330 21.452 -18.721 1.00 85.56 705 ILE A N 1
ATOM 5450 C CA . ILE A 1 705 ? 2.674 21.756 -19.235 1.00 85.56 705 ILE A CA 1
ATOM 5451 C C . ILE A 1 705 ? 2.622 22.074 -20.732 1.00 85.56 705 ILE A C 1
ATOM 5453 O O . ILE A 1 705 ? 3.217 23.066 -21.159 1.00 85.56 705 ILE A O 1
ATOM 5457 N N . GLN A 1 706 ? 1.867 21.298 -21.517 1.00 85.94 706 GLN A N 1
ATOM 5458 C CA . GLN A 1 706 ? 1.666 21.551 -22.948 1.00 85.94 706 GLN A CA 1
ATOM 5459 C C . GLN A 1 706 ? 1.046 22.937 -23.182 1.00 85.94 706 GLN A C 1
ATOM 5461 O O . GLN A 1 706 ? 1.560 23.726 -23.976 1.00 85.94 706 GLN A O 1
ATOM 5466 N N . ASN A 1 707 ? 0.010 23.295 -22.422 1.00 87.12 707 ASN A N 1
ATOM 5467 C CA . ASN A 1 707 ? -0.607 24.622 -22.473 1.00 87.12 707 ASN A CA 1
ATOM 5468 C C . ASN A 1 707 ? 0.355 25.740 -22.006 1.00 87.12 707 ASN A C 1
ATOM 5470 O O . ASN A 1 707 ? 0.257 26.869 -22.478 1.00 87.12 707 ASN A O 1
ATOM 5474 N N . GLY A 1 708 ? 1.328 25.438 -21.136 1.00 82.75 708 GLY A N 1
ATOM 5475 C CA . GLY A 1 708 ? 2.363 26.380 -20.682 1.00 82.75 708 GLY A CA 1
ATOM 5476 C C . GLY A 1 708 ? 3.487 26.680 -21.694 1.00 82.75 708 GLY A C 1
ATOM 5477 O O . GLY A 1 708 ? 4.190 27.694 -21.548 1.00 82.75 708 GLY A O 1
ATOM 5478 N N . VAL A 1 709 ? 3.660 25.828 -22.716 1.00 85.25 709 VAL A N 1
ATOM 5479 C CA . VAL A 1 709 ? 4.597 26.041 -23.843 1.00 85.25 709 VAL A CA 1
ATOM 5480 C C . VAL A 1 709 ? 3.906 26.479 -25.140 1.00 85.25 709 VAL A C 1
ATOM 5482 O O . VAL A 1 709 ? 4.554 27.095 -25.991 1.00 85.25 709 VAL A O 1
ATOM 5485 N N . GLN A 1 710 ? 2.598 26.237 -25.280 1.00 76.88 710 GLN A N 1
ATOM 5486 C CA . GLN A 1 710 ? 1.782 26.814 -26.352 1.00 76.88 710 GLN A CA 1
ATOM 5487 C C . GLN A 1 710 ? 1.906 28.350 -26.397 1.00 76.88 710 GLN A C 1
ATOM 5489 O O . GLN A 1 710 ? 2.171 29.023 -25.401 1.00 76.88 710 GLN A O 1
ATOM 5494 N N . GLY A 1 711 ? 1.776 28.916 -27.599 1.00 77.25 711 GLY A N 1
ATOM 5495 C CA . GLY A 1 711 ? 1.952 30.351 -27.849 1.00 77.25 711 GLY A CA 1
ATOM 5496 C C . GLY A 1 711 ? 3.405 30.831 -27.997 1.00 77.25 711 GLY A C 1
ATOM 5497 O O . GLY A 1 711 ? 3.613 31.925 -28.513 1.00 77.25 711 GLY A O 1
ATOM 5498 N N . SER A 1 712 ? 4.426 30.037 -27.642 1.00 91.00 712 SER A N 1
ATOM 5499 C CA . SER A 1 712 ? 5.837 30.407 -27.859 1.00 91.00 712 SER A CA 1
ATOM 5500 C C . SER A 1 712 ? 6.609 29.341 -28.635 1.00 91.00 712 SER A C 1
ATOM 5502 O O . SER A 1 712 ? 6.937 28.279 -28.110 1.00 91.00 712 SER A O 1
ATOM 5504 N N . LYS A 1 713 ? 6.974 29.664 -29.886 1.00 89.31 713 LYS A N 1
ATOM 5505 C CA . LYS A 1 713 ? 7.787 28.788 -30.751 1.00 89.31 713 LYS A CA 1
ATOM 5506 C C . LYS A 1 713 ? 9.123 28.404 -30.102 1.00 89.31 713 LYS A C 1
ATOM 5508 O O . LYS A 1 713 ? 9.538 27.259 -30.227 1.00 89.31 713 LYS A O 1
ATOM 5513 N N . LEU A 1 714 ? 9.758 29.331 -29.375 1.00 88.00 714 LEU A N 1
ATOM 5514 C CA . LEU A 1 714 ? 11.021 29.076 -28.677 1.00 88.00 714 LEU A CA 1
ATOM 5515 C C . LEU A 1 714 ? 10.838 28.134 -27.478 1.00 88.00 714 LEU A C 1
ATOM 5517 O O . LEU A 1 714 ? 11.590 27.173 -27.360 1.00 88.00 714 LEU A O 1
ATOM 5521 N N . LYS A 1 715 ? 9.824 28.354 -26.622 1.00 86.44 715 LYS A N 1
ATOM 5522 C CA . LYS A 1 715 ? 9.538 27.425 -25.511 1.00 86.44 715 LYS A CA 1
ATOM 5523 C C . LYS A 1 715 ? 9.220 26.024 -26.022 1.00 86.44 715 LYS A C 1
ATOM 5525 O O . LYS A 1 715 ? 9.720 25.059 -25.455 1.00 86.44 715 LYS A O 1
ATOM 5530 N N . LYS A 1 716 ? 8.408 25.922 -27.082 1.00 88.44 716 LYS A N 1
ATOM 5531 C CA . LYS A 1 716 ? 8.092 24.633 -27.695 1.00 88.44 716 LYS A CA 1
ATOM 5532 C C . LYS A 1 716 ? 9.354 23.959 -28.242 1.00 88.44 716 LYS A C 1
ATOM 5534 O O . LYS A 1 716 ? 9.615 22.835 -27.856 1.00 88.44 716 LYS A O 1
ATOM 5539 N N . TRP A 1 717 ? 10.180 24.651 -29.028 1.00 88.94 717 TRP A N 1
ATOM 5540 C CA . TRP A 1 717 ? 11.427 24.070 -29.545 1.00 88.94 717 TRP A CA 1
ATOM 5541 C C . TRP A 1 717 ? 12.380 23.599 -28.430 1.00 88.94 717 TRP A C 1
ATOM 5543 O O . TRP A 1 717 ? 12.939 22.512 -28.527 1.00 88.94 717 TRP A O 1
ATOM 5553 N N . ILE A 1 718 ? 12.515 24.359 -27.334 1.00 88.31 718 ILE A N 1
ATOM 5554 C CA . ILE A 1 718 ? 13.304 23.939 -26.160 1.00 88.31 718 ILE A CA 1
ATOM 5555 C C . ILE A 1 718 ? 12.700 22.687 -25.499 1.00 88.31 718 ILE A C 1
ATOM 5557 O O . ILE A 1 718 ? 13.443 21.781 -25.133 1.00 88.31 718 ILE A O 1
ATOM 5561 N N . MET A 1 719 ? 11.372 22.618 -25.360 1.00 89.19 719 MET A N 1
ATOM 5562 C CA . MET A 1 719 ? 10.669 21.446 -24.822 1.00 89.19 719 MET A CA 1
ATOM 5563 C C . MET A 1 719 ? 10.838 20.218 -25.728 1.00 89.19 719 MET A C 1
ATOM 5565 O O . MET A 1 719 ? 11.156 19.143 -25.232 1.00 89.19 719 MET A O 1
ATOM 5569 N N . ASP A 1 720 ? 10.685 20.380 -27.042 1.00 89.25 720 ASP A N 1
ATOM 5570 C CA . ASP A 1 720 ? 10.837 19.307 -28.028 1.00 89.25 720 ASP A CA 1
ATOM 5571 C C . ASP A 1 720 ? 12.283 18.753 -28.002 1.00 89.25 720 ASP A C 1
ATOM 5573 O O . ASP A 1 720 ? 12.479 17.542 -27.920 1.00 89.25 720 ASP A O 1
ATOM 5577 N N . MET A 1 721 ? 13.304 19.624 -27.957 1.00 89.06 721 MET A N 1
ATOM 5578 C CA . MET A 1 721 ? 14.716 19.224 -27.803 1.00 89.06 721 MET A CA 1
ATOM 5579 C C . MET A 1 721 ? 15.003 18.526 -26.464 1.00 89.06 721 MET A C 1
ATOM 5581 O O . MET A 1 721 ? 15.749 17.545 -26.426 1.00 89.06 721 MET A O 1
ATOM 5585 N N . ALA A 1 722 ? 14.406 19.007 -25.369 1.00 89.38 722 ALA A N 1
ATOM 5586 C CA . ALA A 1 722 ? 14.534 18.387 -24.055 1.00 89.38 722 ALA A CA 1
ATOM 5587 C C . ALA A 1 722 ? 13.921 16.980 -24.037 1.00 89.38 722 ALA A C 1
ATOM 5589 O O . ALA A 1 722 ? 14.556 16.040 -23.563 1.00 89.38 722 ALA A O 1
ATOM 5590 N N . LEU A 1 723 ? 12.719 16.817 -24.597 1.00 90.44 723 LEU A N 1
ATOM 5591 C CA . LEU A 1 723 ? 12.034 15.528 -24.687 1.00 90.44 723 LEU A CA 1
ATOM 5592 C C . LEU A 1 723 ? 12.821 14.525 -25.533 1.00 90.44 723 LEU A C 1
ATOM 5594 O O . LEU A 1 723 ? 13.051 13.422 -25.051 1.00 90.44 723 LEU A O 1
ATOM 5598 N N . LEU A 1 724 ? 13.323 14.918 -26.710 1.00 90.38 724 LEU A N 1
ATOM 5599 C CA . LEU A 1 724 ? 14.173 14.057 -27.546 1.00 90.38 724 LEU A CA 1
ATOM 5600 C C . LEU A 1 724 ? 15.417 13.563 -26.786 1.00 90.38 724 LEU A C 1
ATOM 5602 O O . LEU A 1 724 ? 15.756 12.382 -26.833 1.00 90.38 724 LEU A O 1
ATOM 5606 N N . SER A 1 725 ? 16.073 14.446 -26.027 1.00 88.94 725 SER A N 1
ATOM 5607 C CA . SER A 1 725 ? 17.235 14.069 -25.215 1.00 88.94 725 SER A CA 1
ATOM 5608 C C . SER A 1 725 ? 16.875 13.136 -24.055 1.00 88.94 725 SER A C 1
ATOM 5610 O O . SER A 1 725 ? 17.643 12.225 -23.760 1.00 88.94 725 SER A O 1
ATOM 5612 N N . LYS A 1 726 ? 15.727 13.340 -23.392 1.00 90.50 726 LYS A N 1
ATOM 5613 C CA . LYS A 1 726 ? 15.254 12.462 -22.308 1.00 90.50 726 LYS A CA 1
ATOM 5614 C C . LYS A 1 726 ? 14.727 11.122 -22.833 1.00 90.50 726 LYS A C 1
ATOM 5616 O O . LYS A 1 726 ? 14.841 10.126 -22.130 1.00 90.50 726 LYS A O 1
ATOM 5621 N N . GLN A 1 727 ? 14.181 11.065 -24.048 1.00 91.50 727 GLN A N 1
ATOM 5622 C CA . GLN A 1 727 ? 13.788 9.815 -24.710 1.00 91.50 727 GLN A CA 1
ATOM 5623 C C . GLN A 1 727 ? 15.024 8.953 -24.997 1.00 91.50 727 GLN A C 1
ATOM 5625 O O . GLN A 1 727 ? 15.066 7.805 -24.569 1.00 91.50 727 GLN A O 1
ATOM 5630 N N . ALA A 1 728 ? 16.085 9.545 -25.554 1.00 87.50 728 ALA A N 1
ATOM 5631 C CA . ALA A 1 728 ? 17.367 8.865 -25.762 1.00 87.50 728 ALA A CA 1
ATOM 5632 C C . ALA A 1 728 ? 18.100 8.466 -24.455 1.00 87.50 728 ALA A C 1
ATOM 5634 O O . ALA A 1 728 ? 19.019 7.647 -24.497 1.00 87.50 728 ALA A O 1
ATOM 5635 N N . GLU A 1 729 ? 17.726 9.029 -23.297 1.00 87.31 729 GLU A N 1
ATOM 5636 C CA . GLU A 1 729 ? 18.133 8.529 -21.972 1.00 87.31 729 GLU A CA 1
ATOM 5637 C C . GLU A 1 729 ? 17.299 7.297 -21.568 1.00 87.31 729 GLU A C 1
ATOM 5639 O O . GLU A 1 729 ? 17.872 6.274 -21.193 1.00 87.31 729 GLU A O 1
ATOM 5644 N N . LEU A 1 730 ? 15.967 7.344 -21.716 1.00 86.69 730 LEU A N 1
ATOM 5645 C CA . LEU A 1 730 ? 15.067 6.223 -21.400 1.00 86.69 730 LEU A CA 1
ATOM 5646 C C . LEU A 1 730 ? 15.307 4.981 -22.273 1.00 86.69 730 LEU A C 1
ATOM 5648 O O . LEU A 1 730 ? 15.288 3.875 -21.744 1.00 86.69 730 LEU A O 1
ATOM 5652 N N . GLU A 1 731 ? 15.596 5.149 -23.566 1.00 85.75 731 GLU A N 1
ATOM 5653 C CA . GLU A 1 731 ? 15.978 4.065 -24.494 1.00 85.75 731 GLU A CA 1
ATOM 5654 C C . GLU A 1 731 ? 17.263 3.335 -24.058 1.00 85.75 731 GLU A C 1
ATOM 5656 O O . GLU A 1 731 ? 17.477 2.173 -24.397 1.00 85.75 731 GLU A O 1
ATOM 5661 N N . ARG A 1 732 ? 18.115 4.004 -23.269 1.00 82.94 732 ARG A N 1
ATOM 5662 C CA . ARG A 1 732 ? 19.319 3.439 -22.632 1.00 82.94 732 ARG A CA 1
ATOM 5663 C C . ARG A 1 732 ? 19.052 2.975 -21.196 1.00 82.94 732 ARG A C 1
ATOM 5665 O O . ARG A 1 732 ? 19.992 2.755 -20.441 1.00 82.94 732 ARG A O 1
ATOM 5672 N N . HIS A 1 733 ? 17.782 2.874 -20.805 1.00 82.00 733 HIS A N 1
ATOM 5673 C CA . HIS A 1 733 ? 17.297 2.596 -19.451 1.00 82.00 733 HIS A CA 1
ATOM 5674 C C . HIS A 1 733 ? 17.757 3.606 -18.372 1.00 82.00 733 HIS A C 1
ATOM 5676 O O . HIS A 1 733 ? 17.700 3.308 -17.179 1.00 82.00 733 HIS A O 1
ATOM 5682 N N . ILE A 1 734 ? 18.203 4.814 -18.744 1.00 82.38 734 ILE A N 1
ATOM 5683 C CA . ILE A 1 734 ? 18.673 5.839 -17.799 1.00 82.38 734 ILE A CA 1
ATOM 5684 C C . ILE A 1 734 ? 17.480 6.668 -17.305 1.00 82.38 734 ILE A C 1
ATOM 5686 O O . ILE A 1 734 ? 17.031 7.614 -17.952 1.00 82.38 734 ILE A O 1
ATOM 5690 N N . VAL A 1 735 ? 16.979 6.335 -16.115 1.00 83.31 735 VAL A N 1
ATOM 5691 C CA . VAL A 1 735 ? 15.939 7.113 -15.422 1.00 83.31 735 VAL A CA 1
ATOM 5692 C C . VAL A 1 735 ? 16.608 8.091 -14.454 1.00 83.31 735 VAL A C 1
ATOM 5694 O O . VAL A 1 735 ? 17.165 7.693 -13.433 1.00 83.31 735 VAL A O 1
ATOM 5697 N N . THR A 1 736 ? 16.567 9.388 -14.770 1.00 82.06 736 THR A N 1
ATOM 5698 C CA . THR A 1 736 ? 17.167 10.448 -13.941 1.00 82.06 736 THR A CA 1
ATOM 5699 C C . THR A 1 736 ? 16.334 11.722 -13.931 1.00 82.06 736 THR A C 1
ATOM 5701 O O . THR A 1 736 ? 15.786 12.100 -14.965 1.00 82.06 736 THR A O 1
ATOM 5704 N N . ASN A 1 737 ? 16.313 12.409 -12.785 1.00 82.25 737 ASN A N 1
ATOM 5705 C CA . ASN A 1 737 ? 15.775 13.760 -12.594 1.00 82.25 737 ASN A CA 1
ATOM 5706 C C . ASN A 1 737 ? 16.884 14.810 -12.350 1.00 82.25 737 ASN A C 1
ATOM 5708 O O . ASN A 1 737 ? 16.650 15.852 -11.738 1.00 82.25 737 ASN A O 1
ATOM 5712 N N . ARG A 1 738 ? 18.122 14.522 -12.786 1.00 79.94 738 ARG A N 1
ATOM 5713 C CA . ARG A 1 738 ? 19.316 15.361 -12.553 1.00 79.94 738 ARG A CA 1
ATOM 5714 C C . ARG A 1 738 ? 20.017 15.840 -13.829 1.00 79.94 738 ARG A C 1
ATOM 5716 O O . ARG A 1 738 ? 21.111 16.394 -13.743 1.00 79.94 738 ARG A O 1
ATOM 5723 N N . SER A 1 739 ? 19.407 15.648 -14.999 1.00 81.25 739 SER A N 1
ATOM 5724 C CA . SER A 1 739 ? 19.956 16.122 -16.275 1.00 81.25 739 SER A CA 1
ATOM 5725 C C . SER A 1 739 ? 20.042 17.654 -16.355 1.00 81.25 739 SER A C 1
ATOM 5727 O O . SER A 1 739 ? 19.431 18.393 -15.575 1.00 81.25 739 SER A O 1
ATOM 5729 N N . VAL A 1 740 ? 20.740 18.158 -17.377 1.00 79.88 740 VAL A N 1
ATOM 5730 C CA . VAL A 1 740 ? 20.688 19.584 -17.738 1.00 79.88 740 VAL A CA 1
ATOM 5731 C C . VAL A 1 740 ? 19.257 20.022 -18.082 1.00 79.88 740 VAL A C 1
ATOM 5733 O O . VAL A 1 740 ? 18.832 21.107 -17.686 1.00 79.88 740 VAL A O 1
ATOM 5736 N N . TRP A 1 741 ? 18.479 19.157 -18.736 1.00 86.06 741 TRP A N 1
ATOM 5737 C CA . TRP A 1 741 ? 17.079 19.412 -19.076 1.00 86.06 741 TRP A CA 1
ATOM 5738 C C . TRP A 1 741 ? 16.165 19.397 -17.854 1.00 86.06 741 TRP A C 1
ATOM 5740 O O . TRP A 1 741 ? 15.255 20.217 -17.764 1.00 86.06 741 TRP A O 1
ATOM 5750 N N . ASP A 1 742 ? 16.448 18.547 -16.868 1.00 86.44 742 ASP A N 1
ATOM 5751 C CA . ASP A 1 742 ? 15.774 18.589 -15.573 1.00 86.44 742 ASP A CA 1
ATOM 5752 C C . ASP A 1 742 ? 16.012 19.953 -14.923 1.00 86.44 742 ASP A C 1
ATOM 5754 O O . ASP A 1 742 ? 15.059 20.673 -14.639 1.00 86.44 742 ASP A O 1
ATOM 5758 N N . ARG A 1 743 ? 17.273 20.394 -14.817 1.00 83.12 743 ARG A N 1
ATOM 5759 C CA . ARG A 1 743 ? 17.626 21.688 -14.210 1.00 83.12 743 ARG A CA 1
ATOM 5760 C C . ARG A 1 743 ? 16.978 22.903 -14.891 1.00 83.12 743 ARG A C 1
ATOM 5762 O O . ARG A 1 743 ? 16.609 23.838 -14.180 1.00 83.12 743 ARG A O 1
ATOM 5769 N N . PHE A 1 744 ? 16.882 22.922 -16.224 1.00 82.25 744 PHE A N 1
ATOM 5770 C CA . PHE A 1 744 ? 16.461 24.108 -16.988 1.00 82.25 744 PHE A CA 1
ATOM 5771 C C . PHE A 1 744 ? 15.024 24.073 -17.534 1.00 82.25 744 PHE A C 1
ATOM 5773 O O . PHE A 1 744 ? 14.464 25.139 -17.786 1.00 82.25 744 PHE A O 1
ATOM 5780 N N . VAL A 1 745 ? 14.419 22.894 -17.713 1.00 87.44 745 VAL A N 1
ATOM 5781 C CA . VAL A 1 745 ? 13.087 22.728 -18.331 1.00 87.44 745 VAL A CA 1
ATOM 5782 C C . VAL A 1 745 ? 12.102 22.057 -17.377 1.00 87.44 745 VAL A C 1
ATOM 5784 O O . VAL A 1 745 ? 11.011 22.588 -17.168 1.00 87.44 745 VAL A O 1
ATOM 5787 N N . PHE A 1 746 ? 12.466 20.925 -16.768 1.00 89.00 746 PHE A N 1
ATOM 5788 C CA . PHE A 1 746 ? 11.502 20.102 -16.024 1.00 89.00 746 PHE A CA 1
ATOM 5789 C C . PHE A 1 746 ? 11.446 20.351 -14.510 1.00 89.00 746 PHE A C 1
ATOM 5791 O O . PHE A 1 746 ? 10.458 19.983 -13.873 1.00 89.00 746 PHE A O 1
ATOM 5798 N N . LYS A 1 747 ? 12.419 21.054 -13.921 1.00 89.62 747 LYS A N 1
ATOM 5799 C CA . LYS A 1 747 ? 12.449 21.393 -12.488 1.00 89.62 747 LYS A CA 1
ATOM 5800 C C . LYS A 1 747 ? 11.136 22.002 -11.959 1.00 89.62 747 LYS A C 1
ATOM 5802 O O . LYS A 1 747 ? 10.690 21.544 -10.911 1.00 89.62 747 LYS A O 1
ATOM 5807 N N . PRO A 1 748 ? 10.433 22.925 -12.657 1.00 87.94 748 PRO A N 1
ATOM 5808 C CA . PRO A 1 748 ? 9.128 23.421 -12.203 1.00 87.94 748 PRO A CA 1
ATOM 5809 C C . PRO A 1 748 ? 8.032 22.343 -12.160 1.00 87.94 748 PRO A C 1
ATOM 5811 O O . PRO A 1 748 ? 7.127 22.419 -11.330 1.00 87.94 748 PRO A O 1
ATOM 5814 N N . VAL A 1 749 ? 8.110 21.331 -13.032 1.00 87.81 749 VAL A N 1
ATOM 5815 C CA . VAL A 1 749 ? 7.200 20.174 -13.047 1.00 87.81 749 VAL A CA 1
ATOM 5816 C C . VAL A 1 749 ? 7.495 19.265 -11.858 1.00 87.81 749 VAL A C 1
ATOM 5818 O O . VAL A 1 749 ? 6.592 18.922 -11.098 1.00 87.81 749 VAL A O 1
ATOM 5821 N N . GLN A 1 750 ? 8.768 18.948 -11.640 1.00 91.69 750 GLN A N 1
ATOM 5822 C CA . GLN A 1 750 ? 9.225 18.120 -10.523 1.00 91.69 750 GLN A CA 1
ATOM 5823 C C . GLN A 1 750 ? 8.902 18.790 -9.177 1.00 91.69 750 GLN A C 1
ATOM 5825 O O . GLN A 1 750 ? 8.340 18.154 -8.287 1.00 91.69 750 GLN A O 1
ATOM 5830 N N . GLU A 1 751 ? 9.139 20.099 -9.047 1.00 90.44 751 GLU A N 1
ATOM 5831 C CA . GLU A 1 751 ? 8.761 20.909 -7.880 1.00 90.44 751 GLU A CA 1
ATOM 5832 C C . GLU A 1 751 ? 7.242 21.061 -7.711 1.00 90.44 751 GLU A C 1
ATOM 5834 O O . GLU A 1 751 ? 6.772 21.213 -6.581 1.00 90.44 751 GLU A O 1
ATOM 5839 N N . SER A 1 752 ? 6.442 20.957 -8.782 1.00 87.88 752 SER A N 1
ATOM 5840 C CA . SER A 1 752 ? 4.977 20.881 -8.652 1.00 87.88 752 SER A CA 1
ATOM 5841 C C . SER A 1 752 ? 4.523 19.621 -7.903 1.00 87.88 752 SER A C 1
ATOM 5843 O O . SER A 1 752 ? 3.514 19.674 -7.202 1.00 87.88 752 SER A O 1
ATOM 5845 N N . LEU A 1 753 ? 5.325 18.549 -7.969 1.00 90.75 753 LEU A N 1
ATOM 5846 C CA . LEU A 1 753 ? 5.161 17.304 -7.216 1.00 90.75 753 LEU A CA 1
ATOM 5847 C C . LEU A 1 753 ? 6.106 17.203 -5.996 1.00 90.75 753 LEU A C 1
ATOM 5849 O O . LEU A 1 753 ? 6.377 16.116 -5.492 1.00 90.75 753 LEU A O 1
ATOM 5853 N N . GLY A 1 754 ? 6.627 18.333 -5.505 1.00 91.38 754 GLY A N 1
ATOM 5854 C CA . GLY A 1 754 ? 7.468 18.392 -4.303 1.00 91.38 754 GLY A CA 1
ATOM 5855 C C . GLY A 1 754 ? 8.941 17.994 -4.495 1.00 91.38 754 GLY A C 1
ATOM 5856 O O . GLY A 1 754 ? 9.710 18.035 -3.537 1.00 91.38 754 GLY A O 1
ATOM 5857 N N . GLY A 1 755 ? 9.367 17.653 -5.714 1.00 91.12 755 GLY A N 1
ATOM 5858 C CA . GLY A 1 755 ? 10.780 17.548 -6.106 1.00 91.12 755 GLY A CA 1
ATOM 5859 C C . GLY A 1 755 ? 11.558 16.337 -5.576 1.00 91.12 755 GLY A C 1
ATOM 5860 O O . GLY A 1 755 ? 12.768 16.279 -5.779 1.00 91.12 755 GLY A O 1
ATOM 5861 N N . ARG A 1 756 ? 10.905 15.379 -4.902 1.00 93.19 756 ARG A N 1
ATOM 5862 C CA . ARG A 1 756 ? 11.540 14.138 -4.404 1.00 93.19 756 ARG A CA 1
ATOM 5863 C C . ARG A 1 756 ? 10.964 12.842 -4.986 1.00 93.19 756 ARG A C 1
ATOM 5865 O O . ARG A 1 756 ? 11.466 11.771 -4.651 1.00 93.19 756 ARG A O 1
ATOM 5872 N N . VAL A 1 757 ? 9.946 12.919 -5.848 1.00 93.38 757 VAL A N 1
ATOM 5873 C CA . VAL A 1 757 ? 9.292 11.730 -6.416 1.00 93.38 757 VAL A CA 1
ATOM 5874 C C . VAL A 1 757 ? 10.291 10.911 -7.233 1.00 93.38 757 VAL A C 1
ATOM 5876 O O . VAL A 1 757 ? 10.926 11.424 -8.152 1.00 93.38 757 VAL A O 1
ATOM 5879 N N . ARG A 1 758 ? 10.404 9.627 -6.890 1.00 91.19 758 ARG A N 1
ATOM 5880 C CA . ARG A 1 758 ? 11.259 8.631 -7.553 1.00 91.19 758 ARG A CA 1
ATOM 5881 C C . ARG A 1 758 ? 10.477 7.414 -8.056 1.00 91.19 758 ARG A C 1
ATOM 5883 O O . ARG A 1 758 ? 10.969 6.719 -8.942 1.00 91.19 758 ARG A O 1
ATOM 5890 N N . LEU A 1 759 ? 9.286 7.181 -7.501 1.00 91.38 759 LEU A N 1
ATOM 5891 C CA . LEU A 1 759 ? 8.400 6.066 -7.819 1.00 91.38 759 LEU A CA 1
ATOM 5892 C C . LEU A 1 759 ? 6.963 6.569 -8.009 1.00 91.38 759 LEU A C 1
ATOM 5894 O O . LEU A 1 759 ? 6.448 7.354 -7.209 1.00 91.38 759 LEU A O 1
ATOM 5898 N N . MET A 1 760 ? 6.307 6.076 -9.050 1.00 93.94 760 MET A N 1
ATOM 5899 C CA . MET A 1 760 ? 4.867 6.158 -9.255 1.00 93.94 760 MET A CA 1
ATOM 5900 C C . MET A 1 760 ? 4.349 4.797 -9.708 1.00 93.94 760 MET A C 1
ATOM 5902 O O . MET A 1 760 ? 4.996 4.122 -10.508 1.00 93.94 760 MET A O 1
ATOM 5906 N N . ILE A 1 761 ? 3.154 4.439 -9.245 1.00 93.81 761 ILE A N 1
ATOM 5907 C CA . ILE A 1 761 ? 2.348 3.365 -9.835 1.00 93.81 761 ILE A CA 1
ATOM 5908 C C . ILE A 1 761 ? 1.109 4.021 -10.437 1.00 93.81 761 ILE A C 1
ATOM 5910 O O . ILE A 1 761 ? 0.549 4.937 -9.829 1.00 93.81 761 ILE A O 1
ATOM 5914 N N . THR A 1 762 ? 0.669 3.559 -11.603 1.00 93.62 762 THR A N 1
ATOM 5915 C CA . THR A 1 762 ? -0.602 3.950 -12.210 1.00 93.62 762 THR A CA 1
ATOM 5916 C C . THR A 1 762 ? -1.402 2.756 -12.725 1.00 93.62 762 THR A C 1
ATOM 5918 O O . THR A 1 762 ? -0.866 1.666 -12.900 1.00 93.62 762 THR A O 1
ATOM 5921 N N . GLY A 1 763 ? -2.708 2.958 -12.883 1.00 89.69 763 GLY A N 1
ATOM 5922 C CA . GLY A 1 763 ? -3.695 1.922 -13.184 1.00 89.69 763 GLY A CA 1
ATOM 5923 C C . GLY A 1 763 ? -5.119 2.466 -13.039 1.00 89.69 763 GLY A C 1
ATOM 5924 O O . GLY A 1 763 ? -5.325 3.682 -13.071 1.00 89.69 763 GLY A O 1
ATOM 5925 N N . SER A 1 764 ? -6.109 1.585 -12.845 1.00 79.44 764 SER A N 1
ATOM 5926 C CA . SER A 1 764 ? -7.574 1.855 -12.821 1.00 79.44 764 SER A CA 1
ATOM 5927 C C . SER A 1 764 ? -8.209 2.405 -14.110 1.00 79.44 764 SER A C 1
ATOM 5929 O O . SER A 1 764 ? -9.430 2.462 -14.213 1.00 79.44 764 SER A O 1
ATOM 5931 N N . ALA A 1 765 ? -7.399 2.811 -15.085 1.00 83.50 765 ALA A N 1
ATOM 5932 C CA . ALA A 1 765 ? -7.784 3.187 -16.442 1.00 83.50 765 ALA A CA 1
ATOM 5933 C C . ALA A 1 765 ? -6.521 3.151 -17.331 1.00 83.50 765 ALA A C 1
ATOM 5935 O O . ALA A 1 765 ? -5.418 3.229 -16.783 1.00 83.50 765 ALA A O 1
ATOM 5936 N N . PRO A 1 766 ? -6.641 3.073 -18.669 1.00 83.25 766 PRO A N 1
ATOM 5937 C CA . PRO A 1 766 ? -5.485 3.163 -19.560 1.00 83.25 766 PRO A CA 1
ATOM 5938 C C . PRO A 1 766 ? -4.873 4.574 -19.574 1.00 83.25 766 PRO A C 1
ATOM 5940 O O . PRO A 1 766 ? -5.595 5.580 -19.573 1.00 83.25 766 PRO A O 1
ATOM 5943 N N . LEU A 1 767 ? -3.542 4.658 -19.651 1.00 86.62 767 LEU A N 1
ATOM 5944 C CA . LEU A 1 767 ? -2.813 5.893 -19.943 1.00 86.62 767 LEU A CA 1
ATOM 5945 C C . LEU A 1 767 ? -2.351 5.920 -21.411 1.00 86.62 767 LEU A C 1
ATOM 5947 O O . LEU A 1 767 ? -1.906 4.921 -21.965 1.00 86.62 767 LEU A O 1
ATOM 5951 N N . ALA A 1 768 ? -2.435 7.081 -22.066 1.00 89.88 768 ALA A N 1
ATOM 5952 C CA . ALA A 1 768 ? -1.985 7.212 -23.451 1.00 89.88 768 ALA A CA 1
ATOM 5953 C C . ALA A 1 768 ? -0.447 7.176 -23.539 1.00 89.88 768 ALA A C 1
ATOM 5955 O O . ALA A 1 768 ? 0.239 7.903 -22.815 1.00 89.88 768 ALA A O 1
ATOM 5956 N N . SER A 1 769 ? 0.103 6.379 -24.461 1.00 90.88 769 SER A N 1
ATOM 5957 C CA . SER A 1 769 ? 1.547 6.123 -24.586 1.00 90.88 769 SER A CA 1
ATOM 5958 C C . SER A 1 769 ? 2.404 7.394 -24.660 1.00 90.88 769 SER A C 1
ATOM 5960 O O . SER A 1 769 ? 3.417 7.503 -23.974 1.00 90.88 769 SER A O 1
ATOM 5962 N N . ASN A 1 770 ? 1.965 8.401 -25.422 1.00 90.12 770 ASN A N 1
ATOM 5963 C CA . ASN A 1 770 ? 2.645 9.697 -25.537 1.00 90.12 770 ASN A CA 1
ATOM 5964 C C . ASN A 1 770 ? 2.689 10.476 -24.209 1.00 90.12 770 ASN A C 1
ATOM 5966 O O . ASN A 1 770 ? 3.640 11.221 -23.965 1.00 90.12 770 ASN A O 1
ATOM 5970 N N . VAL A 1 771 ? 1.676 10.311 -23.354 1.00 91.69 771 VAL A N 1
ATOM 5971 C CA . VAL A 1 771 ? 1.613 10.924 -22.023 1.00 91.69 771 VAL A CA 1
ATOM 5972 C C . VAL A 1 771 ? 2.533 10.178 -21.057 1.00 91.69 771 VAL A C 1
ATOM 5974 O O . VAL A 1 771 ? 3.293 10.823 -20.337 1.00 91.69 771 VAL A O 1
ATOM 5977 N N . LEU A 1 772 ? 2.546 8.840 -21.087 1.00 91.06 772 LEU A N 1
ATOM 5978 C CA . LEU A 1 772 ? 3.449 8.027 -20.264 1.00 91.06 772 LEU A CA 1
ATOM 5979 C C . LEU A 1 772 ? 4.927 8.304 -20.588 1.00 91.06 772 LEU A C 1
ATOM 5981 O O . LEU A 1 772 ? 5.702 8.597 -19.675 1.00 91.06 772 LEU A O 1
ATOM 5985 N N . THR A 1 773 ? 5.317 8.307 -21.870 1.00 91.56 773 THR A N 1
ATOM 5986 C CA . THR A 1 773 ? 6.685 8.668 -22.286 1.00 91.56 773 THR A CA 1
ATOM 5987 C C . THR A 1 773 ? 7.044 10.088 -21.846 1.00 91.56 773 THR A C 1
ATOM 5989 O O . THR A 1 773 ? 8.090 10.287 -21.232 1.00 91.56 773 THR A O 1
ATOM 5992 N N . PHE A 1 774 ? 6.166 11.072 -22.084 1.00 92.25 774 PHE A N 1
ATOM 5993 C CA . PHE A 1 774 ? 6.398 12.455 -21.654 1.00 92.25 774 PHE A CA 1
ATOM 5994 C C . PHE A 1 774 ? 6.618 12.560 -20.139 1.00 92.25 774 PHE A C 1
ATOM 5996 O O . PHE A 1 774 ? 7.523 13.265 -19.701 1.00 92.25 774 PHE A O 1
ATOM 6003 N N . LEU A 1 775 ? 5.815 11.865 -19.328 1.00 91.94 775 LEU A N 1
ATOM 6004 C CA . LEU A 1 775 ? 5.914 11.930 -17.869 1.00 91.94 775 LEU A CA 1
ATOM 6005 C C . LEU A 1 775 ? 7.164 11.222 -17.342 1.00 91.94 775 LEU A C 1
ATOM 6007 O O . LEU A 1 775 ? 7.814 11.765 -16.451 1.00 91.94 775 LEU A O 1
ATOM 6011 N N . ARG A 1 776 ? 7.558 10.079 -17.923 1.00 91.56 776 ARG A N 1
ATOM 6012 C CA . ARG A 1 776 ? 8.848 9.431 -17.622 1.00 91.56 776 ARG A CA 1
ATOM 6013 C C . ARG A 1 776 ? 10.015 10.385 -17.920 1.00 91.56 776 ARG A C 1
ATOM 6015 O O . ARG A 1 776 ? 10.884 10.565 -17.069 1.00 91.56 776 ARG A O 1
ATOM 6022 N N . CYS A 1 777 ? 9.988 11.079 -19.063 1.00 91.19 777 CYS A N 1
ATOM 6023 C CA . CYS A 1 777 ? 10.985 12.095 -19.420 1.00 91.19 777 CYS A CA 1
ATOM 6024 C C . CYS A 1 777 ? 10.990 13.311 -18.478 1.00 91.19 777 CYS A C 1
ATOM 6026 O O . CYS A 1 777 ? 12.060 13.752 -18.067 1.00 91.19 777 CYS A O 1
ATOM 6028 N N . ALA A 1 778 ? 9.817 13.863 -18.154 1.00 91.38 778 ALA A N 1
ATOM 6029 C CA . ALA A 1 778 ? 9.683 15.124 -17.424 1.00 91.38 778 ALA A CA 1
ATOM 6030 C C . ALA A 1 778 ? 9.804 14.977 -15.899 1.00 91.38 778 ALA A C 1
ATOM 6032 O O . ALA A 1 778 ? 10.206 15.915 -15.214 1.00 91.38 778 ALA A O 1
ATOM 6033 N N . LEU A 1 779 ? 9.444 13.827 -15.329 1.00 90.88 779 LEU A N 1
ATOM 6034 C CA . LEU A 1 779 ? 9.575 13.586 -13.890 1.00 90.88 779 LEU A CA 1
ATOM 6035 C C . LEU A 1 779 ? 10.903 12.919 -13.525 1.00 90.88 779 LEU A C 1
ATOM 6037 O O . LEU A 1 779 ? 11.333 13.042 -12.378 1.00 90.88 779 LEU A O 1
ATOM 6041 N N . GLY A 1 780 ? 11.552 12.238 -14.477 1.00 88.62 780 GLY A N 1
ATOM 6042 C CA . GLY A 1 780 ? 12.829 11.564 -14.246 1.00 88.62 780 GLY A CA 1
ATOM 6043 C C . GLY A 1 780 ? 12.745 10.463 -13.185 1.00 88.62 780 GLY A C 1
ATOM 6044 O O . GLY A 1 780 ? 13.708 10.229 -12.454 1.00 88.62 780 GLY A O 1
ATOM 6045 N N . CYS A 1 781 ? 11.570 9.841 -13.056 1.00 88.94 781 CYS A N 1
ATOM 6046 C CA . CYS A 1 781 ? 11.222 8.877 -12.021 1.00 88.94 781 CYS A CA 1
ATOM 6047 C C . CYS A 1 781 ? 10.668 7.578 -12.628 1.00 88.94 781 CYS A C 1
ATOM 6049 O O . CYS A 1 781 ? 10.256 7.537 -13.789 1.00 88.94 781 CYS A O 1
ATOM 6051 N N . THR A 1 782 ? 10.653 6.504 -11.837 1.00 88.69 782 THR A N 1
ATOM 6052 C CA . THR A 1 782 ? 10.124 5.207 -12.278 1.00 88.69 782 THR A CA 1
ATOM 6053 C C . THR A 1 782 ? 8.598 5.264 -12.262 1.00 88.69 782 THR A C 1
ATOM 6055 O O . THR A 1 782 ? 8.008 5.330 -11.184 1.00 88.69 782 THR A O 1
ATOM 6058 N N . ILE A 1 783 ? 7.964 5.249 -13.438 1.00 91.50 783 ILE A N 1
ATOM 6059 C CA . ILE A 1 783 ? 6.501 5.185 -13.585 1.00 91.50 783 ILE A CA 1
ATOM 6060 C C . ILE A 1 783 ? 6.119 3.791 -14.080 1.00 91.50 783 ILE A C 1
ATOM 6062 O O . ILE A 1 783 ? 6.405 3.433 -15.229 1.00 91.50 783 ILE A O 1
ATOM 6066 N N . ILE A 1 784 ? 5.484 3.040 -13.186 1.00 91.06 784 ILE A N 1
ATOM 6067 C CA . ILE A 1 784 ? 4.998 1.674 -13.376 1.00 91.06 784 ILE A CA 1
ATOM 6068 C C . ILE A 1 784 ? 3.505 1.726 -13.715 1.00 91.06 784 ILE A C 1
ATOM 6070 O O . ILE A 1 784 ? 2.757 2.432 -13.043 1.00 91.06 784 ILE A O 1
ATOM 6074 N N . GLU A 1 785 ? 3.064 0.973 -14.717 1.00 92.31 785 GLU A N 1
ATOM 6075 C CA . GLU A 1 785 ? 1.647 0.778 -15.047 1.00 92.31 785 GLU A CA 1
ATOM 6076 C C . GLU A 1 785 ? 1.221 -0.649 -14.661 1.00 92.31 785 GLU A C 1
ATOM 6078 O O . GLU A 1 785 ? 2.004 -1.591 -14.785 1.00 92.31 785 GLU A O 1
ATOM 6083 N N . GLY A 1 786 ? 0.007 -0.817 -14.136 1.00 93.75 786 GLY A N 1
ATOM 6084 C CA . GLY A 1 786 ? -0.508 -2.114 -13.696 1.00 93.75 786 GLY A CA 1
ATOM 6085 C C . GLY A 1 786 ? -2.022 -2.227 -13.849 1.00 93.75 786 GLY A C 1
ATOM 6086 O O . GLY A 1 786 ? -2.755 -1.247 -13.693 1.00 93.75 786 GLY A O 1
ATOM 6087 N N . TYR A 1 787 ? -2.481 -3.439 -14.154 1.00 95.81 787 TYR A N 1
ATOM 6088 C CA . TYR A 1 787 ? -3.880 -3.755 -14.439 1.00 95.81 787 TYR A CA 1
ATOM 6089 C C . TYR A 1 787 ? -4.433 -4.800 -13.462 1.00 95.81 787 TYR A C 1
ATOM 6091 O O . TYR A 1 787 ? -3.723 -5.718 -13.045 1.00 95.81 787 TYR A O 1
ATOM 6099 N N . GLY A 1 788 ? -5.717 -4.653 -13.128 1.00 95.25 788 GLY A N 1
ATOM 6100 C CA . GLY A 1 788 ? -6.521 -5.583 -12.342 1.00 95.25 788 GLY A CA 1
ATOM 6101 C C . GLY A 1 788 ? -7.611 -4.864 -11.533 1.00 95.25 788 GLY A C 1
ATOM 6102 O O . GLY A 1 788 ? -7.741 -3.638 -11.584 1.00 95.25 788 GLY A O 1
ATOM 6103 N N . GLN A 1 789 ? -8.400 -5.641 -10.791 1.00 95.38 789 GLN A N 1
ATOM 6104 C CA . GLN A 1 789 ? -9.638 -5.234 -10.115 1.00 95.38 789 GLN A CA 1
ATOM 6105 C C . GLN A 1 789 ? -9.637 -5.544 -8.602 1.00 95.38 789 GLN A C 1
ATOM 6107 O O . GLN A 1 789 ? -8.678 -6.088 -8.055 1.00 95.38 789 GLN A O 1
ATOM 6112 N N . THR A 1 790 ? -10.705 -5.183 -7.884 1.00 95.69 790 THR A N 1
ATOM 6113 C CA . THR A 1 790 ? -10.798 -5.381 -6.418 1.00 95.69 790 THR A CA 1
ATOM 6114 C C . THR A 1 790 ? -10.779 -6.872 -6.063 1.00 95.69 790 THR A C 1
ATOM 6116 O O . THR A 1 790 ? -10.103 -7.282 -5.121 1.00 95.69 790 THR A O 1
ATOM 6119 N N . GLU A 1 791 ? -11.448 -7.670 -6.888 1.00 97.75 791 GLU A N 1
ATOM 6120 C CA . GLU A 1 791 ? -11.609 -9.122 -6.863 1.00 97.75 791 GLU A CA 1
ATOM 6121 C C . GLU A 1 791 ? -10.281 -9.896 -7.024 1.00 97.75 791 GLU A C 1
ATOM 6123 O O . GLU A 1 791 ? -10.210 -11.071 -6.664 1.00 97.75 791 GLU A O 1
ATOM 6128 N N . CYS A 1 792 ? -9.210 -9.233 -7.482 1.00 96.38 792 CYS A N 1
ATOM 6129 C CA . CYS A 1 792 ? -7.841 -9.763 -7.525 1.00 96.38 792 CYS A CA 1
ATOM 6130 C C . CYS A 1 792 ? -6.819 -8.893 -6.758 1.00 96.38 792 CYS A C 1
ATOM 6132 O O . CYS A 1 792 ? -5.631 -8.902 -7.078 1.00 96.38 792 CYS A O 1
ATOM 6134 N N . VAL A 1 793 ? -7.275 -8.119 -5.761 1.00 97.06 793 VAL A N 1
ATOM 6135 C CA . VAL A 1 793 ? -6.442 -7.238 -4.913 1.00 97.06 793 VAL A CA 1
ATOM 6136 C C . VAL A 1 793 ? -5.667 -6.184 -5.724 1.00 97.06 793 VAL A C 1
ATOM 6138 O O . VAL A 1 793 ? -4.459 -6.019 -5.599 1.00 97.06 793 VAL A O 1
ATOM 6141 N N . ALA A 1 794 ? -6.380 -5.402 -6.532 1.00 94.31 794 ALA A N 1
ATOM 6142 C CA . ALA A 1 794 ? -5.797 -4.425 -7.450 1.00 94.31 794 ALA A CA 1
ATOM 6143 C C . ALA A 1 794 ? -4.902 -5.101 -8.523 1.00 94.31 794 ALA A C 1
ATOM 6145 O O . ALA A 1 794 ? -5.503 -5.759 -9.371 1.00 94.31 794 ALA A O 1
ATOM 6146 N N . PRO A 1 795 ? -3.559 -4.961 -8.607 1.00 95.94 795 PRO A N 1
ATOM 6147 C CA . PRO A 1 795 ? -2.836 -5.468 -9.773 1.00 95.94 795 PRO A CA 1
ATOM 6148 C C . PRO A 1 795 ? -2.792 -7.006 -9.846 1.00 95.94 795 PRO A C 1
ATOM 6150 O O . PRO A 1 795 ? -2.506 -7.687 -8.867 1.00 95.94 795 PRO A O 1
ATOM 6153 N N . SER A 1 796 ? -2.981 -7.539 -11.053 1.00 96.69 796 SER A N 1
ATOM 6154 C CA . SER A 1 796 ? -2.568 -8.894 -11.458 1.00 96.69 796 SER A CA 1
ATOM 6155 C C . SER A 1 796 ? -1.506 -8.880 -12.562 1.00 96.69 796 SER A C 1
ATOM 6157 O O . SER A 1 796 ? -0.787 -9.863 -12.718 1.00 96.69 796 SER A O 1
ATOM 6159 N N . THR A 1 797 ? -1.332 -7.764 -13.277 1.00 95.56 797 THR A N 1
ATOM 6160 C CA . THR A 1 797 ? -0.148 -7.504 -14.114 1.00 95.56 797 THR A CA 1
ATOM 6161 C C . THR A 1 797 ? 0.519 -6.192 -13.714 1.00 95.56 797 THR A C 1
ATOM 6163 O O . THR A 1 797 ? -0.132 -5.298 -13.163 1.00 95.56 797 THR A O 1
ATOM 6166 N N . MET A 1 798 ? 1.821 -6.062 -13.985 1.00 93.38 798 MET A N 1
ATOM 6167 C CA . MET A 1 798 ? 2.563 -4.829 -13.706 1.00 93.38 798 MET A CA 1
ATOM 6168 C C . MET A 1 798 ? 3.816 -4.692 -14.585 1.00 93.38 798 MET A C 1
ATOM 6170 O O . MET A 1 798 ? 4.617 -5.622 -14.651 1.00 93.38 798 MET A O 1
ATOM 6174 N N . THR A 1 799 ? 4.026 -3.539 -15.231 1.00 92.06 799 THR A N 1
ATOM 6175 C CA . THR A 1 799 ? 5.227 -3.260 -16.048 1.00 92.06 799 THR A CA 1
ATOM 6176 C C . THR A 1 799 ? 6.508 -3.357 -15.221 1.00 92.06 799 THR A C 1
ATOM 6178 O O . THR A 1 799 ? 6.535 -2.928 -14.065 1.00 92.06 799 THR A O 1
ATOM 6181 N N . LEU A 1 800 ? 7.589 -3.858 -15.818 1.00 86.75 800 LEU A N 1
ATOM 6182 C CA . LEU A 1 800 ? 8.838 -4.105 -15.097 1.00 86.75 800 LEU A CA 1
ATOM 6183 C C . LEU A 1 800 ? 9.609 -2.807 -14.816 1.00 86.75 800 LEU A C 1
ATOM 6185 O O . LEU A 1 800 ? 9.550 -1.845 -15.582 1.00 86.75 800 LEU A O 1
ATOM 6189 N N . VAL A 1 801 ? 10.379 -2.772 -13.726 1.00 82.62 801 VAL A N 1
ATOM 6190 C CA . VAL A 1 801 ? 11.313 -1.661 -13.494 1.00 82.62 801 VAL A CA 1
ATOM 6191 C C . VAL A 1 801 ? 12.412 -1.703 -14.558 1.00 82.62 801 VAL A C 1
ATOM 6193 O O . VAL A 1 801 ? 12.992 -2.754 -14.819 1.00 82.62 801 VAL A O 1
ATOM 6196 N N . GLY A 1 802 ? 12.672 -0.552 -15.182 1.00 79.19 802 GLY A N 1
ATOM 6197 C CA . GLY A 1 802 ? 13.559 -0.444 -16.342 1.00 79.19 802 GLY A CA 1
ATOM 6198 C C . GLY A 1 802 ? 12.857 -0.616 -17.692 1.00 79.19 802 GLY A C 1
ATOM 6199 O O . GLY A 1 802 ? 13.476 -0.361 -18.724 1.00 79.19 802 GLY A O 1
ATOM 6200 N N . ASP A 1 803 ? 11.578 -0.998 -17.715 1.00 86.06 803 ASP A N 1
ATOM 6201 C CA . ASP A 1 803 ? 10.799 -1.098 -18.948 1.00 86.06 803 ASP A CA 1
ATOM 6202 C C . ASP A 1 803 ? 10.364 0.295 -19.434 1.00 86.06 803 ASP A C 1
ATOM 6204 O O . ASP A 1 803 ? 9.545 0.975 -18.806 1.00 86.06 803 ASP A O 1
ATOM 6208 N N . TYR A 1 804 ? 10.948 0.748 -20.546 1.00 84.75 804 TYR A N 1
ATOM 6209 C CA . TYR A 1 804 ? 10.609 2.031 -21.164 1.00 84.75 804 TYR A CA 1
ATOM 6210 C C . TYR A 1 804 ? 9.462 1.929 -22.178 1.00 84.75 804 TYR A C 1
ATOM 6212 O O . TYR A 1 804 ? 8.960 2.973 -22.608 1.00 84.75 804 TYR A O 1
ATOM 6220 N N . ASN A 1 805 ? 9.022 0.714 -22.529 1.00 87.94 805 ASN A N 1
ATOM 6221 C CA . ASN A 1 805 ? 7.939 0.482 -23.483 1.00 87.94 805 ASN A CA 1
ATOM 6222 C C . ASN A 1 805 ? 6.586 0.979 -22.942 1.00 87.94 805 ASN A C 1
ATOM 6224 O O . ASN A 1 805 ? 6.436 1.320 -21.764 1.00 87.94 805 ASN A O 1
ATOM 6228 N N . VAL A 1 806 ? 5.614 1.127 -23.844 1.00 89.44 806 VAL A N 1
ATOM 6229 C CA . VAL A 1 806 ? 4.352 1.840 -23.601 1.00 89.44 806 VAL A CA 1
ATOM 6230 C C . VAL A 1 806 ? 3.196 1.186 -24.357 1.00 89.44 806 VAL A C 1
ATOM 6232 O O . VAL A 1 806 ? 3.395 0.656 -25.446 1.00 89.44 806 VAL A O 1
ATOM 6235 N N . GLY A 1 807 ? 1.982 1.245 -23.801 1.00 88.88 807 GLY A N 1
ATOM 6236 C CA . GLY A 1 807 ? 0.796 0.604 -24.389 1.00 88.88 807 GLY A CA 1
ATOM 6237 C C . GLY A 1 807 ? 0.616 -0.874 -24.015 1.00 88.88 807 GLY A C 1
ATOM 6238 O O . GLY A 1 807 ? -0.046 -1.609 -24.738 1.00 88.88 807 GLY A O 1
ATOM 6239 N N . HIS A 1 808 ? 1.205 -1.313 -22.901 1.00 91.62 808 HIS A N 1
ATOM 6240 C CA . HIS A 1 808 ? 1.070 -2.659 -22.339 1.00 91.62 808 HIS A CA 1
ATOM 6241 C C . HIS A 1 808 ? 1.169 -2.583 -20.807 1.00 91.62 808 HIS A C 1
ATOM 6243 O O . HIS A 1 808 ? 1.803 -1.683 -20.260 1.00 91.62 808 HIS A O 1
ATOM 6249 N N . VAL A 1 809 ? 0.565 -3.545 -20.109 1.00 92.56 809 VAL A N 1
ATOM 6250 C CA . VAL A 1 809 ? 0.407 -3.539 -18.638 1.00 92.56 809 VAL A CA 1
ATOM 6251 C C . VAL A 1 809 ? 1.350 -4.517 -17.915 1.00 92.56 809 VAL A C 1
ATOM 6253 O O . VAL A 1 809 ? 1.109 -4.888 -16.766 1.00 92.56 809 VAL A O 1
ATOM 6256 N N . GLY A 1 810 ? 2.427 -4.936 -18.589 1.00 91.94 810 GLY A N 1
ATOM 6257 C CA . GLY A 1 810 ? 3.422 -5.903 -18.098 1.00 91.94 810 GLY A CA 1
ATOM 6258 C C . GLY A 1 810 ? 2.948 -7.367 -18.052 1.00 91.94 810 GLY A C 1
ATOM 6259 O O . GLY A 1 810 ? 1.841 -7.677 -18.494 1.00 91.94 810 GLY A O 1
ATOM 6260 N N . PRO A 1 811 ? 3.779 -8.293 -17.534 1.00 92.31 811 PRO A N 1
ATOM 6261 C CA . PRO A 1 811 ? 3.426 -9.703 -17.390 1.00 92.31 811 PRO A CA 1
ATOM 6262 C C . PRO A 1 811 ? 2.512 -9.943 -16.175 1.00 92.31 811 PRO A C 1
ATOM 6264 O O . PRO A 1 811 ? 2.393 -9.068 -15.311 1.00 92.31 811 PRO A O 1
ATOM 6267 N N . PRO A 1 812 ? 1.953 -11.163 -16.035 1.00 94.69 812 PRO A N 1
ATOM 6268 C CA . PRO A 1 812 ? 1.359 -11.623 -14.784 1.00 94.69 812 PRO A CA 1
ATOM 6269 C C . PRO A 1 812 ? 2.314 -11.462 -13.593 1.00 94.69 812 PRO A C 1
ATOM 6271 O O . PRO A 1 812 ? 3.519 -11.734 -13.694 1.00 94.69 812 PRO A O 1
ATOM 6274 N N . LEU A 1 813 ? 1.769 -11.054 -12.449 1.00 93.94 813 LEU A N 1
ATOM 6275 C CA . LEU A 1 813 ? 2.482 -11.011 -11.177 1.00 93.94 813 LEU A CA 1
ATOM 6276 C C . LEU A 1 813 ? 2.755 -12.434 -10.645 1.00 93.94 813 LEU A C 1
ATOM 6278 O O . LEU A 1 813 ? 1.899 -13.305 -10.791 1.00 93.94 813 LEU A O 1
ATOM 6282 N N . PRO A 1 814 ? 3.886 -12.678 -9.949 1.00 91.88 814 PRO A N 1
ATOM 6283 C CA . PRO A 1 814 ? 4.219 -13.966 -9.316 1.00 91.88 814 PRO A CA 1
ATOM 6284 C C . PRO A 1 814 ? 3.177 -14.593 -8.367 1.00 91.88 814 PRO A C 1
ATOM 6286 O O . PRO A 1 814 ? 3.320 -15.757 -8.000 1.00 91.88 814 PRO A O 1
ATOM 6289 N N . CYS A 1 815 ? 2.145 -13.857 -7.950 1.00 93.88 815 CYS A N 1
ATOM 6290 C CA . CYS A 1 815 ? 1.022 -14.361 -7.153 1.00 93.88 815 CYS A CA 1
ATOM 6291 C C . CYS A 1 815 ? -0.096 -15.027 -7.984 1.00 93.88 815 CYS A C 1
ATOM 6293 O O . CYS A 1 815 ? -1.009 -15.610 -7.393 1.00 93.88 815 CYS A O 1
ATOM 6295 N N . CYS A 1 816 ? -0.050 -14.957 -9.322 1.00 95.62 816 CYS A N 1
ATOM 6296 C CA . CYS A 1 816 ? -1.138 -15.394 -10.200 1.00 95.62 816 CYS A CA 1
ATOM 6297 C C . CYS A 1 816 ? -0.688 -16.037 -11.527 1.00 95.62 816 CYS A C 1
ATOM 6299 O O . CYS A 1 816 ? 0.487 -16.055 -11.905 1.00 95.62 816 CYS A O 1
ATOM 6301 N N . HIS A 1 817 ? -1.671 -16.570 -12.243 1.00 95.25 817 HIS A N 1
ATOM 6302 C CA . HIS A 1 817 ? -1.627 -16.997 -13.635 1.00 95.25 817 HIS A CA 1
ATOM 6303 C C . HIS A 1 817 ? -2.761 -16.299 -14.394 1.00 95.25 817 HIS A C 1
ATOM 6305 O O . HIS A 1 817 ? -3.795 -15.975 -13.803 1.00 95.25 817 HIS A O 1
ATOM 6311 N N . ILE A 1 818 ? -2.585 -16.093 -15.700 1.00 96.38 818 ILE A N 1
ATOM 6312 C CA . ILE A 1 818 ? -3.584 -15.460 -16.570 1.00 96.38 818 ILE A CA 1
ATOM 6313 C C . ILE A 1 818 ? -3.765 -16.289 -17.845 1.00 96.38 818 ILE A C 1
ATOM 6315 O O . ILE A 1 818 ? -2.779 -16.582 -18.523 1.00 96.38 818 ILE A O 1
ATOM 6319 N N . LYS A 1 819 ? -5.008 -16.638 -18.190 1.00 95.81 819 LYS A N 1
ATOM 6320 C CA . LYS A 1 819 ? -5.392 -17.174 -19.510 1.00 95.81 819 LYS A CA 1
ATOM 6321 C C . LYS A 1 819 ? -6.252 -16.151 -20.260 1.00 95.81 819 LYS A C 1
ATOM 6323 O O . LYS A 1 819 ? -6.770 -15.218 -19.647 1.00 95.81 819 LYS A O 1
ATOM 6328 N N . LEU A 1 820 ? -6.387 -16.327 -21.573 1.00 96.75 820 LEU A N 1
ATOM 6329 C CA . LEU A 1 820 ? -7.396 -15.628 -22.374 1.00 96.75 820 LEU A CA 1
ATOM 6330 C C . LEU A 1 820 ? -8.479 -16.631 -22.777 1.00 96.75 820 LEU A C 1
ATOM 6332 O O . LEU A 1 820 ? -8.154 -17.778 -23.087 1.00 96.75 820 LEU A O 1
ATOM 6336 N N . VAL A 1 821 ? -9.740 -16.205 -22.767 1.00 96.25 821 VAL A N 1
ATOM 6337 C CA . VAL A 1 821 ? -10.903 -17.022 -23.154 1.00 96.25 821 VAL A CA 1
ATOM 6338 C C . VAL A 1 821 ? -11.612 -16.381 -24.350 1.00 96.25 821 VAL A C 1
ATOM 6340 O O . VAL A 1 821 ? -11.662 -15.156 -24.459 1.00 96.25 821 VAL A O 1
ATOM 6343 N N . ASP A 1 822 ? -12.123 -17.202 -25.270 1.00 96.69 822 ASP A N 1
ATOM 6344 C CA . ASP A 1 822 ? -12.868 -16.737 -26.446 1.00 96.69 822 ASP A CA 1
ATOM 6345 C C . ASP A 1 822 ? -14.109 -15.924 -26.035 1.00 96.69 822 ASP A C 1
ATOM 6347 O O . ASP A 1 822 ? -14.849 -16.324 -25.137 1.00 96.69 822 ASP A O 1
ATOM 6351 N N . VAL A 1 823 ? -14.379 -14.829 -26.752 1.00 96.81 823 VAL A N 1
ATOM 6352 C CA . VAL A 1 823 ? -15.614 -14.028 -26.648 1.00 96.81 823 VAL A CA 1
ATOM 6353 C C . VAL A 1 823 ? -16.204 -13.893 -28.060 1.00 96.81 823 VAL A C 1
ATOM 6355 O O . VAL A 1 823 ? -16.009 -12.864 -28.722 1.00 96.81 823 VAL A O 1
ATOM 6358 N N . PRO A 1 824 ? -16.863 -14.948 -28.588 1.00 95.62 824 PRO A N 1
ATOM 6359 C CA . PRO A 1 824 ? -17.262 -15.018 -29.995 1.00 95.62 824 PRO A CA 1
ATOM 6360 C C . PRO A 1 824 ? -18.227 -13.906 -30.423 1.00 95.62 824 PRO A C 1
ATOM 6362 O O . PRO A 1 824 ? -18.175 -13.455 -31.564 1.00 95.62 824 PRO A O 1
ATOM 6365 N N . GLU A 1 825 ? -19.072 -13.419 -29.512 1.00 95.50 825 GLU A N 1
ATOM 6366 C CA . GLU A 1 825 ? -20.002 -12.304 -29.730 1.00 95.50 825 GLU A CA 1
ATOM 6367 C C . GLU A 1 825 ? -19.318 -10.938 -29.925 1.00 95.50 825 GLU A C 1
ATOM 6369 O O . GLU A 1 825 ? -19.968 -9.988 -30.362 1.00 95.50 825 GLU A O 1
ATOM 6374 N N . MET A 1 826 ? -18.017 -10.840 -29.629 1.00 94.50 826 MET A N 1
ATOM 6375 C CA . MET A 1 826 ? -17.164 -9.677 -29.906 1.00 94.50 826 MET A CA 1
ATOM 6376 C C . MET A 1 826 ? -16.023 -10.001 -30.889 1.00 94.50 826 MET A C 1
ATOM 6378 O O . MET A 1 826 ? -15.111 -9.198 -31.055 1.00 94.50 826 MET A O 1
ATOM 6382 N N . GLU A 1 827 ? -16.069 -11.171 -31.538 1.00 95.81 827 GLU A N 1
ATOM 6383 C CA . GLU A 1 827 ? -15.064 -11.675 -32.489 1.00 95.81 827 GLU A CA 1
ATOM 6384 C C . GLU A 1 827 ? -13.632 -11.843 -31.918 1.00 95.81 827 GLU A C 1
ATOM 6386 O O . GLU A 1 827 ? -12.670 -11.976 -32.680 1.00 95.81 827 GLU A O 1
ATOM 6391 N N . TYR A 1 828 ? -13.473 -11.913 -30.588 1.00 96.62 828 TYR A N 1
ATOM 6392 C CA . TYR A 1 828 ? -12.186 -12.186 -29.933 1.00 96.62 828 TYR A CA 1
ATOM 6393 C C . TYR A 1 828 ? -11.985 -13.685 -29.676 1.00 96.62 828 TYR A C 1
ATOM 6395 O O . TYR A 1 828 ? -12.864 -14.353 -29.133 1.00 96.62 828 TYR A O 1
ATOM 6403 N N . TYR A 1 829 ? -10.803 -14.206 -30.024 1.00 94.25 829 TYR A N 1
ATOM 6404 C CA . TYR A 1 829 ? -10.470 -15.631 -29.911 1.00 94.25 829 TYR A CA 1
ATOM 6405 C C . TYR A 1 829 ? -9.047 -15.835 -29.377 1.00 94.25 829 TYR A C 1
ATOM 6407 O O . TYR A 1 829 ? -8.079 -15.320 -29.947 1.00 94.25 829 TYR A O 1
ATOM 6415 N N . ALA A 1 830 ? -8.896 -16.652 -28.335 1.00 93.06 830 ALA A N 1
ATOM 6416 C CA . ALA A 1 830 ? -7.648 -16.882 -27.611 1.00 93.06 830 ALA A CA 1
ATOM 6417 C C . ALA A 1 830 ? -6.566 -17.534 -28.487 1.00 93.06 830 ALA A C 1
ATOM 6419 O O . ALA A 1 830 ? -5.370 -17.356 -28.248 1.00 93.06 830 ALA A O 1
ATOM 6420 N N . ILE A 1 831 ? -6.965 -18.231 -29.558 1.00 91.12 831 ILE A N 1
ATOM 6421 C CA . ILE A 1 831 ? -6.051 -18.740 -30.593 1.00 91.12 831 ILE A CA 1
ATOM 6422 C C . ILE A 1 831 ? -5.310 -17.620 -31.347 1.00 91.12 831 ILE A C 1
ATOM 6424 O O . ILE A 1 831 ? -4.177 -17.834 -31.772 1.00 91.12 831 ILE A O 1
ATOM 6428 N N . ASN A 1 832 ? -5.905 -16.425 -31.439 1.00 91.81 832 ASN A N 1
ATOM 6429 C CA . ASN A 1 832 ? -5.303 -15.210 -31.999 1.00 91.81 832 ASN A CA 1
ATOM 6430 C C . ASN A 1 832 ? -4.579 -14.368 -30.928 1.00 91.81 832 ASN A C 1
ATOM 6432 O O . ASN A 1 832 ? -4.190 -13.234 -31.198 1.00 91.81 832 ASN A O 1
ATOM 6436 N N . GLY A 1 833 ? -4.440 -14.880 -29.698 1.00 92.38 833 GLY A N 1
ATOM 6437 C CA . GLY A 1 833 ? -3.837 -14.154 -28.580 1.00 92.38 833 GLY A CA 1
ATOM 6438 C C . GLY A 1 833 ? -4.702 -13.021 -28.015 1.00 92.38 833 GLY A C 1
ATOM 6439 O O . GLY A 1 833 ? -4.151 -12.137 -27.368 1.00 92.38 833 GLY A O 1
ATOM 6440 N N . GLN A 1 834 ? -6.021 -13.036 -28.248 1.00 95.56 834 GLN A N 1
ATOM 6441 C CA . GLN A 1 834 ? -6.996 -12.026 -27.802 1.00 95.56 834 GLN A CA 1
ATOM 6442 C C . GLN A 1 834 ? -8.175 -12.693 -27.081 1.00 95.56 834 GLN A C 1
ATOM 6444 O O . GLN A 1 834 ? -8.564 -13.787 -27.466 1.00 95.56 834 GLN A O 1
ATOM 6449 N N . GLY A 1 835 ? -8.785 -12.065 -26.078 1.00 96.81 835 GLY A N 1
ATOM 6450 C CA . GLY A 1 835 ? -9.956 -12.648 -25.404 1.00 96.81 835 GLY A CA 1
ATOM 6451 C C . GLY A 1 835 ? -10.249 -12.029 -24.046 1.00 96.81 835 GLY A C 1
ATOM 6452 O O . GLY A 1 835 ? -9.579 -11.078 -23.648 1.00 96.81 835 GLY A O 1
ATOM 6453 N N . GLU A 1 836 ? -11.221 -12.575 -23.318 1.00 97.62 836 GLU A N 1
ATOM 6454 C CA . GLU A 1 836 ? -11.459 -12.189 -21.924 1.00 97.62 836 GLU A CA 1
ATOM 6455 C C . GLU A 1 836 ? -10.247 -12.560 -21.061 1.00 97.62 836 GLU A C 1
ATOM 6457 O O . GLU A 1 836 ? -9.758 -13.692 -21.117 1.00 97.62 836 GLU A O 1
ATOM 6462 N N . ILE A 1 837 ? -9.772 -11.625 -20.240 1.00 97.62 837 ILE A N 1
ATOM 6463 C CA . ILE A 1 837 ? -8.717 -11.879 -19.260 1.00 97.62 837 ILE A CA 1
ATOM 6464 C C . ILE A 1 837 ? -9.296 -12.723 -18.120 1.00 97.62 837 ILE A C 1
ATOM 6466 O O . ILE A 1 837 ? -10.167 -12.279 -17.383 1.00 97.62 837 ILE A O 1
ATOM 6470 N N . CYS A 1 838 ? -8.769 -13.929 -17.924 1.00 98.00 838 CYS A N 1
ATOM 6471 C CA . CYS A 1 838 ? -9.140 -14.796 -16.806 1.00 98.00 838 CYS A CA 1
ATOM 6472 C C . CYS A 1 838 ? -7.946 -14.974 -15.863 1.00 98.00 838 CYS A C 1
ATOM 6474 O O . CYS A 1 838 ? -6.854 -15.334 -16.307 1.00 98.00 838 CYS A O 1
ATOM 6476 N N . ILE A 1 839 ? -8.141 -14.745 -14.562 1.00 98.19 839 ILE A N 1
ATOM 6477 C CA . ILE A 1 839 ? -7.070 -14.681 -13.550 1.00 98.19 839 ILE A CA 1
ATOM 6478 C C . ILE A 1 839 ? -7.245 -15.802 -12.519 1.00 98.19 839 ILE A C 1
ATOM 6480 O O . ILE A 1 839 ? -8.321 -15.968 -11.960 1.00 98.19 839 ILE A O 1
ATOM 6484 N N . LYS A 1 840 ? -6.186 -16.548 -12.200 1.00 96.50 840 LYS A N 1
ATOM 6485 C CA . LYS A 1 840 ? -6.201 -17.588 -11.155 1.00 96.50 840 LYS A CA 1
ATOM 6486 C C . LYS A 1 840 ? -4.952 -17.468 -10.306 1.00 96.50 840 LYS A C 1
ATOM 6488 O O . LYS A 1 840 ? -3.840 -17.534 -10.821 1.00 96.50 840 LYS A O 1
ATOM 6493 N N . GLY A 1 841 ? -5.111 -17.243 -9.008 1.00 95.88 841 GLY A N 1
ATOM 6494 C CA . GLY A 1 841 ? -3.979 -16.894 -8.162 1.00 95.88 841 GLY A CA 1
ATOM 6495 C C . GLY A 1 841 ? -4.313 -16.759 -6.688 1.00 95.88 841 GLY A C 1
ATOM 6496 O O . GLY A 1 841 ? -5.475 -16.720 -6.290 1.00 95.88 841 GLY A O 1
ATOM 6497 N N . LEU A 1 842 ? -3.266 -16.629 -5.879 1.00 96.50 842 LEU A N 1
ATOM 6498 C CA . LEU A 1 842 ? -3.372 -16.388 -4.440 1.00 96.50 842 LEU A CA 1
ATOM 6499 C C . LEU A 1 842 ? -3.969 -15.012 -4.121 1.00 96.50 842 LEU A C 1
ATOM 6501 O O . LEU A 1 842 ? -4.462 -14.808 -3.018 1.00 96.50 842 LEU A O 1
ATOM 6505 N N . ASN A 1 843 ? -3.953 -14.078 -5.074 1.00 97.06 843 ASN A N 1
ATOM 6506 C CA . ASN A 1 843 ? -4.592 -12.769 -4.974 1.00 97.06 843 ASN A CA 1
ATOM 6507 C C . ASN A 1 843 ? -6.100 -12.780 -5.297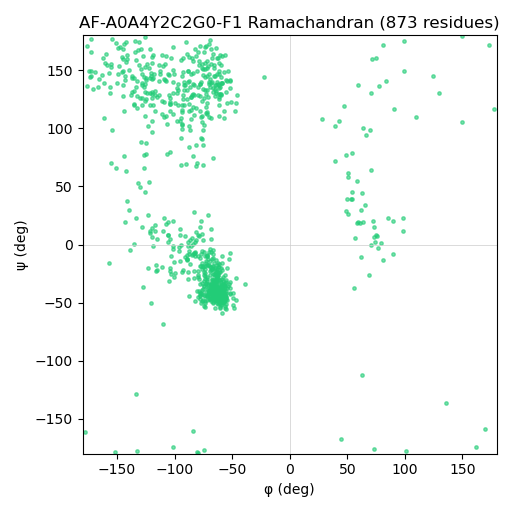 1.00 97.06 843 ASN A C 1
ATOM 6509 O O . ASN A 1 843 ? -6.746 -11.754 -5.111 1.00 97.06 843 ASN A O 1
ATOM 6513 N N . VAL A 1 844 ? -6.683 -13.891 -5.763 1.00 98.25 844 VAL A N 1
ATOM 6514 C CA . VAL A 1 844 ? -8.125 -13.965 -6.059 1.00 98.25 844 VAL A CA 1
ATOM 6515 C C . VAL A 1 844 ? -8.942 -14.023 -4.759 1.00 98.25 844 VAL A C 1
ATOM 6517 O O . VAL A 1 844 ? -8.627 -14.770 -3.829 1.00 98.25 844 VAL A O 1
ATOM 6520 N N . PHE A 1 845 ? -9.990 -13.202 -4.692 1.00 98.19 845 PHE A N 1
ATOM 6521 C CA . PHE A 1 845 ? -10.918 -13.098 -3.563 1.00 98.19 845 PHE A CA 1
ATOM 6522 C C . PHE A 1 845 ? -11.638 -14.410 -3.206 1.00 98.19 845 PHE A C 1
ATOM 6524 O O . PHE A 1 845 ? -11.749 -15.329 -4.010 1.00 98.19 845 PHE A O 1
ATOM 6531 N N . GLN A 1 846 ? -12.200 -14.473 -1.995 1.00 97.44 846 GLN A N 1
ATOM 6532 C CA . GLN A 1 846 ? -13.000 -15.614 -1.515 1.00 97.44 846 GLN A CA 1
ATOM 6533 C C . GLN A 1 846 ? -14.451 -15.622 -2.045 1.00 97.44 846 GLN A C 1
ATOM 6535 O O . GLN A 1 846 ? -15.274 -16.402 -1.570 1.00 97.44 846 GLN A O 1
ATOM 6540 N N . GLY A 1 847 ? -14.787 -14.733 -2.983 1.00 97.38 847 GLY A N 1
ATOM 6541 C CA . GLY A 1 847 ? -16.150 -14.502 -3.460 1.00 97.38 847 GLY A CA 1
ATOM 6542 C C . GLY A 1 847 ? -16.825 -13.262 -2.864 1.00 97.38 847 GLY A C 1
ATOM 6543 O O . GLY A 1 847 ? -16.237 -12.484 -2.103 1.00 97.38 847 GLY A O 1
ATOM 6544 N N . TYR A 1 848 ? -18.085 -13.061 -3.246 1.00 97.75 848 TYR A N 1
ATOM 6545 C CA . TYR A 1 848 ? -18.912 -11.940 -2.810 1.00 97.75 848 TYR A CA 1
ATOM 6546 C C . TYR A 1 848 ? -19.685 -12.273 -1.527 1.00 97.75 848 TYR A C 1
ATOM 6548 O O . TYR A 1 848 ? -20.327 -13.320 -1.403 1.00 97.75 848 TYR A O 1
ATOM 6556 N N . LEU A 1 849 ? -19.660 -11.356 -0.556 1.00 97.38 849 LEU A N 1
ATOM 6557 C CA . LEU A 1 849 ? -20.265 -11.545 0.761 1.00 97.38 849 LEU A CA 1
ATOM 6558 C C . LEU A 1 849 ? -21.763 -11.878 0.657 1.00 97.38 849 LEU A C 1
ATOM 6560 O O . LEU A 1 849 ? -22.576 -11.026 0.307 1.00 97.38 849 LEU A O 1
ATOM 6564 N N . LYS A 1 850 ? -22.134 -13.095 1.071 1.00 96.06 850 LYS A N 1
ATOM 6565 C CA . LYS A 1 850 ? -23.521 -13.603 1.076 1.00 96.06 850 LYS A CA 1
ATOM 6566 C C . LYS A 1 850 ? -24.174 -13.660 -0.318 1.00 96.06 850 LYS A C 1
ATOM 6568 O O . LYS A 1 850 ? -25.390 -13.803 -0.396 1.00 96.06 850 LYS A O 1
ATOM 6573 N N . ASP A 1 851 ? -23.382 -13.624 -1.391 1.00 95.62 851 ASP A N 1
ATOM 6574 C CA . ASP A 1 851 ? -23.852 -13.773 -2.772 1.00 95.62 851 ASP A CA 1
ATOM 6575 C C . ASP A 1 851 ? -23.094 -14.911 -3.491 1.00 95.62 851 ASP A C 1
ATOM 6577 O O . ASP A 1 851 ? -22.155 -14.676 -4.261 1.00 95.62 851 ASP A O 1
ATOM 6581 N N . PRO A 1 852 ? -23.465 -16.181 -3.226 1.00 95.62 852 PRO A N 1
ATOM 6582 C CA . PRO A 1 852 ? -22.842 -17.330 -3.877 1.00 95.62 852 PRO A CA 1
ATOM 6583 C C . PRO A 1 852 ? -23.186 -17.414 -5.372 1.00 95.62 852 PRO A C 1
ATOM 6585 O O . PRO A 1 852 ? -22.436 -18.028 -6.123 1.00 95.62 852 PRO A O 1
ATOM 6588 N N . VAL A 1 853 ? -24.282 -16.784 -5.817 1.00 95.00 853 VAL A N 1
ATOM 6589 C CA . VAL A 1 853 ? -24.702 -16.797 -7.226 1.00 95.00 853 VAL A CA 1
ATOM 6590 C C . VAL A 1 853 ? -23.779 -15.902 -8.043 1.00 95.00 853 VAL A C 1
ATOM 6592 O O . VAL A 1 853 ? -23.141 -16.388 -8.971 1.00 95.00 853 VAL A O 1
ATOM 6595 N N . LYS A 1 854 ? -23.591 -14.634 -7.648 1.00 93.75 854 LYS A N 1
ATOM 6596 C CA . LYS A 1 854 ? -22.602 -13.765 -8.308 1.00 93.75 854 LYS A CA 1
ATOM 6597 C C . LYS A 1 854 ? -21.166 -14.211 -8.075 1.00 93.75 854 LYS A C 1
ATOM 6599 O O . LYS A 1 854 ? -20.312 -13.862 -8.874 1.00 93.75 854 LYS A O 1
ATOM 6604 N N . THR A 1 855 ? -20.887 -14.992 -7.031 1.00 95.81 855 THR A N 1
ATOM 6605 C CA . THR A 1 855 ? -19.575 -15.640 -6.884 1.00 95.81 855 THR A CA 1
ATOM 6606 C C . THR A 1 855 ? -19.357 -16.683 -7.982 1.00 95.81 855 THR A C 1
ATOM 6608 O O . THR A 1 855 ? -18.350 -16.604 -8.674 1.00 95.81 855 THR A O 1
ATOM 6611 N N . ALA A 1 856 ? -20.309 -17.594 -8.208 1.00 95.81 856 ALA A N 1
ATOM 6612 C CA . ALA A 1 856 ? -20.209 -18.632 -9.242 1.00 95.81 856 ALA A CA 1
ATOM 6613 C C . ALA A 1 856 ? -20.387 -18.114 -10.688 1.00 95.81 856 ALA A C 1
ATOM 6615 O O . ALA A 1 856 ? -19.986 -18.787 -11.631 1.00 95.81 856 ALA A O 1
ATOM 6616 N N . GLU A 1 857 ? -20.969 -16.924 -10.882 1.00 94.38 857 GLU A N 1
ATOM 6617 C CA . GLU A 1 857 ? -20.949 -16.211 -12.173 1.00 94.38 857 GLU A CA 1
ATOM 6618 C C . GLU A 1 857 ? -19.604 -15.518 -12.466 1.00 94.38 857 GLU A C 1
ATOM 6620 O O . GLU A 1 857 ? -19.361 -15.125 -13.602 1.00 94.38 857 GLU A O 1
ATOM 6625 N N . THR A 1 858 ? -18.760 -15.287 -11.455 1.00 95.75 858 THR A N 1
ATOM 6626 C CA . THR A 1 858 ? -17.524 -14.486 -11.570 1.00 95.75 858 THR A CA 1
ATOM 6627 C C . THR A 1 858 ? -16.254 -15.314 -11.340 1.00 95.75 858 THR A C 1
ATOM 6629 O O . THR A 1 858 ? -15.190 -14.933 -11.817 1.00 95.75 858 THR A O 1
ATOM 6632 N N . VAL A 1 859 ? -16.346 -16.461 -10.663 1.00 97.00 859 VAL A N 1
ATOM 6633 C CA . VAL A 1 859 ? -15.264 -17.445 -10.533 1.00 97.00 859 VAL A CA 1
ATOM 6634 C C . VAL A 1 859 ? -15.769 -18.807 -10.997 1.00 97.00 859 VAL A C 1
ATOM 6636 O O . VAL A 1 859 ? -16.769 -19.300 -10.473 1.00 97.00 859 VAL A O 1
ATOM 6639 N N . ASP A 1 860 ? -15.084 -19.413 -11.968 1.00 95.50 860 ASP A N 1
ATOM 6640 C CA . ASP A 1 860 ? -15.453 -20.727 -12.500 1.00 95.50 860 ASP A CA 1
ATOM 6641 C C . ASP A 1 860 ? -15.148 -21.883 -11.520 1.00 95.50 860 ASP A C 1
ATOM 6643 O O . ASP A 1 860 ? -14.484 -21.725 -10.490 1.00 95.50 860 ASP A O 1
ATOM 6647 N N . ASN A 1 861 ? -15.622 -23.089 -11.851 1.00 94.12 861 ASN A N 1
ATOM 6648 C CA . ASN A 1 861 ? -15.393 -24.292 -11.036 1.00 94.12 861 ASN A CA 1
ATOM 6649 C C . ASN A 1 861 ? -13.915 -24.737 -10.983 1.00 94.12 861 ASN A C 1
ATOM 6651 O O . ASN A 1 861 ? -13.571 -25.607 -10.185 1.00 94.12 861 ASN A O 1
ATOM 6655 N N . GLU A 1 862 ? -13.046 -24.173 -11.825 1.00 92.75 862 GLU A N 1
ATOM 6656 C CA . GLU A 1 862 ? -11.605 -24.424 -11.829 1.00 92.75 862 GLU A CA 1
ATOM 6657 C C . GLU A 1 862 ? -10.828 -23.351 -11.039 1.00 92.75 862 GLU A C 1
ATOM 6659 O O . GLU A 1 862 ? -9.620 -23.503 -10.838 1.00 92.75 862 GLU A O 1
ATOM 6664 N N . GLY A 1 863 ? -11.491 -22.295 -10.554 1.00 94.31 863 GLY A N 1
ATOM 6665 C CA . GLY A 1 863 ? -10.902 -21.203 -9.779 1.00 94.31 863 GLY A CA 1
ATOM 6666 C C . GLY A 1 863 ? -10.382 -20.024 -10.609 1.00 94.31 863 GLY A C 1
ATOM 6667 O O . GLY A 1 863 ? -9.532 -19.279 -10.118 1.00 94.31 863 GLY A O 1
ATOM 6668 N N . TRP A 1 864 ? -10.842 -19.854 -11.851 1.00 97.06 864 TRP A N 1
ATOM 6669 C CA . TRP A 1 864 ? -10.549 -18.676 -12.671 1.00 97.06 864 TRP A CA 1
ATOM 6670 C C . TRP A 1 864 ? -11.565 -17.561 -12.428 1.00 97.06 864 TRP A C 1
ATOM 6672 O O . TRP A 1 864 ? -12.759 -17.729 -12.659 1.00 97.06 864 TRP A O 1
ATOM 6682 N N . LEU A 1 865 ? -11.068 -16.404 -11.997 1.00 98.06 865 LEU A N 1
ATOM 6683 C CA . LEU A 1 865 ? -11.783 -15.134 -11.973 1.00 98.06 865 LEU A CA 1
ATOM 6684 C C . LEU A 1 865 ? -11.927 -14.602 -13.402 1.00 98.06 865 LEU A C 1
ATOM 6686 O O . LEU A 1 865 ? -10.933 -14.204 -14.015 1.00 98.06 865 LEU A O 1
ATOM 6690 N N . HIS A 1 866 ? -13.164 -14.559 -13.881 1.00 97.56 866 HIS A N 1
ATOM 6691 C CA . HIS A 1 866 ? -13.579 -13.851 -15.088 1.00 97.56 866 HIS A CA 1
ATOM 6692 C C . HIS A 1 866 ? -13.616 -12.341 -14.794 1.00 97.56 866 HIS A C 1
ATOM 6694 O O . HIS A 1 866 ? -14.212 -11.914 -13.798 1.00 97.56 866 HIS A O 1
ATOM 6700 N N . THR A 1 867 ? -12.924 -11.520 -15.590 1.00 96.00 867 THR A N 1
ATOM 6701 C CA . THR A 1 867 ? -12.845 -10.064 -15.357 1.00 96.00 867 THR A CA 1
ATOM 6702 C C . THR A 1 867 ? -13.894 -9.267 -16.126 1.00 96.00 867 THR A C 1
ATOM 6704 O O . THR A 1 867 ? -14.212 -8.149 -15.724 1.00 96.00 867 THR A O 1
ATOM 6707 N N . GLY A 1 868 ? -14.416 -9.803 -17.231 1.00 94.75 868 GLY A N 1
ATOM 6708 C CA . GLY A 1 868 ? -15.182 -9.054 -18.227 1.00 94.75 868 GLY A CA 1
ATOM 6709 C C . GLY A 1 868 ? -14.356 -8.069 -19.073 1.00 94.75 868 GLY A C 1
ATOM 6710 O O . GLY A 1 868 ? -14.923 -7.410 -19.944 1.00 94.75 868 GLY A O 1
ATOM 6711 N N . ASP A 1 869 ? -13.039 -7.962 -18.854 1.00 95.69 869 ASP A N 1
ATOM 6712 C CA . ASP A 1 869 ? -12.135 -7.129 -19.653 1.00 95.69 869 ASP A CA 1
ATOM 6713 C C . ASP A 1 869 ? -11.520 -7.937 -20.803 1.00 95.69 869 ASP A C 1
ATOM 6715 O O . ASP A 1 869 ? -11.027 -9.050 -20.605 1.00 95.69 869 ASP A O 1
ATOM 6719 N N . ILE A 1 870 ? -11.456 -7.344 -21.997 1.00 96.50 870 ILE A N 1
ATOM 6720 C CA . ILE A 1 870 ? -10.734 -7.922 -23.138 1.00 96.50 870 ILE A CA 1
ATOM 6721 C C . ILE A 1 870 ? -9.247 -7.558 -23.067 1.00 96.50 870 ILE A C 1
ATOM 6723 O O . ILE A 1 870 ? -8.882 -6.386 -22.954 1.00 96.50 870 ILE A O 1
ATOM 6727 N N . GLY A 1 871 ? -8.386 -8.566 -23.193 1.00 95.38 871 GLY A N 1
ATOM 6728 C CA . GLY A 1 871 ? -6.934 -8.442 -23.263 1.00 95.38 871 GLY A CA 1
ATOM 6729 C C . GLY A 1 871 ? -6.341 -9.022 -24.546 1.00 95.38 871 GLY A C 1
ATOM 6730 O O . GLY A 1 871 ? -7.000 -9.731 -25.309 1.00 95.38 871 GLY A O 1
ATOM 6731 N N . MET A 1 872 ? -5.060 -8.724 -24.766 1.00 94.44 872 MET A N 1
ATOM 6732 C CA . MET A 1 872 ? -4.258 -9.258 -25.866 1.00 94.44 872 MET A CA 1
ATOM 6733 C C . MET A 1 872 ? -2.823 -9.516 -25.397 1.00 94.44 872 MET A C 1
ATOM 6735 O O . MET A 1 872 ? -2.263 -8.712 -24.648 1.00 94.44 872 MET A O 1
ATOM 6739 N N . TRP A 1 873 ? -2.211 -10.609 -25.853 1.00 92.06 873 TRP A N 1
ATOM 6740 C CA . TRP A 1 873 ? -0.774 -10.827 -25.684 1.00 92.06 873 TRP A CA 1
ATOM 6741 C C . TRP A 1 873 ? 0.014 -9.991 -26.697 1.00 92.06 873 TRP A C 1
ATOM 6743 O O . TRP A 1 873 ? -0.243 -10.046 -27.896 1.00 92.06 873 TRP A O 1
ATOM 6753 N N . MET A 1 874 ? 0.979 -9.221 -26.197 1.00 84.12 874 MET A N 1
ATOM 6754 C CA . MET A 1 874 ? 1.925 -8.452 -27.005 1.00 84.12 874 MET A CA 1
ATOM 6755 C C . MET A 1 874 ? 3.198 -9.299 -27.160 1.00 84.12 874 MET A C 1
ATOM 6757 O O . MET A 1 874 ? 3.936 -9.453 -26.184 1.00 84.12 874 MET A O 1
ATOM 6761 N N . GLU A 1 875 ? 3.418 -9.871 -28.347 1.00 63.78 875 GLU A N 1
ATOM 6762 C CA . GLU A 1 875 ? 4.602 -10.668 -28.733 1.00 63.78 875 GLU A CA 1
ATOM 6763 C C . GLU A 1 875 ? 5.213 -10.160 -30.050 1.00 63.78 875 GLU A C 1
ATOM 6765 O O . GLU A 1 875 ? 4.438 -9.655 -30.897 1.00 63.78 875 GLU A O 1
#

Sequence (875 aa):
MEDYLQYIGSVMGAAALSGAAAVATSFYMSTLPPPLTPTIDLNKQSKELPGPEKARTSRYYPDGKLLEYCFEDARTLYQIMHRGAKISNDGPCLGWRPAKDSSYIFMTYNEVLERIKHFSSGLIHFGMKPGQETFVGIYSQNSPQWVITEHACFRQSAVLVPLYDTLGPNACSYIINQATIKIVVCDDESKVKSILNEAKNTPQLKQIIVVNKVSDAIKVQAKTLGLQLISFKEVEEAGKLHPCEPLVPTPQNVATICYTSGTTGDPKGVVLTHSNIISCSSAVILVMWSAHSMDPWNDTSPKFFFEIEKFCDIKLTSSEHVDTRPFRIARDNEDATKLSQWFSEHNPFSKIDVIMSIDSGIVGGERMLKGTKSSLYTSFSPITEDVKPEGSRGCDITSALFGQGKNKFISLFLKHEELLNRAATFLNPQATTEQVTEAGENVLVAVYGGDPATQNLDELGYHSSVKAAAKTKFNLARLPPTTDAAQLHAMRSYNQVQAWLGNEKDPLKWDWMHTPSGLFPKKSEKDPTPESLLQCISCTCRKGCTNACGCRKAGLHCSLLCKHCIRQSCENPMPVILDNESEEGDAPAPTDMVDEQLECEDIELIVDDCQSLDRIRQRDECGSPYSCVGESGGVHGPKTSDCLMSYLPLAHMFERICQVLMYMSGGSVGFSQGNIKLLTDDIKTLKPTFIPAVPRLLNRIYDQIQNGVQGSKLKKWIMDMALLSKQAELERHIVTNRSVWDRFVFKPVQESLGGRVRLMITGSAPLASNVLTFLRCALGCTIIEGYGQTECVAPSTMTLVGDYNVGHVGPPLPCCHIKLVDVPEMEYYAINGQGEICIKGLNVFQGYLKDPVKTAETVDNEGWLHTGDIGMWME

Mean predicted aligned error: 18.74 Å

InterPro domains:
  IPR000873 AMP-dependent synthetase/ligase domain [PF00501] (103-284)
  IPR000873 AMP-dependent synthetase/ligase domain [PF00501] (640-849)
  IPR020845 AMP-binding, conserved site [PS00455] (257-268)
  IPR042099 ANL, N-terminal domain [G3DSA:3.40.50.12780] (67-305)
  IPR042099 ANL, N-terminal domain [G3DSA:3.40.50.12780] (629-875)

Organism: Araneus ventricosus (NCBI:txid182803)

Radius of gyration: 35.13 Å; Cα contacts (8 Å, |Δi|>4): 1441; chains: 1; bounding box: 107×71×84 Å

Foldseek 3Di:
DVVVVVCCPDPVVVVVVVVVVVVVVVVQVVPFFFFFAFPDDQVPQWDFDPDPQSWIAGPLDPDPDFFQFQDPQQNFPLRLLVLLCVFLVQFFAEWEAPDQQGFIDTGTSVSLVLLLQLLLLLCVVVPQAFADLAEEEEEEFDHSVVVSVLSSNQQRLYAYEYDDPVVALVLSLVSLVLSLHAEYEYADPVSLVSCLVCLVSNVSHAEYEYADDDDVVSVVSCVVSNHHYHYSVSSSVNCVVRGDGGPHDDQARFSYFFWDDDPPDHTFTFTDGRSLLNSVLRLVLSLQQNTDRPDPQDPQPLVLQVLVCVVQVEDDDDPPPDPSDPVCSNVSNVVSVVVSVVCVVDPDDDHDNYDDDPDDQDDDDDDDDDDDDDDDDDDDDDDDDDDDDDDDDDVPPDPALLVLGDVLLVVQCVVDVVLVVLVCLLVDLPRALVSQLLSQQLSLCVSLPHHSVPDGLVVQQQVVLVVQQLDQHDDNSNHRFHSVQRSLVSLVSSCVSCVSVVHHDDVVRRQWDDDPSGIDGHDDPDGRDDPVSVLRHEWPDDAEDDPVTPCVVVVHAAEPSHPHYPVPPDPRHDDDDPPDDDDDDDDDDDDDDDDDDDDDDDDDDDDDDDDDDDDDDDDDDPPDPNPPQDLPRRPRFEALAFEEEDADGPSFLLSVSVSSSQSSRSHYYYYDPNDPVCSLVSQQSRVGQEYADELVVLVVLVVVLVVVQPPPPVSVVLLVVLLVVLLVCLVSSRQACPRPCNVPPQVVSCSSRNNNHAYYEYEPDFHDFVSLSSCSSRNSHFYKYFQDHVQLSGGQAIDGRSDSDGDDHHGGRSFKIWGFPDDVVVPFHCVQQKHFIKIAGSNGTPATSVCVPVRCVQAPPVGIGGDPDMDGDDD

Solvent-accessible surface area (backbone atoms only — not comparable to full-atom values): 49724 Å² total; per-residue (Å²): 110,67,67,59,54,52,42,46,73,31,75,66,30,45,49,50,50,52,49,51,48,47,52,52,47,52,51,50,60,72,68,52,66,53,28,28,42,48,78,54,59,86,92,54,45,48,41,73,47,97,62,94,65,58,31,27,26,24,60,92,47,73,95,81,64,62,43,61,54,73,48,87,70,36,52,24,72,54,32,19,52,56,39,11,22,60,76,28,70,52,29,55,29,46,26,37,50,95,44,97,90,50,67,70,50,63,40,31,28,57,57,47,50,53,48,18,48,15,37,32,13,10,44,42,72,75,65,50,63,73,29,76,89,30,35,40,33,38,39,56,70,66,44,67,67,50,55,36,50,52,45,16,26,30,36,24,24,17,22,35,30,48,39,53,88,87,65,44,60,70,48,48,36,50,48,37,52,77,59,60,22,35,39,35,38,23,40,44,56,66,50,49,50,50,48,61,75,42,43,84,72,28,78,66,48,43,38,39,34,26,65,47,90,66,59,68,69,56,54,50,53,32,50,75,71,68,30,48,77,44,47,45,63,60,30,28,53,48,3,65,78,45,70,61,83,67,44,75,61,55,35,84,39,55,43,34,32,42,58,43,81,44,98,86,59,75,66,45,31,35,31,33,30,19,32,20,53,32,4,34,41,28,27,52,48,50,50,32,29,52,35,43,65,62,42,100,84,64,66,84,66,64,53,44,54,57,54,47,28,67,69,58,65,42,81,82,93,70,84,92,77,70,70,86,50,67,76,52,50,57,51,49,40,56,52,28,54,54,49,55,54,50,49,76,75,62,74,87,80,79,91,60,83,78,77,81,81,95,81,87,82,82,88,88,88,43,66,60,69,89,68,54,85,41,55,67,79,81,82,91,80,84,91,77,85,91,84,84,82,81,75,82,87,72,93,71,84,73,83,32,64,61,76,60,33,64,70,53,51,53,56,45,50,77,70,35,66,68,50,51,58,36,55,50,47,52,74,44,90,81,59,48,73,64,57,38,21,54,28,39,37,38,49,48,24,45,67,78,66,51,52,57,91,83,51,56,31,49,60,51,24,49,58,47,49,57,66,34,52,76,41,99,62,76,71,72,72,57,52,58,61,46,48,64,54,37,26,48,47,24,33,39,53,33,50,55,47,28,47,73,72,71,43,88,70,70,51,68,81,30,47,30,40,82,53,101,89,47,79,43,74,61,76,71,91,71,78,98,66,65,70,80,62,78,74,58,69,68,62,89,56,85,75,49,58,55,99,80,35,63,40,67,75,70,77,42,61,39,55,88,74,30,93,38,60,81,60,88,71,42,98,53,61,48,85,84,82,81,85,80,78,88,82,93,79,91,85,86,86,90,82,92,84,85,90,89,88,88,90,90,86,66,49,55,66,70,68,73,65,63,86,89,88,82,88,88,87,83,82,94,78,90,85,71,97,58,88,87,68,64,89,77,59,29,91,70,34,70,39,49,89,38,28,32,52,46,75,65,58,68,52,38,52,61,43,45,48,61,47,51,44,26,29,64,31,10,15,22,41,35,36,37,88,81,47,81,89,46,44,60,55,42,32,45,67,67,30,22,24,30,40,79,43,45,42,75,57,54,49,50,54,51,51,56,52,53,61,70,29,56,100,35,72,65,53,38,52,53,50,54,54,41,47,55,56,33,47,63,29,36,79,57,23,33,70,51,61,76,47,73,50,27,72,75,67,23,43,68,59,29,46,54,48,25,60,46,48,48,36,34,44,33,30,95,55,87,63,57,44,73,56,53,54,48,47,37,44,46,46,16,27,51,72,34,40,28,40,60,43,71,57,32,51,18,53,48,19,40,36,54,44,47,59,72,79,69,82,70,39,49,36,37,29,38,14,35,33,38,30,51,39,65,37,73,96,76,74,29,38,37,92,77,41,23,12,34,38,29,40,35,42,57,18,47,44,83,36,35,68,96,32,68,65,67,23,58,75,34,31,47,98,88,54,38,34,58,65,87,44,79,44,67,72,90,128

pLDDT: mean 72.33, std 25.47, range [21.52, 98.81]

Nearest PDB structures (foldseek):
  6q2m-assembly3_C  TM=7.803E-01  e=1.192E-18  Photinus pyralis
  4g37-assembly2_B  TM=7.625E-01  e=1.588E-17  Photinus pyralis
  3ier-assembly1_A  TM=7.689E-01  e=6.813E-17  Photinus pyralis
  3g7s-assembly1_A  TM=7.914E-01  e=7.718E-16  Archaeoglobus fulgidus DSM 4304
  3g7s-assembly1_B  TM=7.822E-01  e=1.011E-15  Archaeoglobus fulgidus DSM 4304